Protein 6BMF (pdb70)

GO terms:
  GO:0000727 double-strand break repair via break-induced replication (P, HMP)
  GO:0005524 ATP binding (F, IDA)
  GO:0005768 endosome (C, IDA)
  GO:0016020 membrane (C, IDA)
  GO:0016887 ATP hydrolysis activity (F, IDA)
  GO:0061709 reticulophagy (P, IDA)
  GO:0016125 sterol metabolic process (P, IGI)
  GO:0005524 ATP binding (F, IMP)
  GO:0005737 cytoplasm (C, HDA)
  GO:0005783 endoplasmic reticulum (C, HDA)
  GO:0045053 protein retention in Golgi apparatus (P, IMP)
  GO:0045324 late endosome to vacuole transport (P, IMP)
  GO:0016887 ATP hydrolysis activity (F, IMP)
  GO:0016125 sterol metabolic process (P, IMP)
  GO:0016236 macroautophagy (P, IMP)
  GO:0032511 late endosome to vacuole transport via multivesicular body sorting pathway (P, IMP)
  GO:0070676 intralumenal vesicle formation (P, IMP)
  GO:1990621 ESCRT IV complex (C, IDA)
  GO:0042802 identical protein binding (F, IPI)
  GO:0005515 protein binding (F, IPI)

Structure (mmCIF, N/CA/C/O backbone):
data_6BMF
#
_entry.id   6BMF
#
_cell.length_a   1
_cell.length_b   1
_cell.length_c   1
_cell.angle_alpha   90.00
_cell.angle_beta   90.00
_cell.angle_gamma   90.00
#
_symmetry.space_group_name_H-M   'P 1'
#
loop_
_entity.id
_entity.type
_entity.pdbx_description
1 polymer 'Vacuolar protein sorting-associated protein 4'
2 polymer Vps2p
3 non-polymer "ADENOSINE-5'-DIPHOSPHATE"
4 non-polymer 'BERYLLIUM TRIFLUORIDE ION'
5 non-polymer 'MAGNESIUM ION'
#
loop_
_atom_site.group_PDB
_atom_site.id
_atom_site.type_symbol
_atom_site.label_atom_id
_atom_site.label_alt_id
_atom_site.label_comp_id
_atom_site.label_asym_id
_atom_site.label_entity_id
_atom_site.label_seq_id
_atom_site.pdbx_PDB_ins_code
_atom_site.Cartn_x
_atom_site.Cartn_y
_atom_site.Cartn_z
_atom_site.occupancy
_atom_site.B_iso_or_equiv
_atom_site.auth_seq_id
_atom_site.auth_comp_id
_atom_site.auth_asym_id
_atom_site.auth_atom_id
_atom_site.pdbx_PDB_model_num
ATOM 1 N N . ARG A 1 16 ? 132.109 88.282 146.897 1.00 57.73 116 ARG A N 1
ATOM 2 C CA . ARG A 1 16 ? 130.913 87.776 147.554 1.00 57.73 116 ARG A CA 1
ATOM 3 C C . ARG A 1 16 ? 130.775 88.357 148.928 1.00 57.73 116 ARG A C 1
ATOM 4 O O . ARG A 1 16 ? 130.019 89.317 149.168 1.00 57.73 116 ARG A O 1
ATOM 12 N N . GLY A 1 17 ? 131.573 87.780 149.831 1.00 51.75 117 GLY A N 1
ATOM 13 C CA . GLY A 1 17 ? 131.519 88.034 151.256 1.00 51.75 117 GLY A CA 1
ATOM 14 C C . GLY A 1 17 ? 132.157 89.338 151.681 1.00 51.75 117 GLY A C 1
ATOM 15 O O . GLY A 1 17 ? 132.612 89.480 152.819 1.00 51.75 117 GLY A O 1
ATOM 16 N N . ALA A 1 18 ? 132.202 90.294 150.761 1.00 48.58 118 ALA A N 1
ATOM 17 C CA . ALA A 1 18 ? 132.750 91.608 151.006 1.00 48.58 118 ALA A CA 1
ATOM 18 C C . ALA A 1 18 ? 131.736 92.666 150.585 1.00 48.58 118 ALA A C 1
ATOM 19 O O . ALA A 1 18 ? 131.653 93.732 151.198 1.00 48.58 118 ALA A O 1
ATOM 21 N N . LEU A 1 19 ? 130.954 92.388 149.546 1.00 45.98 119 LEU A N 1
ATOM 22 C CA . LEU A 1 19 ? 129.818 93.240 149.221 1.00 45.98 119 LEU A CA 1
ATOM 23 C C . LEU A 1 19 ? 128.525 92.793 149.855 1.00 45.98 119 LEU A C 1
ATOM 24 O O . LEU A 1 19 ? 127.582 93.583 149.883 1.00 45.98 119 LEU A O 1
ATOM 29 N N . SER A 1 20 ? 128.444 91.561 150.395 1.00 44.24 120 SER A N 1
ATOM 30 C CA . SER A 1 20 ? 127.176 91.275 151.094 1.00 44.24 120 SER A CA 1
ATOM 31 C C . SER A 1 20 ? 127.068 91.929 152.471 1.00 44.24 120 SER A C 1
ATOM 32 O O . SER A 1 20 ? 126.219 91.533 153.257 1.00 44.24 120 SER A O 1
ATOM 35 N N . SER A 1 21 ? 127.925 92.897 152.784 1.00 45.06 121 SER A N 1
ATOM 36 C CA . SER A 1 21 ? 127.652 93.922 153.774 1.00 45.06 121 SER A CA 1
ATOM 37 C C . SER A 1 21 ? 126.995 95.151 153.161 1.00 45.06 121 SER A C 1
ATOM 38 O O . SER A 1 21 ? 127.173 96.263 153.670 1.00 45.06 121 SER A O 1
ATOM 41 N N . ALA A 1 22 ? 126.262 94.995 152.064 1.00 35.63 122 ALA A N 1
ATOM 42 C CA . ALA A 1 22 ? 125.376 96.049 151.602 1.00 35.63 122 ALA A CA 1
ATOM 43 C C . ALA A 1 22 ? 123.923 95.786 151.955 1.00 35.63 122 ALA A C 1
ATOM 44 O O . ALA A 1 22 ? 123.170 96.739 152.176 1.00 35.63 122 ALA A O 1
ATOM 46 N N . ILE A 1 23 ? 123.526 94.515 152.026 1.00 35.83 123 ILE A N 1
ATOM 47 C CA . ILE A 1 23 ? 122.192 94.138 152.478 1.00 35.83 123 ILE A CA 1
ATOM 48 C C . ILE A 1 23 ? 122.023 94.524 153.932 1.00 35.83 123 ILE A C 1
ATOM 49 O O . ILE A 1 23 ? 122.757 94.031 154.795 1.00 35.83 123 ILE A O 1
ATOM 54 N N . LEU A 1 24 ? 121.061 95.397 154.216 1.00 38.55 124 LEU A N 1
ATOM 55 C CA . LEU A 1 24 ? 120.615 95.571 155.592 1.00 38.55 124 LEU A CA 1
ATOM 56 C C . LEU A 1 24 ? 119.501 94.578 155.913 1.00 38.55 124 LEU A C 1
ATOM 57 O O . LEU A 1 24 ? 118.847 94.030 155.025 1.00 38.55 124 LEU A O 1
ATOM 62 N N . SER A 1 25 ? 119.269 94.365 157.199 1.00 46.13 125 SER A N 1
ATOM 63 C CA . SER A 1 25 ? 118.181 93.479 157.578 1.00 46.13 125 SER A CA 1
ATOM 64 C C . SER A 1 25 ? 117.376 93.941 158.782 1.00 46.13 125 SER A C 1
ATOM 65 O O . SER A 1 25 ? 116.433 93.239 159.173 1.00 46.13 125 SER A O 1
ATOM 68 N N . GLU A 1 26 ? 117.672 95.102 159.351 1.00 49.31 126 GLU A N 1
ATOM 69 C CA . GLU A 1 26 ? 116.982 95.513 160.560 1.00 49.31 126 GLU A CA 1
ATOM 70 C C . GLU A 1 26 ? 115.663 96.243 160.341 1.00 49.31 126 GLU A C 1
ATOM 71 O O . GLU A 1 26 ? 114.909 96.367 161.307 1.00 49.31 126 GLU A O 1
ATOM 77 N N . LYS A 1 27 ? 115.337 96.676 159.117 1.00 41.56 127 LYS A N 1
ATOM 78 C CA . LYS A 1 27 ? 114.063 97.291 158.736 1.00 41.56 127 LYS A CA 1
ATOM 79 C C . LYS A 1 27 ? 113.676 98.471 159.609 1.00 41.56 127 LYS A C 1
ATOM 80 O O . LYS A 1 27 ? 112.896 98.296 160.554 1.00 41.56 127 LYS A O 1
ATOM 86 N N . PRO A 1 28 ? 114.263 99.643 159.382 1.00 38.52 128 PRO A N 1
ATOM 87 C CA . PRO A 1 28 ? 113.945 100.821 160.196 1.00 38.52 128 PRO A CA 1
ATOM 88 C C . PRO A 1 28 ? 112.481 101.194 160.072 1.00 38.52 128 PRO A C 1
ATOM 89 O O . PRO A 1 28 ? 112.002 101.524 158.995 1.00 38.52 128 PRO A O 1
ATOM 93 N N . ASN A 1 29 ? 111.768 101.142 161.188 1.00 33.44 129 ASN A N 1
ATOM 94 C CA . ASN A 1 29 ? 110.309 101.181 161.165 1.00 33.44 129 ASN A CA 1
ATOM 95 C C . ASN A 1 29 ? 109.802 102.599 160.959 1.00 33.44 129 ASN A C 1
ATOM 96 O O . ASN A 1 29 ? 109.293 103.253 161.867 1.00 33.44 129 ASN A O 1
ATOM 101 N N . VAL A 1 30 ? 109.918 103.062 159.722 1.00 30.92 130 VAL A N 1
ATOM 102 C CA . VAL A 1 30 ? 109.282 104.283 159.258 1.00 30.92 130 VAL A CA 1
ATOM 103 C C . VAL A 1 30 ? 108.229 103.883 158.247 1.00 30.92 130 VAL A C 1
ATOM 104 O O . VAL A 1 30 ? 108.536 103.173 157.290 1.00 30.92 130 VAL A O 1
ATOM 108 N N . LYS A 1 31 ? 106.998 104.316 158.448 1.00 33.41 131 LYS A N 1
ATOM 109 C CA . LYS A 1 31 ? 105.931 103.950 157.535 1.00 33.41 131 LYS A CA 1
ATOM 110 C C . LYS A 1 31 ? 105.512 105.168 156.739 1.00 33.41 131 LYS A C 1
ATOM 111 O O . LYS A 1 31 ? 105.914 106.284 157.054 1.00 33.41 131 LYS A O 1
ATOM 117 N N . TRP A 1 32 ? 104.701 104.950 155.695 1.00 34.71 132 TRP A N 1
ATOM 118 C CA . TRP A 1 32 ? 104.414 106.020 154.743 1.00 34.71 132 TRP A CA 1
ATOM 119 C C . TRP A 1 32 ? 103.632 107.163 155.363 1.00 34.71 132 TRP A C 1
ATOM 120 O O . TRP A 1 32 ? 103.588 108.249 154.784 1.00 34.71 132 TRP A O 1
ATOM 131 N N . GLU A 1 33 ? 103.057 106.979 156.549 1.00 38.84 133 GLU A N 1
ATOM 132 C CA . GLU A 1 33 ? 102.347 108.039 157.251 1.00 38.84 133 GLU A CA 1
ATOM 133 C C . GLU A 1 33 ? 103.216 108.727 158.295 1.00 38.84 133 GLU A C 1
ATOM 134 O O . GLU A 1 33 ? 102.701 109.200 159.308 1.00 38.84 133 GLU A O 1
ATOM 140 N N . ASP A 1 34 ? 104.526 108.764 158.081 1.00 35.77 134 ASP A N 1
ATOM 141 C CA . ASP A 1 34 ? 105.440 109.536 158.909 1.00 35.77 134 ASP A CA 1
ATOM 142 C C . ASP A 1 34 ? 106.163 110.627 158.154 1.00 35.77 134 ASP A C 1
ATOM 143 O O . ASP A 1 34 ? 106.494 111.648 158.748 1.00 35.77 134 ASP A O 1
ATOM 148 N N . VAL A 1 35 ? 106.429 110.442 156.870 1.00 33.58 135 VAL A N 1
ATOM 149 C CA . VAL A 1 35 ? 106.836 111.568 156.053 1.00 33.58 135 VAL A CA 1
ATOM 150 C C . VAL A 1 35 ? 105.666 112.527 155.905 1.00 33.58 135 VAL A C 1
ATOM 151 O O . VAL A 1 35 ? 104.518 112.116 155.709 1.00 33.58 135 VAL A O 1
ATOM 155 N N . ALA A 1 36 ? 105.942 113.808 156.061 1.00 30.69 136 ALA A N 1
ATOM 156 C CA . ALA A 1 36 ? 104.908 114.820 156.099 1.00 30.69 136 ALA A CA 1
ATOM 157 C C . ALA A 1 36 ? 104.859 115.507 154.754 1.00 30.69 136 ALA A C 1
ATOM 158 O O . ALA A 1 36 ? 105.837 116.129 154.333 1.00 30.69 136 ALA A O 1
ATOM 160 N N . GLY A 1 37 ? 103.725 115.411 154.091 1.00 31.39 137 GLY A N 1
ATOM 161 C CA . GLY A 1 37 ? 103.645 115.974 152.772 1.00 31.39 137 GLY A CA 1
ATOM 162 C C . GLY A 1 37 ? 104.333 115.063 151.794 1.00 31.39 137 GLY A C 1
ATOM 163 O O . GLY A 1 37 ? 104.284 113.843 151.961 1.00 31.39 137 GLY A O 1
ATOM 164 N N . LEU A 1 38 ? 104.970 115.663 150.793 1.00 31.28 138 LEU A N 1
ATOM 165 C CA . LEU A 1 38 ? 105.658 114.979 149.706 1.00 31.28 138 LEU A CA 1
ATOM 166 C C . LEU A 1 38 ? 104.765 113.929 149.052 1.00 31.28 138 LEU A C 1
ATOM 167 O O . LEU A 1 38 ? 105.034 112.735 149.123 1.00 31.28 138 LEU A O 1
ATOM 172 N N . GLU A 1 39 ? 103.674 114.380 148.438 1.00 38.11 139 GLU A N 1
ATOM 173 C CA . GLU A 1 39 ? 102.734 113.394 147.919 1.00 38.11 139 GLU A CA 1
ATOM 174 C C . GLU A 1 39 ? 103.062 112.932 146.510 1.00 38.11 139 GLU A C 1
ATOM 175 O O . GLU A 1 39 ? 102.815 111.768 146.189 1.00 38.11 139 GLU A O 1
ATOM 181 N N . GLY A 1 40 ? 103.560 113.829 145.654 1.00 37.48 140 GLY A N 1
ATOM 182 C CA . GLY A 1 40 ? 104.091 113.427 144.369 1.00 37.48 140 GLY A CA 1
ATOM 183 C C . GLY A 1 40 ? 105.195 112.400 144.487 1.00 37.48 140 GLY A C 1
ATOM 184 O O . GLY A 1 40 ? 105.248 111.445 143.709 1.00 37.48 140 GLY A O 1
ATOM 185 N N . ALA A 1 41 ? 106.067 112.558 145.477 1.00 33.75 141 ALA A N 1
ATOM 186 C CA . ALA A 1 41 ? 107.175 111.629 145.625 1.00 33.75 141 ALA A CA 1
ATOM 187 C C . ALA A 1 41 ? 106.700 110.276 146.114 1.00 33.75 141 ALA A C 1
ATOM 188 O O . ALA A 1 41 ? 107.191 109.243 145.647 1.00 33.75 141 ALA A O 1
ATOM 190 N N . LYS A 1 42 ? 105.742 110.256 147.040 1.00 35.44 142 LYS A N 1
ATOM 191 C CA . LYS A 1 42 ? 105.129 108.993 147.426 1.00 35.44 142 LYS A CA 1
ATOM 192 C C . LYS A 1 42 ? 104.405 108.357 146.263 1.00 35.44 142 LYS A C 1
ATOM 193 O O . LYS A 1 42 ? 104.388 107.133 146.146 1.00 35.44 142 LYS A O 1
ATOM 199 N N . GLU A 1 43 ? 103.801 109.169 145.402 1.00 40.81 143 GLU A N 1
ATOM 200 C CA . GLU A 1 43 ? 103.056 108.637 144.274 1.00 40.81 143 GLU A CA 1
ATOM 201 C C . GLU A 1 43 ? 103.970 107.946 143.276 1.00 40.81 143 GLU A C 1
ATOM 202 O O . GLU A 1 43 ? 103.694 106.818 142.842 1.00 40.81 143 GLU A O 1
ATOM 208 N N . ALA A 1 44 ? 105.079 108.595 142.926 1.00 36.19 144 ALA A N 1
ATOM 209 C CA . ALA A 1 44 ? 106.030 107.991 142.006 1.00 36.19 144 ALA A CA 1
ATOM 210 C C . ALA A 1 44 ? 106.681 106.761 142.609 1.00 36.19 144 ALA A C 1
ATOM 211 O O . ALA A 1 44 ? 106.862 105.747 141.924 1.00 36.19 144 ALA A O 1
ATOM 213 N N . LEU A 1 45 ? 107.011 106.815 143.897 1.00 36.71 145 LEU A N 1
ATOM 214 C CA . LEU A 1 45 ? 107.654 105.670 144.523 1.00 36.71 145 LEU A CA 1
ATOM 215 C C . LEU A 1 45 ? 106.712 104.487 144.659 1.00 36.71 145 LEU A C 1
ATOM 216 O O . LEU A 1 45 ? 107.149 103.341 144.530 1.00 36.71 145 LEU A O 1
ATOM 221 N N . LYS A 1 46 ? 105.426 104.738 144.892 1.00 37.62 146 LYS A N 1
ATOM 222 C CA . LYS A 1 46 ? 104.463 103.648 144.936 1.00 37.62 146 LYS A CA 1
ATOM 223 C C . LYS A 1 46 ? 104.301 103.016 143.571 1.00 37.62 146 LYS A C 1
ATOM 224 O O . LYS A 1 46 ? 104.344 101.789 143.443 1.00 37.62 146 LYS A O 1
ATOM 230 N N . GLU A 1 47 ? 104.162 103.833 142.525 1.00 37.95 147 GLU A N 1
ATOM 231 C CA . GLU A 1 47 ? 103.985 103.224 141.215 1.00 37.95 147 GLU A CA 1
ATOM 232 C C . GLU A 1 47 ? 105.279 102.738 140.595 1.00 37.95 147 GLU A C 1
ATOM 233 O O . GLU A 1 47 ? 105.247 102.255 139.466 1.00 37.95 147 GLU A O 1
ATOM 239 N N . ALA A 1 48 ? 106.409 102.844 141.282 1.00 39.26 148 ALA A N 1
ATOM 240 C CA . ALA A 1 48 ? 107.618 102.189 140.822 1.00 39.26 148 ALA A CA 1
ATOM 241 C C . ALA A 1 48 ? 108.056 101.031 141.693 1.00 39.26 148 ALA A C 1
ATOM 242 O O . ALA A 1 48 ? 108.915 100.265 141.265 1.00 39.26 148 ALA A O 1
ATOM 244 N N . VAL A 1 49 ? 107.510 100.882 142.899 1.00 40.94 149 VAL A N 1
ATOM 245 C CA . VAL A 1 49 ? 107.951 99.870 143.853 1.00 40.94 149 VAL A CA 1
ATOM 246 C C . VAL A 1 49 ? 106.821 98.923 144.231 1.00 40.94 149 VAL A C 1
ATOM 247 O O . VAL A 1 49 ? 106.978 97.701 144.188 1.00 40.94 149 VAL A O 1
ATOM 251 N N . ILE A 1 50 ? 105.679 99.473 144.629 1.00 48.81 150 ILE A N 1
ATOM 252 C CA . ILE A 1 50 ? 104.610 98.655 145.178 1.00 48.81 150 ILE A CA 1
ATOM 253 C C . ILE A 1 50 ? 103.833 97.977 144.069 1.00 48.81 150 ILE A C 1
ATOM 254 O O . ILE A 1 50 ? 103.540 96.779 144.128 1.00 48.81 150 ILE A O 1
ATOM 259 N N . LEU A 1 51 ? 103.479 98.739 143.059 1.00 55.82 151 LEU A N 1
ATOM 260 C CA . LEU A 1 51 ? 102.575 98.327 141.995 1.00 55.82 151 LEU A CA 1
ATOM 261 C C . LEU A 1 51 ? 103.104 97.252 141.039 1.00 55.82 151 LEU A C 1
ATOM 262 O O . LEU A 1 51 ? 102.298 96.423 140.609 1.00 55.82 151 LEU A O 1
ATOM 267 N N . PRO A 1 52 ? 104.393 97.211 140.650 1.00 58.76 152 PRO A N 1
ATOM 268 C CA . PRO A 1 52 ? 104.852 96.052 139.871 1.00 58.76 152 PRO A CA 1
ATOM 269 C C . PRO A 1 52 ? 104.733 94.727 140.580 1.00 58.76 152 PRO A C 1
ATOM 270 O O . PRO A 1 52 ? 104.471 93.715 139.927 1.00 58.76 152 PRO A O 1
ATOM 274 N N . VAL A 1 53 ? 104.906 94.693 141.893 1.00 64.77 153 VAL A N 1
ATOM 275 C CA . VAL A 1 53 ? 104.834 93.417 142.587 1.00 64.77 153 VAL A CA 1
ATOM 276 C C . VAL A 1 53 ? 103.390 92.997 142.783 1.00 64.77 153 VAL A C 1
ATOM 277 O O . VAL A 1 53 ? 103.040 91.830 142.596 1.00 64.77 153 VAL A O 1
ATOM 281 N N . LYS A 1 54 ? 102.527 93.945 143.120 1.00 69.67 154 LYS A N 1
ATOM 282 C CA . LYS A 1 54 ? 101.159 93.618 143.483 1.00 69.67 154 LYS A CA 1
ATOM 283 C C . LYS A 1 54 ? 100.311 93.256 142.272 1.00 69.67 154 LYS A C 1
ATOM 284 O O . LYS A 1 54 ? 99.385 92.451 142.395 1.00 69.67 154 LYS A O 1
ATOM 290 N N . PHE A 1 55 ? 100.607 93.801 141.098 1.00 71.52 155 PHE A N 1
ATOM 291 C CA . PHE A 1 55 ? 99.865 93.476 139.882 1.00 71.52 155 PHE A CA 1
ATOM 292 C C . PHE A 1 55 ? 100.816 93.270 138.715 1.00 71.52 155 PHE A C 1
ATOM 293 O O . PHE A 1 55 ? 100.879 94.090 137.796 1.00 71.52 155 PHE A O 1
ATOM 301 N N . PRO A 1 56 ? 101.536 92.149 138.693 1.00 73.00 156 PRO A N 1
ATOM 302 C CA . PRO A 1 56 ? 102.596 91.973 137.695 1.00 73.00 156 PRO A CA 1
ATOM 303 C C . PRO A 1 56 ? 102.082 91.672 136.312 1.00 73.00 156 PRO A C 1
ATOM 304 O O . PRO A 1 56 ? 102.864 91.726 135.362 1.00 73.00 156 PRO A O 1
ATOM 308 N N . HIS A 1 57 ? 100.800 91.343 136.169 1.00 76.24 157 HIS A N 1
ATOM 309 C CA . HIS A 1 57 ? 100.226 91.092 134.856 1.00 76.24 157 HIS A CA 1
ATOM 310 C C . HIS A 1 57 ? 100.127 92.358 134.020 1.00 76.24 157 HIS A C 1
ATOM 311 O O . HIS A 1 57 ? 100.065 92.265 132.792 1.00 76.24 157 HIS A O 1
ATOM 318 N N . LEU A 1 58 ? 100.076 93.527 134.657 1.00 74.90 158 LEU A N 1
ATOM 319 C CA . LEU A 1 58 ? 99.898 94.768 133.918 1.00 74.90 158 LEU A CA 1
ATOM 320 C C . LEU A 1 58 ? 101.118 95.107 133.092 1.00 74.90 158 LEU A C 1
ATOM 321 O O . LEU A 1 58 ? 100.996 95.645 131.989 1.00 74.90 158 LEU A O 1
ATOM 326 N N . PHE A 1 59 ? 102.312 94.686 133.503 1.00 75.32 159 PHE A N 1
ATOM 327 C CA . PHE A 1 59 ? 103.495 95.218 132.844 1.00 75.32 159 PHE A CA 1
ATOM 328 C C . PHE A 1 59 ? 103.957 94.217 131.798 1.00 75.32 159 PHE A C 1
ATOM 329 O O . PHE A 1 59 ? 104.886 93.434 131.995 1.00 75.32 159 PHE A O 1
ATOM 337 N N . LYS A 1 60 ? 103.288 94.271 130.651 1.00 81.94 160 LYS A N 1
ATOM 338 C CA . LYS A 1 60 ? 103.527 93.380 129.529 1.00 81.94 160 LYS A CA 1
ATOM 339 C C . LYS A 1 60 ? 103.308 94.155 128.240 1.00 81.94 160 LYS A C 1
ATOM 340 O O . LYS A 1 60 ? 102.362 94.940 128.131 1.00 81.94 160 LYS A O 1
ATOM 346 N N . GLY A 1 61 ? 104.181 93.934 127.269 1.00 81.04 161 GLY A N 1
ATOM 347 C CA . GLY A 1 61 ? 104.090 94.655 126.020 1.00 81.04 161 GLY A CA 1
ATOM 348 C C . GLY A 1 61 ? 105.012 95.849 126.008 1.00 81.04 161 GLY A C 1
ATOM 349 O O . GLY A 1 61 ? 106.224 95.712 126.187 1.00 81.04 161 GLY A O 1
ATOM 350 N N . ASN A 1 62 ? 104.447 97.029 125.800 1.00 79.20 162 ASN A N 1
ATOM 351 C CA . ASN A 1 62 ? 105.220 98.257 125.788 1.00 79.20 162 ASN A CA 1
ATOM 352 C C . ASN A 1 62 ? 105.324 98.890 127.161 1.00 79.20 162 ASN A C 1
ATOM 353 O O . ASN A 1 62 ? 106.085 99.847 127.333 1.00 79.20 162 ASN A O 1
ATOM 358 N N . ARG A 1 63 ? 104.589 98.377 128.133 1.00 72.98 163 ARG A N 1
ATOM 359 C CA . ARG A 1 63 ? 104.434 99.035 129.420 1.00 72.98 163 ARG A CA 1
ATOM 360 C C . ARG A 1 63 ? 105.483 98.485 130.365 1.00 72.98 163 ARG A C 1
ATOM 361 O O . ARG A 1 63 ? 105.295 97.429 130.965 1.00 72.98 163 ARG A O 1
ATOM 369 N N . LYS A 1 64 ? 106.582 99.198 130.505 1.00 62.65 164 LYS A N 1
ATOM 370 C CA . LYS A 1 64 ? 107.655 98.725 131.354 1.00 62.65 164 LYS A CA 1
ATOM 371 C C . LYS A 1 64 ? 107.789 99.578 132.606 1.00 62.65 164 LYS A C 1
ATOM 372 O O . LYS A 1 64 ? 107.459 100.764 132.586 1.00 62.65 164 LYS A O 1
ATOM 378 N N . PRO A 1 65 ? 108.261 99.012 133.713 1.00 51.72 165 PRO A N 1
ATOM 379 C CA . PRO A 1 65 ? 108.455 99.813 134.919 1.00 51.72 165 PRO A CA 1
ATOM 380 C C . PRO A 1 65 ? 109.675 100.708 134.810 1.00 51.72 165 PRO A C 1
ATOM 381 O O . PRO A 1 65 ? 110.542 100.538 133.956 1.00 51.72 165 PRO A O 1
ATOM 385 N N . THR A 1 66 ? 109.724 101.672 135.716 1.00 39.72 166 THR A N 1
ATOM 386 C CA . THR A 1 66 ? 110.770 102.680 135.737 1.00 39.72 166 THR A CA 1
ATOM 387 C C . THR A 1 66 ? 112.052 102.079 136.283 1.00 39.72 166 THR A C 1
ATOM 388 O O . THR A 1 66 ? 112.016 101.255 137.193 1.00 39.72 166 THR A O 1
ATOM 392 N N . SER A 1 67 ? 113.190 102.474 135.727 1.00 33.89 167 SER A N 1
ATOM 393 C CA . SER A 1 67 ? 114.462 101.904 136.139 1.00 33.89 167 SER A CA 1
ATOM 394 C C . SER A 1 67 ? 115.466 102.984 136.464 1.00 33.89 167 SER A C 1
ATOM 395 O O . SER A 1 67 ? 116.606 102.954 136.014 1.00 33.89 167 SER A O 1
ATOM 398 N N . GLY A 1 68 ? 115.060 103.962 137.248 1.00 27.52 168 GLY A N 1
ATOM 399 C CA . GLY A 1 68 ? 115.994 104.903 137.814 1.00 27.52 168 GLY A CA 1
ATOM 400 C C . GLY A 1 68 ? 115.234 106.091 138.327 1.00 27.52 168 GLY A C 1
ATOM 401 O O . GLY A 1 68 ? 114.352 106.575 137.632 1.00 27.52 168 GLY A O 1
ATOM 402 N N . ILE A 1 69 ? 115.541 106.567 139.527 1.00 16.62 169 ILE A N 1
ATOM 403 C CA . ILE A 1 69 ? 114.830 107.669 140.161 1.00 16.62 169 ILE A CA 1
ATOM 404 C C . ILE A 1 69 ? 115.841 108.455 140.960 1.00 16.62 169 ILE A C 1
ATOM 405 O O . ILE A 1 69 ? 116.487 107.900 141.836 1.00 16.62 169 ILE A O 1
ATOM 410 N N . LEU A 1 70 ? 115.999 109.730 140.689 1.00 15.15 170 LEU A N 1
ATOM 411 C CA . LEU A 1 70 ? 116.913 110.565 141.444 1.00 15.15 170 LEU A CA 1
ATOM 412 C C . LEU A 1 70 ? 116.107 111.478 142.338 1.00 15.15 170 LEU A C 1
ATOM 413 O O . LEU A 1 70 ? 115.224 112.184 141.859 1.00 15.15 170 LEU A O 1
ATOM 418 N N . LEU A 1 71 ? 116.378 111.553 143.624 1.00 11.22 171 LEU A N 1
ATOM 419 C CA . LEU A 1 71 ? 115.780 112.517 144.528 1.00 11.22 171 LEU A CA 1
ATOM 420 C C . LEU A 1 71 ? 116.813 113.584 144.799 1.00 11.22 171 LEU A C 1
ATOM 421 O O . LEU A 1 71 ? 117.939 113.260 145.137 1.00 11.22 171 LEU A O 1
ATOM 426 N N . TYR A 1 72 ? 116.457 114.841 144.677 1.00 14.12 172 TYR A N 1
ATOM 427 C CA . TYR A 1 72 ? 117.418 115.872 144.999 1.00 14.12 172 TYR A CA 1
ATOM 428 C C . TYR A 1 72 ? 116.720 116.949 145.799 1.00 14.12 172 TYR A C 1
ATOM 429 O O . TYR A 1 72 ? 115.506 116.930 145.967 1.00 14.12 172 TYR A O 1
ATOM 438 N N . GLY A 1 73 ? 117.490 117.879 146.335 1.00 14.34 173 GLY A N 1
ATOM 439 C CA . GLY A 1 73 ? 116.921 118.909 147.166 1.00 14.34 173 GLY A CA 1
ATOM 440 C C . GLY A 1 73 ? 117.963 119.602 147.999 1.00 14.34 173 GLY A C 1
ATOM 441 O O . GLY A 1 73 ? 119.152 119.378 147.821 1.00 14.34 173 GLY A O 1
ATOM 442 N N . PRO A 1 74 ? 117.543 120.474 148.903 1.00 12.31 174 PRO A N 1
ATOM 443 C CA . PRO A 1 74 ? 118.465 121.094 149.828 1.00 12.31 174 PRO A CA 1
ATOM 444 C C . PRO A 1 74 ? 118.791 120.130 150.949 1.00 12.31 174 PRO A C 1
ATOM 445 O O . PRO A 1 74 ? 118.137 119.089 151.056 1.00 12.31 174 PRO A O 1
ATOM 449 N N . PRO A 1 75 ? 119.783 120.409 151.790 1.00 9.55 175 PRO A N 1
ATOM 450 C CA . PRO A 1 75 ? 120.123 119.457 152.850 1.00 9.55 175 PRO A CA 1
ATOM 451 C C . PRO A 1 75 ? 119.076 119.392 153.941 1.00 9.55 175 PRO A C 1
ATOM 452 O O . PRO A 1 75 ? 118.681 120.408 154.495 1.00 9.55 175 PRO A O 1
ATOM 456 N N . GLY A 1 76 ? 118.639 118.189 154.251 1.00 11.20 176 GLY A N 1
ATOM 457 C CA . GLY A 1 76 ? 117.828 117.952 155.414 1.00 11.20 176 GLY A CA 1
ATOM 458 C C . GLY A 1 76 ? 116.347 117.933 155.210 1.00 11.20 176 GLY A C 1
ATOM 459 O O . GLY A 1 76 ? 115.618 118.197 156.157 1.00 11.20 176 GLY A O 1
ATOM 460 N N . THR A 1 77 ? 115.873 117.601 154.024 1.00 10.83 177 THR A N 1
ATOM 461 C CA . THR A 1 77 ? 114.480 117.778 153.693 1.00 10.83 177 THR A CA 1
ATOM 462 C C . THR A 1 77 ? 113.712 116.489 153.524 1.00 10.83 177 THR A C 1
ATOM 463 O O . THR A 1 77 ? 112.501 116.547 153.336 1.00 10.83 177 THR A O 1
ATOM 467 N N . GLY A 1 78 ? 114.359 115.342 153.547 1.00 15.53 178 GLY A N 1
ATOM 468 C CA . GLY A 1 78 ? 113.592 114.120 153.545 1.00 15.53 178 GLY A CA 1
ATOM 469 C C . GLY A 1 78 ? 114.062 112.988 152.667 1.00 15.53 178 GLY A C 1
ATOM 470 O O . GLY A 1 78 ? 113.411 111.954 152.638 1.00 15.53 178 GLY A O 1
ATOM 471 N N . LYS A 1 79 ? 115.199 113.136 151.998 1.00 12.84 179 LYS A N 1
ATOM 472 C CA . LYS A 1 79 ? 115.604 112.201 150.959 1.00 12.84 179 LYS A CA 1
ATOM 473 C C . LYS A 1 79 ? 115.979 110.842 151.523 1.00 12.84 179 LYS A C 1
ATOM 474 O O . LYS A 1 79 ? 115.378 109.826 151.164 1.00 12.84 179 LYS A O 1
ATOM 480 N N . SER A 1 80 ? 116.968 110.801 152.412 1.00 16.13 180 SER A N 1
ATOM 481 C CA . SER A 1 80 ? 117.386 109.546 153.020 1.00 16.13 180 SER A CA 1
ATOM 482 C C . SER A 1 80 ? 116.288 108.952 153.876 1.00 16.13 180 SER A C 1
ATOM 483 O O . SER A 1 80 ? 116.195 107.733 154.008 1.00 16.13 180 SER A O 1
ATOM 486 N N . TYR A 1 81 ? 115.428 109.794 154.432 1.00 22.58 181 TYR A N 1
ATOM 487 C CA . TYR A 1 81 ? 114.354 109.318 155.287 1.00 22.58 181 TYR A CA 1
ATOM 488 C C . TYR A 1 81 ? 113.295 108.604 154.475 1.00 22.58 181 TYR A C 1
ATOM 489 O O . TYR A 1 81 ? 112.805 107.540 154.865 1.00 22.58 181 TYR A O 1
ATOM 498 N N . LEU A 1 82 ? 112.955 109.170 153.328 1.00 21.14 182 LEU A N 1
ATOM 499 C CA . LEU A 1 82 ? 112.027 108.541 152.409 1.00 21.14 182 LEU A CA 1
ATOM 500 C C . LEU A 1 82 ? 112.598 107.248 151.857 1.00 21.14 182 LEU A C 1
ATOM 501 O O . LEU A 1 82 ? 111.851 106.293 151.620 1.00 21.14 182 LEU A O 1
ATOM 506 N N . ALA A 1 83 ? 113.919 107.179 151.705 1.00 20.93 183 ALA A N 1
ATOM 507 C CA . ALA A 1 83 ? 114.555 105.911 151.385 1.00 20.93 183 ALA A CA 1
ATOM 508 C C . ALA A 1 83 ? 114.416 104.895 152.505 1.00 20.93 183 ALA A C 1
ATOM 509 O O . ALA A 1 83 ? 114.328 103.695 152.235 1.00 20.93 183 ALA A O 1
ATOM 511 N N . LYS A 1 84 ? 114.397 105.336 153.761 1.00 25.91 184 LYS A N 1
ATOM 512 C CA . LYS A 1 84 ? 114.126 104.388 154.837 1.00 25.91 184 LYS A CA 1
ATOM 513 C C . LYS A 1 84 ? 112.690 103.910 154.791 1.00 25.91 184 LYS A C 1
ATOM 514 O O . LYS A 1 84 ? 112.417 102.750 155.116 1.00 25.91 184 LYS A O 1
ATOM 520 N N . ALA A 1 85 ? 111.767 104.784 154.382 1.00 28.46 185 ALA A N 1
ATOM 521 C CA . ALA A 1 85 ? 110.370 104.383 154.263 1.00 28.46 185 ALA A CA 1
ATOM 522 C C . ALA A 1 85 ? 110.186 103.324 153.197 1.00 28.46 185 ALA A C 1
ATOM 523 O O . ALA A 1 85 ? 109.426 102.367 153.390 1.00 28.46 185 ALA A O 1
ATOM 525 N N . VAL A 1 86 ? 110.879 103.480 152.065 1.00 28.80 186 VAL A N 1
ATOM 526 C CA . VAL A 1 86 ? 110.898 102.440 151.039 1.00 28.80 186 VAL A CA 1
ATOM 527 C C . VAL A 1 86 ? 111.499 101.162 151.591 1.00 28.80 186 VAL A C 1
ATOM 528 O O . VAL A 1 86 ? 110.960 100.076 151.384 1.00 28.80 186 VAL A O 1
ATOM 532 N N . ALA A 1 87 ? 112.569 101.279 152.372 1.00 30.63 187 ALA A N 1
ATOM 533 C CA . ALA A 1 87 ? 113.217 100.103 152.937 1.00 30.63 187 ALA A CA 1
ATOM 534 C C . ALA A 1 87 ? 112.342 99.347 153.918 1.00 30.63 187 ALA A C 1
ATOM 535 O O . ALA A 1 87 ? 112.550 98.150 154.114 1.00 30.63 187 ALA A O 1
ATOM 537 N N . THR A 1 88 ? 111.376 100.007 154.538 1.00 32.78 188 THR A N 1
ATOM 538 C CA . THR A 1 88 ? 110.446 99.283 155.386 1.00 32.78 188 THR A CA 1
ATOM 539 C C . THR A 1 88 ? 109.298 98.694 154.595 1.00 32.78 188 THR A C 1
ATOM 540 O O . THR A 1 88 ? 108.936 97.532 154.792 1.00 32.78 188 THR A O 1
ATOM 544 N N . GLU A 1 89 ? 108.727 99.469 153.690 1.00 35.63 189 GLU A N 1
ATOM 545 C CA . GLU A 1 89 ? 107.465 99.100 153.081 1.00 35.63 189 GLU A CA 1
ATOM 546 C C . GLU A 1 89 ? 107.596 98.291 151.802 1.00 35.63 189 GLU A C 1
ATOM 547 O O . GLU A 1 89 ? 106.579 97.837 151.280 1.00 35.63 189 GLU A O 1
ATOM 553 N N . ALA A 1 90 ? 108.803 98.086 151.288 1.00 35.19 190 ALA A N 1
ATOM 554 C CA . ALA A 1 90 ? 108.939 97.597 149.924 1.00 35.19 190 ALA A CA 1
ATOM 555 C C . ALA A 1 90 ? 108.662 96.116 149.788 1.00 35.19 190 ALA A C 1
ATOM 556 O O . ALA A 1 90 ? 108.034 95.708 148.806 1.00 35.19 190 ALA A O 1
ATOM 558 N N . ASN A 1 91 ? 109.138 95.312 150.741 1.00 35.49 191 ASN A N 1
ATOM 559 C CA . ASN A 1 91 ? 109.262 93.856 150.615 1.00 35.49 191 ASN A CA 1
ATOM 560 C C . ASN A 1 91 ? 110.082 93.499 149.373 1.00 35.49 191 ASN A C 1
ATOM 561 O O . ASN A 1 91 ? 109.613 92.868 148.430 1.00 35.49 191 ASN A O 1
ATOM 566 N N . SER A 1 92 ? 111.331 93.938 149.422 1.00 32.88 192 SER A N 1
ATOM 567 C CA . SER A 1 92 ? 112.316 93.770 148.376 1.00 32.88 192 SER A CA 1
ATOM 568 C C . SER A 1 92 ? 113.551 93.221 149.049 1.00 32.88 192 SER A C 1
ATOM 569 O O . SER A 1 92 ? 113.485 92.810 150.209 1.00 32.88 192 SER A O 1
ATOM 572 N N . THR A 1 93 ? 114.675 93.216 148.343 1.00 27.73 193 THR A N 1
ATOM 573 C CA . THR A 1 93 ? 115.981 93.066 148.958 1.00 27.73 193 THR A CA 1
ATOM 574 C C . THR A 1 93 ? 116.751 94.337 148.654 1.00 27.73 193 THR A C 1
ATOM 575 O O . THR A 1 93 ? 116.743 94.807 147.519 1.00 27.73 193 THR A O 1
ATOM 579 N N . PHE A 1 94 ? 117.380 94.914 149.666 1.00 26.15 194 PHE A N 1
ATOM 580 C CA . PHE A 1 94 ? 117.696 96.334 149.662 1.00 26.15 194 PHE A CA 1
ATOM 581 C C . PHE A 1 94 ? 119.187 96.521 149.894 1.00 26.15 194 PHE A C 1
ATOM 582 O O . PHE A 1 94 ? 119.690 96.180 150.965 1.00 26.15 194 PHE A O 1
ATOM 590 N N . PHE A 1 95 ? 119.897 97.063 148.906 1.00 26.84 195 PHE A N 1
ATOM 591 C CA . PHE A 1 95 ? 121.349 97.198 148.987 1.00 26.84 195 PHE A CA 1
ATOM 592 C C . PHE A 1 95 ? 121.635 98.667 149.196 1.00 26.84 195 PHE A C 1
ATOM 593 O O . PHE A 1 95 ? 121.362 99.476 148.314 1.00 26.84 195 PHE A O 1
ATOM 601 N N . SER A 1 96 ? 122.181 99.025 150.337 1.00 24.21 196 SER A N 1
ATOM 602 C CA . SER A 1 96 ? 122.440 100.428 150.622 1.00 24.21 196 SER A CA 1
ATOM 603 C C . SER A 1 96 ? 123.902 100.772 150.371 1.00 24.21 196 SER A C 1
ATOM 604 O O . SER A 1 96 ? 124.576 101.301 151.239 1.00 24.21 196 SER A O 1
ATOM 607 N N . VAL A 1 97 ? 124.361 100.517 149.142 1.00 23.80 197 VAL A N 1
ATOM 608 C CA . VAL A 1 97 ? 125.778 100.499 148.866 1.00 23.80 197 VAL A CA 1
ATOM 609 C C . VAL A 1 97 ? 126.296 101.930 148.823 1.00 23.80 197 VAL A C 1
ATOM 610 O O . VAL A 1 97 ? 125.533 102.886 148.756 1.00 23.80 197 VAL A O 1
ATOM 614 N N . SER A 1 98 ? 127.608 102.083 148.915 1.00 32.61 198 SER A N 1
ATOM 615 C CA . SER A 1 98 ? 128.210 103.401 148.896 1.00 32.61 198 SER A CA 1
ATOM 616 C C . SER A 1 98 ? 129.637 103.280 148.402 1.00 32.61 198 SER A C 1
ATOM 617 O O . SER A 1 98 ? 130.155 102.184 148.204 1.00 32.61 198 SER A O 1
ATOM 620 N N . SER A 1 99 ? 130.285 104.432 148.252 1.00 36.62 199 SER A N 1
ATOM 621 C CA . SER A 1 99 ? 131.623 104.505 147.680 1.00 36.62 199 SER A CA 1
ATOM 622 C C . SER A 1 99 ? 132.688 103.856 148.532 1.00 36.62 199 SER A C 1
ATOM 623 O O . SER A 1 99 ? 133.778 103.594 148.038 1.00 36.62 199 SER A O 1
ATOM 626 N N . SER A 1 100 ? 132.418 103.621 149.801 1.00 40.10 200 SER A N 1
ATOM 627 C CA . SER A 1 100 ? 133.366 102.902 150.625 1.00 40.10 200 SER A CA 1
ATOM 628 C C . SER A 1 100 ? 133.439 101.443 150.253 1.00 40.10 200 SER A C 1
ATOM 629 O O . SER A 1 100 ? 134.430 100.783 150.557 1.00 40.10 200 SER A O 1
ATOM 632 N N . ASP A 1 101 ? 132.416 100.921 149.604 1.00 41.68 201 ASP A N 1
ATOM 633 C CA . ASP A 1 101 ? 132.264 99.489 149.461 1.00 41.68 201 ASP A CA 1
ATOM 634 C C . ASP A 1 101 ? 132.513 99.045 148.035 1.00 41.68 201 ASP A C 1
ATOM 635 O O . ASP A 1 101 ? 132.333 97.873 147.714 1.00 41.68 201 ASP A O 1
ATOM 640 N N . LEU A 1 102 ? 132.925 99.954 147.169 1.00 37.98 202 LEU A N 1
ATOM 641 C CA . LEU A 1 102 ? 133.166 99.628 145.777 1.00 37.98 202 LEU A CA 1
ATOM 642 C C . LEU A 1 102 ? 134.588 99.871 145.333 1.00 37.98 202 LEU A C 1
ATOM 643 O O . LEU A 1 102 ? 135.012 99.252 144.364 1.00 37.98 202 LEU A O 1
ATOM 648 N N . VAL A 1 103 ? 135.351 100.766 145.952 1.00 38.13 203 VAL A N 1
ATOM 649 C CA . VAL A 1 103 ? 136.653 101.168 145.405 1.00 38.13 203 VAL A CA 1
ATOM 650 C C . VAL A 1 103 ? 137.732 100.296 146.036 1.00 38.13 203 VAL A C 1
ATOM 651 O O . VAL A 1 103 ? 137.595 99.889 147.187 1.00 38.13 203 VAL A O 1
ATOM 655 N N . SER A 1 104 ? 138.809 99.983 145.301 1.00 39.87 204 SER A N 1
ATOM 656 C CA . SER A 1 104 ? 139.873 99.147 145.859 1.00 39.87 204 SER A CA 1
ATOM 657 C C . SER A 1 104 ? 141.254 99.512 145.323 1.00 39.87 204 SER A C 1
ATOM 658 O O . SER A 1 104 ? 141.393 100.101 144.255 1.00 39.87 204 SER A O 1
ATOM 661 N N . LYS A 1 105 ? 142.282 99.094 146.079 1.00 40.94 205 LYS A N 1
ATOM 662 C CA . LYS A 1 105 ? 143.682 99.304 145.706 1.00 40.94 205 LYS A CA 1
ATOM 663 C C . LYS A 1 105 ? 144.036 98.562 144.434 1.00 40.94 205 LYS A C 1
ATOM 664 O O . LYS A 1 105 ? 144.695 99.108 143.543 1.00 40.94 205 LYS A O 1
ATOM 670 N N . TRP A 1 106 ? 143.688 97.279 144.392 1.00 47.48 206 TRP A N 1
ATOM 671 C CA . TRP A 1 106 ? 144.088 96.381 143.323 1.00 47.48 206 TRP A CA 1
ATOM 672 C C . TRP A 1 106 ? 143.325 96.733 142.060 1.00 47.48 206 TRP A C 1
ATOM 673 O O . TRP A 1 106 ? 142.100 96.871 142.095 1.00 47.48 206 TRP A O 1
ATOM 684 N N . MET A 1 107 ? 144.039 96.896 140.952 1.00 53.34 207 MET A N 1
ATOM 685 C CA . MET A 1 107 ? 143.381 97.301 139.721 1.00 53.34 207 MET A CA 1
ATOM 686 C C . MET A 1 107 ? 142.580 96.139 139.168 1.00 53.34 207 MET A C 1
ATOM 687 O O . MET A 1 107 ? 142.979 94.979 139.287 1.00 53.34 207 MET A O 1
ATOM 692 N N . GLY A 1 108 ? 141.418 96.439 138.618 1.00 47.26 208 GLY A N 1
ATOM 693 C CA . GLY A 1 108 ? 140.535 95.379 138.218 1.00 47.26 208 GLY A CA 1
ATOM 694 C C . GLY A 1 108 ? 139.699 94.792 139.339 1.00 47.26 208 GLY A C 1
ATOM 695 O O . GLY A 1 108 ? 139.110 93.725 139.160 1.00 47.26 208 GLY A O 1
ATOM 696 N N . GLU A 1 109 ? 139.667 95.441 140.492 1.00 48.55 209 GLU A N 1
ATOM 697 C CA . GLU A 1 109 ? 138.674 95.146 141.507 1.00 48.55 209 GLU A CA 1
ATOM 698 C C . GLU A 1 109 ? 137.508 96.108 141.481 1.00 48.55 209 GLU A C 1
ATOM 699 O O . GLU A 1 109 ? 136.394 95.730 141.828 1.00 48.55 209 GLU A O 1
ATOM 705 N N . SER A 1 110 ? 137.694 97.308 140.988 1.00 46.99 210 SER A N 1
ATOM 706 C CA . SER A 1 110 ? 136.550 98.189 140.861 1.00 46.99 210 SER A CA 1
ATOM 707 C C . SER A 1 110 ? 135.854 98.052 139.519 1.00 46.99 210 SER A C 1
ATOM 708 O O . SER A 1 110 ? 135.316 99.026 138.978 1.00 46.99 210 SER A O 1
ATOM 711 N N . GLU A 1 111 ? 135.924 96.845 138.974 1.00 45.61 211 GLU A N 1
ATOM 712 C CA . GLU A 1 111 ? 135.141 96.357 137.861 1.00 45.61 211 GLU A CA 1
ATOM 713 C C . GLU A 1 111 ? 134.287 95.197 138.340 1.00 45.61 211 GLU A C 1
ATOM 714 O O . GLU A 1 111 ? 133.050 95.249 138.253 1.00 45.61 211 GLU A O 1
ATOM 720 N N . LYS A 1 112 ? 134.929 94.192 138.938 1.00 40.18 212 LYS A N 1
ATOM 721 C CA . LYS A 1 112 ? 134.242 93.019 139.447 1.00 40.18 212 LYS A CA 1
ATOM 722 C C . LYS A 1 112 ? 133.350 93.343 140.620 1.00 40.18 212 LYS A C 1
ATOM 723 O O . LYS A 1 112 ? 132.423 92.588 140.884 1.00 40.18 212 LYS A O 1
ATOM 729 N N . LEU A 1 113 ? 133.602 94.436 141.330 1.00 41.12 213 LEU A N 1
ATOM 730 C CA . LEU A 1 113 ? 132.778 94.741 142.489 1.00 41.12 213 LEU A CA 1
ATOM 731 C C . LEU A 1 113 ? 131.406 95.260 142.070 1.00 41.12 213 LEU A C 1
ATOM 732 O O . LEU A 1 113 ? 130.386 94.773 142.564 1.00 41.12 213 LEU A O 1
ATOM 737 N N . VAL A 1 114 ? 131.355 96.194 141.113 1.00 36.56 214 VAL A N 1
ATOM 738 C CA . VAL A 1 114 ? 130.074 96.649 140.561 1.00 36.56 214 VAL A CA 1
ATOM 739 C C . VAL A 1 114 ? 129.354 95.501 139.873 1.00 36.56 214 VAL A C 1
ATOM 740 O O . VAL A 1 114 ? 128.147 95.285 140.070 1.00 36.56 214 VAL A O 1
ATOM 744 N N . LYS A 1 115 ? 130.101 94.732 139.084 1.00 38.39 215 LYS A N 1
ATOM 745 C CA . LYS A 1 115 ? 129.545 93.612 138.337 1.00 38.39 215 LYS A CA 1
ATOM 746 C C . LYS A 1 115 ? 128.933 92.564 139.267 1.00 38.39 215 LYS A C 1
ATOM 747 O O . LYS A 1 115 ? 127.802 92.110 139.047 1.00 38.39 215 LYS A O 1
ATOM 753 N N . GLN A 1 116 ? 129.638 92.228 140.349 1.00 40.21 216 GLN A N 1
ATOM 754 C CA . GLN A 1 116 ? 129.091 91.364 141.395 1.00 40.21 216 GLN A CA 1
ATOM 755 C C . GLN A 1 116 ? 127.838 91.942 142.029 1.00 40.21 216 GLN A C 1
ATOM 756 O O . GLN A 1 116 ? 126.910 91.191 142.351 1.00 40.21 216 GLN A O 1
ATOM 762 N N . LEU A 1 117 ? 127.820 93.264 142.259 1.00 35.32 217 LEU A N 1
ATOM 763 C CA . LEU A 1 117 ? 126.677 93.915 142.906 1.00 35.32 217 LEU A CA 1
ATOM 764 C C . LEU A 1 117 ? 125.405 93.692 142.114 1.00 35.32 217 LEU A C 1
ATOM 765 O O . LEU A 1 117 ? 124.389 93.242 142.661 1.00 35.32 217 LEU A O 1
ATOM 770 N N . PHE A 1 118 ? 125.455 93.958 140.814 1.00 36.55 218 PHE A N 1
ATOM 771 C CA . PHE A 1 118 ? 124.242 93.772 140.032 1.00 36.55 218 PHE A CA 1
ATOM 772 C C . PHE A 1 118 ? 123.919 92.294 139.826 1.00 36.55 218 PHE A C 1
ATOM 773 O O . PHE A 1 118 ? 122.738 91.933 139.727 1.00 36.55 218 PHE A O 1
ATOM 781 N N . ALA A 1 119 ? 124.924 91.419 139.831 1.00 38.59 219 ALA A N 1
ATOM 782 C CA . ALA A 1 119 ? 124.597 90.005 139.680 1.00 38.59 219 ALA A CA 1
ATOM 783 C C . ALA A 1 119 ? 123.916 89.427 140.912 1.00 38.59 219 ALA A C 1
ATOM 784 O O . ALA A 1 119 ? 123.069 88.537 140.782 1.00 38.59 219 ALA A O 1
ATOM 786 N N . MET A 1 120 ? 124.264 89.900 142.111 1.00 42.55 220 MET A N 1
ATOM 787 C CA . MET A 1 120 ? 123.546 89.451 143.300 1.00 42.55 220 MET A CA 1
ATOM 788 C C . ME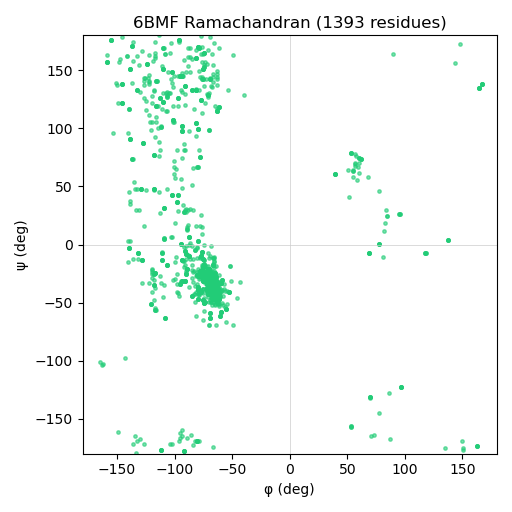T A 1 120 ? 122.217 90.158 143.464 1.00 42.55 220 MET A C 1
ATOM 789 O O . MET A 1 120 ? 121.310 89.612 144.111 1.00 42.55 220 MET A O 1
ATOM 794 N N . ALA A 1 121 ? 122.078 91.348 142.875 1.00 38.74 221 ALA A N 1
ATOM 795 C CA . ALA A 1 121 ? 120.759 91.948 142.757 1.00 38.74 221 ALA A CA 1
ATOM 796 C C . ALA A 1 121 ? 119.851 91.093 141.895 1.00 38.74 221 ALA A C 1
ATOM 797 O O . ALA A 1 121 ? 118.655 90.985 142.170 1.00 38.74 221 ALA A O 1
ATOM 799 N N . ARG A 1 122 ? 120.396 90.452 140.860 1.00 39.07 222 ARG A N 1
ATOM 800 C CA . ARG A 1 122 ? 119.561 89.524 140.107 1.00 39.07 222 ARG A CA 1
ATOM 801 C C . ARG A 1 122 ? 119.495 88.133 140.726 1.00 39.07 222 ARG A C 1
ATOM 802 O O . ARG A 1 122 ? 118.646 87.336 140.328 1.00 39.07 222 ARG A O 1
ATOM 810 N N . GLU A 1 123 ? 120.356 87.817 141.688 1.00 41.28 223 GLU A N 1
ATOM 811 C CA . GLU A 1 123 ? 120.070 86.685 142.560 1.00 41.28 223 GLU A CA 1
ATOM 812 C C . GLU A 1 123 ? 118.839 86.949 143.406 1.00 41.28 223 GLU A C 1
ATOM 813 O O . GLU A 1 123 ? 118.065 86.033 143.694 1.00 41.28 223 GLU A O 1
ATOM 819 N N . ASN A 1 124 ? 118.666 88.193 143.839 1.00 42.55 224 ASN A N 1
ATOM 820 C CA . ASN A 1 124 ? 117.641 88.525 144.817 1.00 42.55 224 ASN A CA 1
ATOM 821 C C . ASN A 1 124 ? 116.539 89.411 144.255 1.00 42.55 224 ASN A C 1
ATOM 822 O O . ASN A 1 124 ? 116.163 90.399 144.886 1.00 42.55 224 ASN A O 1
ATOM 827 N N . LYS A 1 125 ? 116.036 89.093 143.070 1.00 42.28 225 LYS A N 1
ATOM 828 C CA . LYS A 1 125 ? 114.922 89.834 142.511 1.00 42.28 225 LYS A CA 1
ATOM 829 C C . LYS A 1 125 ? 113.658 89.579 143.329 1.00 42.28 225 LYS A C 1
ATOM 830 O O . LYS A 1 125 ? 113.409 88.450 143.751 1.00 42.28 225 LYS A O 1
ATOM 836 N N . PRO A 1 126 ? 112.871 90.625 143.640 1.00 38.76 226 PRO A N 1
ATOM 837 C CA . PRO A 1 126 ? 113.019 92.047 143.305 1.00 38.76 226 PRO A CA 1
ATOM 838 C C . PRO A 1 126 ? 114.078 92.765 144.139 1.00 38.76 226 PRO A C 1
ATOM 839 O O . PRO A 1 126 ? 114.254 92.490 145.322 1.00 38.76 226 PRO A O 1
ATOM 843 N N . SER A 1 127 ? 114.783 93.693 143.521 1.00 32.77 227 SER A N 1
ATOM 844 C CA . SER A 1 127 ? 115.875 94.375 144.179 1.00 32.77 227 SER A CA 1
ATOM 845 C C . SER A 1 127 ? 115.718 95.863 143.999 1.00 32.77 227 SER A C 1
ATOM 846 O O . SER A 1 127 ? 115.543 96.331 142.877 1.00 32.77 227 SER A O 1
ATOM 849 N N . ILE A 1 128 ? 115.829 96.613 145.078 1.00 24.45 228 ILE A N 1
ATOM 850 C CA . ILE A 1 128 ? 116.036 98.043 144.971 1.00 24.45 228 ILE A CA 1
ATOM 851 C C . ILE A 1 128 ? 117.372 98.377 145.616 1.00 24.45 228 ILE A C 1
ATOM 852 O O . ILE A 1 128 ? 117.705 97.855 146.682 1.00 24.45 228 ILE A O 1
ATOM 857 N N . ILE A 1 129 ? 118.168 99.174 144.918 1.00 19.92 229 ILE A N 1
ATOM 858 C CA . ILE A 1 129 ? 119.548 99.468 145.269 1.00 19.92 229 ILE A CA 1
ATOM 859 C C . ILE A 1 129 ? 119.660 100.962 145.484 1.00 19.92 229 ILE A C 1
ATOM 860 O O . ILE A 1 129 ? 119.260 101.746 144.620 1.00 19.92 229 ILE A O 1
ATOM 865 N N . PHE A 1 130 ? 120.201 101.359 146.617 1.00 16.30 230 PHE A N 1
ATOM 866 C CA . PHE A 1 130 ? 120.197 102.751 147.009 1.00 16.30 230 PHE A CA 1
ATOM 867 C C . PHE A 1 130 ? 121.623 103.268 147.022 1.00 16.30 230 PHE A C 1
ATOM 868 O O . PHE A 1 130 ? 122.296 103.246 148.042 1.00 16.30 230 PHE A O 1
ATOM 876 N N . ILE A 1 131 ? 122.082 103.754 145.879 1.00 15.38 231 ILE A N 1
ATOM 877 C CA . ILE A 1 131 ? 123.414 104.326 145.780 1.00 15.38 231 ILE A CA 1
ATOM 878 C C . ILE A 1 131 ? 123.325 105.750 146.307 1.00 15.38 231 ILE A C 1
ATOM 879 O O . ILE A 1 131 ? 122.988 106.677 145.581 1.00 15.38 231 ILE A O 1
ATOM 884 N N . ASP A 1 132 ? 123.612 105.923 147.581 1.00 16.13 232 ASP A N 1
ATOM 885 C CA . ASP A 1 132 ? 123.408 107.197 148.237 1.00 16.13 232 ASP A CA 1
ATOM 886 C C . ASP A 1 132 ? 124.578 108.098 147.927 1.00 16.13 232 ASP A C 1
ATOM 887 O O . ASP A 1 132 ? 125.724 107.662 147.973 1.00 16.13 232 ASP A O 1
ATOM 892 N N . GLU A 1 133 ? 124.268 109.337 147.570 1.00 20.61 233 GLU A N 1
ATOM 893 C CA . GLU A 1 133 ? 125.231 110.385 147.240 1.00 20.61 233 GLU A CA 1
ATOM 894 C C . GLU A 1 133 ? 126.127 110.000 146.064 1.00 20.61 233 GLU A C 1
ATOM 895 O O . GLU A 1 133 ? 127.328 109.802 146.200 1.00 20.61 233 GLU A O 1
ATOM 901 N N . VAL A 1 134 ? 125.497 109.893 144.894 1.00 24.21 234 VAL A N 1
ATOM 902 C CA . VAL A 1 134 ? 126.146 109.449 143.672 1.00 24.21 234 VAL A CA 1
ATOM 903 C C . VAL A 1 134 ? 127.199 110.396 143.149 1.00 24.21 234 VAL A C 1
ATOM 904 O O . VAL A 1 134 ? 127.937 110.024 142.242 1.00 24.21 234 VAL A O 1
ATOM 908 N N . ASP A 1 135 ? 127.292 111.612 143.663 1.00 26.51 235 ASP A N 1
ATOM 909 C CA . ASP A 1 135 ? 128.322 112.503 143.165 1.00 26.51 235 ASP A CA 1
ATOM 910 C C . ASP A 1 135 ? 129.702 112.171 143.692 1.00 26.51 235 ASP A C 1
ATOM 911 O O . ASP A 1 135 ? 130.667 112.801 143.267 1.00 26.51 235 ASP A O 1
ATOM 916 N N . ALA A 1 136 ? 129.817 111.231 144.615 1.00 27.12 236 ALA A N 1
ATOM 917 C CA . ALA A 1 136 ? 131.100 110.810 145.143 1.00 27.12 236 ALA A CA 1
ATOM 918 C C . ALA A 1 136 ? 131.676 109.620 144.410 1.00 27.12 236 ALA A C 1
ATOM 919 O O . ALA A 1 136 ? 132.850 109.305 144.604 1.00 27.12 236 ALA A O 1
ATOM 921 N N . LEU A 1 137 ? 130.882 108.936 143.600 1.00 30.67 237 LEU A N 1
ATOM 922 C CA . LEU A 1 137 ? 131.396 107.923 142.698 1.00 30.67 237 LEU A CA 1
ATOM 923 C C . LEU A 1 137 ? 131.748 108.468 141.335 1.00 30.67 237 LEU A C 1
ATOM 924 O O . LEU A 1 137 ? 132.654 107.947 140.700 1.00 30.67 237 LEU A O 1
ATOM 929 N N . THR A 1 138 ? 131.033 109.492 140.876 1.00 36.69 238 THR A N 1
ATOM 930 C CA . THR A 1 138 ? 130.887 109.864 139.469 1.00 36.69 238 THR A CA 1
ATOM 931 C C . THR A 1 138 ? 131.236 111.335 139.273 1.00 36.69 238 THR A C 1
ATOM 932 O O . THR A 1 138 ? 130.357 112.189 139.267 1.00 36.69 238 THR A O 1
ATOM 936 N N . GLY A 1 139 ? 132.510 111.618 139.054 1.00 51.28 239 GLY A N 1
ATOM 937 C CA . GLY A 1 139 ? 133.042 112.964 139.138 1.00 51.28 239 GLY A CA 1
ATOM 938 C C . GLY A 1 139 ? 133.640 113.574 137.890 1.00 51.28 239 GLY A C 1
ATOM 939 O O . GLY A 1 139 ? 134.803 113.968 137.919 1.00 51.28 239 GLY A O 1
ATOM 940 N N . THR A 1 140 ? 132.935 113.476 136.767 1.00 63.51 240 THR A N 1
ATOM 941 C CA . THR A 1 140 ? 133.114 114.166 135.480 1.00 63.51 240 THR A CA 1
ATOM 942 C C . THR A 1 140 ? 134.362 113.766 134.700 1.00 63.51 240 THR A C 1
ATOM 943 O O . THR A 1 140 ? 134.469 114.111 133.518 1.00 63.51 240 THR A O 1
ATOM 947 N N . ARG A 1 141 ? 135.242 112.960 135.309 1.00 64.13 241 ARG A N 1
ATOM 948 C CA . ARG A 1 141 ? 136.465 112.360 134.754 1.00 64.13 241 ARG A CA 1
ATOM 949 C C . ARG A 1 141 ? 137.285 113.266 133.829 1.00 64.13 241 ARG A C 1
ATOM 950 O O . ARG A 1 141 ? 137.483 112.974 132.648 1.00 64.13 241 ARG A O 1
ATOM 958 N N . GLY A 1 142 ? 137.753 114.386 134.368 1.00 71.57 242 GLY A N 1
ATOM 959 C CA . GLY A 1 142 ? 138.701 115.235 133.676 1.00 71.57 242 GLY A CA 1
ATOM 960 C C . GLY A 1 142 ? 139.900 115.530 134.551 1.00 71.57 242 GLY A C 1
ATOM 961 O O . GLY A 1 142 ? 140.928 116.022 134.079 1.00 71.57 242 GLY A O 1
ATOM 962 N N . GLU A 1 143 ? 139.769 115.223 135.844 1.00 70.36 243 GLU A N 1
ATOM 963 C CA . GLU A 1 143 ? 140.832 115.452 136.813 1.00 70.36 243 GLU A CA 1
ATOM 964 C C . GLU A 1 143 ? 141.095 114.229 137.683 1.00 70.36 243 GLU A C 1
ATOM 965 O O . GLU A 1 143 ? 142.063 114.232 138.454 1.00 70.36 243 GLU A O 1
ATOM 971 N N . GLY A 1 144 ? 140.275 113.190 137.577 1.00 62.16 244 GLY A N 1
ATOM 972 C CA . GLY A 1 144 ? 140.346 112.094 138.509 1.00 62.16 244 GLY A CA 1
ATOM 973 C C . GLY A 1 144 ? 141.456 111.122 138.199 1.00 62.16 244 GLY A C 1
ATOM 974 O O . GLY A 1 144 ? 142.088 111.160 137.152 1.00 62.16 244 GLY A O 1
ATOM 975 N N . GLU A 1 145 ? 141.686 110.226 139.144 1.00 61.37 245 GLU A N 1
ATOM 976 C CA . GLU A 1 145 ? 142.714 109.219 138.996 1.00 61.37 245 GLU A CA 1
ATOM 977 C C . GLU A 1 145 ? 142.227 108.051 138.158 1.00 61.37 245 GLU A C 1
ATOM 978 O O . GLU A 1 145 ? 141.023 107.796 138.034 1.00 61.37 245 GLU A O 1
ATOM 984 N N . SER A 1 146 ? 143.210 107.304 137.647 1.00 61.89 246 SER A N 1
ATOM 985 C CA . SER A 1 146 ? 143.001 106.275 136.635 1.00 61.89 246 SER A CA 1
ATOM 986 C C . SER A 1 146 ? 142.057 105.191 137.108 1.00 61.89 246 SER A C 1
ATOM 987 O O . SER A 1 146 ? 141.002 104.970 136.497 1.00 61.89 246 SER A O 1
ATOM 990 N N . GLU A 1 147 ? 142.401 104.544 138.217 1.00 57.76 247 GLU A N 1
ATOM 991 C CA . GLU A 1 147 ? 141.675 103.355 138.627 1.00 57.76 247 GLU A CA 1
ATOM 992 C C . GLU A 1 147 ? 140.273 103.702 139.078 1.00 57.76 247 GLU A C 1
ATOM 993 O O . GLU A 1 147 ? 139.292 103.263 138.467 1.00 57.76 247 GLU A O 1
ATOM 999 N N . ALA A 1 148 ? 140.175 104.489 140.142 1.00 58.08 248 ALA A N 1
ATOM 1000 C CA . ALA A 1 148 ? 138.895 104.762 140.773 1.00 58.08 248 ALA A CA 1
ATOM 1001 C C . ALA A 1 148 ? 137.962 105.472 139.825 1.00 58.08 248 ALA A C 1
ATOM 1002 O O . ALA A 1 148 ? 136.809 105.051 139.661 1.00 58.08 248 ALA A O 1
ATOM 1004 N N . SER A 1 149 ? 138.390 106.531 139.140 1.00 56.78 249 SER A N 1
ATOM 1005 C CA . SER A 1 149 ? 137.271 107.208 138.490 1.00 56.78 249 SER A CA 1
ATOM 1006 C C . SER A 1 149 ? 136.835 106.516 137.188 1.00 56.78 249 SER A C 1
ATOM 1007 O O . SER A 1 149 ? 135.618 106.299 136.997 1.00 56.78 249 SER A O 1
ATOM 1010 N N . ARG A 1 150 ? 137.782 105.997 136.373 1.00 58.02 250 ARG A N 1
ATOM 1011 C CA . ARG A 1 150 ? 137.288 105.684 135.032 1.00 58.02 250 ARG A CA 1
ATOM 1012 C C . ARG A 1 150 ? 136.611 104.327 134.982 1.00 58.02 250 ARG A C 1
ATOM 1013 O O . ARG A 1 150 ? 135.538 104.208 134.370 1.00 58.02 250 ARG A O 1
ATOM 1021 N N . ARG A 1 151 ? 137.181 103.297 135.627 1.00 53.61 251 ARG A N 1
ATOM 1022 C CA . ARG A 1 151 ? 136.585 102.009 135.284 1.00 53.61 251 ARG A CA 1
ATOM 1023 C C . ARG A 1 151 ? 135.278 101.799 136.029 1.00 53.61 251 ARG A C 1
ATOM 1024 O O . ARG A 1 151 ? 134.357 101.146 135.506 1.00 53.61 251 ARG A O 1
ATOM 1032 N N . ILE A 1 152 ? 135.146 102.444 137.196 1.00 50.71 252 ILE A N 1
ATOM 1033 C CA . ILE A 1 152 ? 133.887 102.440 137.930 1.00 50.71 252 ILE A CA 1
ATOM 1034 C C . ILE A 1 152 ? 132.803 103.117 137.127 1.00 50.71 252 ILE A C 1
ATOM 1035 O O . ILE A 1 152 ? 131.713 102.560 136.956 1.00 50.71 252 ILE A O 1
ATOM 1040 N N . LYS A 1 153 ? 133.074 104.325 136.620 1.00 49.01 253 LYS A N 1
ATOM 1041 C CA . LYS A 1 153 ? 131.942 105.023 136.032 1.00 49.01 253 LYS A CA 1
ATOM 1042 C C . LYS A 1 153 ? 131.537 104.421 134.689 1.00 49.01 253 LYS A C 1
ATOM 1043 O O . LYS A 1 153 ? 130.337 104.369 134.383 1.00 49.01 253 LYS A O 1
ATOM 1049 N N . THR A 1 154 ? 132.495 103.869 133.928 1.00 52.92 254 THR A N 1
ATOM 1050 C CA . THR A 1 154 ? 132.131 103.248 132.650 1.00 52.92 254 THR A CA 1
ATOM 1051 C C . THR A 1 154 ? 131.368 101.939 132.852 1.00 52.92 254 THR A C 1
ATOM 1052 O O . THR A 1 154 ? 130.331 101.712 132.203 1.00 52.92 254 THR A O 1
ATOM 1056 N N . GLU A 1 155 ? 131.847 101.082 133.775 1.00 48.23 255 GLU A N 1
ATOM 1057 C CA . GLU A 1 155 ? 131.139 99.836 134.079 1.00 48.23 255 GLU A CA 1
ATOM 1058 C C . GLU A 1 155 ? 129.746 100.095 134.635 1.00 48.23 255 GLU A C 1
ATOM 1059 O O . GLU A 1 155 ? 128.796 99.360 134.327 1.00 48.23 255 GLU A O 1
ATOM 1065 N N . LEU A 1 156 ? 129.594 101.161 135.416 1.00 47.09 256 LEU A N 1
ATOM 1066 C CA . LEU A 1 156 ? 128.286 101.477 135.968 1.00 47.09 256 LEU A CA 1
ATOM 1067 C C . LEU A 1 156 ? 127.347 101.983 134.888 1.00 47.09 256 LEU A C 1
ATOM 1068 O O . LEU A 1 156 ? 126.153 101.669 134.911 1.00 47.09 256 LEU A O 1
ATOM 1073 N N . LEU A 1 157 ? 127.867 102.767 133.938 1.00 48.35 257 LEU A N 1
ATOM 1074 C CA . LEU A 1 157 ? 127.043 103.210 132.815 1.00 48.35 257 LEU A CA 1
ATOM 1075 C C . LEU A 1 157 ? 126.542 102.037 131.986 1.00 48.35 257 LEU A C 1
ATOM 1076 O O . LEU A 1 157 ? 125.362 102.002 131.597 1.00 48.35 257 LEU A O 1
ATOM 1081 N N . VAL A 1 158 ? 127.427 101.074 131.710 1.00 47.61 258 VAL A N 1
ATOM 1082 C CA . VAL A 1 158 ? 127.028 99.859 131.004 1.00 47.61 258 VAL A CA 1
ATOM 1083 C C . VAL A 1 158 ? 125.924 99.138 131.756 1.00 47.61 258 VAL A C 1
ATOM 1084 O O . VAL A 1 158 ? 124.860 98.861 131.205 1.00 47.61 258 VAL A O 1
ATOM 1088 N N . GLN A 1 159 ? 126.136 98.880 133.034 1.00 45.31 259 GLN A N 1
ATOM 1089 C CA . GLN A 1 159 ? 125.222 98.000 133.736 1.00 45.31 259 GLN A CA 1
ATOM 1090 C C . GLN A 1 159 ? 123.905 98.695 134.077 1.00 45.31 259 GLN A C 1
ATOM 1091 O O . GLN A 1 159 ? 122.892 98.023 134.297 1.00 45.31 259 GLN A O 1
ATOM 1097 N N . MET A 1 160 ? 123.879 100.023 134.042 1.00 51.32 260 MET A N 1
ATOM 1098 C CA . MET A 1 160 ? 122.638 100.783 134.043 1.00 51.32 260 MET A CA 1
ATOM 1099 C C . MET A 1 160 ? 122.073 100.993 132.650 1.00 51.32 260 MET A C 1
ATOM 1100 O O . MET A 1 160 ? 121.049 101.667 132.518 1.00 51.32 260 MET A O 1
ATOM 1105 N N . ASN A 1 161 ? 122.723 100.469 131.605 1.00 49.92 261 ASN A N 1
ATOM 1106 C CA . ASN A 1 161 ? 122.066 100.332 130.307 1.00 49.92 261 ASN A CA 1
ATOM 1107 C C . ASN A 1 161 ? 121.400 98.967 130.122 1.00 49.92 261 ASN A C 1
ATOM 1108 O O . ASN A 1 161 ? 121.428 98.412 129.020 1.00 49.92 261 ASN A O 1
ATOM 1113 N N . GLY A 1 162 ? 120.861 98.382 131.183 1.00 48.08 262 GLY A N 1
ATOM 1114 C CA . GLY A 1 162 ? 120.024 97.206 131.069 1.00 48.08 262 GLY A CA 1
ATOM 1115 C C . GLY A 1 162 ? 118.540 97.514 130.992 1.00 48.08 262 GLY A C 1
ATOM 1116 O O . GLY A 1 162 ? 117.823 97.316 131.971 1.00 48.08 262 GLY A O 1
ATOM 1117 N N . VAL A 1 163 ? 118.060 98.011 129.856 1.00 49.86 263 VAL A N 1
ATOM 1118 C CA . VAL A 1 163 ? 116.701 98.540 129.797 1.00 49.86 263 VAL A CA 1
ATOM 1119 C C . VAL A 1 163 ? 115.675 97.411 129.798 1.00 49.86 263 VAL A C 1
ATOM 1120 O O . VAL A 1 163 ? 114.801 97.348 130.664 1.00 49.86 263 VAL A O 1
ATOM 1124 N N . GLY A 1 164 ? 115.765 96.500 128.841 1.00 48.57 264 GLY A N 1
ATOM 1125 C CA . GLY A 1 164 ? 114.699 95.528 128.666 1.00 48.57 264 GLY A CA 1
ATOM 1126 C C . GLY A 1 164 ? 114.761 94.290 129.528 1.00 48.57 264 GLY A C 1
ATOM 1127 O O . GLY A 1 164 ? 113.758 93.610 129.748 1.00 48.57 264 GLY A O 1
ATOM 1128 N N . ASN A 1 165 ? 115.959 93.987 130.000 1.00 48.87 265 ASN A N 1
ATOM 1129 C CA . ASN A 1 165 ? 116.248 92.803 130.790 1.00 48.87 265 ASN A CA 1
ATOM 1130 C C . ASN A 1 165 ? 115.928 92.998 132.258 1.00 48.87 265 ASN A C 1
ATOM 1131 O O . ASN A 1 165 ? 115.715 92.017 132.977 1.00 48.87 265 ASN A O 1
ATOM 1136 N N . ASP A 1 166 ? 115.903 94.246 132.709 1.00 44.47 266 ASP A N 1
ATOM 1137 C CA . ASP A 1 166 ? 115.715 94.581 134.112 1.00 44.47 266 ASP A CA 1
ATOM 1138 C C . ASP A 1 166 ? 114.263 94.990 134.350 1.00 44.47 266 ASP A C 1
ATOM 1139 O O . ASP A 1 166 ? 113.940 96.139 134.655 1.00 44.47 266 ASP A O 1
ATOM 1144 N N . SER A 1 167 ? 113.382 94.002 134.185 1.00 45.78 267 SER A N 1
ATOM 1145 C CA . SER A 1 167 ? 111.942 94.157 134.359 1.00 45.78 267 SER A CA 1
ATOM 1146 C C . SER A 1 167 ? 111.457 93.655 135.707 1.00 45.78 267 SER A C 1
ATOM 1147 O O . SER A 1 167 ? 110.323 93.945 136.095 1.00 45.78 267 SER A O 1
ATOM 1150 N N . GLN A 1 168 ? 112.281 92.881 136.398 1.00 45.34 268 GLN A N 1
ATOM 1151 C CA . GLN A 1 168 ? 112.188 92.658 137.827 1.00 45.34 268 GLN A CA 1
ATOM 1152 C C . GLN A 1 168 ? 113.536 93.090 138.373 1.00 45.34 268 GLN A C 1
ATOM 1153 O O . GLN A 1 168 ? 114.500 93.243 137.621 1.00 45.34 268 GLN A O 1
ATOM 1159 N N . GLY A 1 169 ? 113.616 93.325 139.667 1.00 39.60 269 GLY A N 1
ATOM 1160 C CA . GLY A 1 169 ? 114.907 93.676 140.184 1.00 39.60 269 GLY A CA 1
ATOM 1161 C C . GLY A 1 169 ? 115.120 95.157 140.044 1.00 39.60 269 GLY A C 1
ATOM 1162 O O . GLY A 1 169 ? 114.212 95.922 140.386 1.00 39.60 269 GLY A O 1
ATOM 1163 N N . VAL A 1 170 ? 116.251 95.552 139.441 1.00 33.89 270 VAL A N 1
ATOM 1164 C CA . VAL A 1 170 ? 116.951 96.773 139.833 1.00 33.89 270 VAL A CA 1
ATOM 1165 C C . VAL A 1 170 ? 116.114 98.013 139.586 1.00 33.89 270 VAL A C 1
ATOM 1166 O O . VAL A 1 170 ? 115.688 98.314 138.470 1.00 33.89 270 VAL A O 1
ATOM 1170 N N . LEU A 1 171 ? 115.792 98.681 140.673 1.00 28.63 271 LEU A N 1
ATOM 1171 C CA . LEU A 1 171 ? 115.360 100.060 140.638 1.00 28.63 271 LEU A CA 1
ATOM 1172 C C . LEU A 1 171 ? 116.419 100.859 141.361 1.00 28.63 271 LEU A C 1
ATOM 1173 O O . LEU A 1 171 ? 116.699 100.611 142.535 1.00 28.63 271 LEU A O 1
ATOM 1178 N N . VAL A 1 172 ? 117.034 101.791 140.670 1.00 22.71 272 VAL A N 1
ATOM 1179 C CA . VAL A 1 172 ? 118.212 102.426 141.212 1.00 22.71 272 VAL A CA 1
ATOM 1180 C C . VAL A 1 172 ? 117.768 103.761 141.772 1.00 22.71 272 VAL A C 1
ATOM 1181 O O . VAL A 1 172 ? 117.512 104.690 141.011 1.00 22.71 272 VAL A O 1
ATOM 1185 N N . LEU A 1 173 ? 117.677 103.885 143.087 1.00 16.23 273 LEU A N 1
ATOM 1186 C CA . LEU A 1 173 ? 117.400 105.186 143.669 1.00 16.23 273 LEU A CA 1
ATOM 1187 C C . LEU A 1 173 ? 118.662 106.022 143.733 1.00 16.23 273 LEU A C 1
ATOM 1188 O O . LEU A 1 173 ? 119.689 105.691 143.158 1.00 16.23 273 LEU A O 1
ATOM 1193 N N . GLY A 1 174 ? 118.601 107.122 144.438 1.00 12.63 274 GLY A N 1
ATOM 1194 C CA . GLY A 1 174 ? 119.795 107.897 144.615 1.00 12.63 274 GLY A CA 1
ATOM 1195 C C . GLY A 1 174 ? 119.417 109.238 145.160 1.00 12.63 274 GLY A C 1
ATOM 1196 O O . GLY A 1 174 ? 118.426 109.800 144.722 1.00 12.63 274 GLY A O 1
ATOM 1197 N N . ALA A 1 175 ? 120.158 109.761 146.112 1.00 11.96 275 ALA A N 1
ATOM 1198 C CA . ALA A 1 175 ? 119.876 111.071 146.651 1.00 11.96 275 ALA A CA 1
ATOM 1199 C C . ALA A 1 175 ? 121.111 111.926 146.501 1.00 11.96 275 ALA A C 1
ATOM 1200 O O . ALA A 1 175 ? 122.204 111.403 146.408 1.00 11.96 275 ALA A O 1
ATOM 1202 N N . THR A 1 176 ? 120.942 113.239 146.463 1.00 12.12 276 THR A N 1
ATOM 1203 C CA . THR A 1 176 ? 122.094 114.123 146.397 1.00 12.12 276 THR A CA 1
ATOM 1204 C C . THR A 1 176 ? 121.716 115.510 146.876 1.00 12.12 276 THR A C 1
ATOM 1205 O O . THR A 1 176 ? 120.554 115.896 146.856 1.00 12.12 276 THR A O 1
ATOM 1209 N N . ASN A 1 177 ? 122.721 116.259 147.316 1.00 13.23 277 ASN A N 1
ATOM 1210 C CA . ASN A 1 177 ? 122.530 117.654 147.657 1.00 13.23 277 ASN A CA 1
ATOM 1211 C C . ASN A 1 177 ? 123.115 118.599 146.641 1.00 13.23 277 ASN A C 1
ATOM 1212 O O . ASN A 1 177 ? 122.791 119.784 146.671 1.00 13.23 277 ASN A O 1
ATOM 1217 N N . ILE A 1 178 ? 124.003 118.122 145.786 1.00 16.56 278 ILE A N 1
ATOM 1218 C CA . ILE A 1 178 ? 124.626 118.965 144.785 1.00 16.56 278 ILE A CA 1
ATOM 1219 C C . ILE A 1 178 ? 124.214 118.399 143.442 1.00 16.56 278 ILE A C 1
ATOM 1220 O O . ILE A 1 178 ? 125.022 117.718 142.810 1.00 16.56 278 ILE A O 1
ATOM 1225 N N . PRO A 1 179 ? 122.996 118.625 142.961 1.00 18.29 279 PRO A N 1
ATOM 1226 C CA . PRO A 1 179 ? 122.588 117.959 141.735 1.00 18.29 279 PRO A CA 1
ATOM 1227 C C . PRO A 1 179 ? 123.168 118.575 140.484 1.00 18.29 279 PRO A C 1
ATOM 1228 O O . PRO A 1 179 ? 123.050 117.973 139.418 1.00 18.29 279 PRO A O 1
ATOM 1232 N N . TRP A 1 180 ? 123.805 119.728 140.563 1.00 20.66 280 TRP A N 1
ATOM 1233 C CA . TRP A 1 180 ? 124.412 120.326 139.389 1.00 20.66 280 TRP A CA 1
ATOM 1234 C C . TRP A 1 180 ? 125.821 119.846 139.138 1.00 20.66 280 TRP A C 1
ATOM 1235 O O . TRP A 1 180 ? 126.373 120.144 138.084 1.00 20.66 280 TRP A O 1
ATOM 1246 N N . GLN A 1 181 ? 126.418 119.118 140.070 1.00 21.93 281 GLN A N 1
ATOM 1247 C CA . GLN A 1 181 ? 127.748 118.552 139.888 1.00 21.93 281 GLN A CA 1
ATOM 1248 C C . GLN A 1 181 ? 127.682 117.113 139.469 1.00 21.93 281 GLN A C 1
ATOM 1249 O O . GLN A 1 181 ? 128.495 116.305 139.888 1.00 21.93 281 GLN A O 1
ATOM 1255 N N . LEU A 1 182 ? 126.717 116.764 138.655 1.00 29.88 282 LEU A N 1
ATOM 1256 C CA . LEU A 1 182 ? 126.468 115.389 138.298 1.00 29.88 282 LEU A CA 1
ATOM 1257 C C . LEU A 1 182 ? 126.726 115.265 136.809 1.00 29.88 282 LEU A C 1
ATOM 1258 O O . LEU A 1 182 ? 126.421 116.184 136.052 1.00 29.88 282 LEU A O 1
ATOM 1263 N N . ASP A 1 183 ? 127.325 114.159 136.395 1.00 42.65 283 ASP A N 1
ATOM 1264 C CA . ASP A 1 183 ? 127.679 113.975 134.995 1.00 42.65 283 ASP A CA 1
ATOM 1265 C C . ASP A 1 183 ? 126.436 113.806 134.140 1.00 42.65 283 ASP A C 1
ATOM 1266 O O . ASP A 1 183 ? 125.473 113.162 134.554 1.00 42.65 283 ASP A O 1
ATOM 1271 N N . SER A 1 184 ? 126.466 114.365 132.930 1.00 44.74 284 SER A N 1
ATOM 1272 C CA . SER A 1 184 ? 125.272 114.414 132.097 1.00 44.74 284 SER A CA 1
ATOM 1273 C C . SER A 1 184 ? 124.829 113.054 131.581 1.00 44.74 284 SER A C 1
ATOM 1274 O O . SER A 1 184 ? 123.644 112.882 131.278 1.00 44.74 284 SER A O 1
ATOM 1277 N N . ALA A 1 185 ? 125.730 112.080 131.494 1.00 45.64 285 ALA A N 1
ATOM 1278 C CA . ALA A 1 185 ? 125.298 110.731 131.162 1.00 45.64 285 ALA A CA 1
ATOM 1279 C C . ALA A 1 185 ? 124.546 110.093 132.314 1.00 45.64 285 ALA A C 1
ATOM 1280 O O . ALA A 1 185 ? 123.643 109.275 132.102 1.00 45.64 285 ALA A O 1
ATOM 1282 N N . ILE A 1 186 ? 124.863 110.494 133.532 1.00 43.53 286 ILE A N 1
ATOM 1283 C CA . ILE A 1 186 ? 124.204 109.926 134.687 1.00 43.53 286 ILE A CA 1
ATOM 1284 C C . ILE A 1 186 ? 122.975 110.729 135.042 1.00 43.53 286 ILE A C 1
ATOM 1285 O O . ILE A 1 186 ? 122.029 110.198 135.614 1.00 43.53 286 ILE A O 1
ATOM 1290 N N . ARG A 1 187 ? 122.944 111.994 134.672 1.00 39.52 287 ARG A N 1
ATOM 1291 C CA . ARG A 1 187 ? 121.689 112.716 134.647 1.00 39.52 287 ARG A CA 1
ATOM 1292 C C . ARG A 1 187 ? 120.732 112.107 133.644 1.00 39.52 287 ARG A C 1
ATOM 1293 O O . ARG A 1 187 ? 119.519 112.134 133.841 1.00 39.52 287 ARG A O 1
ATOM 1301 N N . ARG A 1 188 ? 121.256 111.549 132.566 1.00 47.10 288 ARG A N 1
ATOM 1302 C CA . ARG A 1 188 ? 120.399 110.869 131.615 1.00 47.10 288 ARG A CA 1
ATOM 1303 C C . ARG A 1 188 ? 119.859 109.559 132.173 1.00 47.10 288 ARG A C 1
ATOM 1304 O O . ARG A 1 188 ? 118.704 109.219 131.924 1.00 47.10 288 ARG A O 1
ATOM 1312 N N . ARG A 1 189 ? 120.678 108.794 132.908 1.00 44.98 289 ARG A N 1
ATOM 1313 C CA . ARG A 1 189 ? 120.233 107.468 133.355 1.00 44.98 289 ARG A CA 1
ATOM 1314 C C . ARG A 1 189 ? 119.124 107.530 134.384 1.00 44.98 289 ARG A C 1
ATOM 1315 O O . ARG A 1 189 ? 118.296 106.624 134.444 1.00 44.98 289 ARG A O 1
ATOM 1323 N N . PHE A 1 190 ? 119.139 108.537 135.240 1.00 34.99 290 PHE A N 1
ATOM 1324 C CA . PHE A 1 190 ? 118.106 108.765 136.244 1.00 34.99 290 PHE A CA 1
ATOM 1325 C C . PHE A 1 190 ? 116.948 109.452 135.565 1.00 34.99 290 PHE A C 1
ATOM 1326 O O . PHE A 1 190 ? 117.007 110.641 135.273 1.00 34.99 290 PHE A O 1
ATOM 1334 N N . GLU A 1 191 ? 115.884 108.729 135.310 1.00 32.45 291 GLU A N 1
ATOM 1335 C CA . GLU A 1 191 ? 114.936 109.255 134.363 1.00 32.45 291 GLU A CA 1
ATOM 1336 C C . GLU A 1 191 ? 113.796 110.018 134.998 1.00 32.45 291 GLU A C 1
ATOM 1337 O O . GLU A 1 191 ? 112.947 110.514 134.267 1.00 32.45 291 GLU A O 1
ATOM 1343 N N . ARG A 1 192 ? 113.743 110.151 136.322 1.00 25.99 292 ARG A N 1
ATOM 1344 C CA . ARG A 1 192 ? 112.765 111.033 136.960 1.00 25.99 292 ARG A CA 1
ATOM 1345 C C . ARG A 1 192 ? 113.457 111.773 138.091 1.00 25.99 292 ARG A C 1
ATOM 1346 O O . ARG A 1 192 ? 113.430 111.323 139.225 1.00 25.99 292 ARG A O 1
ATOM 1354 N N . ARG A 1 193 ? 114.014 112.928 137.801 1.00 23.70 293 ARG A N 1
ATOM 1355 C CA . ARG A 1 193 ? 114.662 113.739 138.824 1.00 23.70 293 ARG A CA 1
ATOM 1356 C C . ARG A 1 193 ? 113.610 114.496 139.618 1.00 23.70 293 ARG A C 1
ATOM 1357 O O . ARG A 1 193 ? 113.173 115.558 139.199 1.00 23.70 293 ARG A O 1
ATOM 1365 N N . ILE A 1 194 ? 113.236 114.008 140.792 1.00 15.51 294 ILE A N 1
ATOM 1366 C CA . ILE A 1 194 ? 112.221 114.648 141.626 1.00 15.51 294 ILE A CA 1
ATOM 1367 C C . ILE A 1 194 ? 112.907 115.545 142.643 1.00 15.51 294 ILE A C 1
ATOM 1368 O O . ILE A 1 194 ? 113.975 115.199 143.136 1.00 15.51 294 ILE A O 1
ATOM 1373 N N . TYR A 1 195 ? 112.296 116.678 142.978 1.00 15.28 295 TYR A N 1
ATOM 1374 C CA . TYR A 1 195 ? 112.872 117.685 143.863 1.00 15.28 295 TYR A CA 1
ATOM 1375 C C . TYR A 1 195 ? 112.138 117.720 145.187 1.00 15.28 295 TYR A C 1
ATOM 1376 O O . TYR A 1 195 ? 110.939 117.972 145.212 1.00 15.28 295 TYR A O 1
ATOM 1385 N N . ILE A 1 196 ? 112.858 117.522 146.285 1.00 14.91 296 ILE A N 1
ATOM 1386 C CA . ILE A 1 196 ? 112.268 117.462 147.618 1.00 14.91 296 ILE A CA 1
ATOM 1387 C C . ILE A 1 196 ? 112.513 118.808 148.297 1.00 14.91 296 ILE A C 1
ATOM 1388 O O . ILE A 1 196 ? 113.652 119.079 148.688 1.00 14.91 296 ILE A O 1
ATOM 1393 N N . PRO A 1 197 ? 111.502 119.655 148.468 1.00 14.66 297 PRO A N 1
ATOM 1394 C CA . PRO A 1 197 ? 111.758 121.016 148.942 1.00 14.66 297 PRO A CA 1
ATOM 1395 C C . PRO A 1 197 ? 111.595 121.203 150.435 1.00 14.66 297 PRO A C 1
ATOM 1396 O O . PRO A 1 197 ? 111.194 120.278 151.137 1.00 14.66 297 PRO A O 1
ATOM 1400 N N . LEU A 1 198 ? 111.896 122.404 150.923 1.00 16.17 298 LEU A N 1
ATOM 1401 C CA . LEU A 1 198 ? 111.610 122.768 152.302 1.00 16.17 298 LEU A CA 1
ATOM 1402 C C . LEU A 1 198 ? 110.107 122.747 152.540 1.00 16.17 298 LEU A C 1
ATOM 1403 O O . LEU A 1 198 ? 109.341 123.105 151.650 1.00 16.17 298 LEU A O 1
ATOM 1408 N N . PRO A 1 199 ? 109.645 122.345 153.714 1.00 16.35 299 PRO A N 1
ATOM 1409 C CA . PRO A 1 199 ? 108.210 122.115 153.881 1.00 16.35 299 PRO A CA 1
ATOM 1410 C C . PRO A 1 199 ? 107.380 123.336 154.270 1.00 16.35 299 PRO A C 1
ATOM 1411 O O . PRO A 1 199 ? 107.828 124.253 154.956 1.00 16.35 299 PRO A O 1
ATOM 1415 N N . ASP A 1 200 ? 106.129 123.319 153.793 1.00 21.97 300 ASP A N 1
ATOM 1416 C CA . ASP A 1 200 ? 105.110 124.339 153.996 1.00 21.97 300 ASP A CA 1
ATOM 1417 C C . ASP A 1 200 ? 104.213 123.974 155.174 1.00 21.97 300 ASP A C 1
ATOM 1418 O O . ASP A 1 200 ? 104.502 123.024 155.904 1.00 21.97 300 ASP A O 1
ATOM 1423 N N . LEU A 1 201 ? 103.065 124.661 155.302 1.00 23.79 301 LEU A N 1
ATOM 1424 C CA . LEU A 1 201 ? 102.436 124.864 156.604 1.00 23.79 301 LEU A CA 1
ATOM 1425 C C . LEU A 1 201 ? 101.842 123.584 157.176 1.00 23.79 301 LEU A C 1
ATOM 1426 O O . LEU A 1 201 ? 102.079 123.245 158.347 1.00 23.79 301 LEU A O 1
ATOM 1431 N N . ALA A 1 202 ? 101.060 122.869 156.369 1.00 22.60 302 ALA A N 1
ATOM 1432 C CA . ALA A 1 202 ? 100.410 121.655 156.840 1.00 22.60 302 ALA A CA 1
ATOM 1433 C C . ALA A 1 202 ? 101.414 120.570 157.175 1.00 22.60 302 ALA A C 1
ATOM 1434 O O . ALA A 1 202 ? 101.205 119.797 158.119 1.00 22.60 302 ALA A O 1
ATOM 1436 N N . ALA A 1 203 ? 102.518 120.523 156.436 1.00 23.04 303 ALA A N 1
ATOM 1437 C CA . ALA A 1 203 ? 103.552 119.540 156.705 1.00 23.04 303 ALA A CA 1
ATOM 1438 C C . ALA A 1 203 ? 104.256 119.820 158.019 1.00 23.04 303 ALA A C 1
ATOM 1439 O O . ALA A 1 203 ? 104.522 118.893 158.788 1.00 23.04 303 ALA A O 1
ATOM 1441 N N . ARG A 1 204 ? 104.571 121.089 158.286 1.00 23.92 304 ARG A N 1
ATOM 1442 C CA . ARG A 1 204 ? 105.214 121.449 159.541 1.00 23.92 304 ARG A CA 1
ATOM 1443 C C . ARG A 1 204 ? 104.327 121.152 160.731 1.00 23.92 304 ARG A C 1
ATOM 1444 O O . ARG A 1 204 ? 104.800 120.615 161.742 1.00 23.92 304 ARG A O 1
ATOM 1452 N N . THR A 1 205 ? 103.033 121.455 160.613 1.00 24.32 305 THR A N 1
ATOM 1453 C CA . THR A 1 205 ? 102.104 121.130 161.688 1.00 24.32 305 THR A CA 1
ATOM 1454 C C . THR A 1 205 ? 102.027 119.629 161.909 1.00 24.32 305 THR A C 1
ATOM 1455 O O . THR A 1 205 ? 102.011 119.155 163.058 1.00 24.32 305 THR A O 1
ATOM 1459 N N . THR A 1 206 ? 102.066 118.865 160.818 1.00 24.29 306 THR A N 1
ATOM 1460 C CA . THR A 1 206 ? 102.076 117.414 160.925 1.00 24.29 306 THR A CA 1
ATOM 1461 C C . THR A 1 206 ? 103.342 116.918 161.601 1.00 24.29 306 THR A C 1
ATOM 1462 O O . THR A 1 206 ? 103.291 115.984 162.408 1.00 24.29 306 THR A O 1
ATOM 1466 N N . MET A 1 207 ? 104.482 117.558 161.332 1.00 22.78 307 MET A N 1
ATOM 1467 C CA . MET A 1 207 ? 105.728 117.079 161.919 1.00 22.78 307 MET A CA 1
ATOM 1468 C C . MET A 1 207 ? 105.806 117.367 163.402 1.00 22.78 307 MET A C 1
ATOM 1469 O O . MET A 1 207 ? 106.373 116.560 164.142 1.00 22.78 307 MET A O 1
ATOM 1474 N N . PHE A 1 208 ? 105.244 118.487 163.860 1.00 21.41 308 PHE A N 1
ATOM 1475 C CA . PHE A 1 208 ? 105.179 118.690 165.302 1.00 21.41 308 PHE A CA 1
ATOM 1476 C C . PHE A 1 208 ? 104.284 117.663 165.968 1.00 21.41 308 PHE A C 1
ATOM 1477 O O . PHE A 1 208 ? 104.657 117.091 167.003 1.00 21.41 308 PHE A O 1
ATOM 1485 N N . GLU A 1 209 ? 103.118 117.397 165.368 1.00 29.20 309 GLU A N 1
ATOM 1486 C CA . GLU A 1 209 ? 102.207 116.408 165.935 1.00 29.20 309 GLU A CA 1
ATOM 1487 C C . GLU A 1 209 ? 102.810 115.013 165.963 1.00 29.20 309 GLU A C 1
ATOM 1488 O O . GLU A 1 209 ? 102.508 114.232 166.868 1.00 29.20 309 GLU A O 1
ATOM 1494 N N . ILE A 1 210 ? 103.652 114.677 164.987 1.00 27.65 310 ILE A N 1
ATOM 1495 C CA . ILE A 1 210 ? 104.304 113.371 164.996 1.00 27.65 310 ILE A CA 1
ATOM 1496 C C . ILE A 1 210 ? 105.407 113.328 166.042 1.00 27.65 310 ILE A C 1
ATOM 1497 O O . ILE A 1 210 ? 105.468 112.407 166.864 1.00 27.65 310 ILE A O 1
ATOM 1502 N N . ASN A 1 211 ? 106.296 114.323 166.024 1.00 28.82 311 ASN A N 1
ATOM 1503 C CA . ASN A 1 211 ? 107.486 114.268 166.856 1.00 28.82 311 ASN A CA 1
ATOM 1504 C C . ASN A 1 211 ? 107.200 114.432 168.335 1.00 28.82 311 ASN A C 1
ATOM 1505 O O . ASN A 1 211 ? 108.033 114.015 169.141 1.00 28.82 311 ASN A O 1
ATOM 1510 N N . VAL A 1 212 ? 106.063 115.008 168.736 1.00 36.17 312 VAL A N 1
ATOM 1511 C CA . VAL A 1 212 ? 105.797 114.954 170.171 1.00 36.17 312 VAL A CA 1
ATOM 1512 C C . VAL A 1 212 ? 105.351 113.570 170.602 1.00 36.17 312 VAL A C 1
ATOM 1513 O O . VAL A 1 212 ? 105.449 113.253 171.788 1.00 36.17 312 VAL A O 1
ATOM 1517 N N . GLY A 1 213 ? 104.888 112.737 169.677 1.00 45.60 313 GLY A N 1
ATOM 1518 C CA . GLY A 1 213 ? 104.626 111.342 169.994 1.00 45.60 313 GLY A CA 1
ATOM 1519 C C . GLY A 1 213 ? 103.441 111.177 170.918 1.00 45.60 313 GLY A C 1
ATOM 1520 O O . GLY A 1 213 ? 102.375 111.761 170.711 1.00 45.60 313 GLY A O 1
ATOM 1521 N N . ASP A 1 214 ? 103.633 110.386 171.966 1.00 55.32 314 ASP A N 1
ATOM 1522 C CA . ASP A 1 214 ? 102.622 110.186 172.991 1.00 55.32 314 ASP A CA 1
ATOM 1523 C C . ASP A 1 214 ? 103.016 110.849 174.303 1.00 55.32 314 ASP A C 1
ATOM 1524 O O . ASP A 1 214 ? 102.671 110.365 175.383 1.00 55.32 314 ASP A O 1
ATOM 1529 N N . THR A 1 215 ? 103.742 111.940 174.222 1.00 54.86 315 THR A N 1
ATOM 1530 C CA . THR A 1 215 ? 104.187 112.638 175.415 1.00 54.86 315 THR A CA 1
ATOM 1531 C C . THR A 1 215 ? 103.062 113.520 175.940 1.00 54.86 315 THR A C 1
ATOM 1532 O O . THR A 1 215 ? 102.412 114.211 175.151 1.00 54.86 315 THR A O 1
ATOM 1536 N N . PRO A 1 216 ? 102.775 113.487 177.257 1.00 54.55 316 PRO A N 1
ATOM 1537 C CA . PRO A 1 216 ? 101.694 114.306 177.818 1.00 54.55 316 PRO A CA 1
ATOM 1538 C C . PRO A 1 216 ? 101.919 115.797 177.681 1.00 54.55 316 PRO A C 1
ATOM 1539 O O . PRO A 1 216 ? 102.845 116.352 178.273 1.00 54.55 316 PRO A O 1
ATOM 1543 N N . CYS A 1 217 ? 101.064 116.449 176.901 1.00 54.66 317 CYS A N 1
ATOM 1544 C CA . CYS A 1 217 ? 101.177 117.874 176.654 1.00 54.66 317 CYS A CA 1
ATOM 1545 C C . CYS A 1 217 ? 99.798 118.511 176.690 1.00 54.66 317 CYS A C 1
ATOM 1546 O O . CYS A 1 217 ? 98.791 117.882 176.361 1.00 54.66 317 CYS A O 1
ATOM 1549 N N . VAL A 1 218 ? 99.774 119.785 177.083 1.00 50.11 318 VAL A N 1
ATOM 1550 C CA . VAL A 1 218 ? 98.538 120.544 177.198 1.00 50.11 318 VAL A CA 1
ATOM 1551 C C . VAL A 1 218 ? 98.171 121.211 175.874 1.00 50.11 318 VAL A C 1
ATOM 1552 O O . VAL A 1 218 ? 97.194 121.969 175.804 1.00 50.11 318 VAL A O 1
ATOM 1556 N N . LEU A 1 219 ? 98.904 120.916 174.807 1.00 46.02 319 LEU A N 1
ATOM 1557 C CA . LEU A 1 219 ? 98.741 121.638 173.558 1.00 46.02 319 LEU A CA 1
ATOM 1558 C C . LEU A 1 219 ? 97.480 121.213 172.825 1.00 46.02 319 LEU A C 1
ATOM 1559 O O . LEU A 1 219 ? 97.023 120.074 172.931 1.00 46.02 319 LEU A O 1
ATOM 1564 N N . THR A 1 220 ? 96.933 122.143 172.059 1.00 44.80 320 THR A N 1
ATOM 1565 C CA . THR A 1 220 ? 95.764 121.914 171.232 1.00 44.80 320 THR A CA 1
ATOM 1566 C C . THR A 1 220 ? 96.153 121.959 169.763 1.00 44.80 320 THR A C 1
ATOM 1567 O O . THR A 1 220 ? 97.322 122.119 169.409 1.00 44.80 320 THR A O 1
ATOM 1571 N N . LYS A 1 221 ? 95.146 121.823 168.905 1.00 43.13 321 LYS A N 1
ATOM 1572 C CA . LYS A 1 221 ? 95.382 121.910 167.474 1.00 43.13 321 LYS A CA 1
ATOM 1573 C C . LYS A 1 221 ? 95.802 123.312 167.065 1.00 43.13 321 LYS A C 1
ATOM 1574 O O . LYS A 1 221 ? 96.638 123.476 166.169 1.00 43.13 321 LYS A O 1
ATOM 1580 N N . GLU A 1 222 ? 95.264 124.330 167.724 1.00 47.51 322 GLU A N 1
ATOM 1581 C CA . GLU A 1 222 ? 95.663 125.689 167.405 1.00 47.51 322 GLU A CA 1
ATOM 1582 C C . GLU A 1 222 ? 97.041 126.022 167.940 1.00 47.51 322 GLU A C 1
ATOM 1583 O O . GLU A 1 222 ? 97.655 126.992 167.483 1.00 47.51 322 GLU A O 1
ATOM 1589 N N . ASP A 1 223 ? 97.543 125.238 168.888 1.00 45.07 323 ASP A N 1
ATOM 1590 C CA . ASP A 1 223 ? 98.905 125.431 169.350 1.00 45.07 323 ASP A CA 1
ATOM 1591 C C . ASP A 1 223 ? 99.902 124.905 168.334 1.00 45.07 323 ASP A C 1
ATOM 1592 O O . ASP A 1 223 ? 100.870 125.595 167.997 1.00 45.07 323 ASP A O 1
ATOM 1597 N N . TYR A 1 224 ? 99.680 123.684 167.837 1.00 36.87 324 TYR A N 1
ATOM 1598 C CA . TYR A 1 224 ? 100.540 123.156 166.787 1.00 36.87 324 TYR A CA 1
ATOM 1599 C C . TYR A 1 224 ? 100.420 123.996 165.538 1.00 36.87 324 TYR A C 1
ATOM 1600 O O . TYR A 1 224 ? 101.405 124.217 164.828 1.00 36.87 324 TYR A O 1
ATOM 1609 N N . ARG A 1 225 ? 99.217 124.490 165.277 1.00 41.65 325 ARG A N 1
ATOM 1610 C CA . ARG A 1 225 ? 98.976 125.387 164.162 1.00 41.65 325 ARG A CA 1
ATOM 1611 C C . ARG A 1 225 ? 99.751 126.683 164.329 1.00 41.65 325 ARG A C 1
ATOM 1612 O O . ARG A 1 225 ? 100.283 127.232 163.356 1.00 41.65 325 ARG A O 1
ATOM 1620 N N . THR A 1 226 ? 99.855 127.156 165.570 1.00 38.02 326 THR A N 1
ATOM 1621 C CA . THR A 1 226 ? 100.614 128.362 165.870 1.00 38.02 326 THR A CA 1
ATOM 1622 C C . THR A 1 226 ? 102.094 128.159 165.600 1.00 38.02 326 THR A C 1
ATOM 1623 O O . THR A 1 226 ? 102.740 128.997 164.956 1.00 38.02 326 THR A O 1
ATOM 1627 N N . LEU A 1 227 ? 102.642 127.036 166.072 1.00 33.29 327 LEU A N 1
ATOM 1628 C CA . LEU A 1 227 ? 104.065 126.766 165.894 1.00 33.29 327 LEU A CA 1
ATOM 1629 C C . LEU A 1 227 ? 104.407 126.558 164.430 1.00 33.29 327 LEU A C 1
ATOM 1630 O O . LEU A 1 227 ? 105.409 127.091 163.938 1.00 33.29 327 LEU A O 1
ATOM 1635 N N . GLY A 1 228 ? 103.568 125.804 163.720 1.00 32.13 328 GLY A N 1
ATOM 1636 C CA . GLY A 1 228 ? 103.742 125.646 162.292 1.00 32.13 328 GLY A CA 1
ATOM 1637 C C . GLY A 1 228 ? 103.676 126.957 161.541 1.00 32.13 328 GLY A C 1
ATOM 1638 O O . GLY A 1 228 ? 104.367 127.137 160.544 1.00 32.13 328 GLY A O 1
ATOM 1639 N N . ALA A 1 229 ? 102.868 127.898 162.014 1.00 29.99 329 ALA A N 1
ATOM 1640 C CA . ALA A 1 229 ? 102.905 129.232 161.430 1.00 29.99 329 ALA A CA 1
ATOM 1641 C C . ALA A 1 229 ? 104.184 129.965 161.797 1.00 29.99 329 ALA A C 1
ATOM 1642 O O . ALA A 1 229 ? 104.628 130.843 161.055 1.00 29.99 329 ALA A O 1
ATOM 1644 N N . MET A 1 230 ? 104.798 129.602 162.919 1.00 28.52 330 MET A N 1
ATOM 1645 C CA . MET A 1 230 ? 105.943 130.346 163.419 1.00 28.52 330 MET A CA 1
ATOM 1646 C C . MET A 1 230 ? 107.235 129.969 162.709 1.00 28.52 330 MET A C 1
ATOM 1647 O O . MET A 1 230 ? 108.144 130.791 162.621 1.00 28.52 330 MET A O 1
ATOM 1652 N N . THR A 1 231 ? 107.337 128.755 162.180 1.00 23.60 331 THR A N 1
ATOM 1653 C CA . THR A 1 231 ? 108.618 128.183 161.765 1.00 23.60 331 THR A CA 1
ATOM 1654 C C . THR A 1 231 ? 108.863 128.210 160.270 1.00 23.60 331 THR A C 1
ATOM 1655 O O . THR A 1 231 ? 109.315 127.203 159.736 1.00 23.60 331 THR A O 1
ATOM 1659 N N . GLU A 1 232 ? 108.572 129.272 159.535 1.00 23.06 332 GLU A N 1
ATOM 1660 C CA . GLU A 1 232 ? 108.769 129.197 158.093 1.00 23.06 332 GLU A CA 1
ATOM 1661 C C . GLU A 1 232 ? 110.235 129.335 157.731 1.00 23.06 332 GLU A C 1
ATOM 1662 O O . GLU A 1 232 ? 110.883 130.318 158.091 1.00 23.06 332 GLU A O 1
ATOM 1668 N N . GLY A 1 233 ? 110.739 128.348 157.001 1.00 18.43 333 GLY A N 1
ATOM 1669 C CA . GLY A 1 233 ? 112.133 128.261 156.631 1.00 18.43 333 GLY A CA 1
ATOM 1670 C C . GLY A 1 233 ? 112.824 127.041 157.177 1.00 18.43 333 GLY A C 1
ATOM 1671 O O . GLY A 1 233 ? 113.974 126.782 156.810 1.00 18.43 333 GLY A O 1
ATOM 1672 N N . TYR A 1 234 ? 112.173 126.269 158.029 1.00 17.17 334 TYR A N 1
ATOM 1673 C CA . TYR A 1 234 ? 112.833 125.158 158.681 1.00 17.17 334 TYR A CA 1
ATOM 1674 C C . TYR A 1 234 ? 112.606 123.901 157.872 1.00 17.17 334 TYR A C 1
ATOM 1675 O O . TYR A 1 234 ? 111.547 123.707 157.286 1.00 17.17 334 TYR A O 1
ATOM 1684 N N . SER A 1 235 ? 113.606 123.042 157.853 1.00 14.03 335 SER A N 1
ATOM 1685 C CA . SER A 1 235 ? 113.466 121.730 157.265 1.00 14.03 335 SER A CA 1
ATOM 1686 C C . SER A 1 235 ? 113.030 120.755 158.343 1.00 14.03 335 SER A C 1
ATOM 1687 O O . SER A 1 235 ? 112.803 121.136 159.485 1.00 14.03 335 SER A O 1
ATOM 1690 N N . GLY A 1 236 ? 112.901 119.480 157.993 1.00 15.28 336 GLY A N 1
ATOM 1691 C CA . GLY A 1 236 ? 112.378 118.520 158.947 1.00 15.28 336 GLY A CA 1
ATOM 1692 C C . GLY A 1 236 ? 113.357 118.134 160.025 1.00 15.28 336 GLY A C 1
ATOM 1693 O O . GLY A 1 236 ? 112.940 117.697 161.106 1.00 15.28 336 GLY A O 1
ATOM 1694 N N . SER A 1 237 ? 114.650 118.291 159.753 1.00 15.78 337 SER A N 1
ATOM 1695 C CA . SER A 1 237 ? 115.665 118.098 160.776 1.00 15.78 337 SER A CA 1
ATOM 1696 C C . SER A 1 237 ? 115.505 119.103 161.889 1.00 15.78 337 SER A C 1
ATOM 1697 O O . SER A 1 237 ? 115.545 118.747 163.071 1.00 15.78 337 SER A O 1
ATOM 1700 N N . ASP A 1 238 ? 115.322 120.366 161.518 1.00 17.78 338 ASP A N 1
ATOM 1701 C CA . ASP A 1 238 ? 115.259 121.435 162.495 1.00 17.78 338 ASP A CA 1
ATOM 1702 C C . ASP A 1 238 ? 114.055 121.284 163.389 1.00 17.78 338 ASP A C 1
ATOM 1703 O O . ASP A 1 238 ? 114.130 121.542 164.586 1.00 17.78 338 ASP A O 1
ATOM 1708 N N . ILE A 1 239 ? 112.951 120.825 162.839 1.00 17.21 339 ILE A N 1
ATOM 1709 C CA . ILE A 1 239 ? 111.791 120.643 163.678 1.00 17.21 339 ILE A CA 1
ATOM 1710 C C . ILE A 1 239 ? 111.948 119.404 164.535 1.00 17.21 339 ILE A C 1
ATOM 1711 O O . ILE A 1 239 ? 111.472 119.374 165.677 1.00 17.21 339 ILE A O 1
ATOM 1716 N N . ALA A 1 240 ? 112.699 118.411 164.062 1.00 17.64 340 ALA A N 1
ATOM 1717 C CA . ALA A 1 240 ? 113.010 117.289 164.940 1.00 17.64 340 ALA A CA 1
ATOM 1718 C C . ALA A 1 240 ? 113.905 117.698 166.106 1.00 17.64 340 ALA A C 1
ATOM 1719 O O . ALA A 1 240 ? 113.780 117.141 167.205 1.00 17.64 340 ALA A O 1
ATOM 1721 N N . VAL A 1 241 ? 114.766 118.701 165.925 1.00 18.62 341 VAL A N 1
ATOM 1722 C CA . VAL A 1 241 ? 115.588 119.108 167.056 1.00 18.62 341 VAL A CA 1
ATOM 1723 C C . VAL A 1 241 ? 114.936 120.180 167.923 1.00 18.62 341 VAL A C 1
ATOM 1724 O O . VAL A 1 241 ? 115.293 120.291 169.103 1.00 18.62 341 VAL A O 1
ATOM 1728 N N . VAL A 1 242 ? 113.967 120.943 167.412 1.00 19.61 342 VAL A N 1
ATOM 1729 C CA . VAL A 1 242 ? 113.265 121.790 168.364 1.00 19.61 342 VAL A CA 1
ATOM 1730 C C . VAL A 1 242 ? 112.314 120.952 169.191 1.00 19.61 342 VAL A C 1
ATOM 1731 O O . VAL A 1 242 ? 112.036 121.292 170.342 1.00 19.61 342 VAL A O 1
ATOM 1735 N N . VAL A 1 243 ? 111.842 119.825 168.666 1.00 23.25 343 VAL A N 1
ATOM 1736 C CA . VAL A 1 243 ? 111.052 118.963 169.525 1.00 23.25 343 VAL A CA 1
ATOM 1737 C C . VAL A 1 243 ? 111.953 118.218 170.492 1.00 23.25 343 VAL A C 1
ATOM 1738 O O . VAL A 1 243 ? 111.567 117.979 171.638 1.00 23.25 343 VAL A O 1
ATOM 1742 N N . LYS A 1 244 ? 113.185 117.914 170.089 1.00 27.05 344 LYS A N 1
ATOM 1743 C CA . LYS A 1 244 ? 114.133 117.293 171.010 1.00 27.05 344 LYS A CA 1
ATOM 1744 C C . LYS A 1 244 ? 114.458 118.210 172.188 1.00 27.05 344 LYS A C 1
ATOM 1745 O O . LYS A 1 244 ? 114.377 117.802 173.357 1.00 27.05 344 LYS A O 1
ATOM 1751 N N . ASP A 1 245 ? 114.761 119.472 171.896 1.00 29.16 345 ASP A N 1
ATOM 1752 C CA . ASP A 1 245 ? 115.119 120.426 172.940 1.00 29.16 345 ASP A CA 1
ATOM 1753 C C . ASP A 1 245 ? 113.923 120.756 173.829 1.00 29.16 345 ASP A C 1
ATOM 1754 O O . ASP A 1 245 ? 114.048 120.803 175.066 1.00 29.16 345 ASP A O 1
ATOM 1759 N N . ALA A 1 246 ? 112.751 120.948 173.224 1.00 29.89 346 ALA A N 1
ATOM 1760 C CA . ALA A 1 246 ? 111.562 121.229 174.012 1.00 29.89 346 ALA A CA 1
ATOM 1761 C C . ALA A 1 246 ? 111.154 120.050 174.870 1.00 29.89 346 ALA A C 1
ATOM 1762 O O . ALA A 1 246 ? 110.584 120.243 175.940 1.00 29.89 346 ALA A O 1
ATOM 1764 N N . LEU A 1 247 ? 111.447 118.832 174.443 1.00 30.39 347 LEU A N 1
ATOM 1765 C CA . LEU A 1 247 ? 111.242 117.715 175.348 1.00 30.39 347 LEU A CA 1
ATOM 1766 C C . LEU A 1 247 ? 112.299 117.638 176.430 1.00 30.39 347 LEU A C 1
ATOM 1767 O O . LEU A 1 247 ? 112.090 116.928 177.415 1.00 30.39 347 LEU A O 1
ATOM 1772 N N . MET A 1 248 ? 113.449 118.294 176.254 1.00 38.86 348 MET A N 1
ATOM 1773 C CA . MET A 1 248 ? 114.377 118.357 177.378 1.00 38.86 348 MET A CA 1
ATOM 1774 C C . MET A 1 248 ? 113.899 119.303 178.461 1.00 38.86 348 MET A C 1
ATOM 1775 O O . MET A 1 248 ? 114.162 119.044 179.641 1.00 38.86 348 MET A O 1
ATOM 1780 N N . GLN A 1 249 ? 113.195 120.395 178.088 1.00 40.25 349 GLN A N 1
ATOM 1781 C CA . GLN A 1 249 ? 112.725 121.429 179.037 1.00 40.25 349 GLN A CA 1
ATOM 1782 C C . GLN A 1 249 ? 112.113 121.028 180.386 1.00 40.25 349 GLN A C 1
ATOM 1783 O O . GLN A 1 249 ? 112.278 121.783 181.362 1.00 40.25 349 GLN A O 1
ATOM 1789 N N . PRO A 1 250 ? 111.410 119.890 180.518 1.00 44.57 350 PRO A N 1
ATOM 1790 C CA . PRO A 1 250 ? 111.069 119.434 181.870 1.00 44.57 350 PRO A CA 1
ATOM 1791 C C . PRO A 1 250 ? 112.253 119.097 182.757 1.00 44.57 350 PRO A C 1
ATOM 1792 O O . PRO A 1 250 ? 112.234 119.452 183.941 1.00 44.57 350 PRO A O 1
ATOM 1796 N N . ILE A 1 251 ? 113.290 118.441 182.233 1.00 48.20 351 ILE A N 1
ATOM 1797 C CA . ILE A 1 251 ? 114.408 118.057 183.086 1.00 48.20 351 ILE A CA 1
ATOM 1798 C C . ILE A 1 251 ? 115.218 119.287 183.491 1.00 48.20 351 ILE A C 1
ATOM 1799 O O . ILE A 1 251 ? 115.826 119.301 184.560 1.00 48.20 351 ILE A O 1
ATOM 1804 N N . ARG A 1 252 ? 115.181 120.359 182.704 1.00 48.27 352 ARG A N 1
ATOM 1805 C CA . ARG A 1 252 ? 115.629 121.648 183.217 1.00 48.27 352 ARG A CA 1
ATOM 1806 C C . ARG A 1 252 ? 114.739 122.134 184.344 1.00 48.27 352 ARG A C 1
ATOM 1807 O O . ARG A 1 252 ? 115.234 122.628 185.361 1.00 48.27 352 ARG A O 1
ATOM 1815 N N . LYS A 1 253 ? 113.429 121.969 184.212 1.00 52.62 353 LYS A N 1
ATOM 1816 C CA . LYS A 1 253 ? 112.553 122.286 185.337 1.00 52.62 353 LYS A CA 1
ATOM 1817 C C . LYS A 1 253 ? 112.520 121.209 186.431 1.00 52.62 353 LYS A C 1
ATOM 1818 O O . LYS A 1 253 ? 111.583 121.208 187.229 1.00 52.62 353 LYS A O 1
ATOM 1824 N N . ILE A 1 254 ? 113.458 120.268 186.477 1.00 61.89 354 ILE A N 1
ATOM 1825 C CA . ILE A 1 254 ? 113.633 119.386 187.620 1.00 61.89 354 ILE A CA 1
ATOM 1826 C C . ILE A 1 254 ? 115.014 119.545 188.238 1.00 61.89 354 ILE A C 1
ATOM 1827 O O . ILE A 1 254 ? 115.158 119.556 189.464 1.00 61.89 354 ILE A O 1
ATOM 1832 N N . GLN A 1 255 ? 116.040 119.676 187.402 1.00 67.14 355 GLN A N 1
ATOM 1833 C CA . GLN A 1 255 ? 117.368 120.018 187.883 1.00 67.14 355 GLN A CA 1
ATOM 1834 C C . GLN A 1 255 ? 117.383 121.379 188.546 1.00 67.14 355 GLN A C 1
ATOM 1835 O O . GLN A 1 255 ? 117.998 121.558 189.600 1.00 67.14 355 GLN A O 1
ATOM 1841 N N . SER A 1 256 ? 116.710 122.356 187.953 1.00 69.04 356 SER A N 1
ATOM 1842 C CA . SER A 1 256 ? 116.795 123.703 188.505 1.00 69.04 356 SER A CA 1
ATOM 1843 C C . SER A 1 256 ? 115.752 123.949 189.583 1.00 69.04 356 SER A C 1
ATOM 1844 O O . SER A 1 256 ? 115.056 124.956 189.559 1.00 69.04 356 SER A O 1
ATOM 1847 C CA . ALA A 1 257 ? 114.696 123.183 191.629 1.00 78.93 357 ALA A CA 1
ATOM 1848 C C . ALA A 1 257 ? 115.180 122.379 192.814 1.00 78.93 357 ALA A C 1
ATOM 1849 O O . ALA A 1 257 ? 115.985 121.459 192.672 1.00 78.93 357 ALA A O 1
ATOM 1851 N N . PRO A 1 299 ? 107.094 117.461 184.953 1.00 75.22 399 PRO A N 1
ATOM 1852 C CA . PRO A 1 299 ? 106.107 118.495 184.616 1.00 75.22 399 PRO A CA 1
ATOM 1853 C C . PRO A 1 299 ? 105.536 118.421 183.213 1.00 75.22 399 PRO A C 1
ATOM 1854 O O . PRO A 1 299 ? 105.968 117.617 182.385 1.00 75.22 399 PRO A O 1
ATOM 1858 N N . ASP A 1 300 ? 104.536 119.247 182.947 1.00 65.61 400 ASP A N 1
ATOM 1859 C CA . ASP A 1 300 ? 103.859 119.160 181.672 1.00 65.61 400 ASP A CA 1
ATOM 1860 C C . ASP A 1 300 ? 104.709 119.786 180.577 1.00 65.61 400 ASP A C 1
ATOM 1861 O O . ASP A 1 300 ? 105.742 120.401 180.828 1.00 65.61 400 ASP A O 1
ATOM 1866 N N . LEU A 1 301 ? 104.289 119.579 179.343 1.00 49.81 401 LEU A N 1
ATOM 1867 C CA . LEU A 1 301 ? 104.778 120.363 178.232 1.00 49.81 401 LEU A CA 1
ATOM 1868 C C . LEU A 1 301 ? 103.865 121.556 178.055 1.00 49.81 401 LEU A C 1
ATOM 1869 O O . LEU A 1 301 ? 102.645 121.406 178.007 1.00 49.81 401 LEU A O 1
ATOM 1874 N N . THR A 1 302 ? 104.452 122.725 177.976 1.00 44.10 402 THR A N 1
ATOM 1875 C CA . THR A 1 302 ? 103.716 123.941 177.738 1.00 44.10 402 THR A CA 1
ATOM 1876 C C . THR A 1 302 ? 103.928 124.371 176.298 1.00 44.10 402 THR A C 1
ATOM 1877 O O . THR A 1 302 ? 104.509 123.652 175.483 1.00 44.10 402 THR A O 1
ATOM 1881 N N . ILE A 1 303 ? 103.452 125.566 175.978 1.00 39.88 403 ILE A N 1
ATOM 1882 C CA . ILE A 1 303 ? 103.865 126.227 174.744 1.00 39.88 403 ILE A CA 1
ATOM 1883 C C . ILE A 1 303 ? 105.074 127.150 174.933 1.00 39.88 403 ILE A C 1
ATOM 1884 O O . ILE A 1 303 ? 105.774 127.470 173.963 1.00 39.88 403 ILE A O 1
ATOM 1889 N N . LYS A 1 304 ? 105.369 127.558 176.165 1.00 39.43 404 LYS A N 1
ATOM 1890 C CA . LYS A 1 304 ? 106.575 128.332 176.401 1.00 39.43 404 LYS A CA 1
ATOM 1891 C C . LYS A 1 304 ? 107.824 127.478 176.221 1.00 39.43 404 LYS A C 1
ATOM 1892 O O . LYS A 1 304 ? 108.897 128.018 175.938 1.00 39.43 404 LYS A O 1
ATOM 1898 N N . ASP A 1 305 ? 107.699 126.156 176.338 1.00 38.69 405 ASP A N 1
ATOM 1899 C CA . ASP A 1 305 ? 108.825 125.281 176.045 1.00 38.69 405 ASP A CA 1
ATOM 1900 C C . ASP A 1 305 ? 109.180 125.332 174.569 1.00 38.69 405 ASP A C 1
ATOM 1901 O O . ASP A 1 305 ? 110.357 125.439 174.203 1.00 38.69 405 ASP A O 1
ATOM 1906 N N . PHE A 1 306 ? 108.169 125.297 173.711 1.00 34.21 406 PHE A N 1
ATOM 1907 C CA . PHE A 1 306 ? 108.420 125.357 172.284 1.00 34.21 406 PHE A CA 1
ATOM 1908 C C . PHE A 1 306 ? 108.859 126.741 171.857 1.00 34.21 406 PHE A C 1
ATOM 1909 O O . PHE A 1 306 ? 109.718 126.870 170.986 1.00 34.21 406 PHE A O 1
ATOM 1917 N N . LEU A 1 307 ? 108.291 127.788 172.452 1.00 37.32 407 LEU A N 1
ATOM 1918 C CA . LEU A 1 307 ? 108.745 129.134 172.118 1.00 37.32 407 LEU A CA 1
ATOM 1919 C C . LEU A 1 307 ? 110.174 129.365 172.576 1.00 37.32 407 LEU A C 1
ATOM 1920 O O . LEU A 1 307 ? 110.944 130.053 171.895 1.00 37.32 407 LEU A O 1
ATOM 1925 N N . LYS A 1 308 ? 110.534 128.758 173.704 1.00 36.69 408 LYS A N 1
ATOM 1926 C CA . LYS A 1 308 ? 111.901 128.773 174.202 1.00 36.69 408 LYS A CA 1
ATOM 1927 C C . LYS A 1 308 ? 112.848 128.114 173.214 1.00 36.69 408 LYS A C 1
ATOM 1928 O O . LYS A 1 308 ? 113.903 128.670 172.876 1.00 36.69 408 LYS A O 1
ATOM 1934 N N . ALA A 1 309 ? 112.464 126.937 172.714 1.00 33.38 409 ALA A N 1
ATOM 1935 C CA . ALA A 1 309 ? 113.311 126.209 171.779 1.00 33.38 409 ALA A CA 1
ATOM 1936 C C . ALA A 1 309 ? 113.438 126.936 170.451 1.00 33.38 409 ALA A C 1
ATOM 1937 O O . ALA A 1 309 ? 114.527 126.990 169.873 1.00 33.38 409 ALA A O 1
ATOM 1939 N N . ILE A 1 310 ? 112.348 127.526 169.968 1.00 31.41 410 ILE A N 1
ATOM 1940 C CA . ILE A 1 310 ? 112.369 128.199 168.677 1.00 31.41 410 ILE A CA 1
ATOM 1941 C C . ILE A 1 310 ? 113.161 129.490 168.750 1.00 31.41 410 ILE A C 1
ATOM 1942 O O . ILE A 1 310 ? 113.811 129.882 167.774 1.00 31.41 410 ILE A O 1
ATOM 1947 N N . LYS A 1 311 ? 113.169 130.150 169.907 1.00 34.78 411 LYS A N 1
ATOM 1948 C CA . LYS A 1 311 ? 114.072 131.282 170.080 1.00 34.78 411 LYS A CA 1
ATOM 1949 C C . LYS A 1 311 ? 115.527 130.845 170.036 1.00 34.78 411 LYS A C 1
ATOM 1950 O O . LYS A 1 311 ? 116.363 131.525 169.432 1.00 34.78 411 LYS A O 1
ATOM 1956 N N . SER A 1 312 ? 115.845 129.692 170.629 1.00 29.36 412 SER A N 1
ATOM 1957 C CA . SER A 1 312 ? 117.249 129.295 170.706 1.00 29.36 412 SER A CA 1
ATOM 1958 C C . SER A 1 312 ? 117.759 128.689 169.405 1.00 29.36 412 SER A C 1
ATOM 1959 O O . SER A 1 312 ? 118.911 128.919 169.029 1.00 29.36 412 SER A O 1
ATOM 1962 N N . THR A 1 313 ? 116.935 127.922 168.704 1.00 26.61 413 THR A N 1
ATOM 1963 C CA . THR A 1 313 ? 117.382 127.208 167.518 1.00 26.61 413 THR A CA 1
ATOM 1964 C C . THR A 1 313 ? 117.163 128.047 166.272 1.00 26.61 413 THR A C 1
ATOM 1965 O O . THR A 1 313 ? 116.111 128.658 166.097 1.00 26.61 413 THR A O 1
ATOM 1969 N N . ARG A 1 314 ? 118.163 128.063 165.407 1.00 25.06 414 ARG A N 1
ATOM 1970 C CA . ARG A 1 314 ? 118.294 128.942 164.280 1.00 25.06 414 ARG A CA 1
ATOM 1971 C C . ARG A 1 314 ? 118.429 128.118 162.999 1.00 25.06 414 ARG A C 1
ATOM 1972 O O . ARG A 1 314 ? 119.030 127.043 163.044 1.00 25.06 414 ARG A O 1
ATOM 1980 N N . PRO A 1 315 ? 117.802 128.524 161.877 1.00 22.16 415 PRO A N 1
ATOM 1981 C CA . PRO A 1 315 ? 117.695 127.659 160.681 1.00 22.16 415 PRO A CA 1
ATOM 1982 C C . PRO A 1 315 ? 119.018 127.266 160.061 1.00 22.16 415 PRO A C 1
ATOM 1983 O O . PRO A 1 315 ? 120.060 127.850 160.319 1.00 22.16 415 PRO A O 1
ATOM 1987 N N . THR A 1 316 ? 118.943 126.316 159.141 1.00 24.09 416 THR A N 1
ATOM 1988 C CA . THR A 1 316 ? 120.109 125.649 158.573 1.00 24.09 416 THR A CA 1
ATOM 1989 C C . THR A 1 316 ? 120.404 125.995 157.119 1.00 24.09 416 THR A C 1
ATOM 1990 O O . THR A 1 316 ? 121.557 126.263 156.783 1.00 24.09 416 THR A O 1
ATOM 1994 N N . VAL A 1 317 ? 119.416 126.019 156.235 1.00 26.20 417 VAL A N 1
ATOM 1995 C CA . VAL A 1 317 ? 119.672 126.309 154.828 1.00 26.20 417 VAL A CA 1
ATOM 1996 C C . VAL A 1 317 ? 119.860 127.802 154.612 1.00 26.20 417 VAL A C 1
ATOM 1997 O O . VAL A 1 317 ? 119.201 128.640 155.239 1.00 26.20 417 VAL A O 1
ATOM 2001 N N . ASN A 1 318 ? 120.754 128.134 153.692 1.00 36.49 418 ASN A N 1
ATOM 2002 C CA . ASN A 1 318 ? 121.035 129.507 153.303 1.00 36.49 418 ASN A CA 1
ATOM 2003 C C . ASN A 1 318 ? 120.367 129.817 151.974 1.00 36.49 418 ASN A C 1
ATOM 2004 O O . ASN A 1 318 ? 120.427 129.019 151.040 1.00 36.49 418 ASN A O 1
ATOM 2009 N N . GLU A 1 319 ? 119.852 131.030 151.843 1.00 40.55 419 GLU A N 1
ATOM 2010 C CA . GLU A 1 319 ? 118.952 131.331 150.736 1.00 40.55 419 GLU A CA 1
ATOM 2011 C C . GLU A 1 319 ? 119.661 131.701 149.440 1.00 40.55 419 GLU A C 1
ATOM 2012 O O . GLU A 1 319 ? 119.120 132.478 148.650 1.00 40.55 419 GLU A O 1
ATOM 2018 N N . ASP A 1 320 ? 120.857 131.177 149.195 1.00 39.24 420 ASP A N 1
ATOM 2019 C CA . ASP A 1 320 ? 121.397 131.140 147.842 1.00 39.24 420 ASP A CA 1
ATOM 2020 C C . ASP A 1 320 ? 121.619 129.727 147.336 1.00 39.24 420 ASP A C 1
ATOM 2021 O O . ASP A 1 320 ? 121.631 129.503 146.109 1.00 39.24 420 ASP A O 1
ATOM 2026 N N . ASP A 1 321 ? 121.790 128.778 148.258 1.00 35.57 421 ASP A N 1
ATOM 2027 C CA . ASP A 1 321 ? 121.699 127.361 147.950 1.00 35.57 421 ASP A CA 1
ATOM 2028 C C . ASP A 1 321 ? 120.396 127.054 147.238 1.00 35.57 421 ASP A C 1
ATOM 2029 O O . ASP A 1 321 ? 120.383 126.328 146.238 1.00 35.57 421 ASP A O 1
ATOM 2034 N N . LEU A 1 322 ? 119.307 127.675 147.687 1.00 32.25 422 LEU A N 1
ATOM 2035 C CA . LEU A 1 322 ? 118.031 127.523 147.018 1.00 32.25 422 LEU A CA 1
ATOM 2036 C C . LEU A 1 322 ? 118.038 128.085 145.610 1.00 32.25 422 LEU A C 1
ATOM 2037 O O . LEU A 1 322 ? 117.289 127.600 144.761 1.00 32.25 422 LEU A O 1
ATOM 2042 N N . LEU A 1 323 ? 118.873 129.080 145.325 1.00 31.66 423 LEU A N 1
ATOM 2043 C CA . LEU A 1 323 ? 118.898 129.598 143.964 1.00 31.66 423 LEU A CA 1
ATOM 2044 C C . LEU A 1 323 ? 119.531 128.607 143.014 1.00 31.66 423 LEU A C 1
ATOM 2045 O O . LEU A 1 323 ? 119.067 128.447 141.882 1.00 31.66 423 LEU A O 1
ATOM 2050 N N . LYS A 1 324 ? 120.565 127.908 143.456 1.00 28.19 424 LYS A N 1
ATOM 2051 C CA . LYS A 1 324 ? 121.130 126.932 142.535 1.00 28.19 424 LYS A CA 1
ATOM 2052 C C . LYS A 1 324 ? 120.289 125.663 142.437 1.00 28.19 424 LYS A C 1
ATOM 2053 O O . LYS A 1 324 ? 120.304 124.997 141.393 1.00 28.19 424 LYS A O 1
ATOM 2059 N N . GLN A 1 325 ? 119.547 125.321 143.491 1.00 24.04 425 GLN A N 1
ATOM 2060 C CA . GLN A 1 325 ? 118.594 124.220 143.387 1.00 24.04 425 GLN A CA 1
ATOM 2061 C C . GLN A 1 325 ? 117.495 124.541 142.395 1.00 24.04 425 GLN A C 1
ATOM 2062 O O . GLN A 1 325 ? 117.129 123.702 141.566 1.00 24.04 425 GLN A O 1
ATOM 2068 N N . GLU A 1 326 ? 116.952 125.751 142.467 1.00 29.93 426 GLU A N 1
ATOM 2069 C CA . GLU A 1 326 ? 115.895 126.144 141.547 1.00 29.93 426 GLU A CA 1
ATOM 2070 C C . GLU A 1 326 ? 116.410 126.279 140.133 1.00 29.93 426 GLU A C 1
ATOM 2071 O O . GLU A 1 326 ? 115.665 126.026 139.182 1.00 29.93 426 GLU A O 1
ATOM 2077 N N . GLN A 1 327 ? 117.675 126.666 139.988 1.00 26.60 427 GLN A N 1
ATOM 2078 C CA . GLN A 1 327 ? 118.355 126.646 138.703 1.00 26.60 427 GLN A CA 1
ATOM 2079 C C . GLN A 1 327 ? 118.305 125.271 138.065 1.00 26.60 427 GLN A C 1
ATOM 2080 O O . GLN A 1 327 ? 117.832 125.115 136.937 1.00 26.60 427 GLN A O 1
ATOM 2086 N N . PHE A 1 328 ? 118.777 124.259 138.789 1.00 21.93 428 PHE A N 1
ATOM 2087 C CA . PHE A 1 328 ? 118.798 122.909 138.239 1.00 21.93 428 PHE A CA 1
ATOM 2088 C C . PHE A 1 328 ? 117.401 122.383 137.979 1.00 21.93 428 PHE A C 1
ATOM 2089 O O . PHE A 1 328 ? 117.205 121.600 137.051 1.00 21.93 428 PHE A O 1
ATOM 2097 N N . THR A 1 329 ? 116.426 122.775 138.790 1.00 20.66 429 THR A N 1
ATOM 2098 C CA . THR A 1 329 ? 115.074 122.287 138.567 1.00 20.66 429 THR A CA 1
ATOM 2099 C C . THR A 1 329 ? 114.477 122.900 137.320 1.00 20.66 429 THR A C 1
ATOM 2100 O O . THR A 1 329 ? 113.767 122.232 136.564 1.00 20.66 429 THR A O 1
ATOM 2104 N N . ARG A 1 330 ? 114.824 124.138 137.049 1.00 27.18 430 ARG A N 1
ATOM 2105 C CA . ARG A 1 330 ? 114.320 124.820 135.878 1.00 27.18 430 ARG A CA 1
ATOM 2106 C C . ARG A 1 330 ? 115.037 124.399 134.607 1.00 27.18 430 ARG A C 1
ATOM 2107 O O . ARG A 1 330 ? 114.466 124.516 133.524 1.00 27.18 430 ARG A O 1
ATOM 2115 N N . ASP A 1 331 ? 116.257 123.884 134.714 1.00 28.63 431 ASP A N 1
ATOM 2116 C CA . ASP A 1 331 ? 116.980 123.424 133.538 1.00 28.63 431 ASP A CA 1
ATOM 2117 C C . ASP A 1 331 ? 116.827 121.943 133.238 1.00 28.63 431 ASP A C 1
ATOM 2118 O O . ASP A 1 331 ? 116.940 121.567 132.074 1.00 28.63 431 ASP A O 1
ATOM 2123 N N . PHE A 1 332 ? 116.655 121.071 134.241 1.00 25.62 432 PHE A N 1
ATOM 2124 C CA . PHE A 1 332 ? 116.633 119.637 133.982 1.00 25.62 432 PHE A CA 1
ATOM 2125 C C . PHE A 1 332 ? 115.606 118.838 134.761 1.00 25.62 432 PHE A C 1
ATOM 2126 O O . PHE A 1 332 ? 115.529 117.631 134.546 1.00 25.62 432 PHE A O 1
ATOM 2134 N N . GLY A 1 333 ? 114.837 119.437 135.662 1.00 22.72 433 GLY A N 1
ATOM 2135 C CA . GLY A 1 333 ? 114.160 118.675 136.687 1.00 22.72 433 GLY A CA 1
ATOM 2136 C C . GLY A 1 333 ? 112.643 118.675 136.718 1.00 22.72 433 GLY A C 1
ATOM 2137 O O . GLY A 1 333 ? 111.969 119.499 136.107 1.00 22.72 433 GLY A O 1
ATOM 2138 N N . ASN B 1 12 ? 142.015 94.066 158.565 1.00 123.74 112 ASN B N 1
ATOM 2139 C CA . ASN B 1 12 ? 141.350 93.941 159.847 1.00 123.74 112 ASN B CA 1
ATOM 2140 C C . ASN B 1 12 ? 142.272 94.367 160.987 1.00 123.74 112 ASN B C 1
ATOM 2141 O O . ASN B 1 12 ? 142.223 95.498 161.490 1.00 123.74 112 ASN B O 1
ATOM 2146 N N . LYS B 1 13 ? 143.127 93.436 161.381 1.00 123.13 113 LYS B N 1
ATOM 2147 C CA . LYS B 1 13 ? 143.985 93.627 162.536 1.00 123.13 113 LYS B CA 1
ATOM 2148 C C . LYS B 1 13 ? 145.154 94.550 162.249 1.00 123.13 113 LYS B C 1
ATOM 2149 O O . LYS B 1 13 ? 145.736 95.095 163.188 1.00 123.13 113 LYS B O 1
ATOM 2155 N N . LYS B 1 14 ? 145.531 94.706 160.983 1.00 112.35 114 LYS B N 1
ATOM 2156 C CA . LYS B 1 14 ? 146.477 95.751 160.624 1.00 112.35 114 LYS B CA 1
ATOM 2157 C C . LYS B 1 14 ? 145.887 97.115 160.927 1.00 112.35 114 LYS B C 1
ATOM 2158 O O . LYS B 1 14 ? 146.563 98.004 161.469 1.00 112.35 114 LYS B O 1
ATOM 2164 N N . LEU B 1 15 ? 144.602 97.276 160.634 1.00 99.98 115 LEU B N 1
ATOM 2165 C CA . LEU B 1 15 ? 143.965 98.560 160.818 1.00 99.98 115 LEU B CA 1
ATOM 2166 C C . LEU B 1 15 ? 143.706 98.833 162.289 1.00 99.98 115 LEU B C 1
ATOM 2167 O O . LEU B 1 15 ? 143.899 99.961 162.750 1.00 99.98 115 LEU B O 1
ATOM 2172 N N . ARG B 1 16 ? 143.313 97.812 163.054 1.00 101.54 116 ARG B N 1
ATOM 2173 C CA . ARG B 1 16 ? 143.193 98.002 164.499 1.00 101.54 116 ARG B CA 1
ATOM 2174 C C . ARG B 1 16 ? 144.547 98.195 165.160 1.00 101.54 116 ARG B C 1
ATOM 2175 O O . ARG B 1 16 ? 144.638 98.844 166.208 1.00 101.54 116 ARG B O 1
ATOM 2183 N N . GLY B 1 17 ? 145.606 97.651 164.562 1.00 99.43 117 GLY B N 1
ATOM 2184 C CA . GLY B 1 17 ? 146.941 97.982 165.009 1.00 99.43 117 GLY B CA 1
ATOM 2185 C C . GLY B 1 17 ? 147.295 99.427 164.746 1.00 99.43 117 GLY B C 1
ATOM 2186 O O . GLY B 1 17 ? 148.077 100.022 165.491 1.00 99.43 117 GLY B O 1
ATOM 2187 N N . ALA B 1 18 ? 146.725 100.019 163.696 1.00 91.31 118 ALA B N 1
ATOM 2188 C CA . ALA B 1 18 ? 146.927 101.449 163.498 1.00 91.31 118 ALA B CA 1
ATOM 2189 C C . ALA B 1 18 ? 146.130 102.263 164.506 1.00 91.31 118 ALA B C 1
ATOM 2190 O O . ALA B 1 18 ? 146.674 103.154 165.158 1.00 91.31 118 ALA B O 1
ATOM 2192 N N . LEU B 1 19 ? 144.847 101.968 164.667 1.00 83.46 119 LEU B N 1
ATOM 2193 C CA . LEU B 1 19 ? 144.003 102.807 165.504 1.00 83.46 119 LEU B CA 1
ATOM 2194 C C . LEU B 1 19 ? 143.989 102.392 166.959 1.00 83.46 119 LEU B C 1
ATOM 2195 O O . LEU B 1 19 ? 143.132 102.860 167.705 1.00 83.46 119 LEU B O 1
ATOM 2200 N N . SER B 1 20 ? 144.896 101.525 167.389 1.00 88.16 120 SER B N 1
ATOM 2201 C CA . SER B 1 20 ? 145.015 101.288 168.821 1.00 88.16 120 SER B CA 1
ATOM 2202 C C . SER B 1 20 ? 145.610 102.485 169.547 1.00 88.16 120 SER B C 1
ATOM 2203 O O . SER B 1 20 ? 145.421 102.619 170.755 1.00 88.16 120 SER B O 1
ATOM 2206 N N . SER B 1 21 ? 146.315 103.358 168.845 1.00 80.72 121 SER B N 1
ATOM 2207 C CA . SER B 1 21 ? 146.955 104.503 169.459 1.00 80.72 121 SER B CA 1
ATOM 2208 C C . SER B 1 21 ? 146.078 105.728 169.457 1.00 80.72 121 SER B C 1
ATOM 2209 O O . SER B 1 21 ? 146.600 106.844 169.408 1.00 80.72 121 SER B O 1
ATOM 2212 N N . ALA B 1 22 ? 144.762 105.554 169.464 1.00 69.27 122 ALA B N 1
ATOM 2213 C CA . ALA B 1 22 ? 143.842 106.672 169.543 1.00 69.27 122 ALA B CA 1
ATOM 2214 C C . ALA B 1 22 ? 142.980 106.630 170.779 1.00 69.27 122 ALA B C 1
ATOM 2215 O O . ALA B 1 22 ? 142.533 107.679 171.228 1.00 69.27 122 ALA B O 1
ATOM 2217 N N . ILE B 1 23 ? 142.758 105.448 171.345 1.00 66.67 123 ILE B N 1
ATOM 2218 C CA . ILE B 1 23 ? 142.018 105.305 172.585 1.00 66.67 123 ILE B CA 1
ATOM 2219 C C . ILE B 1 23 ? 142.902 105.870 173.667 1.00 66.67 123 ILE B C 1
ATOM 2220 O O . ILE B 1 23 ? 143.799 105.169 174.136 1.00 66.67 123 ILE B O 1
ATOM 2225 N N . LEU B 1 24 ? 142.675 107.116 174.069 1.00 64.24 124 LEU B N 1
ATOM 2226 C CA . LEU B 1 24 ? 143.600 107.698 175.022 1.00 64.24 124 LEU B CA 1
ATOM 2227 C C . LEU B 1 24 ? 143.368 107.117 176.407 1.00 64.24 124 LEU B C 1
ATOM 2228 O O . LEU B 1 24 ? 142.269 106.690 176.746 1.00 64.24 124 LEU B O 1
ATOM 2233 N N . SER B 1 25 ? 144.427 107.099 177.207 1.00 75.60 125 SER B N 1
ATOM 2234 C CA . SER B 1 25 ? 144.406 106.336 178.442 1.00 75.60 125 SER B CA 1
ATOM 2235 C C . SER B 1 25 ? 145.051 107.089 179.592 1.00 75.60 125 SER B C 1
ATOM 2236 O O . SER B 1 25 ? 145.517 106.469 180.548 1.00 75.60 125 SER B O 1
ATOM 2239 N N . GLU B 1 26 ? 144.913 108.414 179.652 1.00 73.38 126 GLU B N 1
ATOM 2240 C CA . GLU B 1 26 ? 145.622 109.113 180.709 1.00 73.38 126 GLU B CA 1
ATOM 2241 C C . GLU B 1 26 ? 144.790 110.117 181.497 1.00 73.38 126 GLU B C 1
ATOM 2242 O O . GLU B 1 26 ? 145.248 110.528 182.564 1.00 73.38 126 GLU B O 1
ATOM 2248 N N . LYS B 1 27 ? 143.583 110.480 181.047 1.00 63.40 127 LYS B N 1
ATOM 2249 C CA . LYS B 1 27 ? 142.630 111.344 181.749 1.00 63.40 127 LYS B CA 1
ATOM 2250 C C . LYS B 1 27 ? 143.225 112.672 182.183 1.00 63.40 127 LYS B C 1
ATOM 2251 O O . LYS B 1 27 ? 143.642 112.800 183.341 1.00 63.40 127 LYS B O 1
ATOM 2257 N N . PRO B 1 28 ? 143.361 113.631 181.271 1.00 53.45 128 PRO B N 1
ATOM 2258 C CA . PRO B 1 28 ? 143.939 114.933 181.619 1.00 53.45 128 PRO B CA 1
ATOM 2259 C C . PRO B 1 28 ? 143.106 115.639 182.669 1.00 53.45 128 PRO B C 1
ATOM 2260 O O . PRO B 1 28 ? 141.945 115.957 182.447 1.00 53.45 128 PRO B O 1
ATOM 2264 N N . ASN B 1 29 ? 143.708 115.887 183.824 1.00 49.84 129 ASN B N 1
ATOM 2265 C CA . ASN B 1 29 ? 142.954 116.282 185.009 1.00 49.84 129 ASN B CA 1
ATOM 2266 C C . ASN B 1 29 ? 142.564 117.750 184.947 1.00 49.84 129 ASN B C 1
ATOM 2267 O O . ASN B 1 29 ? 143.111 118.606 185.640 1.00 49.84 129 ASN B O 1
ATOM 2272 N N . VAL B 1 30 ? 141.569 118.032 184.118 1.00 42.51 130 VAL B N 1
ATOM 2273 C CA . VAL B 1 30 ? 140.885 119.313 184.088 1.00 42.51 130 VAL B CA 1
ATOM 2274 C C . VAL B 1 30 ? 139.470 119.076 184.568 1.00 42.51 130 VAL B C 1
ATOM 2275 O O . VAL B 1 30 ? 138.777 118.212 184.033 1.00 42.51 130 VAL B O 1
ATOM 2279 N N . LYS B 1 31 ? 139.036 119.819 185.569 1.00 47.70 131 LYS B N 1
ATOM 2280 C CA . LYS B 1 31 ? 137.699 119.630 186.101 1.00 47.70 131 LYS B CA 1
ATOM 2281 C C . LYS B 1 31 ? 136.838 120.819 185.729 1.00 47.70 131 LYS B C 1
ATOM 2282 O O . LYS B 1 31 ? 137.346 121.828 185.252 1.00 47.70 131 LYS B O 1
ATOM 2288 N N . TRP B 1 32 ? 135.521 120.694 185.945 1.00 44.32 132 TRP B N 1
ATOM 2289 C CA . TRP B 1 32 ? 134.587 121.691 185.425 1.00 44.32 132 TRP B CA 1
ATOM 2290 C C . TRP B 1 32 ? 134.763 123.052 186.071 1.00 44.32 132 TRP B C 1
ATOM 2291 O O . TRP B 1 32 ? 134.275 124.045 185.531 1.00 44.32 132 TRP B O 1
ATOM 2302 N N . GLU B 1 33 ? 135.477 123.122 187.192 1.00 52.15 133 GLU B N 1
ATOM 2303 C CA . GLU B 1 33 ? 135.832 124.383 187.822 1.00 52.15 133 GLU B CA 1
ATOM 2304 C C . GLU B 1 33 ? 137.159 124.936 187.345 1.00 52.15 133 GLU B C 1
ATOM 2305 O O . GLU B 1 33 ? 137.409 126.130 187.521 1.00 52.15 133 GLU B O 1
ATOM 2311 N N . ASP B 1 34 ? 138.006 124.112 186.729 1.00 47.48 134 ASP B N 1
ATOM 2312 C CA . ASP B 1 34 ? 139.176 124.650 186.059 1.00 47.48 134 ASP B CA 1
ATOM 2313 C C . ASP B 1 34 ? 138.801 125.391 184.796 1.00 47.48 134 ASP B C 1
ATOM 2314 O O . ASP B 1 34 ? 139.607 126.155 184.270 1.00 47.48 134 ASP B O 1
ATOM 2319 N N . VAL B 1 35 ? 137.620 125.158 184.275 1.00 45.76 135 VAL B N 1
ATOM 2320 C CA . VAL B 1 35 ? 137.084 126.024 183.248 1.00 45.76 135 VAL B CA 1
ATOM 2321 C C . VAL B 1 35 ? 136.494 127.233 183.946 1.00 45.76 135 VAL B C 1
ATOM 2322 O O . VAL B 1 35 ? 135.790 127.101 184.949 1.00 45.76 135 VAL B O 1
ATOM 2326 N N . ALA B 1 36 ? 136.814 128.408 183.454 1.00 46.35 136 ALA B N 1
ATOM 2327 C CA . ALA B 1 36 ? 136.208 129.619 183.952 1.00 46.35 136 ALA B CA 1
ATOM 2328 C C . ALA B 1 36 ? 135.206 130.114 182.934 1.00 46.35 136 ALA B C 1
ATOM 2329 O O . ALA B 1 36 ? 135.383 129.920 181.736 1.00 46.35 136 ALA B O 1
ATOM 2331 N N . GLY B 1 37 ? 134.151 130.754 183.417 1.00 43.53 137 GLY B N 1
ATOM 2332 C CA . GLY B 1 37 ? 133.114 131.224 182.524 1.00 43.53 137 GLY B CA 1
ATOM 2333 C C . GLY B 1 37 ? 132.323 130.063 181.954 1.00 43.53 137 GLY B C 1
ATOM 2334 O O . GLY B 1 37 ? 132.383 128.936 182.446 1.00 43.53 137 GLY B O 1
ATOM 2335 N N . LEU B 1 38 ? 131.574 130.372 180.893 1.00 41.67 138 LEU B N 1
ATOM 2336 C CA . LEU B 1 38 ? 130.890 129.400 180.044 1.00 41.67 138 LEU B CA 1
ATOM 2337 C C . LEU B 1 38 ? 129.887 128.568 180.843 1.00 41.67 138 LEU B C 1
ATOM 2338 O O . LEU B 1 38 ? 130.119 127.414 181.142 1.00 41.67 138 LEU B O 1
ATOM 2343 N N . GLU B 1 39 ? 128.809 129.214 181.267 1.00 46.88 139 GLU B N 1
ATOM 2344 C CA . GLU B 1 39 ? 127.727 128.449 181.875 1.00 46.88 139 GLU B CA 1
ATOM 2345 C C . GLU B 1 39 ? 127.030 127.577 180.845 1.00 46.88 139 GLU B C 1
ATOM 2346 O O . GLU B 1 39 ? 126.761 126.400 181.091 1.00 46.88 139 GLU B O 1
ATOM 2352 N N . GLY B 1 40 ? 126.718 128.159 179.689 1.00 43.65 140 GLY B N 1
ATOM 2353 C CA . GLY B 1 40 ? 125.852 127.513 178.724 1.00 43.65 140 GLY B CA 1
ATOM 2354 C C . GLY B 1 40 ? 126.503 126.320 178.060 1.00 43.65 140 GLY B C 1
ATOM 2355 O O . GLY B 1 40 ? 125.862 125.286 177.864 1.00 43.65 140 GLY B O 1
ATOM 2356 N N . ALA B 1 41 ? 127.787 126.431 177.737 1.00 38.22 141 ALA B N 1
ATOM 2357 C CA . ALA B 1 41 ? 128.465 125.337 177.062 1.00 38.22 141 ALA B CA 1
ATOM 2358 C C . ALA B 1 41 ? 128.688 124.166 177.996 1.00 38.22 141 ALA B C 1
ATOM 2359 O O . ALA B 1 41 ? 128.531 123.011 177.586 1.00 38.22 141 ALA B O 1
ATOM 2361 N N . LYS B 1 42 ? 129.041 124.436 179.252 1.00 42.04 142 LYS B N 1
ATOM 2362 C CA . LYS B 1 42 ? 129.106 123.365 180.236 1.00 42.04 142 LYS B CA 1
ATOM 2363 C C . LYS B 1 42 ? 127.750 122.739 180.458 1.00 42.04 142 LYS B C 1
ATOM 2364 O O . LYS B 1 42 ? 127.660 121.535 180.688 1.00 42.04 142 LYS B O 1
ATOM 2370 N N . GLU B 1 43 ? 126.691 123.540 180.395 1.00 48.41 143 GLU B N 1
ATOM 2371 C CA . GLU B 1 43 ? 125.353 123.024 180.627 1.00 48.41 143 GLU B CA 1
ATOM 2372 C C . GLU B 1 43 ? 124.928 122.059 179.532 1.00 48.41 143 GLU B C 1
ATOM 2373 O O . GLU B 1 43 ? 124.434 120.959 179.817 1.00 48.41 143 GLU B O 1
ATOM 2379 N N . ALA B 1 44 ? 125.142 122.443 178.275 1.00 45.19 144 ALA B N 1
ATOM 2380 C CA . ALA B 1 44 ? 124.802 121.567 177.166 1.00 45.19 144 ALA B CA 1
ATOM 2381 C C . ALA B 1 44 ? 125.664 120.318 177.160 1.00 45.19 144 ALA B C 1
ATOM 2382 O O . ALA B 1 44 ? 125.167 119.214 176.910 1.00 45.19 144 ALA B O 1
ATOM 2384 N N . LEU B 1 45 ? 126.951 120.465 177.464 1.00 44.42 145 LEU B N 1
ATOM 2385 C CA . LEU B 1 45 ? 127.828 119.304 177.457 1.00 44.42 145 LEU B CA 1
ATOM 2386 C C . LEU B 1 45 ? 127.516 118.342 178.590 1.00 44.42 145 LEU B C 1
ATOM 2387 O O . LEU B 1 45 ? 127.631 117.128 178.408 1.00 44.42 145 LEU B O 1
ATOM 2392 N N . LYS B 1 46 ? 127.098 118.855 179.744 1.00 51.69 146 LYS B N 1
ATOM 2393 C CA . LYS B 1 46 ? 126.692 117.977 180.832 1.00 51.69 146 LYS B CA 1
ATOM 2394 C C . LYS B 1 46 ? 125.429 117.226 180.475 1.00 51.69 146 LYS B C 1
ATOM 2395 O O . LYS B 1 46 ? 125.358 116.006 180.650 1.00 51.69 146 LYS B O 1
ATOM 2401 N N . GLU B 1 47 ? 124.431 117.923 179.928 1.00 57.20 147 GLU B N 1
ATOM 2402 C CA . GLU B 1 47 ? 123.207 117.204 179.605 1.00 57.20 147 GLU B CA 1
ATOM 2403 C C . GLU B 1 47 ? 123.293 116.414 178.316 1.00 57.20 147 GLU B C 1
ATOM 2404 O O . GLU B 1 47 ? 122.295 115.812 177.924 1.00 57.20 147 GLU B O 1
ATOM 2410 N N . ALA B 1 48 ? 124.435 116.390 177.642 1.00 59.01 148 ALA B N 1
ATOM 2411 C CA . ALA B 1 48 ? 124.623 115.471 176.537 1.00 59.01 148 ALA B CA 1
ATOM 2412 C C . ALA B 1 48 ? 125.617 114.365 176.822 1.00 59.01 148 ALA B C 1
ATOM 2413 O O . ALA B 1 48 ? 125.667 113.407 176.057 1.00 59.01 148 ALA B O 1
ATOM 2415 N N . VAL B 1 49 ? 126.416 114.467 177.884 1.00 61.35 149 VAL B N 1
ATOM 2416 C CA . VAL B 1 49 ? 127.481 113.513 178.173 1.00 61.35 149 VAL B CA 1
ATOM 2417 C C . VAL B 1 49 ? 127.286 112.845 179.527 1.00 61.35 149 VAL B C 1
ATOM 2418 O O . VAL B 1 49 ? 127.344 111.619 179.643 1.00 61.35 149 VAL B O 1
ATOM 2422 N N . ILE B 1 50 ? 127.078 113.642 180.569 1.00 66.06 150 ILE B N 1
ATOM 2423 C CA . ILE B 1 50 ? 127.060 113.110 181.922 1.00 66.06 150 ILE B CA 1
ATOM 2424 C C . ILE B 1 50 ? 125.726 112.460 182.222 1.00 66.06 150 ILE B C 1
ATOM 2425 O O . ILE B 1 50 ? 125.657 111.353 182.767 1.00 66.06 150 ILE B O 1
ATOM 2430 N N . LEU B 1 51 ? 124.657 113.147 181.889 1.00 71.95 151 LEU B N 1
ATOM 2431 C CA . LEU B 1 51 ? 123.297 112.785 182.259 1.00 71.95 151 LEU B CA 1
ATOM 2432 C C . LEU B 1 51 ? 122.730 111.523 181.600 1.00 71.95 151 LEU B C 1
ATOM 2433 O O . LEU B 1 51 ? 121.980 110.813 182.274 1.00 71.95 151 LEU B O 1
ATOM 2438 N N . PRO B 1 52 ? 123.009 111.197 180.322 1.00 76.92 152 PRO B N 1
ATOM 2439 C CA . PRO B 1 52 ? 122.565 109.887 179.823 1.00 76.92 152 PRO B CA 1
ATOM 2440 C C . PRO B 1 52 ? 123.152 108.702 180.548 1.00 76.92 152 PRO B C 1
ATOM 2441 O O . PRO B 1 52 ? 122.470 107.686 180.692 1.00 76.92 152 PRO B O 1
ATOM 2445 N N . VAL B 1 53 ? 124.387 108.795 181.017 1.00 78.42 153 VAL B N 1
ATOM 2446 C CA . VAL B 1 53 ? 124.984 107.648 181.684 1.00 78.42 153 VAL B CA 1
ATOM 2447 C C . VAL B 1 53 ? 124.470 107.531 183.106 1.00 78.42 153 VAL B C 1
ATOM 2448 O O . VAL B 1 53 ? 124.157 106.435 183.578 1.00 78.42 153 VAL B O 1
ATOM 2452 N N . LYS B 1 54 ? 124.334 108.657 183.793 1.00 80.13 154 LYS B N 1
ATOM 2453 C CA . LYS B 1 54 ? 124.002 108.637 185.207 1.00 80.13 154 LYS B CA 1
ATOM 2454 C C . LYS B 1 54 ? 122.538 108.295 185.451 1.00 80.13 154 LYS B C 1
ATOM 2455 O O . LYS B 1 54 ? 122.215 107.697 186.479 1.00 80.13 154 LYS B O 1
ATOM 2461 N N . PHE B 1 55 ? 121.642 108.630 184.530 1.00 85.00 155 PHE B N 1
ATOM 2462 C CA . PHE B 1 55 ? 120.224 108.304 184.673 1.00 85.00 155 PHE B CA 1
ATOM 2463 C C . PHE B 1 55 ? 119.661 107.786 183.361 1.00 85.00 155 PHE B C 1
ATOM 2464 O O . PHE B 1 55 ? 118.871 108.463 182.698 1.00 85.00 155 PHE B O 1
ATOM 2472 N N . PRO B 1 56 ? 120.006 106.556 182.981 1.00 88.60 156 PRO B N 1
ATOM 2473 C CA . PRO B 1 56 ? 119.642 106.067 181.648 1.00 88.60 156 PRO B CA 1
ATOM 2474 C C . PRO B 1 56 ? 118.188 105.702 181.512 1.00 88.60 156 PRO B C 1
ATOM 2475 O O . PRO B 1 56 ? 117.729 105.495 180.388 1.00 88.60 156 PRO B O 1
ATOM 2479 N N . HIS B 1 57 ? 117.452 105.603 182.618 1.00 92.22 157 HIS B N 1
ATOM 2480 C CA . HIS B 1 57 ? 116.030 105.307 182.555 1.00 92.22 157 HIS B CA 1
ATOM 2481 C C . HIS B 1 57 ? 115.227 106.458 181.970 1.00 92.22 157 HIS B C 1
ATOM 2482 O O . HIS B 1 57 ? 114.122 106.231 181.474 1.00 92.22 157 HIS B O 1
ATOM 2489 N N . LEU B 1 58 ? 115.742 107.685 182.052 1.00 89.11 158 LEU B N 1
ATOM 2490 C CA . LEU B 1 58 ? 114.987 108.839 181.587 1.00 89.11 158 LEU B CA 1
ATOM 2491 C C . LEU B 1 58 ? 114.843 108.843 180.081 1.00 89.11 158 LEU B C 1
ATOM 2492 O O . LEU B 1 58 ? 113.808 109.257 179.555 1.00 89.11 158 LEU B O 1
ATOM 2497 N N . PHE B 1 59 ? 115.872 108.386 179.366 1.00 87.19 159 PHE B N 1
ATOM 2498 C CA . PHE B 1 59 ? 115.920 108.579 177.926 1.00 87.19 159 PHE B CA 1
ATOM 2499 C C . PHE B 1 59 ? 115.278 107.375 177.255 1.00 87.19 159 PHE B C 1
ATOM 2500 O O . PHE B 1 59 ? 115.938 106.456 176.771 1.00 87.19 159 PHE B O 1
ATOM 2508 N N . LYS B 1 60 ? 113.949 107.408 177.220 1.00 96.12 160 LYS B N 1
ATOM 2509 C CA . LYS B 1 60 ? 113.125 106.347 176.670 1.00 96.12 160 LYS B CA 1
ATOM 2510 C C . LYS B 1 60 ? 111.903 106.971 176.018 1.00 96.12 160 LYS B C 1
ATOM 2511 O O . LYS B 1 60 ? 111.310 107.907 176.560 1.00 96.12 160 LYS B O 1
ATOM 2517 N N . GLY B 1 61 ? 111.530 106.453 174.857 1.00 95.62 161 GLY B N 1
ATOM 2518 C CA . GLY B 1 61 ? 110.410 107.004 174.131 1.00 95.62 161 GLY B CA 1
ATOM 2519 C C . GLY B 1 61 ? 110.867 107.978 173.073 1.00 95.62 161 GLY B C 1
ATOM 2520 O O . GLY B 1 61 ? 111.653 107.627 172.191 1.00 95.62 161 GLY B O 1
ATOM 2521 N N . ASN B 1 62 ? 110.384 109.208 173.155 1.00 90.85 162 ASN B N 1
ATOM 2522 C CA . ASN B 1 62 ? 110.764 110.244 172.213 1.00 90.85 162 ASN B CA 1
ATOM 2523 C C . ASN B 1 62 ? 111.984 111.021 172.665 1.00 90.85 162 ASN B C 1
ATOM 2524 O O . ASN B 1 62 ? 112.517 111.821 171.891 1.00 90.85 162 ASN B O 1
ATOM 2529 N N . ARG B 1 63 ? 112.436 110.799 173.888 1.00 81.46 163 ARG B N 1
ATOM 2530 C CA . ARG B 1 63 ? 113.448 111.641 174.507 1.00 81.46 163 ARG B CA 1
ATOM 2531 C C . ARG B 1 63 ? 114.806 111.023 174.243 1.00 81.46 163 ARG B C 1
ATOM 2532 O O . ARG B 1 63 ? 115.231 110.115 174.954 1.00 81.46 163 ARG B O 1
ATOM 2540 N N . LYS B 1 64 ? 115.490 111.514 173.231 1.00 74.09 164 LYS B N 1
ATOM 2541 C CA . LYS B 1 64 ? 116.779 110.953 172.880 1.00 74.09 164 LYS B CA 1
ATOM 2542 C C . LYS B 1 64 ? 117.909 111.922 173.195 1.00 74.09 164 LYS B C 1
ATOM 2543 O O . LYS B 1 64 ? 117.708 113.137 173.174 1.00 74.09 164 LYS B O 1
ATOM 2549 N N . PRO B 1 65 ? 119.105 111.426 173.496 1.00 67.50 165 PRO B N 1
ATOM 2550 C CA . PRO B 1 65 ? 120.228 112.326 173.750 1.00 67.50 165 PRO B CA 1
ATOM 2551 C C . PRO B 1 65 ? 120.760 112.935 172.468 1.00 67.50 165 PRO B C 1
ATOM 2552 O O . PRO B 1 65 ? 120.484 112.484 171.359 1.00 67.50 165 PRO B O 1
ATOM 2556 N N . THR B 1 66 ? 121.550 113.983 172.651 1.00 51.70 166 THR B N 1
ATOM 2557 C CA . THR B 1 66 ? 122.103 114.755 171.553 1.00 51.70 166 THR B CA 1
ATOM 2558 C C . THR B 1 66 ? 123.242 113.988 170.907 1.00 51.70 166 THR B C 1
ATOM 2559 O O . THR B 1 66 ? 124.009 113.317 171.593 1.00 51.70 166 THR B O 1
ATOM 2563 N N . SER B 1 67 ? 123.355 114.070 169.588 1.00 41.92 167 SER B N 1
ATOM 2564 C CA . SER B 1 67 ? 124.375 113.317 168.876 1.00 41.92 167 SER B CA 1
ATOM 2565 C C . SER B 1 67 ? 125.164 114.209 167.947 1.00 41.92 167 SER B C 1
ATOM 2566 O O . SER B 1 67 ? 125.374 113.892 166.782 1.00 41.92 167 SER B O 1
ATOM 2569 N N . GLY B 1 68 ? 125.613 115.344 168.444 1.00 35.23 168 GLY B N 1
ATOM 2570 C CA . GLY B 1 68 ? 126.573 116.146 167.728 1.00 35.23 168 GLY B CA 1
ATOM 2571 C C . GLY B 1 68 ? 126.603 117.519 168.332 1.00 35.23 168 GLY B C 1
ATOM 2572 O O . GLY B 1 68 ? 125.546 118.073 168.599 1.00 35.23 168 GLY B O 1
ATOM 2573 N N . ILE B 1 69 ? 127.782 118.080 168.567 1.00 21.54 169 ILE B N 1
ATOM 2574 C CA . ILE B 1 69 ? 127.943 119.376 169.212 1.00 21.54 169 ILE B CA 1
ATOM 2575 C C . ILE B 1 69 ? 129.143 120.044 168.587 1.00 21.54 169 ILE B C 1
ATOM 2576 O O . ILE B 1 69 ? 130.233 119.492 168.624 1.00 21.54 169 ILE B O 1
ATOM 2581 N N . LEU B 1 70 ? 128.981 121.213 168.013 1.00 19.07 170 LEU B N 1
ATOM 2582 C CA . LEU B 1 70 ? 130.093 121.942 167.434 1.00 19.07 170 LEU B CA 1
ATOM 2583 C C . LEU B 1 70 ? 130.428 123.109 168.335 1.00 19.07 170 LEU B C 1
ATOM 2584 O O . LEU B 1 70 ? 129.552 123.907 168.656 1.00 19.07 170 LEU B O 1
ATOM 2589 N N . LEU B 1 71 ? 131.683 123.344 168.708 1.00 19.95 171 LEU B N 1
ATOM 2590 C CA . LEU B 1 71 ? 132.110 124.496 169.480 1.00 19.95 171 LEU B CA 1
ATOM 2591 C C . LEU B 1 71 ? 132.922 125.379 168.564 1.00 19.95 171 LEU B C 1
ATOM 2592 O O . LEU B 1 71 ? 133.827 124.894 167.906 1.00 19.95 171 LEU B O 1
ATOM 2597 N N . TYR B 1 72 ? 132.635 126.658 168.517 1.00 18.88 172 TYR B N 1
ATOM 2598 C CA . TYR B 1 72 ? 133.449 127.525 167.694 1.00 18.88 172 TYR B CA 1
ATOM 2599 C C . TYR B 1 72 ? 133.735 128.794 168.466 1.00 18.88 172 TYR B C 1
ATOM 2600 O O . TYR B 1 72 ? 133.197 129.016 169.545 1.00 18.88 172 TYR B O 1
ATOM 2609 N N . GLY B 1 73 ? 134.619 129.621 167.937 1.00 20.95 173 GLY B N 1
ATOM 2610 C CA . GLY B 1 73 ? 135.001 130.823 168.632 1.00 20.95 173 GLY B CA 1
ATOM 2611 C C . GLY B 1 73 ? 136.280 131.401 168.095 1.00 20.95 173 GLY B C 1
ATOM 2612 O O . GLY B 1 73 ? 136.794 130.946 167.083 1.00 20.95 173 GLY B O 1
ATOM 2613 N N . PRO B 1 74 ? 136.806 132.431 168.743 1.00 21.51 174 PRO B N 1
ATOM 2614 C CA . PRO B 1 74 ? 138.094 132.970 168.369 1.00 21.51 174 PRO B CA 1
ATOM 2615 C C . PRO B 1 74 ? 139.196 132.093 168.924 1.00 21.51 174 PRO B C 1
ATOM 2616 O O . PRO B 1 74 ? 138.911 131.207 169.734 1.00 21.51 174 PRO B O 1
ATOM 2620 N N . PRO B 1 75 ? 140.451 132.278 168.520 1.00 18.34 175 PRO B N 1
ATOM 2621 C CA . PRO B 1 75 ? 141.510 131.403 169.028 1.00 18.34 175 PRO B CA 1
ATOM 2622 C C . PRO B 1 75 ? 141.832 131.652 170.485 1.00 18.34 175 PRO B C 1
ATOM 2623 O O . PRO B 1 75 ? 142.082 132.778 170.891 1.00 18.34 175 PRO B O 1
ATOM 2627 N N . GLY B 1 76 ? 141.833 130.590 171.266 1.00 23.15 176 GLY B N 1
ATOM 2628 C CA . GLY B 1 76 ? 142.344 130.637 172.608 1.00 23.15 176 GLY B CA 1
ATOM 2629 C C . GLY B 1 76 ? 141.350 130.866 173.700 1.00 23.15 176 GLY B C 1
ATOM 2630 O O . GLY B 1 76 ? 141.732 131.362 174.752 1.00 23.15 176 GLY B O 1
ATOM 2631 N N . THR B 1 77 ? 140.097 130.497 173.507 1.00 23.84 177 THR B N 1
ATOM 2632 C CA . THR B 1 77 ? 139.048 130.888 174.417 1.00 23.84 177 THR B CA 1
ATOM 2633 C C . THR B 1 77 ? 138.466 129.751 175.222 1.00 23.84 177 THR B C 1
ATOM 2634 O O . THR B 1 77 ? 137.636 130.008 176.087 1.00 23.84 177 THR B O 1
ATOM 2638 N N . GLY B 1 78 ? 138.834 128.515 174.955 1.00 23.65 178 GLY B N 1
ATOM 2639 C CA . GLY B 1 78 ? 138.392 127.461 175.836 1.00 23.65 178 GLY B CA 1
ATOM 2640 C C . GLY B 1 78 ? 137.915 126.171 175.218 1.00 23.65 178 GLY B C 1
ATOM 2641 O O . GLY B 1 78 ? 137.517 125.278 175.950 1.00 23.65 178 GLY B O 1
ATOM 2642 N N . LYS B 1 79 ? 137.994 126.034 173.900 1.00 19.69 179 LYS B N 1
ATOM 2643 C CA . LYS B 1 79 ? 137.348 124.932 173.204 1.00 19.69 179 LYS B CA 1
ATOM 2644 C C . LYS B 1 79 ? 138.011 123.598 173.498 1.00 19.69 179 LYS B C 1
ATOM 2645 O O . LYS B 1 79 ? 137.368 122.676 174.006 1.00 19.69 179 LYS B O 1
ATOM 2651 N N . SER B 1 80 ? 139.300 123.475 173.192 1.00 20.80 180 SER B N 1
ATOM 2652 C CA . SER B 1 80 ? 140.026 122.240 173.454 1.00 20.80 180 SER B CA 1
ATOM 2653 C C . SER B 1 80 ? 140.118 121.956 174.938 1.00 20.80 180 SER B C 1
ATOM 2654 O O . SER B 1 80 ? 140.163 120.796 175.346 1.00 20.80 180 SER B O 1
ATOM 2657 N N . TYR B 1 81 ? 140.108 122.998 175.758 1.00 28.00 181 TYR B N 1
ATOM 2658 C CA . TYR B 1 81 ? 140.214 122.823 177.196 1.00 28.00 181 TYR B CA 1
ATOM 2659 C C . TYR B 1 81 ? 138.943 122.230 177.763 1.00 28.00 181 TYR B C 1
ATOM 2660 O O . TYR B 1 81 ? 138.983 121.323 178.601 1.00 28.00 181 TYR B O 1
ATOM 2669 N N . LEU B 1 82 ? 137.807 122.718 177.290 1.00 26.28 182 LEU B N 1
ATOM 2670 C CA . LEU B 1 82 ? 136.521 122.171 177.674 1.00 26.28 182 LEU B CA 1
ATOM 2671 C C . LEU B 1 82 ? 136.367 120.742 177.187 1.00 26.28 182 LEU B C 1
ATOM 2672 O O . LEU B 1 82 ? 135.744 119.919 177.866 1.00 26.28 182 LEU B O 1
ATOM 2677 N N . ALA B 1 83 ? 136.976 120.417 176.049 1.00 27.51 183 ALA B N 1
ATOM 2678 C CA . ALA B 1 83 ? 137.053 119.026 175.630 1.00 27.51 183 ALA B CA 1
ATOM 2679 C C . ALA B 1 83 ? 137.895 118.183 176.571 1.00 27.51 183 ALA B C 1
ATOM 2680 O O . ALA B 1 83 ? 137.609 116.997 176.751 1.00 27.51 183 ALA B O 1
ATOM 2682 N N . LYS B 1 84 ? 138.932 118.756 177.179 1.00 30.89 184 LYS B N 1
ATOM 2683 C CA . LYS B 1 84 ? 139.663 117.999 178.189 1.00 30.89 184 LYS B CA 1
ATOM 2684 C C . LYS B 1 84 ? 138.821 117.791 179.429 1.00 30.89 184 LYS B C 1
ATOM 2685 O O . LYS B 1 84 ? 138.926 116.743 180.075 1.00 30.89 184 LYS B O 1
ATOM 2691 N N . ALA B 1 85 ? 137.976 118.767 179.766 1.00 33.84 185 ALA B N 1
ATOM 2692 C CA . ALA B 1 85 ? 137.094 118.618 180.918 1.00 33.84 185 ALA B CA 1
ATOM 2693 C C . ALA B 1 85 ? 136.095 117.499 180.710 1.00 33.84 185 ALA B C 1
ATOM 2694 O O . ALA B 1 85 ? 135.822 116.724 181.635 1.00 33.84 185 ALA B O 1
ATOM 2696 N N . VAL B 1 86 ? 135.543 117.399 179.498 1.00 36.09 186 VAL B N 1
ATOM 2697 C CA . VAL B 1 86 ? 134.692 116.266 179.144 1.00 36.09 186 VAL B CA 1
ATOM 2698 C C . VAL B 1 86 ? 135.472 114.969 179.232 1.00 36.09 186 VAL B C 1
ATOM 2699 O O . VAL B 1 86 ? 134.989 113.984 179.787 1.00 36.09 186 VAL B O 1
ATOM 2703 N N . ALA B 1 87 ? 136.718 114.974 178.766 1.00 39.97 187 ALA B N 1
ATOM 2704 C CA . ALA B 1 87 ? 137.537 113.769 178.802 1.00 39.97 187 ALA B CA 1
ATOM 2705 C C . ALA B 1 87 ? 137.856 113.300 180.208 1.00 39.97 187 ALA B C 1
ATOM 2706 O O . ALA B 1 87 ? 138.122 112.114 180.402 1.00 39.97 187 ALA B O 1
ATOM 2708 N N . THR B 1 88 ? 137.838 114.190 181.188 1.00 42.39 188 THR B N 1
ATOM 2709 C CA . THR B 1 88 ? 138.016 113.746 182.559 1.00 42.39 188 THR B CA 1
ATOM 2710 C C . THR B 1 88 ? 136.714 113.293 183.183 1.00 42.39 188 THR B C 1
ATOM 2711 O O . THR B 1 88 ? 136.664 112.247 183.831 1.00 42.39 188 THR B O 1
ATOM 2715 N N . GLU B 1 89 ? 135.652 114.055 182.985 1.00 47.21 189 GLU B N 1
ATOM 2716 C CA . GLU B 1 89 ? 134.439 113.858 183.753 1.00 47.21 189 GLU B CA 1
ATOM 2717 C C . GLU B 1 89 ? 133.442 112.902 183.120 1.00 47.21 189 GLU B C 1
ATOM 2718 O O . GLU B 1 89 ? 132.437 112.586 183.756 1.00 47.21 189 GLU B O 1
ATOM 2724 N N . ALA B 1 90 ? 133.686 112.423 181.906 1.00 48.53 190 ALA B N 1
ATOM 2725 C CA . ALA B 1 90 ? 132.624 111.769 181.155 1.00 48.53 190 ALA B CA 1
ATOM 2726 C C . ALA B 1 90 ? 132.342 110.358 181.622 1.00 48.53 190 ALA B C 1
ATOM 2727 O O . ALA B 1 90 ? 131.173 109.967 181.681 1.00 48.53 190 ALA B O 1
ATOM 2729 N N . ASN B 1 91 ? 133.391 109.592 181.928 1.00 49.57 191 ASN B N 1
ATOM 2730 C CA . ASN B 1 91 ? 133.340 108.133 182.071 1.00 49.57 191 ASN B CA 1
ATOM 2731 C C . ASN B 1 91 ? 132.763 107.496 180.804 1.00 49.57 191 ASN B C 1
ATOM 2732 O O . ASN B 1 91 ? 131.712 106.862 180.803 1.00 49.57 191 ASN B O 1
ATOM 2737 N N . SER B 1 92 ? 133.431 107.771 179.701 1.00 46.06 192 SER B N 1
ATOM 2738 C CA . SER B 1 92 ? 133.116 107.177 178.420 1.00 46.06 192 SER B CA 1
ATOM 2739 C C . SER B 1 92 ? 134.428 107.075 177.673 1.00 46.06 192 SER B C 1
ATOM 2740 O O . SER B 1 92 ? 135.385 107.786 177.984 1.00 46.06 192 SER B O 1
ATOM 2743 N N . THR B 1 93 ? 134.489 106.167 176.715 1.00 47.22 193 THR B N 1
ATOM 2744 C CA . THR B 1 93 ? 135.699 106.057 175.928 1.00 47.22 193 THR B CA 1
ATOM 2745 C C . THR B 1 93 ? 135.820 107.276 175.035 1.00 47.22 193 THR B C 1
ATOM 2746 O O . THR B 1 93 ? 134.853 107.671 174.389 1.00 47.22 193 THR B O 1
ATOM 2750 N N . PHE B 1 94 ? 136.986 107.913 175.052 1.00 36.98 194 PHE B N 1
ATOM 2751 C CA . PHE B 1 94 ? 137.180 109.220 174.456 1.00 36.98 194 PHE B CA 1
ATOM 2752 C C . PHE B 1 94 ? 138.184 109.086 173.329 1.00 36.98 194 PHE B C 1
ATOM 2753 O O . PHE B 1 94 ? 139.382 109.177 173.554 1.00 36.98 194 PHE B O 1
ATOM 2761 N N . PHE B 1 95 ? 137.705 108.876 172.116 1.00 41.99 195 PHE B N 1
ATOM 2762 C CA . PHE B 1 95 ? 138.577 108.849 170.956 1.00 41.99 195 PHE B CA 1
ATOM 2763 C C . PHE B 1 95 ? 138.910 110.263 170.561 1.00 41.99 195 PHE B C 1
ATOM 2764 O O . PHE B 1 95 ? 138.016 111.094 170.432 1.00 41.99 195 PHE B O 1
ATOM 2772 N N . SER B 1 96 ? 140.178 110.533 170.318 1.00 41.63 196 SER B N 1
ATOM 2773 C CA . SER B 1 96 ? 140.621 111.832 169.828 1.00 41.63 196 SER B CA 1
ATOM 2774 C C . SER B 1 96 ? 141.317 111.596 168.509 1.00 41.63 196 SER B C 1
ATOM 2775 O O . SER B 1 96 ? 142.485 111.218 168.486 1.00 41.63 196 SER B O 1
ATOM 2778 N N . VAL B 1 97 ? 140.613 111.817 167.420 1.00 35.18 197 VAL B N 1
ATOM 2779 C CA . VAL B 1 97 ? 141.142 111.531 166.107 1.00 35.18 197 VAL B CA 1
ATOM 2780 C C . VAL B 1 97 ? 141.446 112.842 165.396 1.00 35.18 197 VAL B C 1
ATOM 2781 O O . VAL B 1 97 ? 141.020 113.912 165.813 1.00 35.18 197 VAL B O 1
ATOM 2785 N N . SER B 1 98 ? 142.236 112.765 164.336 1.00 44.39 198 SER B N 1
ATOM 2786 C CA . SER B 1 98 ? 142.600 113.952 163.587 1.00 44.39 198 SER B CA 1
ATOM 2787 C C . SER B 1 98 ? 142.948 113.549 162.169 1.00 44.39 198 SER B C 1
ATOM 2788 O O . SER B 1 98 ? 143.013 112.368 161.837 1.00 44.39 198 SER B O 1
ATOM 2791 N N . SER B 1 99 ? 143.219 114.556 161.344 1.00 49.17 199 SER B N 1
ATOM 2792 C CA . SER B 1 99 ? 143.461 114.354 159.921 1.00 49.17 199 SER B CA 1
ATOM 2793 C C . SER B 1 99 ? 144.724 113.582 159.620 1.00 49.17 199 SER B C 1
ATOM 2794 O O . SER B 1 99 ? 144.883 113.100 158.504 1.00 49.17 199 SER B O 1
ATOM 2797 N N . SER B 1 100 ? 145.637 113.480 160.566 1.00 51.12 200 SER B N 1
ATOM 2798 C CA . SER B 1 100 ? 146.809 112.658 160.357 1.00 51.12 200 SER B CA 1
ATOM 2799 C C . SER B 1 100 ? 146.474 111.189 160.365 1.00 51.12 200 SER B C 1
ATOM 2800 O O . SER B 1 100 ? 147.234 110.385 159.834 1.00 51.12 200 SER B O 1
ATOM 2803 N N . ASP B 1 101 ? 145.354 110.816 160.957 1.00 52.53 201 ASP B N 1
ATOM 2804 C CA . ASP B 1 101 ? 145.091 109.428 161.267 1.00 52.53 201 ASP B CA 1
ATOM 2805 C C . ASP B 1 101 ? 144.006 108.856 160.379 1.00 52.53 201 ASP B C 1
ATOM 2806 O O . ASP B 1 101 ? 143.589 107.718 160.571 1.00 52.53 201 ASP B O 1
ATOM 2811 N N . LEU B 1 102 ? 143.537 109.622 159.409 1.00 40.41 202 LEU B N 1
ATOM 2812 C CA . LEU B 1 102 ? 142.482 109.171 158.523 1.00 40.41 202 LEU B CA 1
ATOM 2813 C C . LEU B 1 102 ? 142.884 109.128 157.069 1.00 40.41 202 LEU B C 1
ATOM 2814 O O . LEU B 1 102 ? 142.270 108.384 156.314 1.00 40.41 202 LEU B O 1
ATOM 2819 N N . VAL B 1 103 ? 143.820 109.984 156.672 1.00 35.78 203 VAL B N 1
ATOM 2820 C CA . VAL B 1 103 ? 144.282 110.073 155.305 1.00 35.78 203 VAL B CA 1
ATOM 2821 C C . VAL B 1 103 ? 145.411 109.064 155.186 1.00 35.78 203 VAL B C 1
ATOM 2822 O O . VAL B 1 103 ? 146.532 109.299 155.592 1.00 35.78 203 VAL B O 1
ATOM 2826 N N . SER B 1 104 ? 145.083 107.912 154.682 1.00 41.99 204 SER B N 1
ATOM 2827 C CA . SER B 1 104 ? 146.067 106.927 154.293 1.00 41.99 204 SER B CA 1
ATOM 2828 C C . SER B 1 104 ? 146.355 107.015 152.809 1.00 41.99 204 SER B C 1
ATOM 2829 O O . SER B 1 104 ? 145.699 107.737 152.067 1.00 41.99 204 SER B O 1
ATOM 2832 N N . LYS B 1 105 ? 147.330 106.224 152.385 1.00 42.26 205 LYS B N 1
ATOM 2833 C CA . LYS B 1 105 ? 148.052 106.389 151.132 1.00 42.26 205 LYS B CA 1
ATOM 2834 C C . LYS B 1 105 ? 147.446 105.608 149.969 1.00 42.26 205 LYS B C 1
ATOM 2835 O O . LYS B 1 105 ? 147.795 105.864 148.821 1.00 42.26 205 LYS B O 1
ATOM 2841 N N . TRP B 1 106 ? 146.395 104.866 150.215 1.00 46.77 206 TRP B N 1
ATOM 2842 C CA . TRP B 1 106 ? 146.170 103.573 149.599 1.00 46.77 206 TRP B CA 1
ATOM 2843 C C . TRP B 1 106 ? 144.763 103.358 149.073 1.00 46.77 206 TRP B C 1
ATOM 2844 O O . TRP B 1 106 ? 144.194 102.306 149.356 1.00 46.77 206 TRP B O 1
ATOM 2855 N N . MET B 1 107 ? 144.183 104.300 148.326 1.00 54.21 207 MET B N 1
ATOM 2856 C CA . MET B 1 107 ? 142.955 104.082 147.537 1.00 54.21 207 MET B CA 1
ATOM 2857 C C . MET B 1 107 ? 141.765 103.670 148.408 1.00 54.21 207 MET B C 1
ATOM 2858 O O . MET B 1 107 ? 141.407 102.504 148.532 1.00 54.21 207 MET B O 1
ATOM 2863 N N . GLY B 1 108 ? 141.238 104.646 149.118 1.00 55.09 208 GLY B N 1
ATOM 2864 C CA . GLY B 1 108 ? 140.046 104.357 149.864 1.00 55.09 208 GLY B CA 1
ATOM 2865 C C . GLY B 1 108 ? 140.345 103.735 151.192 1.00 55.09 208 GLY B C 1
ATOM 2866 O O . GLY B 1 108 ? 139.528 102.980 151.714 1.00 55.09 208 GLY B O 1
ATOM 2867 N N . GLU B 1 109 ? 141.511 103.975 151.724 1.00 50.06 209 GLU B N 1
ATOM 2868 C CA . GLU B 1 109 ? 141.591 103.705 153.127 1.00 50.06 209 GLU B CA 1
ATOM 2869 C C . GLU B 1 109 ? 141.031 104.863 153.904 1.00 50.06 209 GLU B C 1
ATOM 2870 O O . GLU B 1 109 ? 140.428 104.656 154.953 1.00 50.06 209 GLU B O 1
ATOM 2876 N N . SER B 1 110 ? 141.076 106.059 153.340 1.00 47.76 210 SER B N 1
ATOM 2877 C CA . SER B 1 110 ? 140.510 107.214 154.015 1.00 47.76 210 SER B CA 1
ATOM 2878 C C . SER B 1 110 ? 138.998 107.193 154.125 1.00 47.76 210 SER B C 1
ATOM 2879 O O . SER B 1 110 ? 138.449 108.139 154.682 1.00 47.76 210 SER B O 1
ATOM 2882 N N . GLU B 1 111 ? 138.327 106.169 153.599 1.00 53.67 211 GLU B N 1
ATOM 2883 C CA . GLU B 1 111 ? 136.952 105.795 153.853 1.00 53.67 211 GLU B CA 1
ATOM 2884 C C . GLU B 1 111 ? 136.837 104.523 154.657 1.00 53.67 211 GLU B C 1
ATOM 2885 O O . GLU B 1 111 ? 135.942 104.382 155.493 1.00 53.67 211 GLU B O 1
ATOM 2891 N N . LYS B 1 112 ? 137.747 103.605 154.437 1.00 50.03 212 LYS B N 1
ATOM 2892 C CA . LYS B 1 112 ? 137.741 102.379 155.200 1.00 50.03 212 LYS B CA 1
ATOM 2893 C C . LYS B 1 112 ? 138.196 102.620 156.626 1.00 50.03 212 LYS B C 1
ATOM 2894 O O . LYS B 1 112 ? 137.736 101.942 157.556 1.00 50.03 212 LYS B O 1
ATOM 2900 N N . LEU B 1 113 ? 139.052 103.619 156.820 1.00 49.00 213 LEU B N 1
ATOM 2901 C CA . LEU B 1 113 ? 139.460 103.989 158.165 1.00 49.00 213 LEU B CA 1
ATOM 2902 C C . LEU B 1 113 ? 138.330 104.663 158.926 1.00 49.00 213 LEU B C 1
ATOM 2903 O O . LEU B 1 113 ? 138.147 104.390 160.116 1.00 49.00 213 LEU B O 1
ATOM 2908 N N . VAL B 1 114 ? 137.587 105.558 158.272 1.00 39.14 214 VAL B N 1
ATOM 2909 C CA . VAL B 1 114 ? 136.491 106.257 158.932 1.00 39.14 214 VAL B CA 1
ATOM 2910 C C . VAL B 1 114 ? 135.425 105.275 159.355 1.00 39.14 214 VAL B C 1
ATOM 2911 O O . VAL B 1 114 ? 134.981 105.270 160.510 1.00 39.14 214 VAL B O 1
ATOM 2915 N N . LYS B 1 115 ? 135.025 104.407 158.430 1.00 47.99 215 LYS B N 1
ATOM 2916 C CA . LYS B 1 115 ? 134.036 103.385 158.738 1.00 47.99 215 LYS B CA 1
ATOM 2917 C C . LYS B 1 115 ? 134.485 102.481 159.872 1.00 47.99 215 LYS B C 1
ATOM 2918 O O . LYS B 1 115 ? 133.692 102.161 160.766 1.00 47.99 215 LYS B O 1
ATOM 2924 N N . GLN B 1 116 ? 135.768 102.129 159.902 1.00 58.17 216 GLN B N 1
ATOM 2925 C CA . GLN B 1 116 ? 136.267 101.351 161.028 1.00 58.17 216 GLN B CA 1
ATOM 2926 C C . GLN B 1 116 ? 136.258 102.142 162.333 1.00 58.17 216 GLN B C 1
ATOM 2927 O O . GLN B 1 116 ? 136.027 101.561 163.399 1.00 58.17 216 GLN B O 1
ATOM 2933 N N . LEU B 1 117 ? 136.468 103.458 162.268 1.00 43.96 217 LEU B N 1
ATOM 2934 C CA . LEU B 1 117 ? 136.449 104.295 163.469 1.00 43.96 217 LEU B CA 1
ATOM 2935 C C . LEU B 1 117 ? 135.092 104.246 164.137 1.00 43.96 217 LEU B C 1
ATOM 2936 O O . LEU B 1 117 ? 134.992 103.976 165.340 1.00 43.96 217 LEU B O 1
ATOM 2941 N N . PHE B 1 118 ? 134.028 104.477 163.367 1.00 42.36 218 PHE B N 1
ATOM 2942 C CA . PHE B 1 118 ? 132.737 104.458 164.035 1.00 42.36 218 PHE B CA 1
ATOM 2943 C C . PHE B 1 118 ? 132.295 103.052 164.358 1.00 42.36 218 PHE B C 1
ATOM 2944 O O . PHE B 1 118 ? 131.468 102.885 165.249 1.00 42.36 218 PHE B O 1
ATOM 2952 N N . ALA B 1 119 ? 132.829 102.036 163.675 1.00 50.88 219 ALA B N 1
ATOM 2953 C CA . ALA B 1 119 ? 132.521 100.668 164.084 1.00 50.88 219 ALA B CA 1
ATOM 2954 C C . ALA B 1 119 ? 133.145 100.336 165.435 1.00 50.88 219 ALA B C 1
ATOM 2955 O O . ALA B 1 119 ? 132.538 99.632 166.250 1.00 50.88 219 ALA B O 1
ATOM 2957 N N . MET B 1 120 ? 134.348 100.846 165.695 1.00 57.23 220 MET B N 1
ATOM 2958 C CA . MET B 1 120 ? 134.933 100.716 167.022 1.00 57.23 220 MET B CA 1
ATOM 2959 C C . MET B 1 120 ? 134.147 101.509 168.041 1.00 57.23 220 MET B C 1
ATOM 2960 O O . MET B 1 120 ? 133.975 101.064 169.176 1.00 57.23 220 MET B O 1
ATOM 2965 N N . ALA B 1 121 ? 133.666 102.687 167.668 1.00 52.37 221 ALA B N 1
ATOM 2966 C CA . ALA B 1 121 ? 132.939 103.468 168.656 1.00 52.37 221 ALA B CA 1
ATOM 2967 C C . ALA B 1 121 ? 131.505 103.023 168.817 1.00 52.37 221 ALA B C 1
ATOM 2968 O O . ALA B 1 121 ? 130.801 103.576 169.652 1.00 52.37 221 ALA B O 1
ATOM 2970 N N . ARG B 1 122 ? 131.050 102.056 168.044 1.00 53.32 222 ARG B N 1
ATOM 2971 C CA . ARG B 1 122 ? 129.806 101.397 168.381 1.00 53.32 222 ARG B CA 1
ATOM 2972 C C . ARG B 1 122 ? 130.030 100.139 169.183 1.00 53.32 222 ARG B C 1
ATOM 2973 O O . ARG B 1 122 ? 129.202 99.810 170.027 1.00 53.32 222 ARG B O 1
ATOM 2981 N N . GLU B 1 123 ? 131.125 99.423 168.960 1.00 61.40 223 GLU B N 1
ATOM 2982 C CA . GLU B 1 123 ? 131.356 98.283 169.833 1.00 61.40 223 GLU B CA 1
ATOM 2983 C C . GLU B 1 123 ? 131.832 98.680 171.217 1.00 61.40 223 GLU B C 1
ATOM 2984 O O . GLU B 1 123 ? 131.808 97.846 172.119 1.00 61.40 223 GLU B O 1
ATOM 2990 N N . ASN B 1 124 ? 132.250 99.919 171.418 1.00 59.37 224 ASN B N 1
ATOM 2991 C CA . ASN B 1 124 ? 132.625 100.374 172.749 1.00 59.37 224 ASN B CA 1
ATOM 2992 C C . ASN B 1 124 ? 131.726 101.511 173.201 1.00 59.37 224 ASN B C 1
ATOM 2993 O O . ASN B 1 124 ? 132.226 102.534 173.667 1.00 59.37 224 ASN B O 1
ATOM 2998 N N . LYS B 1 125 ? 130.416 101.369 173.037 1.00 60.88 225 LYS B N 1
ATOM 2999 C CA . LYS B 1 125 ? 129.529 102.429 173.471 1.00 60.88 225 LYS B CA 1
ATOM 3000 C C . LYS B 1 125 ? 129.334 102.358 174.981 1.00 60.88 225 LYS B C 1
ATOM 3001 O O . LYS B 1 125 ? 129.441 101.290 175.577 1.00 60.88 225 LYS B O 1
ATOM 3007 N N . PRO B 1 126 ? 129.114 103.489 175.644 1.00 55.04 226 PRO B N 1
ATOM 3008 C CA . PRO B 1 126 ? 129.051 104.885 175.212 1.00 55.04 226 PRO B CA 1
ATOM 3009 C C . PRO B 1 126 ? 130.410 105.468 174.897 1.00 55.04 226 PRO B C 1
ATOM 3010 O O . PRO B 1 126 ? 131.342 105.236 175.642 1.00 55.04 226 PRO B O 1
ATOM 3014 N N . SER B 1 127 ? 130.515 106.204 173.803 1.00 49.11 227 SER B N 1
ATOM 3015 C CA . SER B 1 127 ? 131.793 106.672 173.314 1.00 49.11 227 SER B CA 1
ATOM 3016 C C . SER B 1 127 ? 131.695 108.138 172.973 1.00 49.11 227 SER B C 1
ATOM 3017 O O . SER B 1 127 ? 130.606 108.676 172.833 1.00 49.11 227 SER B O 1
ATOM 3020 N N . ILE B 1 128 ? 132.842 108.792 172.862 1.00 39.38 228 ILE B N 1
ATOM 3021 C CA . ILE B 1 128 ? 132.925 110.178 172.426 1.00 39.38 228 ILE B CA 1
ATOM 3022 C C . ILE B 1 128 ? 134.017 110.253 171.384 1.00 39.38 228 ILE B C 1
ATOM 3023 O O . ILE B 1 128 ? 135.097 109.704 171.583 1.00 39.38 228 ILE B O 1
ATOM 3028 N N . ILE B 1 129 ? 133.747 110.914 170.278 1.00 32.64 229 ILE B N 1
ATOM 3029 C CA . ILE B 1 129 ? 134.725 111.100 169.227 1.00 32.64 229 ILE B CA 1
ATOM 3030 C C . ILE B 1 129 ? 134.991 112.581 169.119 1.00 32.64 229 ILE B C 1
ATOM 3031 O O . ILE B 1 129 ? 134.071 113.352 168.854 1.00 32.64 229 ILE B O 1
ATOM 3036 N N . PHE B 1 130 ? 136.219 112.993 169.344 1.00 26.41 230 PHE B N 1
ATOM 3037 C CA . PHE B 1 130 ? 136.548 114.408 169.352 1.00 26.41 230 PHE B CA 1
ATOM 3038 C C . PHE B 1 130 ? 137.412 114.710 168.158 1.00 26.41 230 PHE B C 1
ATOM 3039 O O . PHE B 1 130 ? 138.605 114.452 168.182 1.00 26.41 230 PHE B O 1
ATOM 3047 N N . ILE B 1 131 ? 136.823 115.281 167.119 1.00 24.52 231 ILE B N 1
ATOM 3048 C CA . ILE B 1 131 ? 137.549 115.583 165.901 1.00 24.52 231 ILE B CA 1
ATOM 3049 C C . ILE B 1 131 ? 138.027 117.014 166.028 1.00 24.52 231 ILE B C 1
ATOM 3050 O O . ILE B 1 131 ? 137.270 117.938 165.819 1.00 24.52 231 ILE B O 1
ATOM 3055 N N . ASP B 1 132 ? 139.286 117.208 166.352 1.00 30.68 232 ASP B N 1
ATOM 3056 C CA . ASP B 1 132 ? 139.755 118.557 166.592 1.00 30.68 232 ASP B CA 1
ATOM 3057 C C . ASP B 1 132 ? 140.143 119.206 165.280 1.00 30.68 232 ASP B C 1
ATOM 3058 O O . ASP B 1 132 ? 140.842 118.607 164.467 1.00 30.68 232 ASP B O 1
ATOM 3063 N N . GLU B 1 133 ? 139.678 120.434 165.088 1.00 31.89 233 GLU B N 1
ATOM 3064 C CA . GLU B 1 133 ? 139.798 121.202 163.853 1.00 31.89 233 GLU B CA 1
ATOM 3065 C C . GLU B 1 133 ? 139.198 120.440 162.672 1.00 31.89 233 GLU B C 1
ATOM 3066 O O . GLU B 1 133 ? 139.882 119.887 161.823 1.00 31.89 233 GLU B O 1
ATOM 3072 N N . VAL B 1 134 ? 137.870 120.370 162.754 1.00 30.95 234 VAL B N 1
ATOM 3073 C CA . VAL B 1 134 ? 137.057 119.772 161.709 1.00 30.95 234 VAL B CA 1
ATOM 3074 C C . VAL B 1 134 ? 137.007 120.570 160.429 1.00 30.95 234 VAL B C 1
ATOM 3075 O O . VAL B 1 134 ? 136.515 120.060 159.428 1.00 30.95 234 VAL B O 1
ATOM 3079 N N . ASP B 1 135 ? 137.477 121.807 160.416 1.00 37.12 235 ASP B N 1
ATOM 3080 C CA . ASP B 1 135 ? 137.442 122.554 159.173 1.00 37.12 235 ASP B CA 1
ATOM 3081 C C . ASP B 1 135 ? 138.519 122.133 158.196 1.00 37.12 235 ASP B C 1
ATOM 3082 O O . ASP B 1 135 ? 138.529 122.632 157.074 1.00 37.12 235 ASP B O 1
ATOM 3087 N N . ALA B 1 136 ? 139.428 121.259 158.594 1.00 35.37 236 ALA B N 1
ATOM 3088 C CA . ALA B 1 136 ? 140.466 120.760 157.715 1.00 35.37 236 ALA B CA 1
ATOM 3089 C C . ALA B 1 136 ? 140.085 119.466 157.031 1.00 35.37 236 ALA B C 1
ATOM 3090 O O . ALA B 1 136 ? 140.772 119.055 156.096 1.00 35.37 236 ALA B O 1
ATOM 3092 N N . LEU B 1 137 ? 139.034 118.801 157.484 1.00 39.32 237 LEU B N 1
ATOM 3093 C CA . LEU B 1 137 ? 138.467 117.677 156.763 1.00 39.32 237 LEU B CA 1
ATOM 3094 C C . LEU B 1 137 ? 137.372 118.078 155.806 1.00 39.32 237 LEU B C 1
ATOM 3095 O O . LEU B 1 137 ? 137.200 117.425 154.787 1.00 39.32 237 LEU B O 1
ATOM 3100 N N . THR B 1 138 ? 136.621 119.129 156.132 1.00 39.18 238 THR B N 1
ATOM 3101 C CA . THR B 1 138 ? 135.277 119.403 155.625 1.00 39.18 238 THR B CA 1
ATOM 3102 C C . THR B 1 138 ? 135.207 120.814 155.052 1.00 39.18 238 THR B C 1
ATOM 3103 O O . THR B 1 138 ? 134.801 121.746 155.737 1.00 39.18 238 THR B O 1
ATOM 3107 N N . GLY B 1 139 ? 135.547 120.956 153.781 1.00 51.19 239 GLY B N 1
ATOM 3108 C CA . GLY B 1 139 ? 135.812 122.246 153.177 1.00 51.19 239 GLY B CA 1
ATOM 3109 C C . GLY B 1 139 ? 134.922 122.698 152.040 1.00 51.19 239 GLY B C 1
ATOM 3110 O O . GLY B 1 139 ? 135.436 122.979 150.960 1.00 51.19 239 GLY B O 1
ATOM 3111 N N . THR B 1 140 ? 133.609 122.581 152.211 1.00 52.93 240 THR B N 1
ATOM 3112 C CA . THR B 1 140 ? 132.504 123.150 151.425 1.00 52.93 240 THR B CA 1
ATOM 3113 C C . THR B 1 140 ? 132.345 122.572 150.022 1.00 52.93 240 THR B C 1
ATOM 3114 O O . THR B 1 140 ? 131.312 122.814 149.386 1.00 52.93 240 THR B O 1
ATOM 3118 N N . ARG B 1 141 ? 133.295 121.735 149.585 1.00 56.14 241 ARG B N 1
ATOM 3119 C CA . ARG B 1 141 ? 133.334 120.979 148.324 1.00 56.14 241 ARG B CA 1
ATOM 3120 C C . ARG B 1 141 ? 132.823 121.728 147.088 1.00 56.14 241 ARG B C 1
ATOM 3121 O O . ARG B 1 141 ? 131.850 121.327 146.447 1.00 56.14 241 ARG B O 1
ATOM 3129 N N . GLY B 1 142 ? 133.478 122.835 146.760 1.00 83.61 242 GLY B N 1
ATOM 3130 C CA . GLY B 1 142 ? 133.234 123.534 145.515 1.00 83.61 242 GLY B CA 1
ATOM 3131 C C . GLY B 1 142 ? 134.530 123.779 144.771 1.00 83.61 242 GLY B C 1
ATOM 3132 O O . GLY B 1 142 ? 134.529 124.131 143.589 1.00 83.61 242 GLY B O 1
ATOM 3133 N N . GLU B 1 143 ? 135.650 123.586 145.471 1.00 107.66 243 GLU B N 1
ATOM 3134 C CA . GLU B 1 143 ? 136.975 123.786 144.897 1.00 107.66 243 GLU B CA 1
ATOM 3135 C C . GLU B 1 143 ? 137.907 122.614 145.174 1.00 107.66 243 GLU B C 1
ATOM 3136 O O . GLU B 1 143 ? 139.018 122.584 144.630 1.00 107.66 243 GLU B O 1
ATOM 3142 N N . GLY B 1 144 ? 137.491 121.654 145.991 1.00 108.83 244 GLY B N 1
ATOM 3143 C CA . GLY B 1 144 ? 138.394 120.631 146.452 1.00 108.83 244 GLY B CA 1
ATOM 3144 C C . GLY B 1 144 ? 138.617 119.536 145.440 1.00 108.83 244 GLY B C 1
ATOM 3145 O O . GLY B 1 144 ? 137.941 119.432 144.426 1.00 108.83 244 GLY B O 1
ATOM 3146 N N . GLU B 1 145 ? 139.595 118.698 145.740 1.00 97.19 245 GLU B N 1
ATOM 3147 C CA . GLU B 1 145 ? 139.930 117.588 144.875 1.00 97.19 245 GLU B CA 1
ATOM 3148 C C . GLU B 1 145 ? 138.999 116.411 145.099 1.00 97.19 245 GLU B C 1
ATOM 3149 O O . GLU B 1 145 ? 138.379 116.264 146.159 1.00 97.19 245 GLU B O 1
ATOM 3155 N N . SER B 1 146 ? 138.979 115.536 144.089 1.00 88.77 246 SER B N 1
ATOM 3156 C CA . SER B 1 146 ? 138.005 114.457 143.974 1.00 88.77 246 SER B CA 1
ATOM 3157 C C . SER B 1 146 ? 138.060 113.509 145.152 1.00 88.77 246 SER B C 1
ATOM 3158 O O . SER B 1 146 ? 137.063 113.343 145.869 1.00 88.77 246 SER B O 1
ATOM 3161 N N . GLU B 1 147 ? 139.227 112.918 145.389 1.00 76.73 247 GLU B N 1
ATOM 3162 C CA . GLU B 1 147 ? 139.321 111.841 146.357 1.00 76.73 247 GLU B CA 1
ATOM 3163 C C . GLU B 1 147 ? 139.118 112.354 147.765 1.00 76.73 247 GLU B C 1
ATOM 3164 O O . GLU B 1 147 ? 138.159 111.966 148.442 1.00 76.73 247 GLU B O 1
ATOM 3170 N N . ALA B 1 148 ? 140.015 113.227 148.208 1.00 73.32 248 ALA B N 1
ATOM 3171 C CA . ALA B 1 148 ? 140.029 113.670 149.591 1.00 73.32 248 ALA B CA 1
ATOM 3172 C C . ALA B 1 148 ? 138.753 114.391 149.945 1.00 73.32 248 ALA B C 1
ATOM 3173 O O . ALA B 1 148 ? 138.124 114.072 150.962 1.00 73.32 248 ALA B O 1
ATOM 3175 N N . SER B 1 149 ? 138.323 115.204 148.942 1.00 72.99 249 SER B N 1
ATOM 3176 C CA . SER B 1 149 ? 137.118 115.977 149.120 1.00 72.99 249 SER B CA 1
ATOM 3177 C C . SER B 1 149 ? 135.910 115.071 149.130 1.00 72.99 249 SER B C 1
ATOM 3178 O O . SER B 1 149 ? 135.379 114.802 150.209 1.00 72.99 249 SER B O 1
ATOM 3181 N N . ARG B 1 150 ? 135.568 114.478 147.994 1.00 64.88 250 ARG B N 1
ATOM 3182 C CA . ARG B 1 150 ? 134.262 113.854 147.926 1.00 64.88 250 ARG B CA 1
ATOM 3183 C C . ARG B 1 150 ? 134.204 112.581 148.745 1.00 64.88 250 ARG B C 1
ATOM 3184 O O . ARG B 1 150 ? 133.152 112.234 149.287 1.00 64.88 250 ARG B O 1
ATOM 3192 N N . ARG B 1 151 ? 135.329 111.946 148.946 1.00 59.20 251 ARG B N 1
ATOM 3193 C CA . ARG B 1 151 ? 135.247 110.635 149.533 1.00 59.20 251 ARG B CA 1
ATOM 3194 C C . ARG B 1 151 ? 135.435 110.678 151.033 1.00 59.20 251 ARG B C 1
ATOM 3195 O O . ARG B 1 151 ? 134.776 109.918 151.755 1.00 59.20 251 ARG B O 1
ATOM 3203 N N . ILE B 1 152 ? 136.259 111.587 151.545 1.00 54.07 252 ILE B N 1
ATOM 3204 C CA . ILE B 1 152 ? 136.315 111.644 152.994 1.00 54.07 252 ILE B CA 1
ATOM 3205 C C . ILE B 1 152 ? 135.124 112.410 153.542 1.00 54.07 252 ILE B C 1
ATOM 3206 O O . ILE B 1 152 ? 134.538 112.006 154.553 1.00 54.07 252 ILE B O 1
ATOM 3211 N N . LYS B 1 153 ? 134.717 113.493 152.871 1.00 44.01 253 LYS B N 1
ATOM 3212 C CA . LYS B 1 153 ? 133.540 114.216 153.325 1.00 44.01 253 LYS B CA 1
ATOM 3213 C C . LYS B 1 153 ? 132.303 113.357 153.205 1.00 44.01 253 LYS B C 1
ATOM 3214 O O . LYS B 1 153 ? 131.513 113.275 154.146 1.00 44.01 253 LYS B O 1
ATOM 3220 N N . THR B 1 154 ? 132.175 112.635 152.097 1.00 46.29 254 THR B N 1
ATOM 3221 C CA . THR B 1 154 ? 130.999 111.808 151.873 1.00 46.29 254 THR B CA 1
ATOM 3222 C C . THR B 1 154 ? 130.926 110.640 152.841 1.00 46.29 254 THR B C 1
ATOM 3223 O O . THR B 1 154 ? 129.845 110.331 153.356 1.00 46.29 254 THR B O 1
ATOM 3227 N N . GLU B 1 155 ? 132.055 110.020 153.167 1.00 46.41 255 GLU B N 1
ATOM 3228 C CA . GLU B 1 155 ? 131.960 108.929 154.126 1.00 46.41 255 GLU B CA 1
ATOM 3229 C C . GLU B 1 155 ? 131.709 109.435 155.534 1.00 46.41 255 GLU B C 1
ATOM 3230 O O . GLU B 1 155 ? 131.067 108.750 156.340 1.00 46.41 255 GLU B O 1
ATOM 3236 N N . LEU B 1 156 ? 132.102 110.664 155.820 1.00 43.07 256 LEU B N 1
ATOM 3237 C CA . LEU B 1 156 ? 131.770 111.216 157.121 1.00 43.07 256 LEU B CA 1
ATOM 3238 C C . LEU B 1 156 ? 130.279 111.522 157.228 1.00 43.07 256 LEU B C 1
ATOM 3239 O O . LEU B 1 156 ? 129.667 111.250 158.261 1.00 43.07 256 LEU B O 1
ATOM 3244 N N . LEU B 1 157 ? 129.675 112.038 156.153 1.00 35.61 257 LEU B N 1
ATOM 3245 C CA . LEU B 1 157 ? 128.240 112.314 156.109 1.00 35.61 257 LEU B CA 1
ATOM 3246 C C . LEU B 1 157 ? 127.413 111.061 156.308 1.00 35.61 257 LEU B C 1
ATOM 3247 O O . LEU B 1 157 ? 126.623 110.952 157.262 1.00 35.61 257 LEU B O 1
ATOM 3252 N N . VAL B 1 158 ? 127.576 110.110 155.389 1.00 40.35 258 VAL B N 1
ATOM 3253 C CA . VAL B 1 158 ? 126.841 108.851 155.412 1.00 40.35 258 VAL B CA 1
ATOM 3254 C C . VAL B 1 158 ? 127.095 108.093 156.692 1.00 40.35 258 VAL B C 1
ATOM 3255 O O . VAL B 1 158 ? 126.207 107.431 157.228 1.00 40.35 258 VAL B O 1
ATOM 3259 N N . GLN B 1 159 ? 128.270 108.249 157.257 1.00 41.87 259 GLN B N 1
ATOM 3260 C CA . GLN B 1 159 ? 128.551 107.492 158.451 1.00 41.87 259 GLN B CA 1
ATOM 3261 C C . GLN B 1 159 ? 127.921 108.141 159.675 1.00 41.87 259 GLN B C 1
ATOM 3262 O O . GLN B 1 159 ? 127.567 107.439 160.620 1.00 41.87 259 GLN B O 1
ATOM 3268 N N . MET B 1 160 ? 127.715 109.460 159.662 1.00 44.07 260 MET B N 1
ATOM 3269 C CA . MET B 1 160 ? 127.120 110.101 160.833 1.00 44.07 260 MET B CA 1
ATOM 3270 C C . MET B 1 160 ? 125.634 109.820 160.940 1.00 44.07 260 MET B C 1
ATOM 3271 O O . MET B 1 160 ? 125.174 109.409 162.006 1.00 44.07 260 MET B O 1
ATOM 3276 N N . ASN B 1 161 ? 124.842 110.006 159.878 1.00 50.41 261 ASN B N 1
ATOM 3277 C CA . ASN B 1 161 ? 123.472 109.512 160.062 1.00 50.41 261 ASN B CA 1
ATOM 3278 C C . ASN B 1 161 ? 123.082 108.379 159.115 1.00 50.41 261 ASN B C 1
ATOM 3279 O O . ASN B 1 161 ? 122.697 107.317 159.609 1.00 50.41 261 ASN B O 1
ATOM 3284 N N . GLY B 1 162 ? 123.173 108.553 157.789 1.00 55.70 262 GLY B N 1
ATOM 3285 C CA . GLY B 1 162 ? 122.993 107.493 156.809 1.00 55.70 262 GLY B CA 1
ATOM 3286 C C . GLY B 1 162 ? 121.736 106.657 156.867 1.00 55.70 262 GLY B C 1
ATOM 3287 O O . GLY B 1 162 ? 120.737 107.097 157.427 1.00 55.70 262 GLY B O 1
ATOM 3288 N N . VAL B 1 163 ? 121.781 105.443 156.322 1.00 61.72 263 VAL B N 1
ATOM 3289 C CA . VAL B 1 163 ? 120.643 104.529 156.327 1.00 61.72 263 VAL B CA 1
ATOM 3290 C C . VAL B 1 163 ? 120.867 103.362 157.280 1.00 61.72 263 VAL B C 1
ATOM 3291 O O . VAL B 1 163 ? 120.135 103.198 158.255 1.00 61.72 263 VAL B O 1
ATOM 3295 N N . GLY B 1 164 ? 121.869 102.539 157.017 1.00 61.79 264 GLY B N 1
ATOM 3296 C CA . GLY B 1 164 ? 122.049 101.365 157.840 1.00 61.79 264 GLY B CA 1
ATOM 3297 C C . GLY B 1 164 ? 123.070 101.542 158.939 1.00 61.79 264 GLY B C 1
ATOM 3298 O O . GLY B 1 164 ? 123.864 100.633 159.194 1.00 61.79 264 GLY B O 1
ATOM 3299 N N . ASN B 1 165 ? 123.068 102.681 159.617 1.00 58.35 265 ASN B N 1
ATOM 3300 C CA . ASN B 1 165 ? 124.252 103.040 160.372 1.00 58.35 265 ASN B CA 1
ATOM 3301 C C . ASN B 1 165 ? 124.078 103.172 161.874 1.00 58.35 265 ASN B C 1
ATOM 3302 O O . ASN B 1 165 ? 125.018 102.816 162.572 1.00 58.35 265 ASN B O 1
ATOM 3307 N N . ASP B 1 166 ? 122.939 103.644 162.394 1.00 66.77 266 ASP B N 1
ATOM 3308 C CA . ASP B 1 166 ? 122.607 103.571 163.830 1.00 66.77 266 ASP B CA 1
ATOM 3309 C C . ASP B 1 166 ? 123.607 104.342 164.702 1.00 66.77 266 ASP B C 1
ATOM 3310 O O . ASP B 1 166 ? 124.455 103.768 165.374 1.00 66.77 266 ASP B O 1
ATOM 3315 N N . SER B 1 167 ? 123.515 105.666 164.645 1.00 72.49 267 SER B N 1
ATOM 3316 C CA . SER B 1 167 ? 124.261 106.518 165.574 1.00 72.49 267 SER B CA 1
ATOM 3317 C C . SER B 1 167 ? 123.548 106.596 166.925 1.00 72.49 267 SER B C 1
ATOM 3318 O O . SER B 1 167 ? 123.040 107.636 167.344 1.00 72.49 267 SER B O 1
ATOM 3321 N N . GLN B 1 168 ? 123.516 105.462 167.613 1.00 73.49 268 GLN B N 1
ATOM 3322 C CA . GLN B 1 168 ? 123.038 105.371 168.986 1.00 73.49 268 GLN B CA 1
ATOM 3323 C C . GLN B 1 168 ? 124.214 105.422 169.936 1.00 73.49 268 GLN B C 1
ATOM 3324 O O . GLN B 1 168 ? 125.145 104.623 169.816 1.00 73.49 268 GLN B O 1
ATOM 3330 N N . GLY B 1 169 ? 124.170 106.346 170.885 1.00 65.23 269 GLY B N 1
ATOM 3331 C CA . GLY B 1 169 ? 125.140 106.296 171.948 1.00 65.23 269 GLY B CA 1
ATOM 3332 C C . GLY B 1 169 ? 126.513 106.796 171.601 1.00 65.23 269 GLY B C 1
ATOM 3333 O O . GLY B 1 169 ? 127.389 106.760 172.460 1.00 65.23 269 GLY B O 1
ATOM 3334 N N . VAL B 1 170 ? 126.743 107.248 170.379 1.00 51.82 270 VAL B N 1
ATOM 3335 C CA . VAL B 1 170 ? 127.978 107.937 170.054 1.00 51.82 270 VAL B CA 1
ATOM 3336 C C . VAL B 1 170 ? 127.664 109.415 170.010 1.00 51.82 270 VAL B C 1
ATOM 3337 O O . VAL B 1 170 ? 126.539 109.823 169.727 1.00 51.82 270 VAL B O 1
ATOM 3341 N N . LEU B 1 171 ? 128.646 110.212 170.370 1.00 42.57 271 LEU B N 1
ATOM 3342 C CA . LEU B 1 171 ? 128.576 111.653 170.292 1.00 42.57 271 LEU B CA 1
ATOM 3343 C C . LEU B 1 171 ? 129.775 112.110 169.503 1.00 42.57 271 LEU B C 1
ATOM 3344 O O . LEU B 1 171 ? 130.867 111.598 169.704 1.00 42.57 271 LEU B O 1
ATOM 3349 N N . VAL B 1 172 ? 129.609 113.112 168.711 1.00 34.00 272 VAL B N 1
ATOM 3350 C CA . VAL B 1 172 ? 130.672 113.603 167.866 1.00 34.00 272 VAL B CA 1
ATOM 3351 C C . VAL B 1 172 ? 130.887 115.055 168.237 1.00 34.00 272 VAL B C 1
ATOM 3352 O O . VAL B 1 172 ? 130.083 115.908 167.868 1.00 34.00 272 VAL B O 1
ATOM 3356 N N . LEU B 1 173 ? 131.957 115.364 168.953 1.00 24.11 273 LEU B N 1
ATOM 3357 C CA . LEU B 1 173 ? 132.279 116.758 169.203 1.00 24.11 273 LEU B CA 1
ATOM 3358 C C . LEU B 1 173 ? 132.974 117.368 168.003 1.00 24.11 273 LEU B C 1
ATOM 3359 O O . LEU B 1 173 ? 133.028 116.796 166.924 1.00 24.11 273 LEU B O 1
ATOM 3364 N N . GLY B 1 174 ? 133.517 118.544 168.177 1.00 44.23 274 GLY B N 1
ATOM 3365 C CA . GLY B 1 174 ? 134.275 119.122 167.104 1.00 44.23 274 GLY B CA 1
ATOM 3366 C C . GLY B 1 174 ? 134.511 120.567 167.411 1.00 44.23 274 GLY B C 1
ATOM 3367 O O . GLY B 1 174 ? 133.607 121.228 167.899 1.00 44.23 274 GLY B O 1
ATOM 3368 N N . ALA B 1 175 ? 135.698 121.077 167.163 1.00 29.09 275 ALA B N 1
ATOM 3369 C CA . ALA B 1 175 ? 135.980 122.474 167.393 1.00 29.09 275 ALA B CA 1
ATOM 3370 C C . ALA B 1 175 ? 136.478 123.081 166.104 1.00 29.09 275 ALA B C 1
ATOM 3371 O O . ALA B 1 175 ? 136.981 122.373 165.254 1.00 29.09 275 ALA B O 1
ATOM 3373 N N . THR B 1 176 ? 136.327 124.387 165.946 1.00 24.03 276 THR B N 1
ATOM 3374 C CA . THR B 1 176 ? 136.852 125.047 164.763 1.00 24.03 276 THR B CA 1
ATOM 3375 C C . THR B 1 176 ? 137.032 126.528 165.026 1.00 24.03 276 THR B C 1
ATOM 3376 O O . THR B 1 176 ? 136.398 127.100 165.906 1.00 24.03 276 THR B O 1
ATOM 3380 N N . ASN B 1 177 ? 137.914 127.146 164.250 1.00 24.46 277 ASN B N 1
ATOM 3381 C CA . ASN B 1 177 ? 138.073 128.587 164.287 1.00 24.46 277 ASN B CA 1
ATOM 3382 C C . ASN B 1 177 ? 137.491 129.279 163.082 1.00 24.46 277 ASN B C 1
ATOM 3383 O O . ASN B 1 177 ? 137.320 130.495 163.116 1.00 24.46 277 ASN B O 1
ATOM 3388 N N . ILE B 1 178 ? 137.238 128.550 162.008 1.00 25.20 278 ILE B N 1
ATOM 3389 C CA . ILE B 1 178 ? 136.690 129.138 160.802 1.00 25.20 278 ILE B CA 1
ATOM 3390 C C . ILE B 1 178 ? 135.343 128.481 160.586 1.00 25.20 278 ILE B C 1
ATOM 3391 O O . ILE B 1 178 ? 135.242 127.596 159.736 1.00 25.20 278 ILE B O 1
ATOM 3396 N N . PRO B 1 179 ? 134.291 128.844 161.312 1.00 24.22 279 PRO B N 1
ATOM 3397 C CA . PRO B 1 179 ? 133.049 128.104 161.174 1.00 24.22 279 PRO B CA 1
ATOM 3398 C C . PRO B 1 179 ? 132.271 128.444 159.924 1.00 24.22 279 PRO B C 1
ATOM 3399 O O . PRO B 1 179 ? 131.315 127.737 159.610 1.00 24.22 279 PRO B O 1
ATOM 3403 N N . TRP B 1 180 ? 132.646 129.473 159.187 1.00 27.08 280 TRP B N 1
ATOM 3404 C CA . TRP B 1 180 ? 131.948 129.801 157.958 1.00 27.08 280 TRP B CA 1
ATOM 3405 C C . TRP B 1 180 ? 132.481 129.061 156.756 1.00 27.08 280 TRP B C 1
ATOM 3406 O O . TRP B 1 180 ? 131.864 129.122 155.697 1.00 27.08 280 TRP B O 1
ATOM 3417 N N . GLN B 1 181 ? 133.604 128.370 156.884 1.00 28.95 281 GLN B N 1
ATOM 3418 C CA . GLN B 1 181 ? 134.157 127.568 155.800 1.00 28.95 281 GLN B CA 1
ATOM 3419 C C . GLN B 1 181 ? 133.798 126.119 155.949 1.00 28.95 281 GLN B C 1
ATOM 3420 O O . GLN B 1 181 ? 134.598 125.246 155.653 1.00 28.95 281 GLN B O 1
ATOM 3426 N N . LEU B 1 182 ? 132.608 125.836 156.417 1.00 31.07 282 LEU B N 1
ATOM 3427 C CA . LEU B 1 182 ? 132.206 124.488 156.737 1.00 31.07 282 LEU B CA 1
ATOM 3428 C C . LEU B 1 182 ? 131.074 124.130 155.793 1.00 31.07 282 LEU B C 1
ATOM 3429 O O . LEU B 1 182 ? 130.248 124.981 155.469 1.00 31.07 282 LEU B O 1
ATOM 3434 N N . ASP B 1 183 ? 131.059 122.893 155.318 1.00 39.83 283 ASP B N 1
ATOM 3435 C CA . ASP B 1 183 ? 130.055 122.472 154.352 1.00 39.83 283 ASP B CA 1
ATOM 3436 C C . ASP B 1 183 ? 128.681 122.406 154.994 1.00 39.83 283 ASP B C 1
ATOM 3437 O O . ASP B 1 183 ? 128.545 121.994 156.144 1.00 39.83 283 ASP B O 1
ATOM 3442 N N . SER B 1 184 ? 127.652 122.790 154.237 1.00 34.28 284 SER B N 1
ATOM 3443 C CA . SER B 1 184 ? 126.317 122.931 154.803 1.00 34.28 284 SER B CA 1
ATOM 3444 C C . SER B 1 184 ? 125.677 121.611 155.200 1.00 34.28 284 SER B C 1
ATOM 3445 O O . SER B 1 184 ? 124.804 121.604 156.073 1.00 34.28 284 SER B O 1
ATOM 3448 N N . ALA B 1 185 ? 126.096 120.495 154.610 1.00 33.22 285 ALA B N 1
ATOM 3449 C CA . ALA B 1 185 ? 125.618 119.207 155.090 1.00 33.22 285 ALA B CA 1
ATOM 3450 C C . ALA B 1 185 ? 126.222 118.862 156.436 1.00 33.22 285 ALA B C 1
ATOM 3451 O O . ALA B 1 185 ? 125.588 118.188 157.258 1.00 33.22 285 ALA B O 1
ATOM 3453 N N . ILE B 1 186 ? 127.416 119.358 156.704 1.00 34.38 286 ILE B N 1
ATOM 3454 C CA . ILE B 1 186 ? 128.069 119.065 157.960 1.00 34.38 286 ILE B CA 1
ATOM 3455 C C . ILE B 1 186 ? 127.712 120.105 158.996 1.00 34.38 286 ILE B C 1
ATOM 3456 O O . ILE B 1 186 ? 127.717 119.821 160.189 1.00 34.38 286 ILE B O 1
ATOM 3461 N N . ARG B 1 187 ? 127.351 121.297 158.566 1.00 31.42 287 ARG B N 1
ATOM 3462 C CA . ARG B 1 187 ? 126.658 122.212 159.449 1.00 31.42 287 ARG B CA 1
ATOM 3463 C C . ARG B 1 187 ? 125.317 121.649 159.870 1.00 31.42 287 ARG B C 1
ATOM 3464 O O . ARG B 1 187 ? 124.850 121.906 160.977 1.00 31.42 287 ARG B O 1
ATOM 3472 N N . ARG B 1 188 ? 124.685 120.875 159.005 1.00 27.41 288 ARG B N 1
ATOM 3473 C CA . ARG B 1 188 ? 123.442 120.231 159.384 1.00 27.41 288 ARG B CA 1
ATOM 3474 C C . ARG B 1 188 ? 123.665 119.117 160.396 1.00 27.41 288 ARG B C 1
ATOM 3475 O O . ARG B 1 188 ? 122.857 118.947 161.308 1.00 27.41 288 ARG B O 1
ATOM 3483 N N . ARG B 1 189 ? 124.737 118.325 160.246 1.00 27.43 289 ARG B N 1
ATOM 3484 C CA . ARG B 1 189 ? 124.916 117.164 161.127 1.00 27.43 289 ARG B CA 1
ATOM 3485 C C . ARG B 1 189 ? 125.212 117.547 162.561 1.00 27.43 289 ARG B C 1
ATOM 3486 O O . ARG B 1 189 ? 124.851 116.809 163.476 1.00 27.43 289 ARG B O 1
ATOM 3494 N N . PHE B 1 190 ? 125.927 118.639 162.768 1.00 25.99 290 PHE B N 1
ATOM 3495 C CA . PHE B 1 190 ? 126.238 119.167 164.091 1.00 25.99 290 PHE B CA 1
ATOM 3496 C C . PHE B 1 190 ? 125.038 119.947 164.569 1.00 25.99 290 PHE B C 1
ATOM 3497 O O . PHE B 1 190 ? 124.793 121.060 164.119 1.00 25.99 290 PHE B O 1
ATOM 3505 N N . GLU B 1 191 ? 124.281 119.387 165.483 1.00 37.19 291 GLU B N 1
ATOM 3506 C CA . GLU B 1 191 ? 122.966 119.939 165.683 1.00 37.19 291 GLU B CA 1
ATOM 3507 C C . GLU B 1 191 ? 122.895 120.960 166.795 1.00 37.19 291 GLU B C 1
ATOM 3508 O O . GLU B 1 191 ? 121.817 121.494 167.030 1.00 37.19 291 GLU B O 1
ATOM 3514 N N . ARG B 1 192 ? 123.993 121.271 167.483 1.00 32.47 292 ARG B N 1
ATOM 3515 C CA . ARG B 1 192 ? 124.006 122.382 168.435 1.00 32.47 292 ARG B CA 1
ATOM 3516 C C . ARG B 1 192 ? 125.314 123.135 168.273 1.00 32.47 292 ARG B C 1
ATOM 3517 O O . ARG B 1 192 ? 126.277 122.848 168.965 1.00 32.47 292 ARG B O 1
ATOM 3525 N N . ARG B 1 193 ? 125.331 124.131 167.415 1.00 23.97 293 ARG B N 1
ATOM 3526 C CA . ARG B 1 193 ? 126.523 124.946 167.219 1.00 23.97 293 ARG B CA 1
ATOM 3527 C C . ARG B 1 193 ? 126.633 125.967 168.340 1.00 23.97 293 ARG B C 1
ATOM 3528 O O . ARG B 1 193 ? 126.023 127.024 168.266 1.00 23.97 293 ARG B O 1
ATOM 3536 N N . ILE B 1 194 ? 127.449 125.707 169.350 1.00 20.40 294 ILE B N 1
ATOM 3537 C CA . ILE B 1 194 ? 127.616 126.613 170.485 1.00 20.40 294 ILE B CA 1
ATOM 3538 C C . ILE B 1 194 ? 128.820 127.505 170.237 1.00 20.40 294 ILE B C 1
ATOM 3539 O O . ILE B 1 194 ? 129.806 127.050 169.667 1.00 20.40 294 ILE B O 1
ATOM 3544 N N . TYR B 1 195 ? 128.761 128.759 170.676 1.00 23.07 295 TYR B N 1
ATOM 3545 C CA . TYR B 1 195 ? 129.793 129.760 170.429 1.00 23.07 295 TYR B CA 1
ATOM 3546 C C . TYR B 1 195 ? 130.537 130.091 171.705 1.00 23.07 295 TYR B C 1
ATOM 3547 O O . TYR B 1 195 ? 129.926 130.543 172.666 1.00 23.07 295 TYR B O 1
ATOM 3556 N N . ILE B 1 196 ? 131.854 129.918 171.701 1.00 24.54 296 ILE B N 1
ATOM 3557 C CA . ILE B 1 196 ? 132.683 130.133 172.883 1.00 24.54 296 ILE B CA 1
ATOM 3558 C C . ILE B 1 196 ? 133.359 131.495 172.736 1.00 24.54 296 ILE B C 1
ATOM 3559 O O . ILE B 1 196 ? 134.281 131.618 171.924 1.00 24.54 296 ILE B O 1
ATOM 3564 N N . PRO B 1 197 ? 132.957 132.516 173.487 1.00 29.79 297 PRO B N 1
ATOM 3565 C CA . PRO B 1 197 ? 133.464 133.864 173.224 1.00 29.79 297 PRO B CA 1
ATOM 3566 C C . PRO B 1 197 ? 134.647 134.269 174.077 1.00 29.79 297 PRO B C 1
ATOM 3567 O O . PRO B 1 197 ? 135.057 133.524 174.965 1.00 29.79 297 PRO B O 1
ATOM 3571 N N . LEU B 1 198 ? 135.192 135.454 173.817 1.00 32.46 298 LEU B N 1
ATOM 3572 C CA . LEU B 1 198 ? 136.210 136.037 174.677 1.00 32.46 298 LEU B CA 1
ATOM 3573 C C . LEU B 1 198 ? 135.629 136.303 176.059 1.00 32.46 298 LEU B C 1
ATOM 3574 O O . LEU B 1 198 ? 134.461 136.668 176.172 1.00 32.46 298 LEU B O 1
ATOM 3579 N N . PRO B 1 199 ? 136.400 136.185 177.116 1.00 35.60 299 PRO B N 1
ATOM 3580 C CA . PRO B 1 199 ? 135.806 136.246 178.444 1.00 35.60 299 PRO B CA 1
ATOM 3581 C C . PRO B 1 199 ? 135.405 137.655 178.833 1.00 35.60 299 PRO B C 1
ATOM 3582 O O . PRO B 1 199 ? 135.913 138.646 178.313 1.00 35.60 299 PRO B O 1
ATOM 3586 N N . ASP B 1 200 ? 134.429 137.729 179.728 1.00 44.94 300 ASP B N 1
ATOM 3587 C CA . ASP B 1 200 ? 133.964 138.996 180.261 1.00 44.94 300 ASP B CA 1
ATOM 3588 C C . ASP B 1 200 ? 134.714 139.289 181.545 1.00 44.94 300 ASP B C 1
ATOM 3589 O O . ASP B 1 200 ? 135.739 138.675 181.821 1.00 44.94 300 ASP B O 1
ATOM 3594 N N . LEU B 1 201 ? 134.218 140.231 182.335 1.00 45.26 301 LEU B N 1
ATOM 3595 C CA . LEU B 1 201 ? 134.978 140.711 183.485 1.00 45.26 301 LEU B CA 1
ATOM 3596 C C . LEU B 1 201 ? 135.123 139.658 184.575 1.00 45.26 301 LEU B C 1
ATOM 3597 O O . LEU B 1 201 ? 136.233 139.419 185.078 1.00 45.26 301 LEU B O 1
ATOM 3602 N N . ALA B 1 202 ? 134.013 139.030 184.959 1.00 45.81 302 ALA B N 1
ATOM 3603 C CA . ALA B 1 202 ? 134.044 138.041 186.026 1.00 45.81 302 ALA B CA 1
ATOM 3604 C C . ALA B 1 202 ? 134.853 136.819 185.640 1.00 45.81 302 ALA B C 1
ATOM 3605 O O . ALA B 1 202 ? 135.526 136.223 186.491 1.00 45.81 302 ALA B O 1
ATOM 3607 N N . ALA B 1 203 ? 134.826 136.459 184.361 1.00 45.43 303 ALA B N 1
ATOM 3608 C CA . ALA B 1 203 ? 135.597 135.322 183.892 1.00 45.43 303 ALA B CA 1
ATOM 3609 C C . ALA B 1 203 ? 137.087 135.603 183.941 1.00 45.43 303 ALA B C 1
ATOM 3610 O O . ALA B 1 203 ? 137.866 134.738 184.350 1.00 45.43 303 ALA B O 1
ATOM 3612 N N . ARG B 1 204 ? 137.498 136.801 183.524 1.00 41.63 304 ARG B N 1
ATOM 3613 C CA . ARG B 1 204 ? 138.905 137.166 183.573 1.00 41.63 304 ARG B CA 1
ATOM 3614 C C . ARG B 1 204 ? 139.426 137.201 184.994 1.00 41.63 304 ARG B C 1
ATOM 3615 O O . ARG B 1 204 ? 140.526 136.701 185.267 1.00 41.63 304 ARG B O 1
ATOM 3623 N N . THR B 1 205 ? 138.633 137.749 185.917 1.00 46.69 305 THR B N 1
ATOM 3624 C CA . THR B 1 205 ? 139.033 137.752 187.318 1.00 46.69 305 THR B CA 1
ATOM 3625 C C . THR B 1 205 ? 139.159 136.336 187.854 1.00 46.69 305 THR B C 1
ATOM 3626 O O . THR B 1 205 ? 140.112 136.015 188.584 1.00 46.69 305 THR B O 1
ATOM 3630 N N . THR B 1 206 ? 138.251 135.457 187.429 1.00 47.55 306 THR B N 1
ATOM 3631 C CA . THR B 1 206 ? 138.329 134.059 187.822 1.00 47.55 306 THR B CA 1
ATOM 3632 C C . THR B 1 206 ? 139.575 133.395 187.262 1.00 47.55 306 THR B C 1
ATOM 3633 O O . THR B 1 206 ? 140.215 132.594 187.950 1.00 47.55 306 THR B O 1
ATOM 3637 N N . MET B 1 207 ? 139.970 133.749 186.037 1.00 48.38 307 MET B N 1
ATOM 3638 C CA . MET B 1 207 ? 141.131 133.096 185.443 1.00 48.38 307 MET B CA 1
ATOM 3639 C C . MET B 1 207 ? 142.424 133.534 186.091 1.00 48.38 307 MET B C 1
ATOM 3640 O O . MET B 1 207 ? 143.344 132.720 186.209 1.00 48.38 307 MET B O 1
ATOM 3645 N N . PHE B 1 208 ? 142.522 134.792 186.525 1.00 44.37 308 PHE B N 1
ATOM 3646 C CA . PHE B 1 208 ? 143.704 135.173 187.288 1.00 44.37 308 PHE B CA 1
ATOM 3647 C C . PHE B 1 208 ? 143.769 134.439 188.613 1.00 44.37 308 PHE B C 1
ATOM 3648 O O . PHE B 1 208 ? 144.836 133.927 188.989 1.00 44.37 308 PHE B O 1
ATOM 3656 N N . GLU B 1 209 ? 142.632 134.351 189.313 1.00 56.34 309 GLU B N 1
ATOM 3657 C CA . GLU B 1 209 ? 142.607 133.645 190.590 1.00 56.34 309 GLU B CA 1
ATOM 3658 C C . GLU B 1 209 ? 142.938 132.169 190.444 1.00 56.34 309 GLU B C 1
ATOM 3659 O O . GLU B 1 209 ? 143.527 131.579 191.352 1.00 56.34 309 GLU B O 1
ATOM 3665 N N . ILE B 1 210 ? 142.565 131.553 189.323 1.00 52.02 310 ILE B N 1
ATOM 3666 C CA . ILE B 1 210 ? 142.908 130.151 189.105 1.00 52.02 310 ILE B CA 1
ATOM 3667 C C . ILE B 1 210 ? 144.383 130.004 188.765 1.00 52.02 310 ILE B C 1
ATOM 3668 O O . ILE B 1 210 ? 145.096 129.194 189.367 1.00 52.02 310 ILE B O 1
ATOM 3673 N N . ASN B 1 211 ? 144.859 130.785 187.793 1.00 51.20 311 ASN B N 1
ATOM 3674 C CA . ASN B 1 211 ? 146.201 130.583 187.273 1.00 51.20 311 ASN B CA 1
ATOM 3675 C C . ASN B 1 211 ? 147.295 130.976 188.245 1.00 51.20 311 ASN B C 1
ATOM 3676 O O . ASN B 1 211 ? 148.416 130.494 188.088 1.00 51.20 311 ASN B O 1
ATOM 3681 N N . VAL B 1 212 ? 147.026 131.818 189.247 1.00 61.11 312 VAL B N 1
ATOM 3682 C CA . VAL B 1 212 ? 148.091 131.989 190.233 1.00 61.11 312 VAL B CA 1
ATOM 3683 C C . VAL B 1 212 ? 148.196 130.788 191.153 1.00 61.11 312 VAL B C 1
ATOM 3684 O O . VAL B 1 212 ? 149.244 130.600 191.771 1.00 61.11 312 VAL B O 1
ATOM 3688 N N . GLY B 1 213 ? 147.157 129.966 191.242 1.00 70.01 313 GLY B N 1
ATOM 3689 C CA . GLY B 1 213 ? 147.266 128.702 191.954 1.00 70.01 313 GLY B CA 1
ATOM 3690 C C . GLY B 1 213 ? 147.402 128.896 193.447 1.00 70.01 313 GLY B C 1
ATOM 3691 O O . GLY B 1 213 ? 146.661 129.660 194.070 1.00 70.01 313 GLY B O 1
ATOM 3692 N N . ASP B 1 214 ? 148.379 128.212 194.029 1.00 85.49 314 ASP B N 1
ATOM 3693 C CA . ASP B 1 214 ? 148.694 128.347 195.442 1.00 85.49 314 ASP B CA 1
ATOM 3694 C C . ASP B 1 214 ? 150.021 129.064 195.653 1.00 85.49 314 ASP B C 1
ATOM 3695 O O . ASP B 1 214 ? 150.738 128.792 196.618 1.00 85.49 314 ASP B O 1
ATOM 3700 N N . THR B 1 215 ? 150.357 129.964 194.758 1.00 87.54 315 THR B N 1
ATOM 3701 C CA . THR B 1 215 ? 151.610 130.690 194.856 1.00 87.54 315 THR B CA 1
ATOM 3702 C C . THR B 1 215 ? 151.458 131.842 195.842 1.00 87.54 315 THR B C 1
ATOM 3703 O O . THR B 1 215 ? 150.451 132.554 195.793 1.00 87.54 315 THR B O 1
ATOM 3707 N N . PRO B 1 216 ? 152.412 132.024 196.777 1.00 89.92 316 PRO B N 1
ATOM 3708 C CA . PRO B 1 216 ? 152.312 133.109 197.760 1.00 89.92 316 PRO B CA 1
ATOM 3709 C C . PRO B 1 216 ? 152.336 134.494 197.150 1.00 89.92 316 PRO B C 1
ATOM 3710 O O . PRO B 1 216 ? 153.341 134.912 196.574 1.00 89.92 316 PRO B O 1
ATOM 3714 N N . CYS B 1 217 ? 151.227 135.213 197.283 1.00 93.45 317 CYS B N 1
ATOM 3715 C CA . CYS B 1 217 ? 151.098 136.544 196.722 1.00 93.45 317 CYS B CA 1
ATOM 3716 C C . CYS B 1 217 ? 150.393 137.452 197.716 1.00 93.45 317 CYS B C 1
ATOM 3717 O O . CYS B 1 217 ? 149.565 137.010 198.515 1.00 93.45 317 CYS B O 1
ATOM 3720 N N . VAL B 1 218 ? 150.727 138.741 197.639 1.00 94.43 318 VAL B N 1
ATOM 3721 C CA . VAL B 1 218 ? 150.167 139.747 198.529 1.00 94.43 318 VAL B CA 1
ATOM 3722 C C . VAL B 1 218 ? 148.863 140.315 197.973 1.00 94.43 318 VAL B C 1
ATOM 3723 O O . VAL B 1 218 ? 148.286 141.245 198.554 1.00 94.43 318 VAL B O 1
ATOM 3727 N N . LEU B 1 219 ? 148.356 139.751 196.883 1.00 92.97 319 LEU B N 1
ATOM 3728 C CA . LEU B 1 219 ? 147.225 140.339 196.188 1.00 92.97 319 LEU B CA 1
ATOM 3729 C C . LEU B 1 219 ? 145.922 140.101 196.933 1.00 92.97 319 LEU B C 1
ATOM 3730 O O . LEU B 1 219 ? 145.751 139.102 197.632 1.00 92.97 319 LEU B O 1
ATOM 3735 N N . THR B 1 220 ? 144.994 141.027 196.756 1.00 93.42 320 THR B N 1
ATOM 3736 C CA . THR B 1 220 ? 143.665 140.948 197.330 1.00 93.42 320 THR B CA 1
ATOM 3737 C C . THR B 1 220 ? 142.638 140.739 196.229 1.00 93.42 320 THR B C 1
ATOM 3738 O O . THR B 1 220 ? 142.972 140.611 195.050 1.00 93.42 320 THR B O 1
ATOM 3742 N N . LYS B 1 221 ? 141.370 140.714 196.632 1.00 98.19 321 LYS B N 1
ATOM 3743 C CA . LYS B 1 221 ? 140.293 140.581 195.665 1.00 98.19 321 LYS B CA 1
ATOM 3744 C C . LYS B 1 221 ? 140.193 141.807 194.775 1.00 98.19 321 LYS B C 1
ATOM 3745 O O . LYS B 1 221 ? 139.891 141.689 193.581 1.00 98.19 321 LYS B O 1
ATOM 3751 N N . GLU B 1 222 ? 140.471 142.985 195.318 1.00 95.39 322 GLU B N 1
ATOM 3752 C CA . GLU B 1 222 ? 140.434 144.185 194.502 1.00 95.39 322 GLU B CA 1
ATOM 3753 C C . GLU B 1 222 ? 141.632 144.287 193.579 1.00 95.39 322 GLU B C 1
ATOM 3754 O O . GLU B 1 222 ? 141.590 145.048 192.607 1.00 95.39 322 GLU B O 1
ATOM 3760 N N . ASP B 1 223 ? 142.691 143.533 193.854 1.00 90.85 323 ASP B N 1
ATOM 3761 C CA . ASP B 1 223 ? 143.816 143.493 192.939 1.00 90.85 323 ASP B CA 1
ATOM 3762 C C . ASP B 1 223 ? 143.491 142.657 191.716 1.00 90.85 323 ASP B C 1
ATOM 3763 O O . ASP B 1 223 ? 143.738 143.087 190.584 1.00 90.85 323 ASP B O 1
ATOM 3768 N N . TYR B 1 224 ? 142.938 141.458 191.925 1.00 76.96 324 TYR B N 1
ATOM 3769 C CA . TYR B 1 224 ? 142.510 140.645 190.796 1.00 76.96 324 TYR B CA 1
ATOM 3770 C C . TYR B 1 224 ? 141.404 141.338 190.037 1.00 76.96 324 TYR B C 1
ATOM 3771 O O . TYR B 1 224 ? 141.340 141.265 188.807 1.00 76.96 324 TYR B O 1
ATOM 3780 N N . ARG B 1 225 ? 140.542 142.035 190.766 1.00 77.49 325 ARG B N 1
ATOM 3781 C CA . ARG B 1 225 ? 139.485 142.825 190.162 1.00 77.49 325 ARG B CA 1
ATOM 3782 C C . ARG B 1 225 ? 140.059 143.943 189.310 1.00 77.49 325 ARG B C 1
ATOM 3783 O O . ARG B 1 225 ? 139.534 144.252 188.233 1.00 77.49 325 ARG B O 1
ATOM 3791 N N . THR B 1 226 ? 141.166 144.527 189.765 1.00 75.41 326 THR B N 1
ATOM 3792 C CA . THR B 1 226 ? 141.844 145.577 189.017 1.00 75.41 326 THR B CA 1
ATOM 3793 C C . THR B 1 226 ? 142.412 145.042 187.714 1.00 75.41 326 THR B C 1
ATOM 3794 O O . THR B 1 226 ? 142.228 145.647 186.649 1.00 75.41 326 THR B O 1
ATOM 3798 N N . LEU B 1 227 ? 143.090 143.894 187.782 1.00 68.11 327 LEU B N 1
ATOM 3799 C CA . LEU B 1 227 ? 143.703 143.316 186.591 1.00 68.11 327 LEU B CA 1
ATOM 3800 C C . LEU B 1 227 ? 142.652 142.871 185.590 1.00 68.11 327 LEU B C 1
ATOM 3801 O O . LEU B 1 227 ? 142.785 143.124 184.387 1.00 68.11 327 LEU B O 1
ATOM 3806 N N . GLY B 1 228 ? 141.593 142.229 186.081 1.00 60.76 328 GLY B N 1
ATOM 3807 C CA . GLY B 1 228 ? 140.481 141.872 185.225 1.00 60.76 328 GLY B CA 1
ATOM 3808 C C . GLY B 1 228 ? 139.830 143.069 184.572 1.00 60.76 328 GLY B C 1
ATOM 3809 O O . GLY B 1 228 ? 139.365 142.984 183.441 1.00 60.76 328 GLY B O 1
ATOM 3810 N N . ALA B 1 229 ? 139.805 144.206 185.258 1.00 60.79 329 ALA B N 1
ATOM 3811 C CA . ALA B 1 229 ? 139.350 145.426 184.603 1.00 60.79 329 ALA B CA 1
ATOM 3812 C C . ALA B 1 229 ? 140.357 145.916 183.577 1.00 60.79 329 ALA B C 1
ATOM 3813 O O . ALA B 1 229 ? 139.983 146.590 182.616 1.00 60.79 329 ALA B O 1
ATOM 3815 N N . MET B 1 230 ? 141.629 145.569 183.753 1.00 59.64 330 MET B N 1
ATOM 3816 C CA . MET B 1 230 ? 142.677 146.114 182.904 1.00 59.64 330 MET B CA 1
ATOM 3817 C C . MET B 1 230 ? 142.770 145.397 181.565 1.00 59.64 330 MET B C 1
ATOM 3818 O O . MET B 1 230 ? 143.197 145.997 180.581 1.00 59.64 330 MET B O 1
ATOM 3823 N N . THR B 1 231 ? 142.364 144.134 181.492 1.00 48.88 331 THR B N 1
ATOM 3824 C CA . THR B 1 231 ? 142.698 143.265 180.364 1.00 48.88 331 THR B CA 1
ATOM 3825 C C . THR B 1 231 ? 141.571 143.064 179.371 1.00 48.88 331 THR B C 1
ATOM 3826 O O . THR B 1 231 ? 141.353 141.930 178.960 1.00 48.88 331 THR B O 1
ATOM 3830 N N . GLU B 1 232 ? 140.808 144.070 178.970 1.00 45.97 332 GLU B N 1
ATOM 3831 C CA . GLU B 1 232 ? 139.700 143.786 178.067 1.00 45.97 332 GLU B CA 1
ATOM 3832 C C . GLU B 1 232 ? 140.186 143.574 176.647 1.00 45.97 332 GLU B C 1
ATOM 3833 O O . GLU B 1 232 ? 140.851 144.438 176.074 1.00 45.97 332 GLU B O 1
ATOM 3839 N N . GLY B 1 233 ? 139.831 142.426 176.086 1.00 42.97 333 GLY B N 1
ATOM 3840 C CA . GLY B 1 233 ? 140.269 142.010 174.774 1.00 42.97 333 GLY B CA 1
ATOM 3841 C C . GLY B 1 233 ? 141.087 140.746 174.787 1.00 42.97 333 GLY B C 1
ATOM 3842 O O . GLY B 1 233 ? 141.394 140.214 173.716 1.00 42.97 333 GLY B O 1
ATOM 3843 N N . TYR B 1 234 ? 141.444 140.231 175.950 1.00 38.32 334 TYR B N 1
ATOM 3844 C CA . TYR B 1 234 ? 142.334 139.093 176.018 1.00 38.32 334 TYR B CA 1
ATOM 3845 C C . TYR B 1 234 ? 141.515 137.823 176.076 1.00 38.32 334 TYR B C 1
ATOM 3846 O O . TYR B 1 234 ? 140.448 137.785 176.680 1.00 38.32 334 TYR B O 1
ATOM 3855 N N . SER B 1 235 ? 142.027 136.780 175.454 1.00 34.06 335 SER B N 1
ATOM 3856 C CA . SER B 1 235 ? 141.440 135.465 175.571 1.00 34.06 335 SER B CA 1
ATOM 3857 C C . SER B 1 235 ? 142.100 134.735 176.726 1.00 34.06 335 SER B C 1
ATOM 3858 O O . SER B 1 235 ? 142.945 135.287 177.422 1.00 34.06 335 SER B O 1
ATOM 3861 N N . GLY B 1 236 ? 141.720 133.482 176.950 1.00 32.51 336 GLY B N 1
ATOM 3862 C CA . GLY B 1 236 ? 142.229 132.770 178.107 1.00 32.51 336 GLY B CA 1
ATOM 3863 C C . GLY B 1 236 ? 143.660 132.320 177.966 1.00 32.51 336 GLY B C 1
ATOM 3864 O O . GLY B 1 236 ? 144.340 132.109 178.979 1.00 32.51 336 GLY B O 1
ATOM 3865 N N . SER B 1 237 ? 144.131 132.173 176.730 1.00 38.33 337 SER B N 1
ATOM 3866 C CA . SER B 1 237 ? 145.537 131.896 176.485 1.00 38.33 337 SER B CA 1
ATOM 3867 C C . SER B 1 237 ? 146.399 133.036 176.963 1.00 38.33 337 SER B C 1
ATOM 3868 O O . SER B 1 237 ? 147.413 132.822 177.637 1.00 38.33 337 SER B O 1
ATOM 3871 N N . ASP B 1 238 ? 146.005 134.258 176.617 1.00 39.26 338 ASP B N 1
ATOM 3872 C CA . ASP B 1 238 ? 146.808 135.424 176.928 1.00 39.26 338 ASP B CA 1
ATOM 3873 C C . ASP B 1 238 ? 146.909 135.631 178.417 1.00 39.26 338 ASP B C 1
ATOM 3874 O O . ASP B 1 238 ? 147.961 136.008 178.925 1.00 39.26 338 ASP B O 1
ATOM 3879 N N . ILE B 1 239 ? 145.845 135.349 179.139 1.00 33.71 339 ILE B N 1
ATOM 3880 C CA . ILE B 1 239 ? 145.924 135.511 180.570 1.00 33.71 339 ILE B CA 1
ATOM 3881 C C . ILE B 1 239 ? 146.715 134.376 181.187 1.00 33.71 339 ILE B C 1
ATOM 3882 O O . ILE B 1 239 ? 147.420 134.580 182.184 1.00 33.71 339 ILE B O 1
ATOM 3887 N N . ALA B 1 240 ? 146.709 133.201 180.562 1.00 36.41 340 ALA B N 1
ATOM 3888 C CA . ALA B 1 240 ? 147.602 132.150 181.036 1.00 36.41 340 ALA B CA 1
ATOM 3889 C C . ALA B 1 240 ? 149.072 132.500 180.822 1.00 36.41 340 ALA B C 1
ATOM 3890 O O . ALA B 1 240 ? 149.923 132.114 181.634 1.00 36.41 340 ALA B O 1
ATOM 3892 N N . VAL B 1 241 ? 149.396 133.274 179.785 1.00 37.29 341 VAL B N 1
ATOM 3893 C CA . VAL B 1 241 ? 150.797 133.633 179.612 1.00 37.29 341 VAL B CA 1
ATOM 3894 C C . VAL B 1 241 ? 151.189 134.911 180.346 1.00 37.29 341 VAL B C 1
ATOM 3895 O O . VAL B 1 241 ? 152.377 135.084 180.649 1.00 37.29 341 VAL B O 1
ATOM 3899 N N . VAL B 1 242 ? 150.245 135.792 180.687 1.00 37.80 342 VAL B N 1
ATOM 3900 C CA . VAL B 1 242 ? 150.680 136.873 181.560 1.00 37.80 342 VAL B CA 1
ATOM 3901 C C . VAL B 1 242 ? 150.853 136.353 182.971 1.00 37.80 342 VAL B C 1
ATOM 3902 O O . VAL B 1 242 ? 151.677 136.876 183.723 1.00 37.80 342 VAL B O 1
ATOM 3906 N N . VAL B 1 243 ? 150.143 135.293 183.347 1.00 40.75 343 VAL B N 1
ATOM 3907 C CA . VAL B 1 243 ? 150.430 134.721 184.650 1.00 40.75 343 VAL B CA 1
ATOM 3908 C C . VAL B 1 243 ? 151.721 133.925 184.599 1.00 40.75 343 VAL B C 1
ATOM 3909 O O . VAL B 1 243 ? 152.474 133.907 185.574 1.00 40.75 343 VAL B O 1
ATOM 3913 N N . LYS B 1 244 ? 152.041 133.327 183.454 1.00 39.48 344 LYS B N 1
ATOM 3914 C CA . LYS B 1 244 ? 153.320 132.637 183.311 1.00 39.48 344 LYS B CA 1
ATOM 3915 C C . LYS B 1 244 ? 154.498 133.599 183.448 1.00 39.48 344 LYS B C 1
ATOM 3916 O O . LYS B 1 244 ? 155.435 133.357 184.226 1.00 39.48 344 LYS B O 1
ATOM 3922 N N . ASP B 1 245 ? 154.432 134.728 182.747 1.00 49.13 345 ASP B N 1
ATOM 3923 C CA . ASP B 1 245 ? 155.516 135.704 182.777 1.00 49.13 345 ASP B CA 1
ATOM 3924 C C . ASP B 1 245 ? 155.625 136.376 184.143 1.00 49.13 345 ASP B C 1
ATOM 3925 O O . ASP B 1 245 ? 156.734 136.541 184.681 1.00 49.13 345 ASP B O 1
ATOM 3930 N N . ALA B 1 246 ? 154.486 136.733 184.736 1.00 48.00 346 ALA B N 1
ATOM 3931 C CA . ALA B 1 246 ? 154.512 137.345 186.055 1.00 48.00 346 ALA B CA 1
ATOM 3932 C C . ALA B 1 246 ? 155.000 136.385 187.119 1.00 48.00 346 ALA B C 1
ATOM 3933 O O . ALA B 1 246 ? 155.597 136.817 188.102 1.00 48.00 346 ALA B O 1
ATOM 3935 N N . LEU B 1 247 ? 154.783 135.091 186.946 1.00 52.23 347 LEU B N 1
ATOM 3936 C CA . LEU B 1 247 ? 155.420 134.155 187.854 1.00 52.23 347 LEU B CA 1
ATOM 3937 C C . LEU B 1 247 ? 156.901 133.989 187.579 1.00 52.23 347 LEU B C 1
ATOM 3938 O O . LEU B 1 247 ? 157.608 133.459 188.436 1.00 52.23 347 LEU B O 1
ATOM 3943 N N . MET B 1 248 ? 157.422 134.451 186.447 1.00 59.22 348 MET B N 1
ATOM 3944 C CA . MET B 1 248 ? 158.880 134.476 186.387 1.00 59.22 348 MET B CA 1
ATOM 3945 C C . MET B 1 248 ? 159.508 135.659 187.103 1.00 59.22 348 MET B C 1
ATOM 3946 O O . MET B 1 248 ? 160.686 135.566 187.443 1.00 59.22 348 MET B O 1
ATOM 3951 N N . GLN B 1 249 ? 158.770 136.767 187.349 1.00 63.72 349 GLN B N 1
ATOM 3952 C CA . GLN B 1 249 ? 159.380 137.959 188.008 1.00 63.72 349 GLN B CA 1
ATOM 3953 C C . GLN B 1 249 ? 160.182 137.859 189.329 1.00 63.72 349 GLN B C 1
ATOM 3954 O O . GLN B 1 249 ? 161.115 138.666 189.529 1.00 63.72 349 GLN B O 1
ATOM 3960 N N . PRO B 1 250 ? 159.895 136.934 190.259 1.00 69.33 350 PRO B N 1
ATOM 3961 C CA . PRO B 1 250 ? 160.820 136.754 191.389 1.00 69.33 350 PRO B CA 1
ATOM 3962 C C . PRO B 1 250 ? 162.192 136.210 191.033 1.00 69.33 350 PRO B C 1
ATOM 3963 O O . PRO B 1 250 ? 163.146 136.465 191.775 1.00 69.33 350 PRO B O 1
ATOM 3967 N N . ILE B 1 251 ? 162.332 135.466 189.943 1.00 71.28 351 ILE B N 1
ATOM 3968 C CA . ILE B 1 251 ? 163.651 134.979 189.564 1.00 71.28 351 ILE B CA 1
ATOM 3969 C C . ILE B 1 251 ? 164.507 136.124 189.052 1.00 71.28 351 ILE B C 1
ATOM 3970 O O . ILE B 1 251 ? 165.697 136.210 189.361 1.00 71.28 351 ILE B O 1
ATOM 3975 N N . ARG B 1 252 ? 163.902 137.041 188.303 1.00 69.97 352 ARG B N 1
ATOM 3976 C CA . ARG B 1 252 ? 164.621 138.211 187.815 1.00 69.97 352 ARG B CA 1
ATOM 3977 C C . ARG B 1 252 ? 165.102 139.084 188.946 1.00 69.97 352 ARG B C 1
ATOM 3978 O O . ARG B 1 252 ? 166.228 139.600 188.895 1.00 69.97 352 ARG B O 1
ATOM 3986 N N . LYS B 1 253 ? 164.252 139.275 189.962 1.00 79.11 353 LYS B N 1
ATOM 3987 C CA . LYS B 1 253 ? 164.732 139.873 191.206 1.00 79.11 353 LYS B CA 1
ATOM 3988 C C . LYS B 1 253 ? 165.923 139.097 191.765 1.00 79.11 353 LYS B C 1
ATOM 3989 O O . LYS B 1 253 ? 166.991 139.666 192.003 1.00 79.11 353 LYS B O 1
ATOM 3995 N N . ILE B 1 254 ? 165.792 137.777 191.903 1.00 86.60 354 ILE B N 1
ATOM 3996 C CA . ILE B 1 254 ? 166.749 137.038 192.708 1.00 86.60 354 ILE B CA 1
ATOM 3997 C C . ILE B 1 254 ? 168.030 136.752 191.948 1.00 86.60 354 ILE B C 1
ATOM 3998 O O . ILE B 1 254 ? 168.977 136.206 192.521 1.00 86.60 354 ILE B O 1
ATOM 4003 N N . GLN B 1 255 ? 168.111 137.139 190.684 1.00 91.59 355 GLN B N 1
ATOM 4004 C CA . GLN B 1 255 ? 169.377 137.186 189.970 1.00 91.59 355 GLN B CA 1
ATOM 4005 C C . GLN B 1 255 ? 169.978 138.576 189.964 1.00 91.59 355 GLN B C 1
ATOM 4006 O O . GLN B 1 255 ? 171.184 138.727 190.161 1.00 91.59 355 GLN B O 1
ATOM 4012 N N . SER B 1 256 ? 169.167 139.606 189.758 1.00 94.19 356 SER B N 1
ATOM 4013 C CA . SER B 1 256 ? 169.680 140.965 189.859 1.00 94.19 356 SER B CA 1
ATOM 4014 C C . SER B 1 256 ? 169.688 141.433 191.317 1.00 94.19 356 SER B C 1
ATOM 4015 O O . SER B 1 256 ? 168.974 142.363 191.694 1.00 94.19 356 SER B O 1
ATOM 4018 N N . ALA B 1 257 ? 170.528 140.786 192.136 1.00 106.46 357 ALA B N 1
ATOM 4019 C CA . ALA B 1 257 ? 170.715 141.150 193.539 1.00 106.46 357 ALA B CA 1
ATOM 4020 C C . ALA B 1 257 ? 171.978 140.486 194.066 1.00 106.46 357 ALA B C 1
ATOM 4021 O O . ALA B 1 257 ? 172.211 139.305 193.786 1.00 106.46 357 ALA B O 1
ATOM 4023 N N . PRO B 1 299 ? 161.301 135.385 196.832 1.00 105.49 399 PRO B N 1
ATOM 4024 C CA . PRO B 1 299 ? 160.446 136.478 197.334 1.00 105.49 399 PRO B CA 1
ATOM 4025 C C . PRO B 1 299 ? 158.948 136.348 197.095 1.00 105.49 399 PRO B C 1
ATOM 4026 O O . PRO B 1 299 ? 158.453 135.280 196.729 1.00 105.49 399 PRO B O 1
ATOM 4030 N N . ASP B 1 300 ? 158.215 137.437 197.352 1.00 94.91 400 ASP B N 1
ATOM 4031 C CA . ASP B 1 300 ? 156.769 137.526 197.186 1.00 94.91 400 ASP B CA 1
ATOM 4032 C C . ASP B 1 300 ? 156.374 137.880 195.760 1.00 94.91 400 ASP B C 1
ATOM 4033 O O . ASP B 1 300 ? 157.153 138.445 194.993 1.00 94.91 400 ASP B O 1
ATOM 4038 N N . LEU B 1 301 ? 155.125 137.574 195.424 1.00 85.15 401 LEU B N 1
ATOM 4039 C CA . LEU B 1 301 ? 154.486 138.168 194.262 1.00 85.15 401 LEU B CA 1
ATOM 4040 C C . LEU B 1 301 ? 153.771 139.430 194.699 1.00 85.15 401 LEU B C 1
ATOM 4041 O O . LEU B 1 301 ? 152.875 139.376 195.541 1.00 85.15 401 LEU B O 1
ATOM 4046 N N . THR B 1 302 ? 154.151 140.556 194.120 1.00 85.75 402 THR B N 1
ATOM 4047 C CA . THR B 1 302 ? 153.613 141.843 194.519 1.00 85.75 402 THR B CA 1
ATOM 4048 C C . THR B 1 302 ? 153.323 142.643 193.262 1.00 85.75 402 THR B C 1
ATOM 4049 O O . THR B 1 302 ? 154.164 142.718 192.368 1.00 85.75 402 THR B O 1
ATOM 4053 N N . ILE B 1 303 ? 152.194 143.342 193.267 1.00 78.85 403 ILE B N 1
ATOM 4054 C CA . ILE B 1 303 ? 151.342 143.741 192.151 1.00 78.85 403 ILE B CA 1
ATOM 4055 C C . ILE B 1 303 ? 152.111 144.449 191.031 1.00 78.85 403 ILE B C 1
ATOM 4056 O O . ILE B 1 303 ? 151.643 144.501 189.886 1.00 78.85 403 ILE B O 1
ATOM 4061 N N . LYS B 1 304 ? 153.307 144.962 191.314 1.00 79.29 404 LYS B N 1
ATOM 4062 C CA . LYS B 1 304 ? 154.119 145.532 190.253 1.00 79.29 404 LYS B CA 1
ATOM 4063 C C . LYS B 1 304 ? 154.638 144.451 189.314 1.00 79.29 404 LYS B C 1
ATOM 4064 O O . LYS B 1 304 ? 154.943 144.744 188.154 1.00 79.29 404 LYS B O 1
ATOM 4070 N N . ASP B 1 305 ? 154.704 143.202 189.775 1.00 74.52 405 ASP B N 1
ATOM 4071 C CA . ASP B 1 305 ? 155.063 142.106 188.885 1.00 74.52 405 ASP B CA 1
ATOM 4072 C C . ASP B 1 305 ? 153.988 141.889 187.834 1.00 74.52 405 ASP B C 1
ATOM 4073 O O . ASP B 1 305 ? 154.288 141.730 186.644 1.00 74.52 405 ASP B O 1
ATOM 4078 N N . PHE B 1 306 ? 152.730 141.919 188.252 1.00 63.07 406 PHE B N 1
ATOM 4079 C CA . PHE B 1 306 ? 151.643 141.735 187.310 1.00 63.07 406 PHE B CA 1
ATOM 4080 C C . PHE B 1 306 ? 151.475 142.946 186.417 1.00 63.07 406 PHE B C 1
ATOM 4081 O O . PHE B 1 306 ? 151.178 142.797 185.232 1.00 63.07 406 PHE B O 1
ATOM 4089 N N . LEU B 1 307 ? 151.660 144.150 186.955 1.00 63.69 407 LEU B N 1
ATOM 4090 C CA . LEU B 1 307 ? 151.581 145.333 186.104 1.00 63.69 407 LEU B CA 1
ATOM 4091 C C . LEU B 1 307 ? 152.712 145.364 185.092 1.00 63.69 407 LEU B C 1
ATOM 4092 O O . LEU B 1 307 ? 152.516 145.802 183.951 1.00 63.69 407 LEU B O 1
ATOM 4097 N N . LYS B 1 308 ? 153.876 144.863 185.497 1.00 60.24 408 LYS B N 1
ATOM 4098 C CA . LYS B 1 308 ? 155.014 144.700 184.605 1.00 60.24 408 LYS B CA 1
ATOM 4099 C C . LYS B 1 308 ? 154.681 143.752 183.466 1.00 60.24 408 LYS B C 1
ATOM 4100 O O . LYS B 1 308 ? 154.930 144.057 182.291 1.00 60.24 408 LYS B O 1
ATOM 4106 N N . ALA B 1 309 ? 154.083 142.606 183.799 1.00 53.96 409 ALA B N 1
ATOM 4107 C CA . ALA B 1 309 ? 153.745 141.615 182.785 1.00 53.96 409 ALA B CA 1
ATOM 4108 C C . ALA B 1 309 ? 152.661 142.118 181.846 1.00 53.96 409 ALA B C 1
ATOM 4109 O O . ALA B 1 309 ? 152.735 141.895 180.635 1.00 53.96 409 ALA B O 1
ATOM 4111 N N . ILE B 1 310 ? 151.667 142.823 182.379 1.00 51.99 410 ILE B N 1
ATOM 4112 C CA . ILE B 1 310 ? 150.561 143.296 181.559 1.00 51.99 410 ILE B CA 1
ATOM 4113 C C . ILE B 1 310 ? 151.005 144.422 180.645 1.00 51.99 410 ILE B C 1
ATOM 4114 O O . ILE B 1 310 ? 150.503 144.552 179.523 1.00 51.99 410 ILE B O 1
ATOM 4119 N N . LYS B 1 311 ? 151.980 145.222 181.073 1.00 53.22 411 LYS B N 1
ATOM 4120 C CA . LYS B 1 311 ? 152.572 146.186 180.151 1.00 53.22 411 LYS B CA 1
ATOM 4121 C C . LYS B 1 311 ? 153.305 145.493 179.015 1.00 53.22 411 LYS B C 1
ATOM 4122 O O . LYS B 1 311 ? 153.210 145.921 177.860 1.00 53.22 411 LYS B O 1
ATOM 4128 N N . SER B 1 312 ? 154.004 144.393 179.309 1.00 49.40 412 SER B N 1
ATOM 4129 C CA . SER B 1 312 ? 154.811 143.764 178.266 1.00 49.40 412 SER B CA 1
ATOM 4130 C C . SER B 1 312 ? 153.983 142.904 177.321 1.00 49.40 412 SER B C 1
ATOM 4131 O O . SER B 1 312 ? 154.259 142.868 176.120 1.00 49.40 412 SER B O 1
ATOM 4134 N N . THR B 1 313 ? 152.974 142.209 177.828 1.00 45.22 413 THR B N 1
ATOM 4135 C CA . THR B 1 313 ? 152.213 141.270 177.018 1.00 45.22 413 THR B CA 1
ATOM 4136 C C . THR B 1 313 ? 151.017 141.955 176.384 1.00 45.22 413 THR B C 1
ATOM 4137 O O . THR B 1 313 ? 150.303 142.715 177.035 1.00 45.22 413 THR B O 1
ATOM 4141 N N . ARG B 1 314 ? 150.801 141.671 175.110 1.00 41.57 414 ARG B N 1
ATOM 4142 C CA . ARG B 1 314 ? 149.887 142.349 174.235 1.00 41.57 414 ARG B CA 1
ATOM 4143 C C . ARG B 1 314 ? 148.885 141.346 173.662 1.00 41.57 414 ARG B C 1
ATOM 4144 O O . ARG B 1 314 ? 149.263 140.197 173.426 1.00 41.57 414 ARG B O 1
ATOM 4152 N N . PRO B 1 315 ? 147.553 141.746 173.416 1.00 34.85 415 PRO B N 1
ATOM 4153 C CA . PRO B 1 315 ? 146.536 140.800 172.919 1.00 34.85 415 PRO B CA 1
ATOM 4154 C C . PRO B 1 315 ? 146.889 139.939 171.721 1.00 34.85 415 PRO B C 1
ATOM 4155 O O . PRO B 1 315 ? 147.818 140.229 170.980 1.00 34.85 415 PRO B O 1
ATOM 4159 N N . THR B 1 316 ? 146.138 138.893 171.498 1.00 35.08 416 THR B N 1
ATOM 4160 C CA . THR B 1 316 ? 146.426 138.037 170.380 1.00 35.08 416 THR B CA 1
ATOM 4161 C C . THR B 1 316 ? 145.366 138.078 169.305 1.00 35.08 416 THR B C 1
ATOM 4162 O O . THR B 1 316 ? 145.701 137.898 168.134 1.00 35.08 416 THR B O 1
ATOM 4166 N N . VAL B 1 317 ? 144.119 138.387 169.636 1.00 38.26 417 VAL B N 1
ATOM 4167 C CA . VAL B 1 317 ? 143.058 138.421 168.643 1.00 38.26 417 VAL B CA 1
ATOM 4168 C C . VAL B 1 317 ? 142.756 139.863 168.274 1.00 38.26 417 VAL B C 1
ATOM 4169 O O . VAL B 1 317 ? 142.760 140.755 169.120 1.00 38.26 417 VAL B O 1
ATOM 4173 N N . ASN B 1 318 ? 142.543 140.083 166.995 1.00 52.56 418 ASN B N 1
ATOM 4174 C CA . ASN B 1 318 ? 142.265 141.378 166.396 1.00 52.56 418 ASN B CA 1
ATOM 4175 C C . ASN B 1 318 ? 140.767 141.651 166.489 1.00 52.56 418 ASN B C 1
ATOM 4176 O O . ASN B 1 318 ? 140.087 141.046 167.315 1.00 52.56 418 ASN B O 1
ATOM 4181 N N . GLU B 1 319 ? 140.231 142.606 165.728 1.00 58.33 419 GLU B N 1
ATOM 4182 C CA . GLU B 1 319 ? 138.820 142.931 165.899 1.00 58.33 419 GLU B CA 1
ATOM 4183 C C . GLU B 1 319 ? 138.033 142.992 164.597 1.00 58.33 419 GLU B C 1
ATOM 4184 O O . GLU B 1 319 ? 137.066 143.752 164.504 1.00 58.33 419 GLU B O 1
ATOM 4190 N N . ASP B 1 320 ? 138.415 142.222 163.583 1.00 56.66 420 ASP B N 1
ATOM 4191 C CA . ASP B 1 320 ? 137.502 141.912 162.491 1.00 56.66 420 ASP B CA 1
ATOM 4192 C C . ASP B 1 320 ? 137.194 140.430 162.385 1.00 56.66 420 ASP B C 1
ATOM 4193 O O . ASP B 1 320 ? 136.135 140.054 161.843 1.00 56.66 420 ASP B O 1
ATOM 4198 N N . ASP B 1 321 ? 138.097 139.590 162.894 1.00 51.35 421 ASP B N 1
ATOM 4199 C CA . ASP B 1 321 ? 137.809 138.190 163.149 1.00 51.35 421 ASP B CA 1
ATOM 4200 C C . ASP B 1 321 ? 136.554 138.049 163.989 1.00 51.35 421 ASP B C 1
ATOM 4201 O O . ASP B 1 321 ? 135.689 137.218 163.691 1.00 51.35 421 ASP B O 1
ATOM 4206 N N . LEU B 1 322 ? 136.401 138.919 164.986 1.00 41.71 422 LEU B N 1
ATOM 4207 C CA . LEU B 1 322 ? 135.194 138.930 165.788 1.00 41.71 422 LEU B CA 1
ATOM 4208 C C . LEU B 1 322 ? 133.962 139.297 164.985 1.00 41.71 422 LEU B C 1
ATOM 4209 O O . LEU B 1 322 ? 132.862 138.861 165.330 1.00 41.71 422 LEU B O 1
ATOM 4214 N N . LEU B 1 323 ? 134.105 140.071 163.913 1.00 42.57 423 LEU B N 1
ATOM 4215 C CA . LEU B 1 323 ? 132.923 140.397 163.128 1.00 42.57 423 LEU B CA 1
ATOM 4216 C C . LEU B 1 323 ? 132.424 139.192 162.365 1.00 42.57 423 LEU B C 1
ATOM 4217 O O . LEU B 1 323 ? 131.212 138.981 162.259 1.00 42.57 423 LEU B O 1
ATOM 4222 N N . LYS B 1 324 ? 133.328 138.369 161.856 1.00 33.31 424 LYS B N 1
ATOM 4223 C CA . LYS B 1 324 ? 132.820 137.196 161.161 1.00 33.31 424 LYS B CA 1
ATOM 4224 C C . LYS B 1 324 ? 132.343 136.108 162.119 1.00 33.31 424 LYS B C 1
ATOM 4225 O O . LYS B 1 324 ? 131.452 135.325 161.764 1.00 33.31 424 LYS B O 1
ATOM 4231 N N . GLN B 1 325 ? 132.903 136.050 163.329 1.00 27.70 425 GLN B N 1
ATOM 4232 C CA . GLN B 1 325 ? 132.364 135.148 164.341 1.00 27.70 425 GLN B CA 1
ATOM 4233 C C . GLN B 1 325 ? 130.954 135.544 164.731 1.00 27.70 425 GLN B C 1
ATOM 4234 O O . GLN B 1 325 ? 130.067 134.693 164.841 1.00 27.70 425 GLN B O 1
ATOM 4240 N N . GLU B 1 326 ? 130.730 136.835 164.951 1.00 36.38 426 GLU B N 1
ATOM 4241 C CA . GLU B 1 326 ? 129.403 137.303 165.323 1.00 36.38 426 GLU B CA 1
ATOM 4242 C C . GLU B 1 326 ? 128.422 137.157 164.183 1.00 36.38 426 GLU B C 1
ATOM 4243 O O . GLU B 1 326 ? 127.232 136.933 164.423 1.00 36.38 426 GLU B O 1
ATOM 4249 N N . GLN B 1 327 ? 128.910 137.274 162.951 1.00 32.28 427 GLN B N 1
ATOM 4250 C CA . GLN B 1 327 ? 128.124 136.962 161.767 1.00 32.28 427 GLN B CA 1
ATOM 4251 C C . GLN B 1 327 ? 127.567 135.552 161.821 1.00 32.28 427 GLN B C 1
ATOM 4252 O O . GLN B 1 327 ? 126.355 135.348 161.724 1.00 32.28 427 GLN B O 1
ATOM 4258 N N . PHE B 1 328 ? 128.447 134.568 161.995 1.00 23.41 428 PHE B N 1
ATOM 4259 C CA . PHE B 1 328 ? 128.001 133.181 162.024 1.00 23.41 428 PHE B CA 1
ATOM 4260 C C . PHE B 1 328 ? 127.097 132.903 163.209 1.00 23.41 428 PHE B C 1
ATOM 4261 O O . PHE B 1 328 ? 126.206 132.061 163.114 1.00 23.41 428 PHE B O 1
ATOM 4269 N N . THR B 1 329 ? 127.319 133.573 164.333 1.00 24.83 429 THR B N 1
ATOM 4270 C CA . THR B 1 329 ? 126.470 133.328 165.488 1.00 24.83 429 THR B CA 1
ATOM 4271 C C . THR B 1 329 ? 125.080 133.881 165.264 1.00 24.83 429 THR B C 1
ATOM 4272 O O . THR B 1 329 ? 124.084 133.271 165.661 1.00 24.83 429 THR B O 1
ATOM 4276 N N . ARG B 1 330 ? 124.993 134.986 164.557 1.00 34.97 430 ARG B N 1
ATOM 4277 C CA . ARG B 1 330 ? 123.714 135.597 164.274 1.00 34.97 430 ARG B CA 1
ATOM 4278 C C . ARG B 1 330 ? 122.966 134.890 163.158 1.00 34.97 430 ARG B C 1
ATOM 4279 O O . ARG B 1 330 ? 121.741 134.976 163.102 1.00 34.97 430 ARG B O 1
ATOM 4287 N N . ASP B 1 331 ? 123.667 134.169 162.289 1.00 33.46 431 ASP B N 1
ATOM 4288 C CA . ASP B 1 331 ? 123.005 133.434 161.222 1.00 33.46 431 ASP B CA 1
ATOM 4289 C C . ASP B 1 331 ? 122.693 131.984 161.548 1.00 33.46 431 ASP B C 1
ATOM 4290 O O . ASP B 1 331 ? 121.742 131.449 160.985 1.00 33.46 431 ASP B O 1
ATOM 4295 N N . PHE B 1 332 ? 123.498 131.295 162.369 1.00 28.11 432 PHE B N 1
ATOM 4296 C CA . PHE B 1 332 ? 123.286 129.870 162.593 1.00 28.11 432 PHE B CA 1
ATOM 4297 C C . PHE B 1 332 ? 123.474 129.388 164.017 1.00 28.11 432 PHE B C 1
ATOM 4298 O O . PHE B 1 332 ? 123.269 128.200 164.258 1.00 28.11 432 PHE B O 1
ATOM 4306 N N . GLY B 1 333 ? 123.871 130.232 164.963 1.00 28.35 433 GLY B N 1
ATOM 4307 C CA . GLY B 1 333 ? 124.444 129.749 166.198 1.00 28.35 433 GLY B CA 1
ATOM 4308 C C . GLY B 1 333 ? 123.727 130.043 167.503 1.00 28.35 433 GLY B C 1
ATOM 4309 O O . GLY B 1 333 ? 122.850 130.896 167.597 1.00 28.35 433 GLY B O 1
ATOM 4310 N N . GLN B 1 334 ? 124.141 129.289 168.543 1.00 31.74 434 GLN B N 1
ATOM 4311 C CA . GLN B 1 334 ? 123.710 129.425 169.923 1.00 31.74 434 GLN B CA 1
ATOM 4312 C C . GLN B 1 334 ? 124.543 130.542 170.547 1.00 31.74 434 GLN B C 1
ATOM 4313 O O . GLN B 1 334 ? 125.246 131.270 169.855 1.00 31.74 434 GLN B O 1
ATOM 4319 N N . GLU B 1 335 ? 124.488 130.705 171.859 1.00 35.71 435 GLU B N 1
ATOM 4320 C CA . GLU B 1 335 ? 125.254 131.729 172.545 1.00 35.71 435 GLU B CA 1
ATOM 4321 C C . GLU B 1 335 ? 125.782 131.127 173.831 1.00 35.71 435 GLU B C 1
ATOM 4322 O O . GLU B 1 335 ? 125.000 130.759 174.707 1.00 35.71 435 GLU B O 1
ATOM 4328 N N . GLY B 1 336 ? 127.094 131.039 173.948 1.00 38.03 436 GLY B N 1
ATOM 4329 C CA . GLY B 1 336 ? 127.682 130.239 174.995 1.00 38.03 436 GLY B CA 1
ATOM 4330 C C . GLY B 1 336 ? 127.787 130.885 176.338 1.00 38.03 436 GLY B C 1
ATOM 4331 O O . GLY B 1 336 ? 128.228 130.219 177.275 1.00 38.03 436 GLY B O 1
ATOM 4332 N N . ASN B 1 337 ? 127.431 132.162 176.433 1.00 47.33 437 ASN B N 1
ATOM 4333 C CA . ASN B 1 337 ? 127.267 132.910 177.676 1.00 47.33 437 ASN B CA 1
ATOM 4334 C C . ASN B 1 337 ? 128.575 132.996 178.451 1.00 47.33 437 ASN B C 1
ATOM 4335 O O . ASN B 1 337 ? 129.522 133.639 178.005 1.00 47.33 437 ASN B O 1
ATOM 4340 N N . ASN C 1 12 ? 156.184 104.631 159.913 1.00 48.97 112 ASN C N 1
ATOM 4341 C CA . ASN C 1 12 ? 156.848 104.854 161.182 1.00 48.97 112 ASN C CA 1
ATOM 4342 C C . ASN C 1 12 ? 158.345 105.075 160.987 1.00 48.97 112 ASN C C 1
ATOM 4343 O O . ASN C 1 12 ? 158.847 106.207 160.948 1.00 48.97 112 ASN C O 1
ATOM 4348 N N . LYS C 1 13 ? 159.054 103.964 160.854 1.00 50.25 113 LYS C N 1
ATOM 4349 C CA . LYS C 1 13 ? 160.503 103.986 160.790 1.00 50.25 113 LYS C CA 1
ATOM 4350 C C . LYS C 1 13 ? 161.022 104.454 159.444 1.00 50.25 113 LYS C C 1
ATOM 4351 O O . LYS C 1 13 ? 162.177 104.876 159.356 1.00 50.25 113 LYS C O 1
ATOM 4357 N N . LYS C 1 14 ? 160.212 104.354 158.393 1.00 48.10 114 LYS C N 1
ATOM 4358 C CA . LYS C 1 14 ? 160.560 105.001 157.137 1.00 48.10 114 LYS C CA 1
ATOM 4359 C C . LYS C 1 14 ? 160.617 106.505 157.325 1.00 48.10 114 LYS C C 1
ATOM 4360 O O . LYS C 1 14 ? 161.535 107.181 156.832 1.00 48.10 114 LYS C O 1
ATOM 4366 N N . LEU C 1 15 ? 159.670 107.037 158.087 1.00 46.02 115 LEU C N 1
ATOM 4367 C CA . LEU C 1 15 ? 159.594 108.469 158.268 1.00 46.02 115 LEU C CA 1
ATOM 4368 C C . LEU C 1 15 ? 160.683 108.957 159.209 1.00 46.02 115 LEU C C 1
ATOM 4369 O O . LEU C 1 15 ? 161.287 110.004 158.963 1.00 46.02 115 LEU C O 1
ATOM 4374 N N . ARG C 1 16 ? 160.983 108.196 160.263 1.00 44.71 116 ARG C N 1
ATOM 4375 C CA . ARG C 1 16 ? 162.120 108.558 161.110 1.00 44.71 116 ARG C CA 1
ATOM 4376 C C . ARG C 1 16 ? 163.445 108.374 160.389 1.00 44.71 116 ARG C C 1
ATOM 4377 O O . ARG C 1 16 ? 164.422 109.062 160.704 1.00 44.71 116 ARG C O 1
ATOM 4385 N N . GLY C 1 17 ? 163.494 107.464 159.418 1.00 46.25 117 GLY C N 1
ATOM 4386 C CA . GLY C 1 17 ? 164.647 107.394 158.547 1.00 46.25 117 GLY C CA 1
ATOM 4387 C C . GLY C 1 17 ? 164.781 108.617 157.670 1.00 46.25 117 GLY C C 1
ATOM 4388 O O . GLY C 1 17 ? 165.893 109.003 157.305 1.00 46.25 117 GLY C O 1
ATOM 4389 N N . ALA C 1 18 ? 163.660 109.252 157.324 1.00 43.21 118 ALA C N 1
ATOM 4390 C CA . ALA C 1 18 ? 163.760 110.515 156.603 1.00 43.21 118 ALA C CA 1
ATOM 4391 C C . ALA C 1 18 ? 164.221 111.637 157.521 1.00 43.21 118 ALA C C 1
ATOM 4392 O O . ALA C 1 18 ? 165.155 112.369 157.189 1.00 43.21 118 ALA C O 1
ATOM 4394 N N . LEU C 1 19 ? 163.600 111.785 158.683 1.00 39.95 119 LEU C N 1
ATOM 4395 C CA . LEU C 1 19 ? 163.898 112.929 159.531 1.00 39.95 119 LEU C CA 1
ATOM 4396 C C . LEU C 1 19 ? 165.040 112.688 160.494 1.00 39.95 119 LEU C C 1
ATOM 4397 O O . LEU C 1 19 ? 165.217 113.477 161.420 1.00 39.95 119 LEU C O 1
ATOM 4402 N N . SER C 1 20 ? 165.813 111.625 160.321 1.00 44.55 120 SER C N 1
ATOM 4403 C CA . SER C 1 20 ? 167.030 111.506 161.113 1.00 44.55 120 SER C CA 1
ATOM 4404 C C . SER C 1 20 ? 168.084 112.517 160.689 1.00 44.55 120 SER C C 1
ATOM 4405 O O . SER C 1 20 ? 168.982 112.824 161.471 1.00 44.55 120 SER C O 1
ATOM 4408 N N . SER C 1 21 ? 167.996 113.045 159.477 1.00 43.56 121 SER C N 1
ATOM 4409 C CA . SER C 1 21 ? 168.979 113.980 158.972 1.00 43.56 121 SER C CA 1
ATOM 4410 C C . SER C 1 21 ? 168.610 115.415 159.249 1.00 43.56 121 SER C C 1
ATOM 4411 O O . SER C 1 21 ? 168.979 116.295 158.469 1.00 43.56 121 SER C O 1
ATOM 4414 N N . ALA C 1 22 ? 167.857 115.672 160.312 1.00 37.26 122 ALA C N 1
ATOM 4415 C CA . ALA C 1 22 ? 167.519 117.027 160.702 1.00 37.26 122 ALA C CA 1
ATOM 4416 C C . ALA C 1 22 ? 168.042 117.386 162.070 1.00 37.26 122 ALA C C 1
ATOM 4417 O O . ALA C 1 22 ? 168.267 118.562 162.330 1.00 37.26 122 ALA C O 1
ATOM 4419 N N . ILE C 1 23 ? 168.259 116.400 162.934 1.00 37.98 123 ILE C N 1
ATOM 4420 C CA . ILE C 1 23 ? 168.843 116.625 164.243 1.00 37.98 123 ILE C CA 1
ATOM 4421 C C . ILE C 1 23 ? 170.287 116.983 164.000 1.00 37.98 123 ILE C C 1
ATOM 4422 O O . ILE C 1 23 ? 171.104 116.084 163.803 1.00 37.98 123 ILE C O 1
ATOM 4427 N N . LEU C 1 24 ? 170.618 118.271 164.002 1.00 38.29 124 LEU C N 1
ATOM 4428 C CA . LEU C 1 24 ? 171.981 118.619 163.650 1.00 38.29 124 LEU C CA 1
ATOM 4429 C C . LEU C 1 24 ? 172.925 118.284 164.792 1.00 38.29 124 LEU C C 1
ATOM 4430 O O . LEU C 1 24 ? 172.540 118.266 165.958 1.00 38.29 124 LEU C O 1
ATOM 4435 N N . SER C 1 25 ? 174.176 118.009 164.442 1.00 51.93 125 SER C N 1
ATOM 4436 C CA . SER C 1 25 ? 175.097 117.421 165.398 1.00 51.93 125 SER C CA 1
ATOM 4437 C C . SER C 1 25 ? 176.480 118.039 165.315 1.00 51.93 125 SER C C 1
ATOM 4438 O O . SER C 1 25 ? 177.463 117.402 165.697 1.00 51.93 125 SER C O 1
ATOM 4441 N N . GLU C 1 26 ? 176.672 119.025 164.471 1.00 58.49 126 GLU C N 1
ATOM 4442 C CA . GLU C 1 26 ? 177.988 119.621 164.335 1.00 58.49 126 GLU C CA 1
ATOM 4443 C C . GLU C 1 26 ? 178.271 120.795 165.262 1.00 58.49 126 GLU C C 1
ATOM 4444 O O . GLU C 1 26 ? 179.441 121.157 165.389 1.00 58.49 126 GLU C O 1
ATOM 4450 N N . LYS C 1 27 ? 177.268 121.361 165.944 1.00 49.93 127 LYS C N 1
ATOM 4451 C CA . LYS C 1 27 ? 177.403 122.418 166.950 1.00 49.93 127 LYS C CA 1
ATOM 4452 C C . LYS C 1 27 ? 178.178 123.627 166.456 1.00 49.93 127 LYS C C 1
ATOM 4453 O O . LYS C 1 27 ? 179.384 123.722 166.717 1.00 49.93 127 LYS C O 1
ATOM 4459 N N . PRO C 1 28 ? 177.550 124.504 165.678 1.00 44.86 128 PRO C N 1
ATOM 4460 C CA . PRO C 1 28 ? 178.242 125.686 165.156 1.00 44.86 128 PRO C CA 1
ATOM 4461 C C . PRO C 1 28 ? 178.724 126.581 166.280 1.00 44.86 128 PRO C C 1
ATOM 4462 O O . PRO C 1 28 ? 177.934 127.103 167.055 1.00 44.86 128 PRO C O 1
ATOM 4466 N N . ASN C 1 29 ? 180.035 126.759 166.365 1.00 41.50 129 ASN C N 1
ATOM 4467 C CA . ASN C 1 29 ? 180.652 127.338 167.554 1.00 41.50 129 ASN C CA 1
ATOM 4468 C C . ASN C 1 29 ? 180.489 128.849 167.575 1.00 41.50 129 ASN C C 1
ATOM 4469 O O . ASN C 1 29 ? 181.424 129.614 167.346 1.00 41.50 129 ASN C O 1
ATOM 4474 N N . VAL C 1 30 ? 179.276 129.279 167.892 1.00 35.71 130 VAL C N 1
ATOM 4475 C CA . VAL C 1 30 ? 178.970 130.664 168.206 1.00 35.71 130 VAL C CA 1
ATOM 4476 C C . VAL C 1 30 ? 178.595 130.719 169.671 1.00 35.71 130 VAL C C 1
ATOM 4477 O O . VAL C 1 30 ? 177.713 129.980 170.107 1.00 35.71 130 VAL C O 1
ATOM 4481 N N . LYS C 1 31 ? 179.253 131.571 170.435 1.00 38.08 131 LYS C N 1
ATOM 4482 C CA . LYS C 1 31 ? 178.967 131.660 171.854 1.00 38.08 131 LYS C CA 1
ATOM 4483 C C . LYS C 1 31 ? 178.272 132.974 172.145 1.00 38.08 131 LYS C C 1
ATOM 4484 O O . LYS C 1 31 ? 178.213 133.848 171.286 1.00 38.08 131 LYS C O 1
ATOM 4490 N N . TRP C 1 32 ? 177.736 133.109 173.366 1.00 37.97 132 TRP C N 1
ATOM 4491 C CA . TRP C 1 32 ? 176.864 134.241 173.671 1.00 37.97 132 TRP C CA 1
ATOM 4492 C C . TRP C 1 32 ? 177.594 135.571 173.629 1.00 37.97 132 TRP C C 1
ATOM 4493 O O . TRP C 1 32 ? 176.945 136.615 173.559 1.00 37.97 132 TRP C O 1
ATOM 4504 N N . GLU C 1 33 ? 178.915 135.547 173.720 1.00 44.32 133 GLU C N 1
ATOM 4505 C CA . GLU C 1 33 ? 179.719 136.736 173.509 1.00 44.32 133 GLU C CA 1
ATOM 4506 C C . GLU C 1 33 ? 179.567 137.266 172.096 1.00 44.32 133 GLU C C 1
ATOM 4507 O O . GLU C 1 33 ? 179.444 138.475 171.883 1.00 44.32 133 GLU C O 1
ATOM 4513 N N . ASP C 1 34 ? 179.544 136.367 171.121 1.00 42.21 134 ASP C N 1
ATOM 4514 C CA . ASP C 1 34 ? 179.745 136.722 169.731 1.00 42.21 134 ASP C CA 1
ATOM 4515 C C . ASP C 1 34 ? 178.570 137.405 169.107 1.00 42.21 134 ASP C C 1
ATOM 4516 O O . ASP C 1 34 ? 178.662 137.735 167.932 1.00 42.21 134 ASP C O 1
ATOM 4521 N N . VAL C 1 35 ? 177.492 137.611 169.816 1.00 41.25 135 VAL C N 1
ATOM 4522 C CA . VAL C 1 35 ? 176.361 138.373 169.312 1.00 41.25 135 VAL C CA 1
ATOM 4523 C C . VAL C 1 35 ? 176.456 139.766 169.910 1.00 41.25 135 VAL C C 1
ATOM 4524 O O . VAL C 1 35 ? 176.921 139.942 171.036 1.00 41.25 135 VAL C O 1
ATOM 4528 N N . ALA C 1 36 ? 176.062 140.773 169.147 1.00 43.89 136 ALA C N 1
ATOM 4529 C CA . ALA C 1 36 ? 176.277 142.152 169.544 1.00 43.89 136 ALA C CA 1
ATOM 4530 C C . ALA C 1 36 ? 174.970 142.919 169.548 1.00 43.89 136 ALA C C 1
ATOM 4531 O O . ALA C 1 36 ? 174.305 143.024 168.518 1.00 43.89 136 ALA C O 1
ATOM 4533 N N . GLY C 1 37 ? 174.641 143.502 170.672 1.00 36.70 137 GLY C N 1
ATOM 4534 C CA . GLY C 1 37 ? 173.324 144.035 170.852 1.00 36.70 137 GLY C CA 1
ATOM 4535 C C . GLY C 1 37 ? 172.457 142.928 171.371 1.00 36.70 137 GLY C C 1
ATOM 4536 O O . GLY C 1 37 ? 172.955 141.879 171.780 1.00 36.70 137 GLY C O 1
ATOM 4537 N N . LEU C 1 38 ? 171.146 143.171 171.354 1.00 34.10 138 LEU C N 1
ATOM 4538 C CA . LEU C 1 38 ? 170.114 142.163 171.611 1.00 34.10 138 LEU C CA 1
ATOM 4539 C C . LEU C 1 38 ? 170.270 141.522 172.979 1.00 34.10 138 LEU C C 1
ATOM 4540 O O . LEU C 1 38 ? 170.405 140.315 173.103 1.00 34.10 138 LEU C O 1
ATOM 4545 N N . GLU C 1 39 ? 170.293 142.365 174.006 1.00 38.68 139 GLU C N 1
ATOM 4546 C CA . GLU C 1 39 ? 170.331 141.852 175.363 1.00 38.68 139 GLU C CA 1
ATOM 4547 C C . GLU C 1 39 ? 169.023 141.207 175.736 1.00 38.68 139 GLU C C 1
ATOM 4548 O O . GLU C 1 39 ? 169.007 140.219 176.479 1.00 38.68 139 GLU C O 1
ATOM 4554 N N . GLY C 1 40 ? 167.920 141.739 175.220 1.00 38.72 140 GLY C N 1
ATOM 4555 C CA . GLY C 1 40 ? 166.630 141.199 175.595 1.00 38.72 140 GLY C CA 1
ATOM 4556 C C . GLY C 1 40 ? 166.378 139.826 175.013 1.00 38.72 140 GLY C C 1
ATOM 4557 O O . GLY C 1 40 ? 165.852 138.944 175.694 1.00 38.72 140 GLY C O 1
ATOM 4558 N N . ALA C 1 41 ? 166.781 139.613 173.764 1.00 34.79 141 ALA C N 1
ATOM 4559 C CA . ALA C 1 41 ? 166.537 138.329 173.130 1.00 34.79 141 ALA C CA 1
ATOM 4560 C C . ALA C 1 41 ? 167.420 137.247 173.716 1.00 34.79 141 ALA C C 1
ATOM 4561 O O . ALA C 1 41 ? 166.962 136.117 173.918 1.00 34.79 141 ALA C O 1
ATOM 4563 N N . LYS C 1 42 ? 168.681 137.568 174.004 1.00 36.12 142 LYS C N 1
ATOM 4564 C CA . LYS C 1 42 ? 169.527 136.624 174.720 1.00 36.12 142 LYS C CA 1
ATOM 4565 C C . LYS C 1 42 ? 168.988 136.343 176.103 1.00 36.12 142 LYS C C 1
ATOM 4566 O O . LYS C 1 42 ? 169.109 135.222 176.592 1.00 36.12 142 LYS C O 1
ATOM 4572 N N . GLU C 1 43 ? 168.399 137.347 176.743 1.00 39.80 143 GLU C N 1
ATOM 4573 C CA . GLU C 1 43 ? 167.881 137.169 178.089 1.00 39.80 143 GLU C CA 1
ATOM 4574 C C . GLU C 1 43 ? 166.703 136.209 178.114 1.00 39.80 143 GLU C C 1
ATOM 4575 O O . GLU C 1 43 ? 166.661 135.283 178.937 1.00 39.80 143 GLU C O 1
ATOM 4581 N N . ALA C 1 44 ? 165.756 136.395 177.197 1.00 35.46 144 ALA C N 1
ATOM 4582 C CA . ALA C 1 44 ? 164.613 135.499 177.122 1.00 35.46 144 ALA C CA 1
ATOM 4583 C C . ALA C 1 44 ? 165.031 134.098 176.719 1.00 35.46 144 ALA C C 1
ATOM 4584 O O . ALA C 1 44 ? 164.531 133.110 177.270 1.00 35.46 144 ALA C O 1
ATOM 4586 N N . LEU C 1 45 ? 165.969 133.988 175.780 1.00 35.73 145 LEU C N 1
ATOM 4587 C CA . LEU C 1 45 ? 166.396 132.668 175.343 1.00 35.73 145 LEU C CA 1
ATOM 4588 C C . LEU C 1 45 ? 167.173 131.930 176.418 1.00 35.73 145 LEU C C 1
ATOM 4589 O O . LEU C 1 45 ? 167.050 130.708 176.530 1.00 35.73 145 LEU C O 1
ATOM 4594 N N . LYS C 1 46 ? 167.948 132.646 177.228 1.00 36.26 146 LYS C N 1
ATOM 4595 C CA . LYS C 1 46 ? 168.639 132.005 178.337 1.00 36.26 146 LYS C CA 1
ATOM 4596 C C . LYS C 1 46 ? 167.655 131.519 179.377 1.00 36.26 146 LYS C C 1
ATOM 4597 O O . LYS C 1 46 ? 167.738 130.371 179.826 1.00 36.26 146 LYS C O 1
ATOM 4603 N N . GLU C 1 47 ? 166.682 132.354 179.744 1.00 40.59 147 GLU C N 1
ATOM 4604 C CA . GLU C 1 47 ? 165.748 131.894 180.761 1.00 40.59 147 GLU C CA 1
ATOM 4605 C C . GLU C 1 47 ? 164.677 130.967 180.223 1.00 40.59 147 GLU C C 1
ATOM 4606 O O . GLU C 1 47 ? 163.806 130.563 180.990 1.00 40.59 147 GLU C O 1
ATOM 4612 N N . ALA C 1 48 ? 164.703 130.617 178.944 1.00 38.87 148 ALA C N 1
ATOM 4613 C CA . ALA C 1 48 ? 163.840 129.563 178.448 1.00 38.87 148 ALA C CA 1
ATOM 4614 C C . ALA C 1 48 ? 164.578 128.303 178.050 1.00 38.87 148 ALA C C 1
ATOM 4615 O O . ALA C 1 48 ? 163.931 127.279 177.852 1.00 38.87 148 ALA C O 1
ATOM 4617 N N . VAL C 1 49 ? 165.903 128.341 177.914 1.00 41.15 149 VAL C N 1
ATOM 4618 C CA . VAL C 1 49 ? 166.686 127.212 177.422 1.00 41.15 149 VAL C CA 1
ATOM 4619 C C . VAL C 1 49 ? 167.720 126.758 178.443 1.00 41.15 149 VAL C C 1
ATOM 4620 O O . VAL C 1 49 ? 167.820 125.570 178.757 1.00 41.15 149 VAL C O 1
ATOM 4624 N N . ILE C 1 50 ? 168.516 127.691 178.953 1.00 46.44 150 ILE C N 1
ATOM 4625 C CA . ILE C 1 50 ? 169.645 127.328 179.794 1.00 46.44 150 ILE C CA 1
ATOM 4626 C C . ILE C 1 50 ? 169.185 127.026 181.205 1.00 46.44 150 ILE C C 1
ATOM 4627 O O . ILE C 1 50 ? 169.586 126.030 181.814 1.00 46.44 150 ILE C O 1
ATOM 4632 N N . LEU C 1 51 ? 168.356 127.892 181.743 1.00 49.75 151 LEU C N 1
ATOM 4633 C CA . LEU C 1 51 ? 167.949 127.884 183.139 1.00 49.75 151 LEU C CA 1
ATOM 4634 C C . LEU C 1 51 ? 167.060 126.714 183.578 1.00 49.75 151 LEU C C 1
ATOM 4635 O O . LEU C 1 51 ? 167.223 126.267 184.715 1.00 49.75 151 LEU C O 1
ATOM 4640 N N . PRO C 1 52 ? 166.112 126.196 182.772 1.00 50.64 152 PRO C N 1
ATOM 4641 C CA . PRO C 1 52 ? 165.423 124.971 183.204 1.00 50.64 152 PRO C CA 1
ATOM 4642 C C . PRO C 1 52 ? 166.320 123.772 183.385 1.00 50.64 152 PRO C C 1
ATOM 4643 O O . PRO C 1 52 ? 166.061 122.955 184.270 1.00 50.64 152 PRO C O 1
ATOM 4647 N N . VAL C 1 53 ? 167.370 123.641 182.589 1.00 52.95 153 VAL C N 1
ATOM 4648 C CA . VAL C 1 53 ? 168.224 122.470 182.723 1.00 52.95 153 VAL C CA 1
ATOM 4649 C C . VAL C 1 53 ? 169.161 122.626 183.905 1.00 52.95 153 VAL C C 1
ATOM 4650 O O . VAL C 1 53 ? 169.372 121.686 184.675 1.00 52.95 153 VAL C O 1
ATOM 4654 N N . LYS C 1 54 ? 169.701 123.823 184.092 1.00 59.87 154 LYS C N 1
ATOM 4655 C CA . LYS C 1 54 ? 170.729 124.032 185.097 1.00 59.87 154 LYS C CA 1
ATOM 4656 C C . LYS C 1 54 ? 170.160 124.053 186.509 1.00 59.87 154 LYS C C 1
ATOM 4657 O O . LYS C 1 54 ? 170.851 123.659 187.450 1.00 59.87 154 LYS C O 1
ATOM 4663 N N . PHE C 1 55 ? 168.914 124.475 186.690 1.00 62.45 155 PHE C N 1
ATOM 4664 C CA . PHE C 1 55 ? 168.284 124.490 188.009 1.00 62.45 155 PHE C CA 1
ATOM 4665 C C . PHE C 1 55 ? 166.860 123.968 187.925 1.00 62.45 155 PHE C C 1
ATOM 4666 O O . PHE C 1 55 ? 165.897 124.726 188.067 1.00 62.45 155 PHE C O 1
ATOM 4674 N N . PRO C 1 56 ? 166.689 122.657 187.749 1.00 61.32 156 PRO C N 1
ATOM 4675 C CA . PRO C 1 56 ? 165.352 122.118 187.484 1.00 61.32 156 PRO C CA 1
ATOM 4676 C C . PRO C 1 56 ? 164.464 122.072 188.699 1.00 61.32 156 PRO C C 1
ATOM 4677 O O . PRO C 1 56 ? 163.261 121.849 188.549 1.00 61.32 156 PRO C O 1
ATOM 4681 N N . HIS C 1 57 ? 165.016 122.260 189.896 1.00 65.78 157 HIS C N 1
ATOM 4682 C CA . HIS C 1 57 ? 164.209 122.282 191.105 1.00 65.78 157 HIS C CA 1
ATOM 4683 C C . HIS C 1 57 ? 163.318 123.511 191.181 1.00 65.78 157 HIS C C 1
ATOM 4684 O O . HIS C 1 57 ? 162.310 123.482 191.890 1.00 65.78 157 HIS C O 1
ATOM 4691 N N . LEU C 1 58 ? 163.686 124.595 190.498 1.00 64.31 158 LEU C N 1
ATOM 4692 C CA . LEU C 1 58 ? 162.921 125.829 190.595 1.00 64.31 158 LEU C CA 1
ATOM 4693 C C . LEU C 1 58 ? 161.565 125.700 189.939 1.00 64.31 158 LEU C C 1
ATOM 4694 O O . LEU C 1 58 ? 160.583 126.273 190.417 1.00 64.31 158 LEU C O 1
ATOM 4699 N N . PHE C 1 59 ? 161.608 125.171 188.747 1.00 63.71 159 PHE C N 1
ATOM 4700 C CA . PHE C 1 59 ? 160.424 125.141 187.903 1.00 63.71 159 PHE C CA 1
ATOM 4701 C C . PHE C 1 59 ? 159.524 124.008 188.370 1.00 63.71 159 PHE C C 1
ATOM 4702 O O . PHE C 1 59 ? 159.489 122.916 187.805 1.00 63.71 159 PHE C O 1
ATOM 4710 N N . LYS C 1 60 ? 158.770 124.303 189.424 1.00 71.69 160 LYS C N 1
ATOM 4711 C CA . LYS C 1 60 ? 157.872 123.362 190.068 1.00 71.69 160 LYS C CA 1
ATOM 4712 C C . LYS C 1 60 ? 156.652 124.120 190.564 1.00 71.69 160 LYS C C 1
ATOM 4713 O O . LYS C 1 60 ? 156.773 125.224 191.101 1.00 71.69 160 LYS C O 1
ATOM 4719 N N . GLY C 1 61 ? 155.481 123.526 190.385 1.00 67.61 161 GLY C N 1
ATOM 4720 C CA . GLY C 1 61 ? 154.256 124.182 190.778 1.00 67.61 161 GLY C CA 1
ATOM 4721 C C . GLY C 1 61 ? 153.608 124.882 189.609 1.00 67.61 161 GLY C C 1
ATOM 4722 O O . GLY C 1 61 ? 153.300 124.257 188.592 1.00 67.61 161 GLY C O 1
ATOM 4723 N N . ASN C 1 62 ? 153.400 126.183 189.741 1.00 64.94 162 ASN C N 1
ATOM 4724 C CA . ASN C 1 62 ? 152.807 126.975 188.680 1.00 64.94 162 ASN C CA 1
ATOM 4725 C C . ASN C 1 62 ? 153.843 127.547 187.734 1.00 64.94 162 ASN C C 1
ATOM 4726 O O . ASN C 1 62 ? 153.476 128.103 186.695 1.00 64.94 162 ASN C O 1
ATOM 4731 N N . ARG C 1 63 ? 155.117 127.416 188.064 1.00 60.60 163 ARG C N 1
ATOM 4732 C CA . ARG C 1 63 ? 156.178 128.117 187.359 1.00 60.60 163 ARG C CA 1
ATOM 4733 C C . ARG C 1 63 ? 156.704 127.206 186.267 1.00 60.60 163 ARG C C 1
ATOM 4734 O O . ARG C 1 63 ? 157.542 126.343 186.520 1.00 60.60 163 ARG C O 1
ATOM 4742 N N . LYS C 1 64 ? 156.224 127.399 185.057 1.00 56.37 164 LYS C N 1
ATOM 4743 C CA . LYS C 1 64 ? 156.639 126.546 183.962 1.00 56.37 164 LYS C CA 1
ATOM 4744 C C . LYS C 1 64 ? 157.509 127.302 182.969 1.00 56.37 164 LYS C C 1
ATOM 4745 O O . LYS C 1 64 ? 157.369 128.517 182.821 1.00 56.37 164 LYS C O 1
ATOM 4751 N N . PRO C 1 65 ? 158.419 126.623 182.277 1.00 46.88 165 PRO C N 1
ATOM 4752 C CA . PRO C 1 65 ? 159.234 127.306 181.275 1.00 46.88 165 PRO C CA 1
ATOM 4753 C C . PRO C 1 65 ? 158.443 127.605 180.016 1.00 46.88 165 PRO C C 1
ATOM 4754 O O . PRO C 1 65 ? 157.368 127.065 179.768 1.00 46.88 165 PRO C O 1
ATOM 4758 N N . THR C 1 66 ? 159.017 128.487 179.211 1.00 35.91 166 THR C N 1
ATOM 4759 C CA . THR C 1 66 ? 158.389 128.967 177.993 1.00 35.91 166 THR C CA 1
ATOM 4760 C C . THR C 1 66 ? 158.478 127.902 176.916 1.00 35.91 166 THR C C 1
ATOM 4761 O O . THR C 1 66 ? 159.478 127.196 176.818 1.00 35.91 166 THR C O 1
ATOM 4765 N N . SER C 1 67 ? 157.433 127.770 176.109 1.00 27.99 167 SER C N 1
ATOM 4766 C CA . SER C 1 67 ? 157.400 126.733 175.090 1.00 27.99 167 SER C CA 1
ATOM 4767 C C . SER C 1 67 ? 157.043 127.304 173.739 1.00 27.99 167 SER C C 1
ATOM 4768 O O . SER C 1 67 ? 156.184 126.788 173.033 1.00 27.99 167 SER C O 1
ATOM 4771 N N . GLY C 1 68 ? 157.692 128.385 173.356 1.00 22.17 168 GLY C N 1
ATOM 4772 C CA . GLY C 1 68 ? 157.607 128.866 171.999 1.00 22.17 168 GLY C CA 1
ATOM 4773 C C . GLY C 1 68 ? 158.115 130.277 171.954 1.00 22.17 168 GLY C C 1
ATOM 4774 O O . GLY C 1 68 ? 157.757 131.065 172.817 1.00 22.17 168 GLY C O 1
ATOM 4775 N N . ILE C 1 69 ? 158.949 130.617 170.979 1.00 18.09 169 ILE C N 1
ATOM 4776 C CA . ILE C 1 69 ? 159.563 131.933 170.868 1.00 18.09 169 ILE C CA 1
ATOM 4777 C C . ILE C 1 69 ? 159.687 132.248 169.397 1.00 18.09 169 ILE C C 1
ATOM 4778 O O . ILE C 1 69 ? 160.319 131.500 168.666 1.00 18.09 169 ILE C O 1
ATOM 4783 N N . LEU C 1 70 ? 159.106 133.332 168.938 1.00 14.39 170 LEU C N 1
ATOM 4784 C CA . LEU C 1 70 ? 159.219 133.731 167.548 1.00 14.39 170 LEU C CA 1
ATOM 4785 C C . LEU C 1 70 ? 160.144 134.924 167.462 1.00 14.39 170 LEU C C 1
ATOM 4786 O O . LEU C 1 70 ? 159.928 135.919 168.147 1.00 14.39 170 LEU C O 1
ATOM 4791 N N . LEU C 1 71 ? 161.085 134.735 166.593 1.00 14.78 171 LEU C N 1
ATOM 4792 C CA . LEU C 1 71 ? 161.974 135.861 166.380 1.00 14.78 171 LEU C CA 1
ATOM 4793 C C . LEU C 1 71 ? 161.642 136.450 165.030 1.00 14.78 171 LEU C C 1
ATOM 4794 O O . LEU C 1 71 ? 161.568 135.721 164.056 1.00 14.78 171 LEU C O 1
ATOM 4799 N N . TYR C 1 72 ? 161.458 137.746 164.945 1.00 16.90 172 TYR C N 1
ATOM 4800 C CA . TYR C 1 72 ? 161.206 138.331 163.647 1.00 16.90 172 TYR C CA 1
ATOM 4801 C C . TYR C 1 72 ? 162.020 139.600 163.523 1.00 16.90 172 TYR C C 1
ATOM 4802 O O . TYR C 1 72 ? 162.645 140.050 164.477 1.00 16.90 172 TYR C O 1
ATOM 4811 N N . GLY C 1 73 ? 162.053 140.165 162.330 1.00 19.45 173 GLY C N 1
ATOM 4812 C CA . GLY C 1 73 ? 162.854 141.341 162.101 1.00 19.45 173 GLY C CA 1
ATOM 4813 C C . GLY C 1 73 ? 163.090 141.586 160.637 1.00 19.45 173 GLY C C 1
ATOM 4814 O O . GLY C 1 73 ? 162.507 140.922 159.792 1.00 19.45 173 GLY C O 1
ATOM 4815 N N . PRO C 1 74 ? 163.926 142.559 160.306 1.00 20.64 174 PRO C N 1
ATOM 4816 C CA . PRO C 1 74 ? 164.305 142.783 158.930 1.00 20.64 174 PRO C CA 1
ATOM 4817 C C . PRO C 1 74 ? 165.357 141.776 158.518 1.00 20.64 174 PRO C C 1
ATOM 4818 O O . PRO C 1 74 ? 165.882 141.066 159.380 1.00 20.64 174 PRO C O 1
ATOM 4822 N N . PRO C 1 75 ? 165.690 141.658 157.235 1.00 20.23 175 PRO C N 1
ATOM 4823 C CA . PRO C 1 75 ? 166.680 140.656 156.833 1.00 20.23 175 PRO C CA 1
ATOM 4824 C C . PRO C 1 75 ? 168.084 141.006 157.273 1.00 20.23 175 PRO C C 1
ATOM 4825 O O . PRO C 1 75 ? 168.569 142.099 157.020 1.00 20.23 175 PRO C O 1
ATOM 4829 N N . GLY C 1 76 ? 168.736 140.065 157.925 1.00 21.29 176 GLY C N 1
ATOM 4830 C CA . GLY C 1 76 ? 170.144 140.166 158.197 1.00 21.29 176 GLY C CA 1
ATOM 4831 C C . GLY C 1 76 ? 170.535 140.716 159.531 1.00 21.29 176 GLY C C 1
ATOM 4832 O O . GLY C 1 76 ? 171.631 141.246 159.652 1.00 21.29 176 GLY C O 1
ATOM 4833 N N . THR C 1 77 ? 169.698 140.583 160.543 1.00 18.79 177 THR C N 1
ATOM 4834 C CA . THR C 1 77 ? 169.906 141.280 161.789 1.00 18.79 177 THR C CA 1
ATOM 4835 C C . THR C 1 77 ? 170.266 140.384 162.951 1.00 18.79 177 THR C C 1
ATOM 4836 O O . THR C 1 77 ? 170.554 140.901 164.024 1.00 18.79 177 THR C O 1
ATOM 4840 N N . GLY C 1 78 ? 170.229 139.077 162.795 1.00 20.62 178 GLY C N 1
ATOM 4841 C CA . GLY C 1 78 ? 170.728 138.244 163.862 1.00 20.62 178 GLY C CA 1
ATOM 4842 C C . GLY C 1 78 ? 169.941 137.011 164.229 1.00 20.62 178 GLY C C 1
ATOM 4843 O O . GLY C 1 78 ? 170.340 136.307 165.144 1.00 20.62 178 GLY C O 1
ATOM 4844 N N . LYS C 1 79 ? 168.870 136.707 163.506 1.00 17.99 179 LYS C N 1
ATOM 4845 C CA . LYS C 1 79 ? 167.927 135.681 163.927 1.00 17.99 179 LYS C CA 1
ATOM 4846 C C . LYS C 1 79 ? 168.522 134.286 163.845 1.00 17.99 179 LYS C C 1
ATOM 4847 O O . LYS C 1 79 ? 168.599 133.577 164.852 1.00 17.99 179 LYS C O 1
ATOM 4853 N N . SER C 1 80 ? 168.953 133.874 162.656 1.00 20.10 180 SER C N 1
ATOM 4854 C CA . SER C 1 80 ? 169.554 132.559 162.484 1.00 20.10 180 SER C CA 1
ATOM 4855 C C . SER C 1 80 ? 170.853 132.439 163.249 1.00 20.10 180 SER C C 1
ATOM 4856 O O . SER C 1 80 ? 171.214 131.350 163.693 1.00 20.10 180 SER C O 1
ATOM 4859 N N . TYR C 1 81 ? 171.549 133.551 163.445 1.00 25.47 181 TYR C N 1
ATOM 4860 C CA . TYR C 1 81 ? 172.819 133.529 164.150 1.00 25.47 181 TYR C CA 1
ATOM 4861 C C . TYR C 1 81 ? 172.611 133.272 165.626 1.00 25.47 181 TYR C C 1
ATOM 4862 O O . TYR C 1 81 ? 173.333 132.480 166.241 1.00 25.47 181 TYR C O 1
ATOM 4871 N N . LEU C 1 82 ? 171.608 133.917 166.199 1.00 24.51 182 LEU C N 1
ATOM 4872 C CA . LEU C 1 82 ? 171.238 133.686 167.582 1.00 24.51 182 LEU C CA 1
ATOM 4873 C C . LEU C 1 82 ? 170.734 132.269 167.783 1.00 24.51 182 LEU C C 1
ATOM 4874 O O . LEU C 1 82 ? 170.968 131.673 168.839 1.00 24.51 182 LEU C O 1
ATOM 4879 N N . ALA C 1 83 ? 170.097 131.697 166.764 1.00 25.19 183 ALA C N 1
ATOM 4880 C CA . ALA C 1 83 ? 169.774 130.280 166.803 1.00 25.19 183 ALA C CA 1
ATOM 4881 C C . ALA C 1 83 ? 171.014 129.403 166.800 1.00 25.19 183 ALA C C 1
ATOM 4882 O O . ALA C 1 83 ? 171.004 128.327 167.402 1.00 25.19 183 ALA C O 1
ATOM 4884 N N . LYS C 1 84 ? 172.086 129.826 166.134 1.00 29.79 184 LYS C N 1
ATOM 4885 C CA . LYS C 1 84 ? 173.326 129.063 166.236 1.00 29.79 184 LYS C CA 1
ATOM 4886 C C . LYS C 1 84 ? 173.920 129.174 167.624 1.00 29.79 184 LYS C C 1
ATOM 4887 O O . LYS C 1 84 ? 174.514 128.209 168.117 1.00 29.79 184 LYS C O 1
ATOM 4893 N N . ALA C 1 85 ? 173.759 130.332 168.268 1.00 30.35 185 ALA C N 1
ATOM 4894 C CA . ALA C 1 85 ? 174.258 130.498 169.628 1.00 30.35 185 ALA C CA 1
ATOM 4895 C C . ALA C 1 85 ? 173.539 129.583 170.598 1.00 30.35 185 ALA C C 1
ATOM 4896 O O . ALA C 1 85 ? 174.168 128.993 171.485 1.00 30.35 185 ALA C O 1
ATOM 4898 N N . VAL C 1 86 ? 172.219 129.453 170.440 1.00 29.64 186 VAL C N 1
ATOM 4899 C CA . VAL C 1 86 ? 171.456 128.478 171.215 1.00 29.64 186 VAL C CA 1
ATOM 4900 C C . VAL C 1 86 ? 171.938 127.072 170.922 1.00 29.64 186 VAL C C 1
ATOM 4901 O O . VAL C 1 86 ? 172.141 126.275 171.836 1.00 29.64 186 VAL C O 1
ATOM 4905 N N . ALA C 1 87 ? 172.213 126.774 169.654 1.00 32.10 187 ALA C N 1
ATOM 4906 C CA . ALA C 1 87 ? 172.673 125.443 169.280 1.00 32.10 187 ALA C CA 1
ATOM 4907 C C . ALA C 1 87 ? 174.027 125.088 169.861 1.00 32.10 187 ALA C C 1
ATOM 4908 O O . ALA C 1 87 ? 174.325 123.904 170.019 1.00 32.10 187 ALA C O 1
ATOM 4910 N N . THR C 1 88 ? 174.852 126.073 170.182 1.00 36.46 188 THR C N 1
ATOM 4911 C CA . THR C 1 88 ? 176.101 125.768 170.855 1.00 36.46 188 THR C CA 1
ATOM 4912 C C . THR C 1 88 ? 175.927 125.660 172.355 1.00 36.46 188 THR C C 1
ATOM 4913 O O . THR C 1 88 ? 176.440 124.728 172.977 1.00 36.46 188 THR C O 1
ATOM 4917 N N . GLU C 1 89 ? 175.197 126.589 172.947 1.00 37.02 189 GLU C N 1
ATOM 4918 C CA . GLU C 1 89 ? 175.194 126.729 174.389 1.00 37.02 189 GLU C CA 1
ATOM 4919 C C . GLU C 1 89 ? 174.119 125.923 175.098 1.00 37.02 189 GLU C C 1
ATOM 4920 O O . GLU C 1 89 ? 174.115 125.891 176.327 1.00 37.02 189 GLU C O 1
ATOM 4926 N N . ALA C 1 90 ? 173.221 125.266 174.373 1.00 38.63 190 ALA C N 1
ATOM 4927 C CA . ALA C 1 90 ? 172.013 124.753 175.003 1.00 38.63 190 ALA C CA 1
ATOM 4928 C C . ALA C 1 90 ? 172.246 123.491 175.805 1.00 38.63 190 ALA C C 1
ATOM 4929 O O . ALA C 1 90 ? 171.666 123.350 176.886 1.00 38.63 190 ALA C O 1
ATOM 4931 N N . ASN C 1 91 ? 173.060 122.573 175.282 1.00 43.08 191 ASN C N 1
ATOM 4932 C CA . ASN C 1 91 ? 173.143 121.180 175.735 1.00 43.08 191 ASN C CA 1
ATOM 4933 C C . ASN C 1 91 ? 171.759 120.527 175.694 1.00 43.08 191 ASN C C 1
ATOM 4934 O O . ASN C 1 91 ? 171.190 120.118 176.702 1.00 43.08 191 ASN C O 1
ATOM 4939 N N . SER C 1 92 ? 171.246 120.417 174.476 1.00 38.69 192 SER C N 1
ATOM 4940 C CA . SER C 1 92 ? 169.984 119.763 174.206 1.00 38.69 192 SER C CA 1
ATOM 4941 C C . SER C 1 92 ? 170.100 119.087 172.863 1.00 38.69 192 SER C C 1
ATOM 4942 O O . SER C 1 92 ? 171.112 119.203 172.176 1.00 38.69 192 SER C O 1
ATOM 4945 N N . THR C 1 93 ? 169.042 118.412 172.474 1.00 34.44 193 THR C N 1
ATOM 4946 C CA . THR C 1 93 ? 169.005 117.735 171.191 1.00 34.44 193 THR C CA 1
ATOM 4947 C C . THR C 1 93 ? 168.409 118.710 170.195 1.00 34.44 193 THR C C 1
ATOM 4948 O O . THR C 1 93 ? 167.212 118.735 169.975 1.00 34.44 193 THR C O 1
ATOM 4952 N N . PHE C 1 94 ? 169.246 119.549 169.610 1.00 27.63 194 PHE C N 1
ATOM 4953 C CA . PHE C 1 94 ? 168.779 120.630 168.754 1.00 27.63 194 PHE C CA 1
ATOM 4954 C C . PHE C 1 94 ? 168.382 120.046 167.416 1.00 27.63 194 PHE C C 1
ATOM 4955 O O . PHE C 1 94 ? 169.235 119.564 166.682 1.00 27.63 194 PHE C O 1
ATOM 4963 N N . PHE C 1 95 ? 167.106 120.079 167.083 1.00 28.72 195 PHE C N 1
ATOM 4964 C CA . PHE C 1 95 ? 166.755 119.721 165.725 1.00 28.72 195 PHE C CA 1
ATOM 4965 C C . PHE C 1 95 ? 166.823 120.989 164.910 1.00 28.72 195 PHE C C 1
ATOM 4966 O O . PHE C 1 95 ? 166.901 122.075 165.456 1.00 28.72 195 PHE C O 1
ATOM 4974 N N . SER C 1 96 ? 166.749 120.873 163.601 1.00 27.61 196 SER C N 1
ATOM 4975 C CA . SER C 1 96 ? 166.641 122.081 162.795 1.00 27.61 196 SER C CA 1
ATOM 4976 C C . SER C 1 96 ? 165.944 121.675 161.517 1.00 27.61 196 SER C C 1
ATOM 4977 O O . SER C 1 96 ? 166.578 121.253 160.560 1.00 27.61 196 SER C O 1
ATOM 4980 N N . VAL C 1 97 ? 164.674 121.881 161.499 1.00 28.25 197 VAL C N 1
ATOM 4981 C CA . VAL C 1 97 ? 163.830 121.377 160.441 1.00 28.25 197 VAL C CA 1
ATOM 4982 C C . VAL C 1 97 ? 163.377 122.539 159.569 1.00 28.25 197 VAL C C 1
ATOM 4983 O O . VAL C 1 97 ? 163.508 123.702 159.931 1.00 28.25 197 VAL C O 1
ATOM 4987 N N . SER C 1 98 ? 162.884 122.225 158.381 1.00 34.07 198 SER C N 1
ATOM 4988 C CA . SER C 1 98 ? 162.431 123.251 157.463 1.00 34.07 198 SER C CA 1
ATOM 4989 C C . SER C 1 98 ? 161.403 122.651 156.526 1.00 34.07 198 SER C C 1
ATOM 4990 O O . SER C 1 98 ? 161.157 121.448 156.532 1.00 34.07 198 SER C O 1
ATOM 4993 N N . SER C 1 99 ? 160.836 123.509 155.682 1.00 33.93 199 SER C N 1
ATOM 4994 C CA . SER C 1 99 ? 159.749 123.123 154.793 1.00 33.93 199 SER C CA 1
ATOM 4995 C C . SER C 1 99 ? 160.152 122.127 153.731 1.00 33.93 199 SER C C 1
ATOM 4996 O O . SER C 1 99 ? 159.284 121.513 153.122 1.00 33.93 199 SER C O 1
ATOM 4999 N N . SER C 1 100 ? 161.435 121.975 153.469 1.00 32.34 200 SER C N 1
ATOM 5000 C CA . SER C 1 100 ? 161.871 120.955 152.540 1.00 32.34 200 SER C CA 1
ATOM 5001 C C . SER C 1 100 ? 161.707 119.570 153.111 1.00 32.34 200 SER C C 1
ATOM 5002 O O . SER C 1 100 ? 161.652 118.601 152.358 1.00 32.34 200 SER C O 1
ATOM 5005 N N . ASP C 1 101 ? 161.630 119.449 154.422 1.00 36.25 201 ASP C N 1
ATOM 5006 C CA . ASP C 1 101 ? 161.762 118.163 155.072 1.00 36.25 201 ASP C CA 1
ATOM 5007 C C . ASP C 1 101 ? 160.441 117.689 155.638 1.00 36.25 201 ASP C C 1
ATOM 5008 O O . ASP C 1 101 ? 160.391 116.660 156.306 1.00 36.25 201 ASP C O 1
ATOM 5013 N N . LEU C 1 102 ? 159.366 118.416 155.387 1.00 30.72 202 LEU C N 1
ATOM 5014 C CA . LEU C 1 102 ? 158.062 118.054 155.906 1.00 30.72 202 LEU C CA 1
ATOM 5015 C C . LEU C 1 102 ? 157.030 117.796 154.836 1.00 30.72 202 LEU C C 1
ATOM 5016 O O . LEU C 1 102 ? 156.068 117.088 155.109 1.00 30.72 202 LEU C O 1
ATOM 5021 N N . VAL C 1 103 ? 157.228 118.329 153.653 1.00 27.58 203 VAL C N 1
ATOM 5022 C CA . VAL C 1 103 ? 156.309 118.196 152.554 1.00 27.58 203 VAL C CA 1
ATOM 5023 C C . VAL C 1 103 ? 156.779 117.022 151.732 1.00 27.58 203 VAL C C 1
ATOM 5024 O O . VAL C 1 103 ? 157.977 116.900 151.471 1.00 27.58 203 VAL C O 1
ATOM 5028 N N . SER C 1 104 ? 155.858 116.130 151.374 1.00 31.61 204 SER C N 1
ATOM 5029 C CA . SER C 1 104 ? 156.162 114.926 150.618 1.00 31.61 204 SER C CA 1
ATOM 5030 C C . SER C 1 104 ? 155.164 114.769 149.496 1.00 31.61 204 SER C C 1
ATOM 5031 O O . SER C 1 104 ? 154.254 115.572 149.339 1.00 31.61 204 SER C O 1
ATOM 5034 N N . LYS C 1 105 ? 155.328 113.698 148.736 1.00 33.56 205 LYS C N 1
ATOM 5035 C CA . LYS C 1 105 ? 154.656 113.484 147.462 1.00 33.56 205 LYS C CA 1
ATOM 5036 C C . LYS C 1 105 ? 153.419 112.601 147.572 1.00 33.56 205 LYS C C 1
ATOM 5037 O O . LYS C 1 105 ? 152.437 112.853 146.878 1.00 33.56 205 LYS C O 1
ATOM 5043 N N . TRP C 1 106 ? 153.426 111.614 148.465 1.00 37.79 206 TRP C N 1
ATOM 5044 C CA . TRP C 1 106 ? 152.419 110.556 148.500 1.00 37.79 206 TRP C CA 1
ATOM 5045 C C . TRP C 1 106 ? 151.333 110.804 149.549 1.00 37.79 206 TRP C C 1
ATOM 5046 O O . TRP C 1 106 ? 151.219 110.024 150.481 1.00 37.79 206 TRP C O 1
ATOM 5057 N N . MET C 1 107 ? 150.523 111.855 149.400 1.00 40.96 207 MET C N 1
ATOM 5058 C CA . MET C 1 107 ? 149.169 111.886 149.986 1.00 40.96 207 MET C CA 1
ATOM 5059 C C . MET C 1 107 ? 149.066 111.693 151.499 1.00 40.96 207 MET C C 1
ATOM 5060 O O . MET C 1 107 ? 148.844 110.576 151.975 1.00 40.96 207 MET C O 1
ATOM 5065 N N . GLY C 1 108 ? 149.390 112.714 152.270 1.00 39.31 208 GLY C N 1
ATOM 5066 C CA . GLY C 1 108 ? 149.282 112.553 153.697 1.00 39.31 208 GLY C CA 1
ATOM 5067 C C . GLY C 1 108 ? 150.478 111.878 154.287 1.00 39.31 208 GLY C C 1
ATOM 5068 O O . GLY C 1 108 ? 150.377 111.287 155.359 1.00 39.31 208 GLY C O 1
ATOM 5069 N N . GLU C 1 109 ? 151.586 111.869 153.568 1.00 37.91 209 GLU C N 1
ATOM 5070 C CA . GLU C 1 109 ? 152.873 111.657 154.181 1.00 37.91 209 GLU C CA 1
ATOM 5071 C C . GLU C 1 109 ? 153.421 112.939 154.709 1.00 37.91 209 GLU C C 1
ATOM 5072 O O . GLU C 1 109 ? 154.279 112.920 155.582 1.00 37.91 209 GLU C O 1
ATOM 5078 N N . SER C 1 110 ? 152.904 114.046 154.255 1.00 33.71 210 SER C N 1
ATOM 5079 C CA . SER C 1 110 ? 153.427 115.309 154.696 1.00 33.71 210 SER C CA 1
ATOM 5080 C C . SER C 1 110 ? 152.899 115.733 156.012 1.00 33.71 210 SER C C 1
ATOM 5081 O O . SER C 1 110 ? 152.996 116.907 156.323 1.00 33.71 210 SER C O 1
ATOM 5084 N N . GLU C 1 111 ? 152.305 114.842 156.786 1.00 34.64 211 GLU C N 1
ATOM 5085 C CA . GLU C 1 111 ? 151.896 115.145 158.137 1.00 34.64 211 GLU C CA 1
ATOM 5086 C C . GLU C 1 111 ? 152.132 114.023 159.112 1.00 34.64 211 GLU C C 1
ATOM 5087 O O . GLU C 1 111 ? 152.128 114.276 160.318 1.00 34.64 211 GLU C O 1
ATOM 5093 N N . LYS C 1 112 ? 152.390 112.812 158.662 1.00 32.36 212 LYS C N 1
ATOM 5094 C CA . LYS C 1 112 ? 152.993 111.881 159.576 1.00 32.36 212 LYS C CA 1
ATOM 5095 C C . LYS C 1 112 ? 154.457 112.217 159.768 1.00 32.36 212 LYS C C 1
ATOM 5096 O O . LYS C 1 112 ? 155.072 111.776 160.741 1.00 32.36 212 LYS C O 1
ATOM 5102 N N . LEU C 1 113 ? 155.024 113.003 158.861 1.00 31.78 213 LEU C N 1
ATOM 5103 C CA . LEU C 1 113 ? 156.316 113.612 159.120 1.00 31.78 213 LEU C CA 1
ATOM 5104 C C . LEU C 1 113 ? 156.243 114.615 160.254 1.00 31.78 213 LEU C C 1
ATOM 5105 O O . LEU C 1 113 ? 157.121 114.632 161.112 1.00 31.78 213 LEU C O 1
ATOM 5110 N N . VAL C 1 114 ? 155.234 115.482 160.252 1.00 27.71 214 VAL C N 1
ATOM 5111 C CA . VAL C 1 114 ? 155.089 116.463 161.319 1.00 27.71 214 VAL C CA 1
ATOM 5112 C C . VAL C 1 114 ? 154.899 115.762 162.648 1.00 27.71 214 VAL C C 1
ATOM 5113 O O . VAL C 1 114 ? 155.585 116.064 163.639 1.00 27.71 214 VAL C O 1
ATOM 5117 N N . LYS C 1 115 ? 154.032 114.746 162.655 1.00 30.25 215 LYS C N 1
ATOM 5118 C CA . LYS C 1 115 ? 153.747 114.011 163.877 1.00 30.25 215 LYS C CA 1
ATOM 5119 C C . LYS C 1 115 ? 154.953 113.258 164.388 1.00 30.25 215 LYS C C 1
ATOM 5120 O O . LYS C 1 115 ? 155.227 113.273 165.590 1.00 30.25 215 LYS C O 1
ATOM 5126 N N . GLN C 1 116 ? 155.718 112.637 163.515 1.00 33.71 216 GLN C N 1
ATOM 5127 C CA . GLN C 1 116 ? 156.822 111.888 164.078 1.00 33.71 216 GLN C CA 1
ATOM 5128 C C . GLN C 1 116 ? 158.070 112.708 164.259 1.00 33.71 216 GLN C C 1
ATOM 5129 O O . GLN C 1 116 ? 158.990 112.252 164.945 1.00 33.71 216 GLN C O 1
ATOM 5135 N N . LEU C 1 117 ? 158.094 113.926 163.731 1.00 27.97 217 LEU C N 1
ATOM 5136 C CA . LEU C 1 117 ? 159.059 114.910 164.200 1.00 27.97 217 LEU C CA 1
ATOM 5137 C C . LEU C 1 117 ? 158.846 115.202 165.662 1.00 27.97 217 LEU C C 1
ATOM 5138 O O . LEU C 1 117 ? 159.783 115.107 166.469 1.00 27.97 217 LEU C O 1
ATOM 5143 N N . PHE C 1 118 ? 157.604 115.547 166.032 1.00 28.32 218 PHE C N 1
ATOM 5144 C CA . PHE C 1 118 ? 157.420 115.959 167.417 1.00 28.32 218 PHE C CA 1
ATOM 5145 C C . PHE C 1 118 ? 157.488 114.770 168.339 1.00 28.32 218 PHE C C 1
ATOM 5146 O O . PHE C 1 118 ? 157.866 114.930 169.501 1.00 28.32 218 PHE C O 1
ATOM 5154 N N . ALA C 1 119 ? 157.214 113.568 167.835 1.00 33.97 219 ALA C N 1
ATOM 5155 C CA . ALA C 1 119 ? 157.405 112.388 168.664 1.00 33.97 219 ALA C CA 1
ATOM 5156 C C . ALA C 1 119 ? 158.879 112.052 168.847 1.00 33.97 219 ALA C C 1
ATOM 5157 O O . ALA C 1 119 ? 159.262 111.497 169.890 1.00 33.97 219 ALA C O 1
ATOM 5159 N N . MET C 1 120 ? 159.728 112.388 167.869 1.00 36.22 220 MET C N 1
ATOM 5160 C CA . MET C 1 120 ? 161.163 112.287 168.116 1.00 36.22 220 MET C CA 1
ATOM 5161 C C . MET C 1 120 ? 161.607 113.236 169.198 1.00 36.22 220 MET C C 1
ATOM 5162 O O . MET C 1 120 ? 162.443 112.882 170.024 1.00 36.22 220 MET C O 1
ATOM 5167 N N . ALA C 1 121 ? 161.120 114.470 169.169 1.00 35.15 221 ALA C N 1
ATOM 5168 C CA . ALA C 1 121 ? 161.545 115.398 170.208 1.00 35.15 221 ALA C CA 1
ATOM 5169 C C . ALA C 1 121 ? 161.001 115.018 171.569 1.00 35.15 221 ALA C C 1
ATOM 5170 O O . ALA C 1 121 ? 161.600 115.387 172.577 1.00 35.15 221 ALA C O 1
ATOM 5172 N N . ARG C 1 122 ? 159.903 114.269 171.636 1.00 35.03 222 ARG C N 1
ATOM 5173 C CA . ARG C 1 122 ? 159.464 113.808 172.946 1.00 35.03 222 ARG C CA 1
ATOM 5174 C C . ARG C 1 122 ? 160.256 112.620 173.440 1.00 35.03 222 ARG C C 1
ATOM 5175 O O . ARG C 1 122 ? 160.396 112.450 174.647 1.00 35.03 222 ARG C O 1
ATOM 5183 N N . GLU C 1 123 ? 160.765 111.773 172.553 1.00 41.02 223 GLU C N 1
ATOM 5184 C CA . GLU C 1 123 ? 161.577 110.669 173.057 1.00 41.02 223 GLU C CA 1
ATOM 5185 C C . GLU C 1 123 ? 162.941 111.117 173.540 1.00 41.02 223 GLU C C 1
ATOM 5186 O O . GLU C 1 123 ? 163.591 110.380 174.279 1.00 41.02 223 GLU C O 1
ATOM 5192 N N . ASN C 1 124 ? 163.395 112.291 173.138 1.00 42.01 224 ASN C N 1
ATOM 5193 C CA . ASN C 1 124 ? 164.729 112.740 173.492 1.00 42.01 224 ASN C CA 1
ATOM 5194 C C . ASN C 1 124 ? 164.680 114.087 174.176 1.00 42.01 224 ASN C C 1
ATOM 5195 O O . ASN C 1 124 ? 165.430 114.991 173.812 1.00 42.01 224 ASN C O 1
ATOM 5200 N N . LYS C 1 125 ? 163.798 114.241 175.134 1.00 40.54 225 LYS C N 1
ATOM 5201 C CA . LYS C 1 125 ? 163.681 115.521 175.786 1.00 40.54 225 LYS C CA 1
ATOM 5202 C C . LYS C 1 125 ? 164.835 115.696 176.756 1.00 40.54 225 LYS C C 1
ATOM 5203 O O . LYS C 1 125 ? 165.454 114.717 177.168 1.00 40.54 225 LYS C O 1
ATOM 5209 N N . PRO C 1 126 ? 165.193 116.936 177.102 1.00 37.78 226 PRO C N 1
ATOM 5210 C CA . PRO C 1 126 ? 164.781 118.262 176.660 1.00 37.78 226 PRO C CA 1
ATOM 5211 C C . PRO C 1 126 ? 165.300 118.651 175.297 1.00 37.78 226 PRO C C 1
ATOM 5212 O O . PRO C 1 126 ? 166.495 118.700 175.110 1.00 37.78 226 PRO C O 1
ATOM 5216 N N . SER C 1 127 ? 164.385 118.951 174.379 1.00 31.41 227 SER C N 1
ATOM 5217 C CA . SER C 1 127 ? 164.648 119.089 172.964 1.00 31.41 227 SER C CA 1
ATOM 5218 C C . SER C 1 127 ? 164.357 120.506 172.535 1.00 31.41 227 SER C C 1
ATOM 5219 O O . SER C 1 127 ? 163.691 121.249 173.241 1.00 31.41 227 SER C O 1
ATOM 5222 N N . ILE C 1 128 ? 164.881 120.888 171.379 1.00 26.95 228 ILE C N 1
ATOM 5223 C CA . ILE C 1 128 ? 164.600 122.179 170.770 1.00 26.95 228 ILE C CA 1
ATOM 5224 C C . ILE C 1 128 ? 164.280 121.926 169.315 1.00 26.95 228 ILE C C 1
ATOM 5225 O O . ILE C 1 128 ? 164.992 121.180 168.649 1.00 26.95 228 ILE C O 1
ATOM 5230 N N . ILE C 1 129 ? 163.219 122.527 168.820 1.00 23.32 229 ILE C N 1
ATOM 5231 C CA . ILE C 1 129 ? 162.836 122.406 167.430 1.00 23.32 229 ILE C CA 1
ATOM 5232 C C . ILE C 1 129 ? 162.934 123.781 166.815 1.00 23.32 229 ILE C C 1
ATOM 5233 O O . ILE C 1 129 ? 162.257 124.703 167.265 1.00 23.32 229 ILE C O 1
ATOM 5238 N N . PHE C 1 130 ? 163.778 123.940 165.821 1.00 19.89 230 PHE C N 1
ATOM 5239 C CA . PHE C 1 130 ? 164.005 125.247 165.229 1.00 19.89 230 PHE C CA 1
ATOM 5240 C C . PHE C 1 130 ? 163.445 125.250 163.832 1.00 19.89 230 PHE C C 1
ATOM 5241 O O . PHE C 1 130 ? 164.076 124.746 162.916 1.00 19.89 230 PHE C O 1
ATOM 5249 N N . ILE C 1 131 ? 162.272 125.837 163.657 1.00 21.73 231 ILE C N 1
ATOM 5250 C CA . ILE C 1 131 ? 161.620 125.866 162.363 1.00 21.73 231 ILE C CA 1
ATOM 5251 C C . ILE C 1 131 ? 162.027 127.169 161.704 1.00 21.73 231 ILE C C 1
ATOM 5252 O O . ILE C 1 131 ? 161.487 128.210 162.012 1.00 21.73 231 ILE C O 1
ATOM 5257 N N . ASP C 1 132 ? 162.964 127.118 160.785 1.00 24.34 232 ASP C N 1
ATOM 5258 C CA . ASP C 1 132 ? 163.460 128.352 160.211 1.00 24.34 232 ASP C CA 1
ATOM 5259 C C . ASP C 1 132 ? 162.563 128.783 159.070 1.00 24.34 232 ASP C C 1
ATOM 5260 O O . ASP C 1 132 ? 162.212 127.978 158.211 1.00 24.34 232 ASP C O 1
ATOM 5265 N N . GLU C 1 133 ? 162.201 130.059 159.075 1.00 25.47 233 GLU C N 1
ATOM 5266 C CA . GLU C 1 133 ? 161.235 130.670 158.167 1.00 25.47 233 GLU C CA 1
ATOM 5267 C C . GLU C 1 133 ? 159.889 129.951 158.232 1.00 25.47 233 GLU C C 1
ATOM 5268 O O . GLU C 1 133 ? 159.500 129.191 157.357 1.00 25.47 233 GLU C O 1
ATOM 5274 N N . VAL C 1 134 ? 159.043 130.178 159.271 1.00 26.88 234 VAL C N 1
ATOM 5275 C CA . VAL C 1 134 ? 157.760 129.549 159.531 1.00 26.88 234 VAL C CA 1
ATOM 5276 C C . VAL C 1 134 ? 156.614 130.123 158.734 1.00 26.88 234 VAL C C 1
ATOM 5277 O O . VAL C 1 134 ? 155.536 129.537 158.732 1.00 26.88 234 VAL C O 1
ATOM 5281 N N . ASP C 1 135 ? 156.789 131.254 158.069 1.00 29.97 235 ASP C N 1
ATOM 5282 C CA . ASP C 1 135 ? 155.685 131.782 157.289 1.00 29.97 235 ASP C CA 1
ATOM 5283 C C . ASP C 1 135 ? 155.471 131.045 155.984 1.00 29.97 235 ASP C C 1
ATOM 5284 O O . ASP C 1 135 ? 154.508 131.346 155.284 1.00 29.97 235 ASP C O 1
ATOM 5289 N N . ALA C 1 136 ? 156.347 130.120 155.630 1.00 29.92 236 ALA C N 1
ATOM 5290 C CA . ALA C 1 136 ? 156.200 129.329 154.425 1.00 29.92 236 ALA C CA 1
ATOM 5291 C C . ALA C 1 136 ? 155.493 128.014 154.667 1.00 29.92 236 ALA C C 1
ATOM 5292 O O . ALA C 1 136 ? 155.103 127.354 153.705 1.00 29.92 236 ALA C O 1
ATOM 5294 N N . LEU C 1 137 ? 155.341 127.603 155.917 1.00 31.18 237 LEU C N 1
ATOM 5295 C CA . LEU C 1 137 ? 154.492 126.476 156.257 1.00 31.18 237 LEU C CA 1
ATOM 5296 C C . LEU C 1 137 ? 153.074 126.879 156.578 1.00 31.18 237 LEU C C 1
ATOM 5297 O O . LEU C 1 137 ? 152.162 126.101 156.333 1.00 31.18 237 LEU C O 1
ATOM 5302 N N . THR C 1 138 ? 152.882 128.071 157.138 1.00 30.83 238 THR C N 1
ATOM 5303 C CA . THR C 1 138 ? 151.713 128.462 157.926 1.00 30.83 238 THR C CA 1
ATOM 5304 C C . THR C 1 138 ? 151.115 129.753 157.378 1.00 30.83 238 THR C C 1
ATOM 5305 O O . THR C 1 138 ? 151.418 130.837 157.866 1.00 30.83 238 THR C O 1
ATOM 5309 N N . GLY C 1 139 ? 150.226 129.630 156.407 1.00 39.33 239 GLY C N 1
ATOM 5310 C CA . GLY C 1 139 ? 149.790 130.747 155.593 1.00 39.33 239 GLY C CA 1
ATOM 5311 C C . GLY C 1 139 ? 148.329 131.137 155.639 1.00 39.33 239 GLY C C 1
ATOM 5312 O O . GLY C 1 139 ? 147.685 131.153 154.593 1.00 39.33 239 GLY C O 1
ATOM 5313 N N . THR C 1 140 ? 147.768 131.254 156.839 1.00 39.24 240 THR C N 1
ATOM 5314 C CA . THR C 1 140 ? 146.478 131.848 157.221 1.00 39.24 240 THR C CA 1
ATOM 5315 C C . THR C 1 140 ? 145.247 131.079 156.750 1.00 39.24 240 THR C C 1
ATOM 5316 O O . THR C 1 140 ? 144.141 131.369 157.221 1.00 39.24 240 THR C O 1
ATOM 5320 N N . ARG C 1 141 ? 145.442 130.045 155.921 1.00 42.49 241 ARG C N 1
ATOM 5321 C CA . ARG C 1 141 ? 144.448 129.095 155.399 1.00 42.49 241 ARG C CA 1
ATOM 5322 C C . ARG C 1 141 ? 143.093 129.700 155.017 1.00 42.49 241 ARG C C 1
ATOM 5323 O O . ARG C 1 141 ? 142.050 129.354 155.576 1.00 42.49 241 ARG C O 1
ATOM 5331 N N . GLY C 1 142 ? 143.110 130.624 154.064 1.00 57.45 242 GLY C N 1
ATOM 5332 C CA . GLY C 1 142 ? 141.894 131.137 153.466 1.00 57.45 242 GLY C CA 1
ATOM 5333 C C . GLY C 1 142 ? 141.958 131.053 151.956 1.00 57.45 242 GLY C C 1
ATOM 5334 O O . GLY C 1 142 ? 140.946 131.202 151.266 1.00 57.45 242 GLY C O 1
ATOM 5335 N N . GLU C 1 143 ? 143.163 130.808 151.435 1.00 66.17 243 GLU C N 1
ATOM 5336 C CA . GLU C 1 143 ? 143.387 130.705 149.999 1.00 66.17 243 GLU C CA 1
ATOM 5337 C C . GLU C 1 143 ? 144.191 129.465 149.628 1.00 66.17 243 GLU C C 1
ATOM 5338 O O . GLU C 1 143 ? 144.337 129.175 148.434 1.00 66.17 243 GLU C O 1
ATOM 5344 N N . GLY C 1 144 ? 144.705 128.728 150.606 1.00 60.98 244 GLY C N 1
ATOM 5345 C CA . GLY C 1 144 ? 145.638 127.669 150.322 1.00 60.98 244 GLY C CA 1
ATOM 5346 C C . GLY C 1 144 ? 144.971 126.401 149.851 1.00 60.98 244 GLY C C 1
ATOM 5347 O O . GLY C 1 144 ? 143.760 126.237 149.907 1.00 60.98 244 GLY C O 1
ATOM 5348 N N . GLU C 1 145 ? 145.799 125.483 149.381 1.00 56.27 245 GLU C N 1
ATOM 5349 C CA . GLU C 1 145 ? 145.317 124.208 148.898 1.00 56.27 245 GLU C CA 1
ATOM 5350 C C . GLU C 1 145 ? 145.066 123.241 150.041 1.00 56.27 245 GLU C C 1
ATOM 5351 O O . GLU C 1 145 ? 145.629 123.368 151.136 1.00 56.27 245 GLU C O 1
ATOM 5357 N N . SER C 1 146 ? 144.258 122.225 149.725 1.00 54.38 246 SER C N 1
ATOM 5358 C CA . SER C 1 146 ? 143.694 121.305 150.705 1.00 54.38 246 SER C CA 1
ATOM 5359 C C . SER C 1 146 ? 144.765 120.567 151.478 1.00 54.38 246 SER C C 1
ATOM 5360 O O . SER C 1 146 ? 144.837 120.677 152.711 1.00 54.38 246 SER C O 1
ATOM 5363 N N . GLU C 1 147 ? 145.629 119.851 150.766 1.00 51.95 247 GLU C N 1
ATOM 5364 C CA . GLU C 1 147 ? 146.553 118.946 151.425 1.00 51.95 247 GLU C CA 1
ATOM 5365 C C . GLU C 1 147 ? 147.595 119.709 152.211 1.00 51.95 247 GLU C C 1
ATOM 5366 O O . GLU C 1 147 ? 147.665 119.590 153.440 1.00 51.95 247 GLU C O 1
ATOM 5372 N N . ALA C 1 148 ? 148.404 120.494 151.509 1.00 48.32 248 ALA C N 1
ATOM 5373 C CA . ALA C 1 148 ? 149.547 121.151 152.119 1.00 48.32 248 ALA C CA 1
ATOM 5374 C C . ALA C 1 148 ? 149.112 122.108 153.200 1.00 48.32 248 ALA C C 1
ATOM 5375 O O . ALA C 1 148 ? 149.642 122.062 154.318 1.00 48.32 248 ALA C O 1
ATOM 5377 N N . SER C 1 149 ? 148.140 122.945 152.792 1.00 47.09 249 SER C N 1
ATOM 5378 C CA . SER C 1 149 ? 147.653 123.980 153.670 1.00 47.09 249 SER C CA 1
ATOM 5379 C C . SER C 1 149 ? 146.991 123.371 154.884 1.00 47.09 249 SER C C 1
ATOM 5380 O O . SER C 1 149 ? 147.608 123.358 155.951 1.00 47.09 249 SER C O 1
ATOM 5383 N N . ARG C 1 150 ? 145.841 122.736 154.712 1.00 43.81 250 ARG C N 1
ATOM 5384 C CA . ARG C 1 150 ? 145.067 122.412 155.893 1.00 43.81 250 ARG C CA 1
ATOM 5385 C C . ARG C 1 150 ? 145.700 121.292 156.691 1.00 43.81 250 ARG C C 1
ATOM 5386 O O . ARG C 1 150 ? 145.582 121.253 157.918 1.00 43.81 250 ARG C O 1
ATOM 5394 N N . ARG C 1 151 ? 146.466 120.452 156.042 1.00 41.70 251 ARG C N 1
ATOM 5395 C CA . ARG C 1 151 ? 146.891 119.273 156.746 1.00 41.70 251 ARG C CA 1
ATOM 5396 C C . ARG C 1 151 ? 148.256 119.453 157.374 1.00 41.70 251 ARG C C 1
ATOM 5397 O O . ARG C 1 151 ? 148.493 118.951 158.479 1.00 41.70 251 ARG C O 1
ATOM 5405 N N . ILE C 1 152 ? 149.148 120.214 156.746 1.00 35.29 252 ILE C N 1
ATOM 5406 C CA . ILE C 1 152 ? 150.399 120.430 157.450 1.00 35.29 252 ILE C CA 1
ATOM 5407 C C . ILE C 1 152 ? 150.231 121.501 158.513 1.00 35.29 252 ILE C C 1
ATOM 5408 O O . ILE C 1 152 ? 150.757 121.361 159.623 1.00 35.29 252 ILE C O 1
ATOM 5413 N N . LYS C 1 153 ? 149.466 122.558 158.219 1.00 32.72 253 LYS C N 1
ATOM 5414 C CA . LYS C 1 153 ? 149.226 123.573 159.233 1.00 32.72 253 LYS C CA 1
ATOM 5415 C C . LYS C 1 153 ? 148.441 123.000 160.389 1.00 32.72 253 LYS C C 1
ATOM 5416 O O . LYS C 1 153 ? 148.805 123.208 161.548 1.00 32.72 253 LYS C O 1
ATOM 5422 N N . THR C 1 154 ? 147.427 122.195 160.091 1.00 32.34 254 THR C N 1
ATOM 5423 C CA . THR C 1 154 ? 146.588 121.628 161.135 1.00 32.34 254 THR C CA 1
ATOM 5424 C C . THR C 1 154 ? 147.342 120.630 161.998 1.00 32.34 254 THR C C 1
ATOM 5425 O O . THR C 1 154 ? 147.185 120.632 163.224 1.00 32.34 254 THR C O 1
ATOM 5429 N N . GLU C 1 155 ? 148.214 119.820 161.408 1.00 30.96 255 GLU C N 1
ATOM 5430 C CA . GLU C 1 155 ? 148.949 118.900 162.263 1.00 30.96 255 GLU C CA 1
ATOM 5431 C C . GLU C 1 155 ? 150.008 119.615 163.083 1.00 30.96 255 GLU C C 1
ATOM 5432 O O . GLU C 1 155 ? 150.327 119.191 164.200 1.00 30.96 255 GLU C O 1
ATOM 5438 N N . LEU C 1 156 ? 150.483 120.753 162.606 1.00 26.53 256 LEU C N 1
ATOM 5439 C CA . LEU C 1 156 ? 151.409 121.517 163.422 1.00 26.53 256 LEU C CA 1
ATOM 5440 C C . LEU C 1 156 ? 150.700 122.155 164.613 1.00 26.53 256 LEU C C 1
ATOM 5441 O O . LEU C 1 156 ? 151.233 122.151 165.723 1.00 26.53 256 LEU C O 1
ATOM 5446 N N . LEU C 1 157 ? 149.478 122.658 164.407 1.00 24.07 257 LEU C N 1
ATOM 5447 C CA . LEU C 1 157 ? 148.672 123.237 165.481 1.00 24.07 257 LEU C CA 1
ATOM 5448 C C . LEU C 1 157 ? 148.369 122.231 166.571 1.00 24.07 257 LEU C C 1
ATOM 5449 O O . LEU C 1 157 ? 148.743 122.415 167.742 1.00 24.07 257 LEU C O 1
ATOM 5454 N N . VAL C 1 158 ? 147.666 121.163 166.194 1.00 25.62 258 VAL C N 1
ATOM 5455 C CA . VAL C 1 158 ? 147.265 120.110 167.118 1.00 25.62 258 VAL C CA 1
ATOM 5456 C C . VAL C 1 158 ? 148.466 119.475 167.776 1.00 25.62 258 VAL C C 1
ATOM 5457 O O . VAL C 1 158 ? 148.425 119.095 168.946 1.00 25.62 258 VAL C O 1
ATOM 5461 N N . GLN C 1 159 ? 149.578 119.435 167.080 1.00 26.23 259 GLN C N 1
ATOM 5462 C CA . GLN C 1 159 ? 150.722 118.783 167.671 1.00 26.23 259 GLN C CA 1
ATOM 5463 C C . GLN C 1 159 ? 151.423 119.699 168.665 1.00 26.23 259 GLN C C 1
ATOM 5464 O O . GLN C 1 159 ? 152.013 119.211 169.626 1.00 26.23 259 GLN C O 1
ATOM 5470 N N . MET C 1 160 ? 151.325 121.019 168.495 1.00 26.25 260 MET C N 1
ATOM 5471 C CA . MET C 1 160 ? 152.000 121.912 169.434 1.00 26.25 260 MET C CA 1
ATOM 5472 C C . MET C 1 160 ? 151.283 121.980 170.768 1.00 26.25 260 MET C C 1
ATOM 5473 O O . MET C 1 160 ? 151.924 121.813 171.806 1.00 26.25 260 MET C O 1
ATOM 5478 N N . ASN C 1 161 ? 149.965 122.208 170.804 1.00 28.18 261 ASN C N 1
ATOM 5479 C CA . ASN C 1 161 ? 149.371 122.054 172.138 1.00 28.18 261 ASN C CA 1
ATOM 5480 C C . ASN C 1 161 ? 148.342 120.929 172.240 1.00 28.18 261 ASN C C 1
ATOM 5481 O O . ASN C 1 161 ? 148.531 120.046 173.080 1.00 28.18 261 ASN C O 1
ATOM 5486 N N . GLY C 1 162 ? 147.280 120.917 171.424 1.00 31.43 262 GLY C N 1
ATOM 5487 C CA . GLY C 1 162 ? 146.338 119.814 171.320 1.00 31.43 262 GLY C CA 1
ATOM 5488 C C . GLY C 1 162 ? 145.692 119.288 172.581 1.00 31.43 262 GLY C C 1
ATOM 5489 O O . GLY C 1 162 ? 145.632 120.002 173.577 1.00 31.43 262 GLY C O 1
ATOM 5490 N N . VAL C 1 163 ? 145.236 118.038 172.562 1.00 36.66 263 VAL C N 1
ATOM 5491 C CA . VAL C 1 163 ? 144.609 117.405 173.718 1.00 36.66 263 VAL C CA 1
ATOM 5492 C C . VAL C 1 163 ? 145.510 116.341 174.331 1.00 36.66 263 VAL C C 1
ATOM 5493 O O . VAL C 1 163 ? 145.933 116.462 175.480 1.00 36.66 263 VAL C O 1
ATOM 5497 N N . GLY C 1 164 ? 145.815 115.292 173.585 1.00 37.37 264 GLY C N 1
ATOM 5498 C CA . GLY C 1 164 ? 146.583 114.215 174.167 1.00 37.37 264 GLY C CA 1
ATOM 5499 C C . GLY C 1 164 ? 148.063 114.293 173.872 1.00 37.37 264 GLY C C 1
ATOM 5500 O O . GLY C 1 164 ? 148.689 113.269 173.590 1.00 37.37 264 GLY C O 1
ATOM 5501 N N . ASN C 1 165 ? 148.652 115.478 173.945 1.00 36.69 265 ASN C N 1
ATOM 5502 C CA . ASN C 1 165 ? 149.934 115.655 173.291 1.00 36.69 265 ASN C CA 1
ATOM 5503 C C . ASN C 1 165 ? 151.107 116.002 174.191 1.00 36.69 265 ASN C C 1
ATOM 5504 O O . ASN C 1 165 ? 152.195 115.534 173.884 1.00 36.69 265 ASN C O 1
ATOM 5509 N N . ASP C 1 166 ? 150.937 116.773 175.271 1.00 40.81 266 ASP C N 1
ATOM 5510 C CA . ASP C 1 166 ? 151.965 116.949 176.316 1.00 40.81 266 ASP C CA 1
ATOM 5511 C C . ASP C 1 166 ? 153.253 117.579 175.770 1.00 40.81 266 ASP C C 1
ATOM 5512 O O . ASP C 1 166 ? 154.266 116.918 175.579 1.00 40.81 266 ASP C O 1
ATOM 5517 N N . SER C 1 167 ? 153.180 118.874 175.482 1.00 39.37 267 SER C N 1
ATOM 5518 C CA . SER C 1 167 ? 154.380 119.647 175.152 1.00 39.37 267 SER C CA 1
ATOM 5519 C C . SER C 1 167 ? 155.133 120.042 176.423 1.00 39.37 267 SER C C 1
ATOM 5520 O O . SER C 1 167 ? 155.230 121.211 176.795 1.00 39.37 267 SER C O 1
ATOM 5523 N N . GLN C 1 168 ? 155.674 119.034 177.096 1.00 42.11 268 GLN C N 1
ATOM 5524 C CA . GLN C 1 168 ? 156.569 119.217 178.230 1.00 42.11 268 GLN C CA 1
ATOM 5525 C C . GLN C 1 168 ? 158.005 119.122 177.763 1.00 42.11 268 GLN C C 1
ATOM 5526 O O . GLN C 1 168 ? 158.391 118.129 177.144 1.00 42.11 268 GLN C O 1
ATOM 5532 N N . GLY C 1 169 ? 158.796 120.140 178.067 1.00 36.11 269 GLY C N 1
ATOM 5533 C CA . GLY C 1 169 ? 160.214 120.006 177.851 1.00 36.11 269 GLY C CA 1
ATOM 5534 C C . GLY C 1 169 ? 160.672 120.145 176.428 1.00 36.11 269 GLY C C 1
ATOM 5535 O O . GLY C 1 169 ? 161.867 120.020 176.178 1.00 36.11 269 GLY C O 1
ATOM 5536 N N . VAL C 1 170 ? 159.777 120.384 175.484 1.00 30.48 270 VAL C N 1
ATOM 5537 C CA . VAL C 1 170 ? 160.183 120.739 174.137 1.00 30.48 270 VAL C CA 1
ATOM 5538 C C . VAL C 1 170 ? 160.003 122.234 173.998 1.00 30.48 270 VAL C C 1
ATOM 5539 O O . VAL C 1 170 ? 159.165 122.843 174.661 1.00 30.48 270 VAL C O 1
ATOM 5543 N N . LEU C 1 171 ? 160.852 122.832 173.190 1.00 24.29 271 LEU C N 1
ATOM 5544 C CA . LEU C 1 171 ? 160.774 124.233 172.845 1.00 24.29 271 LEU C CA 1
ATOM 5545 C C . LEU C 1 171 ? 160.766 124.315 171.340 1.00 24.29 271 LEU C C 1
ATOM 5546 O O . LEU C 1 171 ? 161.516 123.603 170.688 1.00 24.29 271 LEU C O 1
ATOM 5551 N N . VAL C 1 172 ? 159.930 125.163 170.725 1.00 21.26 272 VAL C N 1
ATOM 5552 C CA . VAL C 1 172 ? 159.761 125.335 169.302 1.00 21.26 272 VAL C CA 1
ATOM 5553 C C . VAL C 1 172 ? 160.192 126.750 168.980 1.00 21.26 272 VAL C C 1
ATOM 5554 O O . VAL C 1 172 ? 159.461 127.694 169.268 1.00 21.26 272 VAL C O 1
ATOM 5558 N N . LEU C 1 173 ? 161.360 126.925 168.382 1.00 19.20 273 LEU C N 1
ATOM 5559 C CA . LEU C 1 173 ? 161.744 128.248 167.923 1.00 19.20 273 LEU C CA 1
ATOM 5560 C C . LEU C 1 173 ? 161.080 128.566 166.598 1.00 19.20 273 LEU C C 1
ATOM 5561 O O . LEU C 1 173 ? 160.185 127.872 166.138 1.00 19.20 273 LEU C O 1
ATOM 5566 N N . GLY C 1 174 ? 161.513 129.626 165.967 1.00 15.69 274 GLY C N 1
ATOM 5567 C CA . GLY C 1 174 ? 160.991 129.915 164.662 1.00 15.69 274 GLY C CA 1
ATOM 5568 C C . GLY C 1 174 ? 161.378 131.312 164.292 1.00 15.69 274 GLY C C 1
ATOM 5569 O O . GLY C 1 174 ? 161.327 132.189 165.140 1.00 15.69 274 GLY C O 1
ATOM 5570 N N . ALA C 1 175 ? 161.784 131.547 163.063 1.00 17.98 275 ALA C N 1
ATOM 5571 C CA . ALA C 1 175 ? 162.129 132.879 162.626 1.00 17.98 275 ALA C CA 1
ATOM 5572 C C . ALA C 1 175 ? 161.287 133.222 161.422 1.00 17.98 275 ALA C C 1
ATOM 5573 O O . ALA C 1 175 ? 160.821 132.335 160.734 1.00 17.98 275 ALA C O 1
ATOM 5575 N N . THR C 1 176 ? 161.076 134.505 161.170 1.00 19.30 276 THR C N 1
ATOM 5576 C CA . THR C 1 176 ? 160.339 134.906 159.983 1.00 19.30 276 THR C CA 1
ATOM 5577 C C . THR C 1 176 ? 160.660 136.344 159.630 1.00 19.30 276 THR C C 1
ATOM 5578 O O . THR C 1 176 ? 161.083 137.127 160.472 1.00 19.30 276 THR C O 1
ATOM 5582 N N . ASN C 1 177 ? 160.456 136.683 158.362 1.00 20.58 277 ASN C N 1
ATOM 5583 C CA . ASN C 1 177 ? 160.573 138.058 157.920 1.00 20.58 277 ASN C CA 1
ATOM 5584 C C . ASN C 1 177 ? 159.242 138.705 157.637 1.00 20.58 277 ASN C C 1
ATOM 5585 O O . ASN C 1 177 ? 159.184 139.927 157.519 1.00 20.58 277 ASN C O 1
ATOM 5590 N N . ILE C 1 178 ? 158.191 137.920 157.470 1.00 22.56 278 ILE C N 1
ATOM 5591 C CA . ILE C 1 178 ? 156.877 138.458 157.181 1.00 22.56 278 ILE C CA 1
ATOM 5592 C C . ILE C 1 178 ? 155.992 138.056 158.343 1.00 22.56 278 ILE C C 1
ATOM 5593 O O . ILE C 1 178 ? 155.211 137.115 158.198 1.00 22.56 278 ILE C O 1
ATOM 5598 N N . PRO C 1 179 ? 156.067 138.701 159.502 1.00 20.21 279 PRO C N 1
ATOM 5599 C CA . PRO C 1 179 ? 155.302 138.206 160.634 1.00 20.21 279 PRO C CA 1
ATOM 5600 C C . PRO C 1 179 ? 153.831 138.544 160.571 1.00 20.21 279 PRO C C 1
ATOM 5601 O O . PRO C 1 179 ? 153.064 138.006 161.369 1.00 20.21 279 PRO C O 1
ATOM 5605 N N . TRP C 1 180 ? 153.397 139.386 159.652 1.00 23.43 280 TRP C N 1
ATOM 5606 C CA . TRP C 1 180 ? 151.985 139.699 159.536 1.00 23.43 280 TRP C CA 1
ATOM 5607 C C . TRP C 1 180 ? 151.233 138.733 158.653 1.00 23.43 280 TRP C C 1
ATOM 5608 O O . TRP C 1 180 ? 150.008 138.789 158.616 1.00 23.43 280 TRP C O 1
ATOM 5619 N N . GLN C 1 181 ? 151.925 137.856 157.940 1.00 26.54 281 GLN C N 1
ATOM 5620 C CA . GLN C 1 181 ? 151.284 136.840 157.115 1.00 26.54 281 GLN C CA 1
ATOM 5621 C C . GLN C 1 181 ? 151.223 135.516 157.819 1.00 26.54 281 GLN C C 1
ATOM 5622 O O . GLN C 1 181 ? 151.384 134.476 157.203 1.00 26.54 281 GLN C O 1
ATOM 5628 N N . LEU C 1 182 ? 151.004 135.529 159.111 1.00 25.38 282 LEU C N 1
ATOM 5629 C CA . LEU C 1 182 ? 151.066 134.332 159.914 1.00 25.38 282 LEU C CA 1
ATOM 5630 C C . LEU C 1 182 ? 149.671 134.094 160.460 1.00 25.38 282 LEU C C 1
ATOM 5631 O O . LEU C 1 182 ? 148.967 135.046 160.789 1.00 25.38 282 LEU C O 1
ATOM 5636 N N . ASP C 1 183 ? 149.255 132.838 160.513 1.00 28.76 283 ASP C N 1
ATOM 5637 C CA . ASP C 1 183 ? 147.908 132.511 160.956 1.00 28.76 283 ASP C CA 1
ATOM 5638 C C . ASP C 1 183 ? 147.742 132.791 162.438 1.00 28.76 283 ASP C C 1
ATOM 5639 O O . ASP C 1 183 ? 148.654 132.550 163.227 1.00 28.76 283 ASP C O 1
ATOM 5644 N N . SER C 1 184 ? 146.562 133.277 162.823 1.00 23.59 284 SER C N 1
ATOM 5645 C CA . SER C 1 184 ? 146.352 133.742 164.188 1.00 23.59 284 SER C CA 1
ATOM 5646 C C . SER C 1 184 ? 146.357 132.627 165.222 1.00 23.59 284 SER C C 1
ATOM 5647 O O . SER C 1 184 ? 146.650 132.894 166.392 1.00 23.59 284 SER C O 1
ATOM 5650 N N . ALA C 1 185 ? 146.069 131.390 164.830 1.00 20.78 285 ALA C N 1
ATOM 5651 C CA . ALA C 1 185 ? 146.228 130.286 165.763 1.00 20.78 285 ALA C CA 1
ATOM 5652 C C . ALA C 1 185 ? 147.692 129.989 166.021 1.00 20.78 285 ALA C C 1
ATOM 5653 O O . ALA C 1 185 ? 148.064 129.553 167.118 1.00 20.78 285 ALA C O 1
ATOM 5655 N N . ILE C 1 186 ? 148.542 130.270 165.050 1.00 21.60 286 ILE C N 1
ATOM 5656 C CA . ILE C 1 186 ? 149.953 130.004 165.209 1.00 21.60 286 ILE C CA 1
ATOM 5657 C C . ILE C 1 186 ? 150.655 131.207 165.794 1.00 21.60 286 ILE C C 1
ATOM 5658 O O . ILE C 1 186 ? 151.677 131.069 166.458 1.00 21.60 286 ILE C O 1
ATOM 5663 N N . ARG C 1 187 ? 150.102 132.388 165.605 1.00 21.82 287 ARG C N 1
ATOM 5664 C CA . ARG C 1 187 ? 150.498 133.518 166.420 1.00 21.82 287 ARG C CA 1
ATOM 5665 C C . ARG C 1 187 ? 150.161 133.281 167.877 1.00 21.82 287 ARG C C 1
ATOM 5666 O O . ARG C 1 187 ? 150.865 133.752 168.767 1.00 21.82 287 ARG C O 1
ATOM 5674 N N . ARG C 1 188 ? 149.091 132.550 168.141 1.00 18.51 288 ARG C N 1
ATOM 5675 C CA . ARG C 1 188 ? 148.769 132.211 169.513 1.00 18.51 288 ARG C CA 1
ATOM 5676 C C . ARG C 1 188 ? 149.748 131.200 170.094 1.00 18.51 288 ARG C C 1
ATOM 5677 O O . ARG C 1 188 ? 150.107 131.299 171.266 1.00 18.51 288 ARG C O 1
ATOM 5685 N N . ARG C 1 189 ? 150.174 130.202 169.307 1.00 19.12 289 ARG C N 1
ATOM 5686 C CA . ARG C 1 189 ? 151.018 129.140 169.868 1.00 19.12 289 ARG C CA 1
ATOM 5687 C C . ARG C 1 189 ? 152.399 129.622 170.261 1.00 19.12 289 ARG C C 1
ATOM 5688 O O . ARG C 1 189 ? 152.992 129.082 171.192 1.00 19.12 289 ARG C O 1
ATOM 5696 N N . PHE C 1 190 ? 152.949 130.570 169.522 1.00 18.83 290 PHE C N 1
ATOM 5697 C CA . PHE C 1 190 ? 154.242 131.178 169.813 1.00 18.83 290 PHE C CA 1
ATOM 5698 C C . PHE C 1 190 ? 154.028 132.228 170.875 1.00 18.83 290 PHE C C 1
ATOM 5699 O O . PHE C 1 190 ? 153.518 133.307 170.598 1.00 18.83 290 PHE C O 1
ATOM 5707 N N . GLU C 1 191 ? 154.415 131.938 172.094 1.00 23.25 291 GLU C N 1
ATOM 5708 C CA . GLU C 1 191 ? 153.904 132.756 173.164 1.00 23.25 291 GLU C CA 1
ATOM 5709 C C . GLU C 1 191 ? 154.819 133.893 173.553 1.00 23.25 291 GLU C C 1
ATOM 5710 O O . GLU C 1 191 ? 154.460 134.651 174.447 1.00 23.25 291 GLU C O 1
ATOM 5716 N N . ARG C 1 192 ? 155.977 134.062 172.917 1.00 20.92 292 ARG C N 1
ATOM 5717 C CA . ARG C 1 192 ? 156.799 135.253 173.135 1.00 20.92 292 ARG C CA 1
ATOM 5718 C C . ARG C 1 192 ? 157.342 135.711 171.793 1.00 20.92 292 ARG C C 1
ATOM 5719 O O . ARG C 1 192 ? 158.433 135.324 171.408 1.00 20.92 292 ARG C O 1
ATOM 5727 N N . ARG C 1 193 ? 156.619 136.577 171.118 1.00 16.96 293 ARG C N 1
ATOM 5728 C CA . ARG C 1 193 ? 157.073 137.115 169.842 1.00 16.96 293 ARG C CA 1
ATOM 5729 C C . ARG C 1 193 ? 158.089 138.219 170.084 1.00 16.96 293 ARG C C 1
ATOM 5730 O O . ARG C 1 193 ? 157.711 139.359 170.314 1.00 16.96 293 ARG C O 1
ATOM 5738 N N . ILE C 1 194 ? 159.376 137.924 169.976 1.00 16.81 294 ILE C N 1
ATOM 5739 C CA . ILE C 1 194 ? 160.433 138.906 170.206 1.00 16.81 294 ILE C CA 1
ATOM 5740 C C . ILE C 1 194 ? 160.849 139.510 168.875 1.00 16.81 294 ILE C C 1
ATOM 5741 O O . ILE C 1 194 ? 160.873 138.808 167.870 1.00 16.81 294 ILE C O 1
ATOM 5746 N N . TYR C 1 195 ? 161.195 140.794 168.861 1.00 18.43 295 TYR C N 1
ATOM 5747 C CA . TYR C 1 195 ? 161.522 141.538 167.650 1.00 18.43 295 TYR C CA 1
ATOM 5748 C C . TYR C 1 195 ? 163.000 141.864 167.600 1.00 18.43 295 TYR C C 1
ATOM 5749 O O . TYR C 1 195 ? 163.505 142.536 168.492 1.00 18.43 295 TYR C O 1
ATOM 5758 N N . ILE C 1 196 ? 163.680 141.438 166.543 1.00 19.02 296 ILE C N 1
ATOM 5759 C CA . ILE C 1 196 ? 165.121 141.623 166.402 1.00 19.02 296 ILE C CA 1
ATOM 5760 C C . ILE C 1 196 ? 165.348 142.800 165.455 1.00 19.02 296 ILE C C 1
ATOM 5761 O O . ILE C 1 196 ? 165.134 142.645 164.249 1.00 19.02 296 ILE C O 1
ATOM 5766 N N . PRO C 1 197 ? 165.784 143.961 165.937 1.00 23.52 297 PRO C N 1
ATOM 5767 C CA . PRO C 1 197 ? 165.824 145.143 165.076 1.00 23.52 297 PRO C CA 1
ATOM 5768 C C . PRO C 1 197 ? 167.169 145.406 164.430 1.00 23.52 297 PRO C C 1
ATOM 5769 O O . PRO C 1 197 ? 168.139 144.704 164.709 1.00 23.52 297 PRO C O 1
ATOM 5773 N N . LEU C 1 198 ? 167.232 146.423 163.575 1.00 27.07 298 LEU C N 1
ATOM 5774 C CA . LEU C 1 198 ? 168.496 146.892 163.031 1.00 27.07 298 LEU C CA 1
ATOM 5775 C C . LEU C 1 198 ? 169.375 147.426 164.154 1.00 27.07 298 LEU C C 1
ATOM 5776 O O . LEU C 1 198 ? 168.866 148.022 165.099 1.00 27.07 298 LEU C O 1
ATOM 5781 N N . PRO C 1 199 ? 170.725 147.347 164.063 1.00 35.46 299 PRO C N 1
ATOM 5782 C CA . PRO C 1 199 ? 171.570 147.672 165.239 1.00 35.46 299 PRO C CA 1
ATOM 5783 C C . PRO C 1 199 ? 171.631 149.130 165.703 1.00 35.46 299 PRO C C 1
ATOM 5784 O O . PRO C 1 199 ? 171.027 149.998 165.079 1.00 35.46 299 PRO C O 1
ATOM 5788 N N . ASP C 1 200 ? 172.376 149.416 166.779 1.00 44.54 300 ASP C N 1
ATOM 5789 C CA . ASP C 1 200 ? 172.639 150.777 167.265 1.00 44.54 300 ASP C CA 1
ATOM 5790 C C . ASP C 1 200 ? 174.125 150.975 167.563 1.00 44.54 300 ASP C C 1
ATOM 5791 O O . ASP C 1 200 ? 174.896 150.093 167.191 1.00 44.54 300 ASP C O 1
ATOM 5796 N N . LEU C 1 201 ? 174.546 152.079 168.219 1.00 45.72 301 LEU C N 1
ATOM 5797 C CA . LEU C 1 201 ? 175.943 152.494 168.139 1.00 45.72 301 LEU C CA 1
ATOM 5798 C C . LEU C 1 201 ? 176.889 151.511 168.815 1.00 45.72 301 LEU C C 1
ATOM 5799 O O . LEU C 1 201 ? 177.910 151.113 168.231 1.00 45.72 301 LEU C O 1
ATOM 5804 N N . ALA C 1 202 ? 176.572 151.121 170.048 1.00 46.22 302 ALA C N 1
ATOM 5805 C CA . ALA C 1 202 ? 177.439 150.220 170.794 1.00 46.22 302 ALA C CA 1
ATOM 5806 C C . ALA C 1 202 ? 177.513 148.849 170.152 1.00 46.22 302 ALA C C 1
ATOM 5807 O O . ALA C 1 202 ? 178.568 148.203 170.182 1.00 46.22 302 ALA C O 1
ATOM 5809 N N . ALA C 1 203 ? 176.416 148.410 169.542 1.00 46.46 303 ALA C N 1
ATOM 5810 C CA . ALA C 1 203 ? 176.403 147.123 168.870 1.00 46.46 303 ALA C CA 1
ATOM 5811 C C . ALA C 1 203 ? 177.276 147.136 167.629 1.00 46.46 303 ALA C C 1
ATOM 5812 O O . ALA C 1 203 ? 178.010 146.176 167.380 1.00 46.46 303 ALA C O 1
ATOM 5814 N N . ARG C 1 204 ? 177.202 148.209 166.840 1.00 47.11 304 ARG C N 1
ATOM 5815 C CA . ARG C 1 204 ? 178.033 148.318 165.651 1.00 47.11 304 ARG C CA 1
ATOM 5816 C C . ARG C 1 204 ? 179.506 148.359 165.998 1.00 47.11 304 ARG C C 1
ATOM 5817 O O . ARG C 1 204 ? 180.319 147.691 165.344 1.00 47.11 304 ARG C O 1
ATOM 5825 N N . THR C 1 205 ? 179.862 149.104 167.046 1.00 50.70 305 THR C N 1
ATOM 5826 C CA . THR C 1 205 ? 181.251 149.133 167.487 1.00 50.70 305 THR C CA 1
ATOM 5827 C C . THR C 1 205 ? 181.709 147.759 167.944 1.00 50.70 305 THR C C 1
ATOM 5828 O O . THR C 1 205 ? 182.830 147.324 167.627 1.00 50.70 305 THR C O 1
ATOM 5832 N N . THR C 1 206 ? 180.819 147.029 168.617 1.00 51.44 306 THR C N 1
ATOM 5833 C CA . THR C 1 206 ? 181.132 145.671 169.031 1.00 51.44 306 THR C CA 1
ATOM 5834 C C . THR C 1 206 ? 181.324 144.756 167.834 1.00 51.44 306 THR C C 1
ATOM 5835 O O . THR C 1 206 ? 182.217 143.904 167.839 1.00 51.44 306 THR C O 1
ATOM 5839 N N . MET C 1 207 ? 180.535 144.948 166.774 1.00 50.87 307 MET C N 1
ATOM 5840 C CA . MET C 1 207 ? 180.652 144.056 165.626 1.00 50.87 307 MET C CA 1
ATOM 5841 C C . MET C 1 207 ? 181.922 144.300 164.843 1.00 50.87 307 MET C C 1
ATOM 5842 O O . MET C 1 207 ? 182.493 143.345 164.311 1.00 50.87 307 MET C O 1
ATOM 5847 N N . PHE C 1 208 ? 182.389 145.548 164.764 1.00 51.44 308 PHE C N 1
ATOM 5848 C CA . PHE C 1 208 ? 183.691 145.763 164.146 1.00 51.44 308 PHE C CA 1
ATOM 5849 C C . PHE C 1 208 ? 184.802 145.124 164.957 1.00 51.44 308 PHE C C 1
ATOM 5850 O O . PHE C 1 208 ? 185.682 144.458 164.389 1.00 51.44 308 PHE C O 1
ATOM 5858 N N . GLU C 1 209 ? 184.756 145.291 166.284 1.00 59.14 309 GLU C N 1
ATOM 5859 C CA . GLU C 1 209 ? 185.778 144.692 167.136 1.00 59.14 309 GLU C CA 1
ATOM 5860 C C . GLU C 1 209 ? 185.779 143.174 167.064 1.00 59.14 309 GLU C C 1
ATOM 5861 O O . GLU C 1 209 ? 186.837 142.554 167.192 1.00 59.14 309 GLU C O 1
ATOM 5867 N N . ILE C 1 210 ? 184.613 142.558 166.870 1.00 56.75 310 ILE C N 1
ATOM 5868 C CA . ILE C 1 210 ? 184.564 141.105 166.735 1.00 56.75 310 ILE C CA 1
ATOM 5869 C C . ILE C 1 210 ? 185.086 140.673 165.374 1.00 56.75 310 ILE C C 1
ATOM 5870 O O . ILE C 1 210 ? 185.947 139.793 165.274 1.00 56.75 310 ILE C O 1
ATOM 5875 N N . ASN C 1 211 ? 184.569 141.286 164.307 1.00 55.56 311 ASN C N 1
ATOM 5876 C CA . ASN C 1 211 ? 184.866 140.811 162.965 1.00 55.56 311 ASN C CA 1
ATOM 5877 C C . ASN C 1 211 ? 186.295 141.069 162.532 1.00 55.56 311 ASN C C 1
ATOM 5878 O O . ASN C 1 211 ? 186.761 140.384 161.622 1.00 55.56 311 ASN C O 1
ATOM 5883 N N . VAL C 1 212 ? 187.017 142.013 163.141 1.00 64.56 312 VAL C N 1
ATOM 5884 C CA . VAL C 1 212 ? 188.432 142.060 162.780 1.00 64.56 312 VAL C CA 1
ATOM 5885 C C . VAL C 1 212 ? 189.208 140.927 163.424 1.00 64.56 312 VAL C C 1
ATOM 5886 O O . VAL C 1 212 ? 190.293 140.598 162.944 1.00 64.56 312 VAL C O 1
ATOM 5890 N N . GLY C 1 213 ? 188.676 140.312 164.475 1.00 71.88 313 GLY C N 1
ATOM 5891 C CA . GLY C 1 213 ? 189.278 139.103 165.014 1.00 71.88 313 GLY C CA 1
ATOM 5892 C C . GLY C 1 213 ? 190.607 139.374 165.683 1.00 71.88 313 GLY C C 1
ATOM 5893 O O . GLY C 1 213 ? 190.749 140.299 166.485 1.00 71.88 313 GLY C O 1
ATOM 5894 N N . ASP C 1 214 ? 191.602 138.568 165.335 1.00 82.00 314 ASP C N 1
ATOM 5895 C CA . ASP C 1 214 ? 192.959 138.743 165.825 1.00 82.00 314 ASP C CA 1
ATOM 5896 C C . ASP C 1 214 ? 193.894 139.224 164.724 1.00 82.00 314 ASP C C 1
ATOM 5897 O O . ASP C 1 214 ? 195.082 138.897 164.719 1.00 82.00 314 ASP C O 1
ATOM 5902 N N . THR C 1 215 ? 193.370 139.984 163.791 1.00 82.31 315 THR C N 1
ATOM 5903 C CA . THR C 1 215 ? 194.172 140.479 162.686 1.00 82.31 315 THR C CA 1
ATOM 5904 C C . THR C 1 215 ? 194.956 141.706 163.134 1.00 82.31 315 THR C C 1
ATOM 5905 O O . THR C 1 215 ? 194.390 142.582 163.794 1.00 82.31 315 THR C O 1
ATOM 5909 N N . PRO C 1 216 ? 196.269 141.779 162.834 1.00 87.56 316 PRO C N 1
ATOM 5910 C CA . PRO C 1 216 ? 197.078 142.932 163.249 1.00 87.56 316 PRO C CA 1
ATOM 5911 C C . PRO C 1 216 ? 196.639 144.244 162.635 1.00 87.56 316 PRO C C 1
ATOM 5912 O O . PRO C 1 216 ? 196.729 144.433 161.421 1.00 87.56 316 PRO C O 1
ATOM 5916 N N . CYS C 1 217 ? 196.169 145.157 163.477 1.00 86.95 317 CYS C N 1
ATOM 5917 C CA . CYS C 1 217 ? 195.684 146.447 163.025 1.00 86.95 317 CYS C CA 1
ATOM 5918 C C . CYS C 1 217 ? 196.162 147.534 163.973 1.00 86.95 317 CYS C C 1
ATOM 5919 O O . CYS C 1 217 ? 196.354 147.305 165.169 1.00 86.95 317 CYS C O 1
ATOM 5922 N N . VAL C 1 218 ? 196.335 148.734 163.416 1.00 83.80 318 VAL C N 1
ATOM 5923 C CA . VAL C 1 218 ? 196.809 149.884 164.171 1.00 83.80 318 VAL C CA 1
ATOM 5924 C C . VAL C 1 218 ? 195.651 150.636 164.824 1.00 83.80 318 VAL C C 1
ATOM 5925 O O . VAL C 1 218 ? 195.856 151.692 165.437 1.00 83.80 318 VAL C O 1
ATOM 5929 N N . LEU C 1 219 ? 194.440 150.096 164.746 1.00 77.73 319 LEU C N 1
ATOM 5930 C CA . LEU C 1 219 ? 193.261 150.827 165.177 1.00 77.73 319 LEU C CA 1
ATOM 5931 C C . LEU C 1 219 ? 193.156 150.879 166.692 1.00 77.73 319 LEU C C 1
ATOM 5932 O O . LEU C 1 219 ? 193.604 149.978 167.403 1.00 77.73 319 LEU C O 1
ATOM 5937 N N . THR C 1 220 ? 192.535 151.942 167.178 1.00 76.71 320 THR C N 1
ATOM 5938 C CA . THR C 1 220 ? 192.279 152.143 168.591 1.00 76.71 320 THR C CA 1
ATOM 5939 C C . THR C 1 220 ? 190.787 152.044 168.865 1.00 76.71 320 THR C C 1
ATOM 5940 O O . THR C 1 220 ? 189.983 151.776 167.971 1.00 76.71 320 THR C O 1
ATOM 5944 N N . LYS C 1 221 ? 190.424 152.275 170.124 1.00 80.03 321 LYS C N 1
ATOM 5945 C CA . LYS C 1 221 ? 189.020 152.269 170.498 1.00 80.03 321 LYS C CA 1
ATOM 5946 C C . LYS C 1 221 ? 188.272 153.429 169.861 1.00 80.03 321 LYS C C 1
ATOM 5947 O O . LYS C 1 221 ? 187.106 153.282 169.476 1.00 80.03 321 LYS C O 1
ATOM 5953 N N . GLU C 1 222 ? 188.926 154.573 169.711 1.00 79.77 322 GLU C N 1
ATOM 5954 C CA . GLU C 1 222 ? 188.275 155.700 169.068 1.00 79.77 322 GLU C CA 1
ATOM 5955 C C . GLU C 1 222 ? 188.169 155.520 167.567 1.00 79.77 322 GLU C C 1
ATOM 5956 O O . GLU C 1 222 ? 187.366 156.206 166.925 1.00 79.77 322 GLU C O 1
ATOM 5962 N N . ASP C 1 223 ? 188.950 154.610 166.996 1.00 75.76 323 ASP C N 1
ATOM 5963 C CA . ASP C 1 223 ? 188.805 154.305 165.584 1.00 75.76 323 ASP C CA 1
ATOM 5964 C C . ASP C 1 223 ? 187.572 153.457 165.337 1.00 75.76 323 ASP C C 1
ATOM 5965 O O . ASP C 1 223 ? 186.782 153.755 164.435 1.00 75.76 323 ASP C O 1
ATOM 5970 N N . TYR C 1 224 ? 187.393 152.394 166.128 1.00 69.95 324 TYR C N 1
ATOM 5971 C CA . TYR C 1 224 ? 186.183 151.593 166.012 1.00 69.95 324 TYR C CA 1
ATOM 5972 C C . TYR C 1 224 ? 184.970 152.418 166.368 1.00 69.95 324 TYR C C 1
ATOM 5973 O O . TYR C 1 224 ? 183.906 152.272 165.761 1.00 69.95 324 TYR C O 1
ATOM 5982 N N . ARG C 1 225 ? 185.131 153.308 167.339 1.00 69.72 325 ARG C N 1
ATOM 5983 C CA . ARG C 1 225 ? 184.078 154.230 167.722 1.00 69.72 325 ARG C CA 1
ATOM 5984 C C . ARG C 1 225 ? 183.729 155.165 166.577 1.00 69.72 325 ARG C C 1
ATOM 5985 O O . ARG C 1 225 ? 182.555 155.486 166.357 1.00 69.72 325 ARG C O 1
ATOM 5993 N N . THR C 1 226 ? 184.742 155.571 165.813 1.00 68.76 326 THR C N 1
ATOM 5994 C CA . THR C 1 226 ? 184.533 156.428 164.654 1.00 68.76 326 THR C CA 1
ATOM 5995 C C . THR C 1 226 ? 183.738 155.710 163.578 1.00 68.76 326 THR C C 1
ATOM 5996 O O . THR C 1 226 ? 182.773 156.262 163.031 1.00 68.76 326 THR C O 1
ATOM 6000 N N . LEU C 1 227 ? 184.121 154.466 163.278 1.00 63.08 327 LEU C N 1
ATOM 6001 C CA . LEU C 1 227 ? 183.442 153.706 162.234 1.00 63.08 327 LEU C CA 1
ATOM 6002 C C . LEU C 1 227 ? 182.011 153.387 162.628 1.00 63.08 327 LEU C C 1
ATOM 6003 O O . LEU C 1 227 ? 181.091 153.527 161.813 1.00 63.08 327 LEU C O 1
ATOM 6008 N N . GLY C 1 228 ? 181.811 152.981 163.881 1.00 57.99 328 GLY C N 1
ATOM 6009 C CA . GLY C 1 228 ? 180.471 152.769 164.386 1.00 57.99 328 GLY C CA 1
ATOM 6010 C C . GLY C 1 228 ? 179.617 154.016 164.334 1.00 57.99 328 GLY C C 1
ATOM 6011 O O . GLY C 1 228 ? 178.414 153.936 164.110 1.00 57.99 328 GLY C O 1
ATOM 6012 N N . ALA C 1 229 ? 180.221 155.184 164.516 1.00 59.49 329 ALA C N 1
ATOM 6013 C CA . ALA C 1 229 ? 179.475 156.416 164.299 1.00 59.49 329 ALA C CA 1
ATOM 6014 C C . ALA C 1 229 ? 179.194 156.645 162.824 1.00 59.49 329 ALA C C 1
ATOM 6015 O O . ALA C 1 229 ? 178.213 157.305 162.476 1.00 59.49 329 ALA C O 1
ATOM 6017 N N . MET C 1 230 ? 180.026 156.089 161.948 1.00 62.48 330 MET C N 1
ATOM 6018 C CA . MET C 1 230 ? 179.917 156.376 160.527 1.00 62.48 330 MET C CA 1
ATOM 6019 C C . MET C 1 230 ? 178.823 155.562 159.853 1.00 62.48 330 MET C C 1
ATOM 6020 O O . MET C 1 230 ? 178.262 156.005 158.853 1.00 62.48 330 MET C O 1
ATOM 6025 N N . THR C 1 231 ? 178.487 154.390 160.382 1.00 54.78 331 THR C N 1
ATOM 6026 C CA . THR C 1 231 ? 177.694 153.399 159.655 1.00 54.78 331 THR C CA 1
ATOM 6027 C C . THR C 1 231 ? 176.237 153.334 160.068 1.00 54.78 331 THR C C 1
ATOM 6028 O O . THR C 1 231 ? 175.728 152.231 160.234 1.00 54.78 331 THR C O 1
ATOM 6032 N N . GLU C 1 232 ? 175.524 154.429 160.281 1.00 53.85 332 GLU C N 1
ATOM 6033 C CA . GLU C 1 232 ? 174.150 154.286 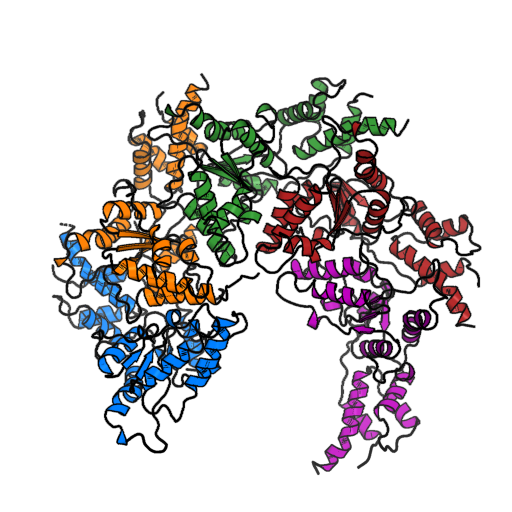160.744 1.00 53.85 332 GLU C CA 1
ATOM 6034 C C . GLU C 1 232 ? 173.225 153.891 159.610 1.00 53.85 332 GLU C C 1
ATOM 6035 O O . GLU C 1 232 ? 173.148 154.579 158.591 1.00 53.85 332 GLU C O 1
ATOM 6041 N N . GLY C 1 233 ? 172.515 152.788 159.808 1.00 47.46 333 GLY C N 1
ATOM 6042 C CA . GLY C 1 233 ? 171.645 152.209 158.811 1.00 47.46 333 GLY C CA 1
ATOM 6043 C C . GLY C 1 233 ? 172.054 150.824 158.389 1.00 47.46 333 GLY C C 1
ATOM 6044 O O . GLY C 1 233 ? 171.308 150.171 157.652 1.00 47.46 333 GLY C O 1
ATOM 6045 N N . TYR C 1 234 ? 173.199 150.336 158.831 1.00 46.09 334 TYR C N 1
ATOM 6046 C CA . TYR C 1 234 ? 173.700 149.064 158.356 1.00 46.09 334 TYR C CA 1
ATOM 6047 C C . TYR C 1 234 ? 173.246 147.969 159.295 1.00 46.09 334 TYR C C 1
ATOM 6048 O O . TYR C 1 234 ? 173.160 148.165 160.503 1.00 46.09 334 TYR C O 1
ATOM 6057 N N . SER C 1 235 ? 172.966 146.810 158.733 1.00 38.52 335 SER C N 1
ATOM 6058 C CA . SER C 1 235 ? 172.686 145.633 159.523 1.00 38.52 335 SER C CA 1
ATOM 6059 C C . SER C 1 235 ? 173.984 144.880 159.754 1.00 38.52 335 SER C C 1
ATOM 6060 O O . SER C 1 235 ? 175.051 145.318 159.343 1.00 38.52 335 SER C O 1
ATOM 6063 N N . GLY C 1 236 ? 173.910 143.734 160.422 1.00 36.53 336 GLY C N 1
ATOM 6064 C CA . GLY C 1 236 ? 175.125 143.025 160.774 1.00 36.53 336 GLY C CA 1
ATOM 6065 C C . GLY C 1 236 ? 175.777 142.317 159.615 1.00 36.53 336 GLY C C 1
ATOM 6066 O O . GLY C 1 236 ? 176.988 142.060 159.655 1.00 36.53 336 GLY C O 1
ATOM 6067 N N . SER C 1 237 ? 175.000 142.002 158.583 1.00 39.04 337 SER C N 1
ATOM 6068 C CA . SER C 1 237 ? 175.559 141.461 157.354 1.00 39.04 337 SER C CA 1
ATOM 6069 C C . SER C 1 237 ? 176.478 142.459 156.698 1.00 39.04 337 SER C C 1
ATOM 6070 O O . SER C 1 237 ? 177.589 142.115 156.280 1.00 39.04 337 SER C O 1
ATOM 6073 N N . ASP C 1 238 ? 176.022 143.704 156.600 1.00 42.70 338 ASP C N 1
ATOM 6074 C CA . ASP C 1 238 ? 176.772 144.726 155.897 1.00 42.70 338 ASP C CA 1
ATOM 6075 C C . ASP C 1 238 ? 178.078 145.016 156.590 1.00 42.70 338 ASP C C 1
ATOM 6076 O O . ASP C 1 238 ? 179.095 145.233 155.939 1.00 42.70 338 ASP C O 1
ATOM 6081 N N . ILE C 1 239 ? 178.082 144.981 157.906 1.00 40.58 339 ILE C N 1
ATOM 6082 C CA . ILE C 1 239 ? 179.326 145.226 158.595 1.00 40.58 339 ILE C CA 1
ATOM 6083 C C . ILE C 1 239 ? 180.229 144.014 158.501 1.00 40.58 339 ILE C C 1
ATOM 6084 O O . ILE C 1 239 ? 181.457 144.157 158.433 1.00 40.58 339 ILE C O 1
ATOM 6089 N N . ALA C 1 240 ? 179.656 142.817 158.384 1.00 43.49 340 ALA C N 1
ATOM 6090 C CA . ALA C 1 240 ? 180.500 141.660 158.113 1.00 43.49 340 ALA C CA 1
ATOM 6091 C C . ALA C 1 240 ? 181.145 141.725 156.732 1.00 43.49 340 ALA C C 1
ATOM 6092 O O . ALA C 1 240 ? 182.275 141.250 156.556 1.00 43.49 340 ALA C O 1
ATOM 6094 N N . VAL C 1 241 ? 180.491 142.354 155.755 1.00 44.67 341 VAL C N 1
ATOM 6095 C CA . VAL C 1 241 ? 181.132 142.443 154.450 1.00 44.67 341 VAL C CA 1
ATOM 6096 C C . VAL C 1 241 ? 182.013 143.678 154.292 1.00 44.67 341 VAL C C 1
ATOM 6097 O O . VAL C 1 241 ? 182.926 143.656 153.457 1.00 44.67 341 VAL C O 1
ATOM 6101 N N . VAL C 1 242 ? 181.813 144.736 155.082 1.00 43.16 342 VAL C N 1
ATOM 6102 C CA . VAL C 1 242 ? 182.824 145.780 155.003 1.00 43.16 342 VAL C CA 1
ATOM 6103 C C . VAL C 1 242 ? 184.075 145.337 155.732 1.00 43.16 342 VAL C C 1
ATOM 6104 O O . VAL C 1 242 ? 185.177 145.756 155.373 1.00 43.16 342 VAL C O 1
ATOM 6108 N N . VAL C 1 243 ? 183.954 144.451 156.716 1.00 47.46 343 VAL C N 1
ATOM 6109 C CA . VAL C 1 243 ? 185.175 143.929 157.303 1.00 47.46 343 VAL C CA 1
ATOM 6110 C C . VAL C 1 243 ? 185.811 142.914 156.372 1.00 47.46 343 VAL C C 1
ATOM 6111 O O . VAL C 1 243 ? 187.038 142.830 156.295 1.00 47.46 343 VAL C O 1
ATOM 6115 N N . LYS C 1 244 ? 185.008 142.190 155.597 1.00 49.16 344 LYS C N 1
ATOM 6116 C CA . LYS C 1 244 ? 185.565 141.273 154.606 1.00 49.16 344 LYS C CA 1
ATOM 6117 C C . LYS C 1 244 ? 186.367 142.015 153.538 1.00 49.16 344 LYS C C 1
ATOM 6118 O O . LYS C 1 244 ? 187.521 141.665 153.246 1.00 49.16 344 LYS C O 1
ATOM 6124 N N . ASP C 1 245 ? 185.792 143.086 152.996 1.00 55.70 345 ASP C N 1
ATOM 6125 C CA . ASP C 1 245 ? 186.454 143.852 151.946 1.00 55.70 345 ASP C CA 1
ATOM 6126 C C . ASP C 1 245 ? 187.680 144.588 152.479 1.00 55.70 345 ASP C C 1
ATOM 6127 O O . ASP C 1 245 ? 188.746 144.589 151.837 1.00 55.70 345 ASP C O 1
ATOM 6132 N N . ALA C 1 246 ? 187.562 145.184 153.665 1.00 55.52 346 ALA C N 1
ATOM 6133 C CA . ALA C 1 246 ? 188.701 145.872 154.250 1.00 55.52 346 ALA C CA 1
ATOM 6134 C C . ALA C 1 246 ? 189.818 144.918 154.615 1.00 55.52 346 ALA C C 1
ATOM 6135 O O . ALA C 1 246 ? 190.984 145.303 154.586 1.00 55.52 346 ALA C O 1
ATOM 6137 N N . LEU C 1 247 ? 189.501 143.675 154.941 1.00 55.15 347 LEU C N 1
ATOM 6138 C CA . LEU C 1 247 ? 190.571 142.705 155.095 1.00 55.15 347 LEU C CA 1
ATOM 6139 C C . LEU C 1 247 ? 191.150 142.258 153.768 1.00 55.15 347 LEU C C 1
ATOM 6140 O O . LEU C 1 247 ? 192.233 141.671 153.760 1.00 55.15 347 LEU C O 1
ATOM 6145 N N . MET C 1 248 ? 190.432 142.471 152.668 1.00 64.49 348 MET C N 1
ATOM 6146 C CA . MET C 1 248 ? 190.969 142.221 151.339 1.00 64.49 348 MET C CA 1
ATOM 6147 C C . MET C 1 248 ? 191.459 143.478 150.654 1.00 64.49 348 MET C C 1
ATOM 6148 O O . MET C 1 248 ? 191.560 143.498 149.427 1.00 64.49 348 MET C O 1
ATOM 6153 N N . GLN C 1 249 ? 191.708 144.528 151.389 1.00 69.91 349 GLN C N 1
ATOM 6154 C CA . GLN C 1 249 ? 192.448 145.633 150.798 1.00 69.91 349 GLN C CA 1
ATOM 6155 C C . GLN C 1 249 ? 193.964 145.451 150.720 1.00 69.91 349 GLN C C 1
ATOM 6156 O O . GLN C 1 249 ? 194.540 145.852 149.699 1.00 69.91 349 GLN C O 1
ATOM 6162 N N . PRO C 1 250 ? 194.676 144.926 151.732 1.00 78.44 350 PRO C N 1
ATOM 6163 C CA . PRO C 1 250 ? 196.131 144.861 151.583 1.00 78.44 350 PRO C CA 1
ATOM 6164 C C . PRO C 1 250 ? 196.609 143.848 150.570 1.00 78.44 350 PRO C C 1
ATOM 6165 O O . PRO C 1 250 ? 197.673 144.057 149.990 1.00 78.44 350 PRO C O 1
ATOM 6169 N N . ILE C 1 251 ? 195.865 142.767 150.345 1.00 80.40 351 ILE C N 1
ATOM 6170 C CA . ILE C 1 251 ? 196.183 141.815 149.284 1.00 80.40 351 ILE C CA 1
ATOM 6171 C C . ILE C 1 251 ? 196.101 142.493 147.927 1.00 80.40 351 ILE C C 1
ATOM 6172 O O . ILE C 1 251 ? 196.928 142.270 147.036 1.00 80.40 351 ILE C O 1
ATOM 6177 N N . ARG C 1 252 ? 195.128 143.371 147.775 1.00 85.97 352 ARG C N 1
ATOM 6178 C CA . ARG C 1 252 ? 195.002 144.181 146.583 1.00 85.97 352 ARG C CA 1
ATOM 6179 C C . ARG C 1 252 ? 196.130 145.195 146.454 1.00 85.97 352 ARG C C 1
ATOM 6180 O O . ARG C 1 252 ? 196.545 145.498 145.337 1.00 85.97 352 ARG C O 1
ATOM 6188 N N . LYS C 1 253 ? 196.657 145.722 147.567 1.00 90.46 353 LYS C N 1
ATOM 6189 C CA . LYS C 1 253 ? 197.832 146.593 147.453 1.00 90.46 353 LYS C CA 1
ATOM 6190 C C . LYS C 1 253 ? 199.104 145.813 147.172 1.00 90.46 353 LYS C C 1
ATOM 6191 O O . LYS C 1 253 ? 200.039 146.360 146.587 1.00 90.46 353 LYS C O 1
ATOM 6197 N N . ILE C 1 254 ? 199.186 144.573 147.640 1.00 97.88 354 ILE C N 1
ATOM 6198 C CA . ILE C 1 254 ? 200.212 143.659 147.162 1.00 97.88 354 ILE C CA 1
ATOM 6199 C C . ILE C 1 254 ? 200.105 143.509 145.653 1.00 97.88 354 ILE C C 1
ATOM 6200 O O . ILE C 1 254 ? 201.114 143.485 144.938 1.00 97.88 354 ILE C O 1
ATOM 6205 N N . GLN C 1 255 ? 198.871 143.469 145.131 1.00 101.64 355 GLN C N 1
ATOM 6206 C CA . GLN C 1 255 ? 198.703 143.358 143.686 1.00 101.64 355 GLN C CA 1
ATOM 6207 C C . GLN C 1 255 ? 199.016 144.660 142.961 1.00 101.64 355 GLN C C 1
ATOM 6208 O O . GLN C 1 255 ? 199.441 144.611 141.802 1.00 101.64 355 GLN C O 1
ATOM 6214 N N . SER C 1 256 ? 198.820 145.803 143.580 1.00 105.67 356 SER C N 1
ATOM 6215 C CA . SER C 1 256 ? 199.260 147.071 142.994 1.00 105.67 356 SER C CA 1
ATOM 6216 C C . SER C 1 256 ? 200.570 147.544 143.621 1.00 105.67 356 SER C C 1
ATOM 6217 O O . SER C 1 256 ? 200.635 148.635 144.190 1.00 105.67 356 SER C O 1
ATOM 6220 N N . ALA C 1 257 ? 201.625 146.737 143.484 1.00 117.80 357 ALA C N 1
ATOM 6221 C CA . ALA C 1 257 ? 202.959 147.145 143.936 1.00 117.80 357 ALA C CA 1
ATOM 6222 C C . ALA C 1 257 ? 203.997 146.262 143.279 1.00 117.80 357 ALA C C 1
ATOM 6223 O O . ALA C 1 257 ? 204.045 145.066 143.569 1.00 117.80 357 ALA C O 1
ATOM 6225 N N . PRO C 1 299 ? 200.904 144.595 154.587 1.00 103.38 399 PRO C N 1
ATOM 6226 C CA . PRO C 1 299 ? 200.627 145.842 155.293 1.00 103.38 399 PRO C CA 1
ATOM 6227 C C . PRO C 1 299 ? 199.488 145.664 156.277 1.00 103.38 399 PRO C C 1
ATOM 6228 O O . PRO C 1 299 ? 198.662 144.760 156.162 1.00 103.38 399 PRO C O 1
ATOM 6232 N N . ASP C 1 300 ? 199.465 146.520 157.272 1.00 93.82 400 ASP C N 1
ATOM 6233 C CA . ASP C 1 300 ? 198.388 146.478 158.241 1.00 93.82 400 ASP C CA 1
ATOM 6234 C C . ASP C 1 300 ? 197.246 147.357 157.757 1.00 93.82 400 ASP C C 1
ATOM 6235 O O . ASP C 1 300 ? 197.202 147.777 156.603 1.00 93.82 400 ASP C O 1
ATOM 6240 N N . LEU C 1 301 ? 196.309 147.660 158.631 1.00 80.33 401 LEU C N 1
ATOM 6241 C CA . LEU C 1 301 ? 195.066 148.278 158.224 1.00 80.33 401 LEU C CA 1
ATOM 6242 C C . LEU C 1 301 ? 195.028 149.744 158.622 1.00 80.33 401 LEU C C 1
ATOM 6243 O O . LEU C 1 301 ? 195.249 150.082 159.784 1.00 80.33 401 LEU C O 1
ATOM 6248 N N . THR C 1 302 ? 194.758 150.603 157.646 1.00 74.08 402 THR C N 1
ATOM 6249 C CA . THR C 1 302 ? 194.471 152.015 157.839 1.00 74.08 402 THR C CA 1
ATOM 6250 C C . THR C 1 302 ? 192.977 152.157 158.055 1.00 74.08 402 THR C C 1
ATOM 6251 O O . THR C 1 302 ? 192.201 151.357 157.547 1.00 74.08 402 THR C O 1
ATOM 6255 N N . ILE C 1 303 ? 192.559 153.209 158.760 1.00 69.95 403 ILE C N 1
ATOM 6256 C CA . ILE C 1 303 ? 191.146 153.573 158.746 1.00 69.95 403 ILE C CA 1
ATOM 6257 C C . ILE C 1 303 ? 190.647 153.997 157.361 1.00 69.95 403 ILE C C 1
ATOM 6258 O O . ILE C 1 303 ? 189.439 153.960 157.092 1.00 69.95 403 ILE C O 1
ATOM 6263 N N . LYS C 1 304 ? 191.548 154.361 156.451 1.00 68.52 404 LYS C N 1
ATOM 6264 C CA . LYS C 1 304 ? 191.127 154.652 155.092 1.00 68.52 404 LYS C CA 1
ATOM 6265 C C . LYS C 1 304 ? 190.684 153.387 154.368 1.00 68.52 404 LYS C C 1
ATOM 6266 O O . LYS C 1 304 ? 189.900 153.469 153.418 1.00 68.52 404 LYS C O 1
ATOM 6272 N N . ASP C 1 305 ? 191.136 152.218 154.822 1.00 68.35 405 ASP C N 1
ATOM 6273 C CA . ASP C 1 305 ? 190.643 150.969 154.257 1.00 68.35 405 ASP C CA 1
ATOM 6274 C C . ASP C 1 305 ? 189.172 150.771 154.583 1.00 68.35 405 ASP C C 1
ATOM 6275 O O . ASP C 1 305 ? 188.373 150.407 153.712 1.00 68.35 405 ASP C O 1
ATOM 6280 N N . PHE C 1 306 ? 188.795 151.045 155.825 1.00 62.14 406 PHE C N 1
ATOM 6281 C CA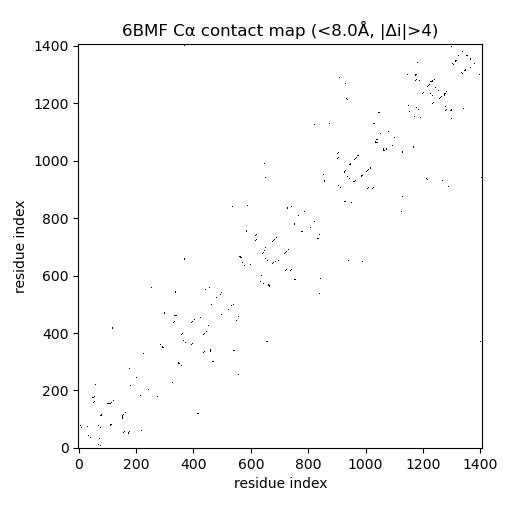 . PHE C 1 306 ? 187.406 150.897 156.215 1.00 62.14 406 PHE C CA 1
ATOM 6282 C C . PHE C 1 306 ? 186.543 151.985 155.611 1.00 62.14 406 PHE C C 1
ATOM 6283 O O . PHE C 1 306 ? 185.406 151.720 155.222 1.00 62.14 406 PHE C O 1
ATOM 6291 N N . LEU C 1 307 ? 187.055 153.210 155.519 1.00 62.18 407 LEU C N 1
ATOM 6292 C CA . LEU C 1 307 ? 186.279 154.263 154.873 1.00 62.18 407 LEU C CA 1
ATOM 6293 C C . LEU C 1 307 ? 186.095 153.986 153.392 1.00 62.18 407 LEU C C 1
ATOM 6294 O O . LEU C 1 307 ? 185.036 154.286 152.828 1.00 62.18 407 LEU C O 1
ATOM 6299 N N . LYS C 1 308 ? 187.107 153.378 152.778 1.00 60.05 408 LYS C N 1
ATOM 6300 C CA . LYS C 1 308 ? 187.032 152.927 151.398 1.00 60.05 408 LYS C CA 1
ATOM 6301 C C . LYS C 1 308 ? 185.935 151.891 151.222 1.00 60.05 408 LYS C C 1
ATOM 6302 O O . LYS C 1 308 ? 185.105 151.991 150.308 1.00 60.05 408 LYS C O 1
ATOM 6308 N N . ALA C 1 309 ? 185.899 150.903 152.121 1.00 53.54 409 ALA C N 1
ATOM 6309 C CA . ALA C 1 309 ? 184.903 149.844 152.028 1.00 53.54 409 ALA C CA 1
ATOM 6310 C C . ALA C 1 309 ? 183.498 150.368 152.279 1.00 53.54 409 ALA C C 1
ATOM 6311 O O . ALA C 1 309 ? 182.554 149.972 151.591 1.00 53.54 409 ALA C O 1
ATOM 6313 N N . ILE C 1 310 ? 183.346 151.279 153.237 1.00 53.29 410 ILE C N 1
ATOM 6314 C CA . ILE C 1 310 ? 182.028 151.794 153.578 1.00 53.29 410 ILE C CA 1
ATOM 6315 C C . ILE C 1 310 ? 181.500 152.704 152.486 1.00 53.29 410 ILE C C 1
ATOM 6316 O O . ILE C 1 310 ? 180.290 152.751 152.240 1.00 53.29 410 ILE C O 1
ATOM 6321 N N . LYS C 1 311 ? 182.386 153.402 151.776 1.00 54.45 411 LYS C N 1
ATOM 6322 C CA . LYS C 1 311 ? 181.942 154.131 150.593 1.00 54.45 411 LYS C CA 1
ATOM 6323 C C . LYS C 1 311 ? 181.449 153.186 149.509 1.00 54.45 411 LYS C C 1
ATOM 6324 O O . LYS C 1 311 ? 180.436 153.461 148.858 1.00 54.45 411 LYS C O 1
ATOM 6330 N N . SER C 1 312 ? 182.121 152.047 149.330 1.00 53.42 412 SER C N 1
ATOM 6331 C CA . SER C 1 312 ? 181.746 151.167 148.225 1.00 53.42 412 SER C CA 1
ATOM 6332 C C . SER C 1 312 ? 180.522 150.317 148.540 1.00 53.42 412 SER C C 1
ATOM 6333 O O . SER C 1 312 ? 179.696 150.076 147.657 1.00 53.42 412 SER C O 1
ATOM 6336 N N . THR C 1 313 ? 180.381 149.856 149.776 1.00 53.57 413 THR C N 1
ATOM 6337 C CA . THR C 1 313 ? 179.308 148.938 150.128 1.00 53.57 413 THR C CA 1
ATOM 6338 C C . THR C 1 313 ? 178.084 149.700 150.602 1.00 53.57 413 THR C C 1
ATOM 6339 O O . THR C 1 313 ? 178.188 150.640 151.388 1.00 53.57 413 THR C O 1
ATOM 6343 N N . ARG C 1 314 ? 176.925 149.278 150.126 1.00 54.22 414 ARG C N 1
ATOM 6344 C CA . ARG C 1 314 ? 175.666 149.957 150.240 1.00 54.22 414 ARG C CA 1
ATOM 6345 C C . ARG C 1 314 ? 174.652 149.044 150.932 1.00 54.22 414 ARG C C 1
ATOM 6346 O O . ARG C 1 314 ? 174.707 147.831 150.726 1.00 54.22 414 ARG C O 1
ATOM 6354 N N . PRO C 1 315 ? 173.837 149.563 151.854 1.00 47.42 415 PRO C N 1
ATOM 6355 C CA . PRO C 1 315 ? 173.014 148.705 152.703 1.00 47.42 415 PRO C CA 1
ATOM 6356 C C . PRO C 1 315 ? 171.938 147.917 151.989 1.00 47.42 415 PRO C C 1
ATOM 6357 O O . PRO C 1 315 ? 171.682 148.101 150.807 1.00 47.42 415 PRO C O 1
ATOM 6361 N N . THR C 1 316 ? 171.276 147.050 152.717 1.00 42.60 416 THR C N 1
ATOM 6362 C CA . THR C 1 316 ? 170.244 146.206 152.159 1.00 42.60 416 THR C CA 1
ATOM 6363 C C . THR C 1 316 ? 168.831 146.724 152.377 1.00 42.60 416 THR C C 1
ATOM 6364 O O . THR C 1 316 ? 168.019 146.692 151.454 1.00 42.60 416 THR C O 1
ATOM 6368 N N . VAL C 1 317 ? 168.520 147.248 153.559 1.00 43.33 417 VAL C N 1
ATOM 6369 C CA . VAL C 1 317 ? 167.159 147.617 153.917 1.00 43.33 417 VAL C CA 1
ATOM 6370 C C . VAL C 1 317 ? 166.751 148.941 153.321 1.00 43.33 417 VAL C C 1
ATOM 6371 O O . VAL C 1 317 ? 167.582 149.702 152.826 1.00 43.33 417 VAL C O 1
ATOM 6375 N N . ASN C 1 318 ? 165.463 149.229 153.429 1.00 49.42 418 ASN C N 1
ATOM 6376 C CA . ASN C 1 318 ? 164.797 150.389 152.853 1.00 49.42 418 ASN C CA 1
ATOM 6377 C C . ASN C 1 318 ? 163.922 150.936 153.981 1.00 49.42 418 ASN C C 1
ATOM 6378 O O . ASN C 1 318 ? 164.172 150.630 155.148 1.00 49.42 418 ASN C O 1
ATOM 6383 N N . GLU C 1 319 ? 162.940 151.818 153.721 1.00 50.22 419 GLU C N 1
ATOM 6384 C CA . GLU C 1 319 ? 162.327 152.414 154.903 1.00 50.22 419 GLU C CA 1
ATOM 6385 C C . GLU C 1 319 ? 160.805 152.443 154.868 1.00 50.22 419 GLU C C 1
ATOM 6386 O O . GLU C 1 319 ? 160.199 153.347 155.449 1.00 50.22 419 GLU C O 1
ATOM 6392 N N . ASP C 1 320 ? 160.163 151.489 154.202 1.00 48.40 420 ASP C N 1
ATOM 6393 C CA . ASP C 1 320 ? 158.758 151.208 154.462 1.00 48.40 420 ASP C CA 1
ATOM 6394 C C . ASP C 1 320 ? 158.528 149.805 154.994 1.00 48.40 420 ASP C C 1
ATOM 6395 O O . ASP C 1 320 ? 157.511 149.560 155.674 1.00 48.40 420 ASP C O 1
ATOM 6400 N N . ASP C 1 321 ? 159.453 148.891 154.699 1.00 42.04 421 ASP C N 1
ATOM 6401 C CA . ASP C 1 321 ? 159.537 147.612 155.383 1.00 42.04 421 ASP C CA 1
ATOM 6402 C C . ASP C 1 321 ? 159.582 147.814 156.885 1.00 42.04 421 ASP C C 1
ATOM 6403 O O . ASP C 1 321 ? 158.883 147.122 157.633 1.00 42.04 421 ASP C O 1
ATOM 6408 N N . LEU C 1 322 ? 160.330 148.822 157.331 1.00 34.54 422 LEU C N 1
ATOM 6409 C CA . LEU C 1 322 ? 160.365 149.158 158.741 1.00 34.54 422 LEU C CA 1
ATOM 6410 C C . LEU C 1 322 ? 159.024 149.634 159.262 1.00 34.54 422 LEU C C 1
ATOM 6411 O O . LEU C 1 322 ? 158.737 149.453 160.447 1.00 34.54 422 LEU C O 1
ATOM 6416 N N . LEU C 1 323 ? 158.181 150.219 158.417 1.00 33.39 423 LEU C N 1
ATOM 6417 C CA . LEU C 1 323 ? 156.881 150.648 158.915 1.00 33.39 423 LEU C CA 1
ATOM 6418 C C . LEU C 1 323 ? 155.989 149.462 159.205 1.00 33.39 423 LEU C C 1
ATOM 6419 O O . LEU C 1 323 ? 155.258 149.463 160.199 1.00 33.39 423 LEU C O 1
ATOM 6424 N N . LYS C 1 324 ? 156.053 148.429 158.379 1.00 27.88 424 LYS C N 1
ATOM 6425 C CA . LYS C 1 324 ? 155.214 147.285 158.704 1.00 27.88 424 LYS C CA 1
ATOM 6426 C C . LYS C 1 324 ? 155.788 146.440 159.836 1.00 27.88 424 LYS C C 1
ATOM 6427 O O . LYS C 1 324 ? 155.026 145.791 160.565 1.00 27.88 424 LYS C O 1
ATOM 6433 N N . GLN C 1 325 ? 157.111 146.442 160.011 1.00 24.81 425 GLN C N 1
ATOM 6434 C CA . GLN C 1 325 ? 157.694 145.795 161.182 1.00 24.81 425 GLN C CA 1
ATOM 6435 C C . GLN C 1 325 ? 157.267 146.489 162.459 1.00 24.81 425 GLN C C 1
ATOM 6436 O O . GLN C 1 325 ? 156.901 145.835 163.440 1.00 24.81 425 GLN C O 1
ATOM 6442 N N . GLU C 1 326 ? 157.313 147.816 162.468 1.00 29.20 426 GLU C N 1
ATOM 6443 C CA . GLU C 1 326 ? 156.913 148.563 163.652 1.00 29.20 426 GLU C CA 1
ATOM 6444 C C . GLU C 1 326 ? 155.429 148.448 163.908 1.00 29.20 426 GLU C C 1
ATOM 6445 O O . GLU C 1 326 ? 155.002 148.477 165.065 1.00 29.20 426 GLU C O 1
ATOM 6451 N N . GLN C 1 327 ? 154.644 148.309 162.842 1.00 25.74 427 GLN C N 1
ATOM 6452 C CA . GLN C 1 327 ? 153.229 147.990 162.950 1.00 25.74 427 GLN C CA 1
ATOM 6453 C C . GLN C 1 327 ? 153.000 146.725 163.755 1.00 25.74 427 GLN C C 1
ATOM 6454 O O . GLN C 1 327 ? 152.276 146.733 164.753 1.00 25.74 427 GLN C O 1
ATOM 6460 N N . PHE C 1 328 ? 153.632 145.630 163.338 1.00 20.46 428 PHE C N 1
ATOM 6461 C CA . PHE C 1 328 ? 153.441 144.363 164.033 1.00 20.46 428 PHE C CA 1
ATOM 6462 C C . PHE C 1 328 ? 153.967 144.414 165.454 1.00 20.46 428 PHE C C 1
ATOM 6463 O O . PHE C 1 328 ? 153.425 143.742 166.330 1.00 20.46 428 PHE C O 1
ATOM 6471 N N . THR C 1 329 ? 155.025 145.176 165.700 1.00 21.39 429 THR C N 1
ATOM 6472 C CA . THR C 1 329 ? 155.554 145.245 167.053 1.00 21.39 429 THR C CA 1
ATOM 6473 C C . THR C 1 329 ? 154.615 146.006 167.963 1.00 21.39 429 THR C C 1
ATOM 6474 O O . THR C 1 329 ? 154.431 145.644 169.128 1.00 21.39 429 THR C O 1
ATOM 6478 N N . ARG C 1 330 ? 153.953 147.004 167.422 1.00 26.12 430 ARG C N 1
ATOM 6479 C CA . ARG C 1 330 ? 153.022 147.794 168.196 1.00 26.12 430 ARG C CA 1
ATOM 6480 C C . ARG C 1 330 ? 151.691 147.093 168.397 1.00 26.12 430 ARG C C 1
ATOM 6481 O O . ARG C 1 330 ? 150.990 147.391 169.362 1.00 26.12 430 ARG C O 1
ATOM 6489 N N . ASP C 1 331 ? 151.341 146.148 167.531 1.00 25.55 431 ASP C N 1
ATOM 6490 C CA . ASP C 1 331 ? 150.097 145.410 167.692 1.00 25.55 431 ASP C CA 1
ATOM 6491 C C . ASP C 1 331 ? 150.230 144.097 168.443 1.00 25.55 431 ASP C C 1
ATOM 6492 O O . ASP C 1 331 ? 149.256 143.674 169.059 1.00 25.55 431 ASP C O 1
ATOM 6497 N N . PHE C 1 332 ? 151.365 143.389 168.356 1.00 21.59 432 PHE C N 1
ATOM 6498 C CA . PHE C 1 332 ? 151.464 142.069 168.967 1.00 21.59 432 PHE C CA 1
ATOM 6499 C C . PHE C 1 332 ? 152.777 141.754 169.655 1.00 21.59 432 PHE C C 1
ATOM 6500 O O . PHE C 1 332 ? 152.890 140.666 170.215 1.00 21.59 432 PHE C O 1
ATOM 6508 N N . GLY C 1 333 ? 153.775 142.629 169.625 1.00 20.78 433 GLY C N 1
ATOM 6509 C CA . GLY C 1 333 ? 155.133 142.219 169.898 1.00 20.78 433 GLY C CA 1
ATOM 6510 C C . GLY C 1 333 ? 155.850 142.809 171.098 1.00 20.78 433 GLY C C 1
ATOM 6511 O O . GLY C 1 333 ? 155.449 143.811 171.680 1.00 20.78 433 GLY C O 1
ATOM 6512 N N . GLN C 1 334 ? 157.030 142.262 171.292 1.00 22.26 434 GLN C N 1
ATOM 6513 C CA . GLN C 1 334 ? 157.981 142.560 172.348 1.00 22.26 434 GLN C CA 1
ATOM 6514 C C . GLN C 1 334 ? 158.985 143.562 171.780 1.00 22.26 434 GLN C C 1
ATOM 6515 O O . GLN C 1 334 ? 158.788 144.114 170.704 1.00 22.26 434 GLN C O 1
ATOM 6521 N N . GLU C 1 335 ? 160.076 143.819 172.481 1.00 30.08 435 GLU C N 1
ATOM 6522 C CA . GLU C 1 335 ? 161.094 144.745 172.019 1.00 30.08 435 GLU C CA 1
ATOM 6523 C C . GLU C 1 335 ? 162.445 144.152 172.356 1.00 30.08 435 GLU C C 1
ATOM 6524 O O . GLU C 1 335 ? 162.768 143.978 173.531 1.00 30.08 435 GLU C O 1
ATOM 6530 N N . GLY C 1 336 ? 163.232 143.854 171.338 1.00 33.96 436 GLY C N 1
ATOM 6531 C CA . GLY C 1 336 ? 164.405 143.039 171.535 1.00 33.96 436 GLY C CA 1
ATOM 6532 C C . GLY C 1 336 ? 165.623 143.747 172.034 1.00 33.96 436 GLY C C 1
ATOM 6533 O O . GLY C 1 336 ? 166.631 143.081 172.272 1.00 33.96 436 GLY C O 1
ATOM 6534 N N . ASN C 1 337 ? 165.557 145.069 172.154 1.00 39.91 437 ASN C N 1
ATOM 6535 C CA . ASN C 1 337 ? 166.551 145.916 172.807 1.00 39.91 437 ASN C CA 1
ATOM 6536 C C . ASN C 1 337 ? 167.900 145.834 172.104 1.00 39.91 437 ASN C C 1
ATOM 6537 O O . ASN C 1 337 ? 168.037 146.279 170.968 1.00 39.91 437 ASN C O 1
ATOM 6542 N N . ASN D 1 12 ? 166.916 109.693 145.790 1.00 83.65 112 ASN D N 1
ATOM 6543 C CA . ASN D 1 12 ? 168.364 109.761 145.765 1.00 83.65 112 ASN D CA 1
ATOM 6544 C C . ASN D 1 12 ? 168.889 109.742 144.332 1.00 83.65 112 ASN D C 1
ATOM 6545 O O . ASN D 1 12 ? 169.201 110.778 143.728 1.00 83.65 112 ASN D O 1
ATOM 6550 N N . LYS D 1 13 ? 168.974 108.536 143.791 1.00 80.73 113 LYS D N 1
ATOM 6551 C CA . LYS D 1 13 ? 169.574 108.325 142.487 1.00 80.73 113 LYS D CA 1
ATOM 6552 C C . LYS D 1 13 ? 168.663 108.748 141.350 1.00 80.73 113 LYS D C 1
ATOM 6553 O O . LYS D 1 13 ? 169.151 108.979 140.242 1.00 80.73 113 LYS D O 1
ATOM 6559 N N . LYS D 1 14 ? 167.357 108.817 141.588 1.00 75.91 114 LYS D N 1
ATOM 6560 C CA . LYS D 1 14 ? 166.469 109.442 140.620 1.00 75.91 114 LYS D CA 1
ATOM 6561 C C . LYS D 1 14 ? 166.819 110.909 140.463 1.00 75.91 114 LYS D C 1
ATOM 6562 O O . LYS D 1 14 ? 166.867 111.444 139.343 1.00 75.91 114 LYS D O 1
ATOM 6568 N N . LEU D 1 15 ? 167.124 111.561 141.578 1.00 67.22 115 LEU D N 1
ATOM 6569 C CA . LEU D 1 15 ? 167.401 112.980 141.543 1.00 67.22 115 LEU D CA 1
ATOM 6570 C C . LEU D 1 15 ? 168.777 113.251 140.960 1.00 67.22 115 LEU D C 1
ATOM 6571 O O . LEU D 1 15 ? 168.941 114.194 140.182 1.00 67.22 115 LEU D O 1
ATOM 6576 N N . ARG D 1 16 ? 169.767 112.416 141.282 1.00 64.38 116 ARG D N 1
ATOM 6577 C CA . ARG D 1 16 ? 171.068 112.559 140.629 1.00 64.38 116 ARG D CA 1
ATOM 6578 C C . ARG D 1 16 ? 171.007 112.187 139.156 1.00 64.38 116 ARG D C 1
ATOM 6579 O O . ARG D 1 16 ? 171.800 112.695 138.355 1.00 64.38 116 ARG D O 1
ATOM 6587 N N . GLY D 1 17 ? 170.073 111.315 138.781 1.00 62.09 117 GLY D N 1
ATOM 6588 C CA . GLY D 1 17 ? 169.814 111.089 137.376 1.00 62.09 117 GLY D CA 1
ATOM 6589 C C . GLY D 1 17 ? 169.225 112.303 136.697 1.00 62.09 117 GLY D C 1
ATOM 6590 O O . GLY D 1 17 ? 169.444 112.515 135.502 1.00 62.09 117 GLY D O 1
ATOM 6591 N N . ALA D 1 18 ? 168.480 113.123 137.438 1.00 55.68 118 ALA D N 1
ATOM 6592 C CA . ALA D 1 18 ? 168.019 114.378 136.856 1.00 55.68 118 ALA D CA 1
ATOM 6593 C C . ALA D 1 18 ? 169.159 115.377 136.731 1.00 55.68 118 ALA D C 1
ATOM 6594 O O . ALA D 1 18 ? 169.364 115.958 135.665 1.00 55.68 118 ALA D O 1
ATOM 6596 N N . LEU D 1 19 ? 169.924 115.584 137.794 1.00 48.18 119 LEU D N 1
ATOM 6597 C CA . LEU D 1 19 ? 170.931 116.634 137.777 1.00 48.18 119 LEU D CA 1
ATOM 6598 C C . LEU D 1 19 ? 172.275 116.178 137.251 1.00 48.18 119 LEU D C 1
ATOM 6599 O O . LEU D 1 19 ? 173.258 116.895 137.421 1.00 48.18 119 LEU D O 1
ATOM 6604 N N . SER D 1 20 ? 172.357 115.010 136.629 1.00 54.14 120 SER D N 1
ATOM 6605 C CA . SER D 1 20 ? 173.596 114.668 135.942 1.00 54.14 120 SER D CA 1
ATOM 6606 C C . SER D 1 20 ? 173.802 115.508 134.691 1.00 54.14 120 SER D C 1
ATOM 6607 O O . SER D 1 20 ? 174.933 115.638 134.225 1.00 54.14 120 SER D O 1
ATOM 6610 N N . SER D 1 21 ? 172.744 116.084 134.141 1.00 50.50 121 SER D N 1
ATOM 6611 C CA . SER D 1 21 ? 172.838 116.864 132.925 1.00 50.50 121 SER D CA 1
ATOM 6612 C C . SER D 1 21 ? 173.069 118.329 133.192 1.00 50.50 121 SER D C 1
ATOM 6613 O O . SER D 1 21 ? 172.637 119.164 132.395 1.00 50.50 121 SER D O 1
ATOM 6616 N N . ALA D 1 22 ? 173.697 118.668 134.311 1.00 46.63 122 ALA D N 1
ATOM 6617 C CA . ALA D 1 22 ? 174.034 120.046 134.614 1.00 46.63 122 ALA D CA 1
ATOM 6618 C C . ALA D 1 22 ? 175.520 120.268 134.740 1.00 46.63 122 ALA D C 1
ATOM 6619 O O . ALA D 1 22 ? 175.976 121.383 134.512 1.00 46.63 122 ALA D O 1
ATOM 6621 N N . ILE D 1 23 ? 176.280 119.230 135.075 1.00 46.23 123 ILE D N 1
ATOM 6622 C CA . ILE D 1 23 ? 177.727 119.312 135.138 1.00 46.23 123 ILE D CA 1
ATOM 6623 C C . ILE D 1 23 ? 178.200 119.440 133.713 1.00 46.23 123 ILE D C 1
ATOM 6624 O O . ILE D 1 23 ? 178.300 118.427 133.021 1.00 46.23 123 ILE D O 1
ATOM 6629 N N . LEU D 1 24 ? 178.488 120.655 133.259 1.00 51.66 124 LEU D N 1
ATOM 6630 C CA . LEU D 1 24 ? 178.827 120.789 131.855 1.00 51.66 124 LEU D CA 1
ATOM 6631 C C . LEU D 1 24 ? 180.230 120.266 131.597 1.00 51.66 124 LEU D C 1
ATOM 6632 O O . LEU D 1 24 ? 181.087 120.271 132.476 1.00 51.66 124 LEU D O 1
ATOM 6637 N N . SER D 1 25 ? 180.455 119.804 130.373 1.00 66.26 125 SER D N 1
ATOM 6638 C CA . SER D 1 25 ? 181.655 119.040 130.081 1.00 66.26 125 SER D CA 1
ATOM 6639 C C . SER D 1 25 ? 182.271 119.428 128.750 1.00 66.26 125 SER D C 1
ATOM 6640 O O . SER D 1 25 ? 182.985 118.627 128.146 1.00 66.26 125 SER D O 1
ATOM 6643 N N . GLU D 1 26 ? 182.216 120.734 128.430 1.00 72.57 126 GLU D N 1
ATOM 6644 C CA . GLU D 1 26 ? 182.785 121.077 127.139 1.00 72.57 126 GLU D CA 1
ATOM 6645 C C . GLU D 1 26 ? 183.665 122.319 127.124 1.00 72.57 126 GLU D C 1
ATOM 6646 O O . GLU D 1 26 ? 184.386 122.499 126.142 1.00 72.57 126 GLU D O 1
ATOM 6652 N N . LYS D 1 27 ? 183.673 123.142 128.179 1.00 62.85 127 LYS D N 1
ATOM 6653 C CA . LYS D 1 27 ? 184.545 124.308 128.352 1.00 62.85 127 LYS D CA 1
ATOM 6654 C C . LYS D 1 27 ? 184.493 125.280 127.186 1.00 62.85 127 LYS D C 1
ATOM 6655 O O . LYS D 1 27 ? 185.358 125.214 126.304 1.00 62.85 127 LYS D O 1
ATOM 6661 N N . PRO D 1 28 ? 183.461 126.115 127.106 1.00 56.39 128 PRO D N 1
ATOM 6662 C CA . PRO D 1 28 ? 183.342 127.070 126.000 1.00 56.39 128 PRO D CA 1
ATOM 6663 C C . PRO D 1 28 ? 184.508 128.038 125.985 1.00 56.39 128 PRO D C 1
ATOM 6664 O O . PRO D 1 28 ? 184.710 128.798 126.922 1.00 56.39 128 PRO D O 1
ATOM 6668 N N . ASN D 1 29 ? 185.278 128.009 124.906 1.00 54.36 129 ASN D N 1
ATOM 6669 C CA . ASN D 1 29 ? 186.585 128.658 124.883 1.00 54.36 129 ASN D CA 1
ATOM 6670 C C . ASN D 1 29 ? 186.448 130.160 124.691 1.00 54.36 129 ASN D C 1
ATOM 6671 O O . ASN D 1 29 ? 186.725 130.715 123.629 1.00 54.36 129 ASN D O 1
ATOM 6676 N N . VAL D 1 30 ? 186.041 130.828 125.761 1.00 42.94 130 VAL D N 1
ATOM 6677 C CA . VAL D 1 30 ? 186.078 132.276 125.867 1.00 42.94 130 VAL D CA 1
ATOM 6678 C C . VAL D 1 30 ? 187.106 132.622 126.923 1.00 42.94 130 VAL D C 1
ATOM 6679 O O . VAL D 1 30 ? 187.030 132.116 128.042 1.00 42.94 130 VAL D O 1
ATOM 6683 N N . LYS D 1 31 ? 188.065 133.463 126.585 1.00 45.48 131 LYS D N 1
ATOM 6684 C CA . LYS D 1 31 ? 189.101 133.820 127.535 1.00 45.48 131 LYS D CA 1
ATOM 6685 C C . LYS D 1 31 ? 188.912 135.259 127.967 1.00 45.48 131 LYS D C 1
ATOM 6686 O O . LYS D 1 31 ? 188.119 135.986 127.376 1.00 45.48 131 LYS D O 1
ATOM 6692 N N . TRP D 1 32 ? 189.644 135.671 129.012 1.00 42.21 132 TRP D N 1
ATOM 6693 C CA . TRP D 1 32 ? 189.380 136.965 129.637 1.00 42.21 132 TRP D CA 1
ATOM 6694 C C . TRP D 1 32 ? 189.679 138.133 128.716 1.00 42.21 132 TRP D C 1
ATOM 6695 O O . TRP D 1 32 ? 189.224 139.246 128.982 1.00 42.21 132 TRP D O 1
ATOM 6706 N N . GLU D 1 33 ? 190.533 137.914 127.730 1.00 49.27 133 GLU D N 1
ATOM 6707 C CA . GLU D 1 33 ? 190.907 138.926 126.764 1.00 49.27 133 GLU D CA 1
ATOM 6708 C C . GLU D 1 33 ? 189.762 139.224 125.828 1.00 49.27 133 GLU D C 1
ATOM 6709 O O . GLU D 1 33 ? 189.623 140.356 125.356 1.00 49.27 133 GLU D O 1
ATOM 6715 N N . ASP D 1 34 ? 188.952 138.209 125.534 1.00 49.48 134 ASP D N 1
ATOM 6716 C CA . ASP D 1 34 ? 187.839 138.379 124.619 1.00 49.48 134 ASP D CA 1
ATOM 6717 C C . ASP D 1 34 ? 186.796 139.301 125.195 1.00 49.48 134 ASP D C 1
ATOM 6718 O O . ASP D 1 34 ? 186.111 139.999 124.451 1.00 49.48 134 ASP D O 1
ATOM 6723 N N . VAL D 1 35 ? 186.657 139.320 126.506 1.00 45.15 135 VAL D N 1
ATOM 6724 C CA . VAL D 1 35 ? 185.612 140.112 127.123 1.00 45.15 135 VAL D CA 1
ATOM 6725 C C . VAL D 1 35 ? 186.145 141.526 127.239 1.00 45.15 135 VAL D C 1
ATOM 6726 O O . VAL D 1 35 ? 187.148 141.760 127.913 1.00 45.15 135 VAL D O 1
ATOM 6730 N N . ALA D 1 36 ? 185.508 142.460 126.557 1.00 46.96 136 ALA D N 1
ATOM 6731 C CA . ALA D 1 36 ? 186.059 143.791 126.407 1.00 46.96 136 ALA D CA 1
ATOM 6732 C C . ALA D 1 36 ? 185.456 144.726 127.433 1.00 46.96 136 ALA D C 1
ATOM 6733 O O . ALA D 1 36 ? 184.281 144.605 127.775 1.00 46.96 136 ALA D O 1
ATOM 6735 N N . GLY D 1 37 ? 186.263 145.660 127.919 1.00 42.44 137 GLY D N 1
ATOM 6736 C CA . GLY D 1 37 ? 185.845 146.579 128.950 1.00 42.44 137 GLY D CA 1
ATOM 6737 C C . GLY D 1 37 ? 185.762 145.870 130.283 1.00 42.44 137 GLY D C 1
ATOM 6738 O O . GLY D 1 37 ? 186.320 144.792 130.475 1.00 42.44 137 GLY D O 1
ATOM 6739 N N . LEU D 1 38 ? 185.067 146.529 131.215 1.00 40.82 138 LEU D N 1
ATOM 6740 C CA . LEU D 1 38 ? 184.553 145.943 132.453 1.00 40.82 138 LEU D CA 1
ATOM 6741 C C . LEU D 1 38 ? 185.671 145.382 133.313 1.00 40.82 138 LEU D C 1
ATOM 6742 O O . LEU D 1 38 ? 185.743 144.187 133.547 1.00 40.82 138 LEU D O 1
ATOM 6747 N N . GLU D 1 39 ? 186.579 146.239 133.735 1.00 44.90 139 GLU D N 1
ATOM 6748 C CA . GLU D 1 39 ? 187.667 145.694 134.522 1.00 44.90 139 GLU D CA 1
ATOM 6749 C C . GLU D 1 39 ? 187.271 145.477 135.959 1.00 44.90 139 GLU D C 1
ATOM 6750 O O . GLU D 1 39 ? 187.870 144.630 136.622 1.00 44.90 139 GLU D O 1
ATOM 6756 N N . GLY D 1 40 ? 186.263 146.190 136.449 1.00 44.38 140 GLY D N 1
ATOM 6757 C CA . GLY D 1 40 ? 185.858 145.951 137.819 1.00 44.38 140 GLY D CA 1
ATOM 6758 C C . GLY D 1 40 ? 185.204 144.601 138.009 1.00 44.38 140 GLY D C 1
ATOM 6759 O O . GLY D 1 40 ? 185.465 143.912 138.996 1.00 44.38 140 GLY D O 1
ATOM 6760 N N . ALA D 1 41 ? 184.376 144.189 137.055 1.00 39.35 141 ALA D N 1
ATOM 6761 C CA . ALA D 1 41 ? 183.684 142.918 137.192 1.00 39.35 141 ALA D CA 1
ATOM 6762 C C . ALA D 1 41 ? 184.634 141.751 137.024 1.00 39.35 141 ALA D C 1
ATOM 6763 O O . ALA D 1 41 ? 184.528 140.758 137.751 1.00 39.35 141 ALA D O 1
ATOM 6765 N N . LYS D 1 42 ? 185.573 141.850 136.084 1.00 42.12 142 LYS D N 1
ATOM 6766 C CA . LYS D 1 42 ? 186.615 140.838 135.986 1.00 42.12 142 LYS D CA 1
ATOM 6767 C C . LYS D 1 42 ? 187.470 140.808 137.231 1.00 42.12 142 LYS D C 1
ATOM 6768 O O . LYS D 1 42 ? 187.921 139.741 137.641 1.00 42.12 142 LYS D O 1
ATOM 6774 N N . GLU D 1 43 ? 187.704 141.967 137.837 1.00 42.04 143 GLU D N 1
ATOM 6775 C CA . GLU D 1 43 ? 188.542 142.031 139.022 1.00 42.04 143 GLU D CA 1
ATOM 6776 C C . GLU D 1 43 ? 187.897 141.324 140.203 1.00 42.04 143 GLU D C 1
ATOM 6777 O O . GLU D 1 43 ? 188.542 140.514 140.883 1.00 42.04 143 GLU D O 1
ATOM 6783 N N . ALA D 1 44 ? 186.615 141.596 140.440 1.00 37.39 144 ALA D N 1
ATOM 6784 C CA . ALA D 1 44 ? 185.907 140.936 141.524 1.00 37.39 144 ALA D CA 1
ATOM 6785 C C . ALA D 1 44 ? 185.768 139.447 141.272 1.00 37.39 144 ALA D C 1
ATOM 6786 O O . ALA D 1 44 ? 185.935 138.636 142.191 1.00 37.39 144 ALA D O 1
ATOM 6788 N N . LEU D 1 45 ? 185.495 139.063 140.027 1.00 36.92 145 LEU D N 1
ATOM 6789 C CA . LEU D 1 45 ? 185.335 137.647 139.731 1.00 36.92 145 LEU D CA 1
ATOM 6790 C C . LEU D 1 45 ? 186.644 136.886 139.840 1.00 36.92 145 LEU D C 1
ATOM 6791 O O . LEU D 1 45 ? 186.644 135.729 140.266 1.00 36.92 145 LEU D O 1
ATOM 6796 N N . LYS D 1 46 ? 187.762 137.517 139.489 1.00 42.69 146 LYS D N 1
ATOM 6797 C CA . LYS D 1 46 ? 189.054 136.870 139.664 1.00 42.69 146 LYS D CA 1
ATOM 6798 C C . LYS D 1 46 ? 189.374 136.693 141.131 1.00 42.69 146 LYS D C 1
ATOM 6799 O O . LYS D 1 46 ? 189.770 135.602 141.555 1.00 42.69 146 LYS D O 1
ATOM 6805 N N . GLU D 1 47 ? 189.165 137.734 141.939 1.00 45.68 147 GLU D N 1
ATOM 6806 C CA . GLU D 1 47 ? 189.494 137.569 143.347 1.00 45.68 147 GLU D CA 1
ATOM 6807 C C . GLU D 1 47 ? 188.437 136.818 144.130 1.00 45.68 147 GLU D C 1
ATOM 6808 O O . GLU D 1 47 ? 188.593 136.670 145.340 1.00 45.68 147 GLU D O 1
ATOM 6814 N N . ALA D 1 48 ? 187.374 136.341 143.496 1.00 42.16 148 ALA D N 1
ATOM 6815 C CA . ALA D 1 48 ? 186.464 135.429 144.161 1.00 42.16 148 ALA D CA 1
ATOM 6816 C C . ALA D 1 48 ? 186.509 134.015 143.620 1.00 42.16 148 ALA D C 1
ATOM 6817 O O . ALA D 1 48 ? 185.966 133.122 144.263 1.00 42.16 148 ALA D O 1
ATOM 6819 N N . VAL D 1 49 ? 187.123 133.783 142.460 1.00 42.29 149 VAL D N 1
ATOM 6820 C CA . VAL D 1 49 ? 187.116 132.479 141.804 1.00 42.29 149 VAL D CA 1
ATOM 6821 C C . VAL D 1 49 ? 188.525 131.939 141.612 1.00 42.29 149 VAL D C 1
ATOM 6822 O O . VAL D 1 49 ? 188.818 130.793 141.959 1.00 42.29 149 VAL D O 1
ATOM 6826 N N . ILE D 1 50 ? 189.409 132.748 141.036 1.00 50.10 150 ILE D N 1
ATOM 6827 C CA . ILE D 1 50 ? 190.723 132.260 140.650 1.00 50.10 150 ILE D CA 1
ATOM 6828 C C . ILE D 1 50 ? 191.644 132.199 141.850 1.00 50.10 150 ILE D C 1
ATOM 6829 O O . ILE D 1 50 ? 192.351 131.211 142.069 1.00 50.10 150 ILE D O 1
ATOM 6834 N N . LEU D 1 51 ? 191.658 133.259 142.626 1.00 54.35 151 LEU D N 1
ATOM 6835 C CA . LEU D 1 51 ? 192.603 133.473 143.711 1.00 54.35 151 LEU D CA 1
ATOM 6836 C C . LEU D 1 51 ? 192.457 132.548 144.925 1.00 54.35 151 LEU D C 1
ATOM 6837 O O . LEU D 1 51 ? 193.488 132.196 145.503 1.00 54.35 151 LEU D O 1
ATOM 6842 N N . PRO D 1 52 ? 191.253 132.144 145.376 1.00 57.55 152 PRO D N 1
ATOM 6843 C CA . PRO D 1 52 ? 191.210 131.125 146.435 1.00 57.55 152 PRO D CA 1
ATOM 6844 C C . PRO D 1 52 ? 191.827 129.801 146.065 1.00 57.55 152 PRO D C 1
ATOM 6845 O O . PRO D 1 52 ? 192.407 129.143 146.930 1.00 57.55 152 PRO D O 1
ATOM 6849 N N . VAL D 1 53 ? 191.734 129.388 144.810 1.00 60.52 153 VAL D N 1
ATOM 6850 C CA . VAL D 1 53 ? 192.289 128.094 144.443 1.00 60.52 153 VAL D CA 1
ATOM 6851 C C . VAL D 1 53 ? 193.794 128.185 144.283 1.00 60.52 153 VAL D C 1
ATOM 6852 O O . VAL D 1 53 ? 194.533 127.306 144.731 1.00 60.52 153 VAL D O 1
ATOM 6856 N N . LYS D 1 54 ? 194.272 129.267 143.684 1.00 68.41 154 LYS D N 1
ATOM 6857 C CA . LYS D 1 54 ? 195.680 129.375 143.343 1.00 68.41 154 LYS D CA 1
ATOM 6858 C C . LYS D 1 54 ? 196.550 129.649 144.563 1.00 68.41 154 LYS D C 1
ATOM 6859 O O . LYS D 1 54 ? 197.707 129.226 144.593 1.00 68.41 154 LYS D O 1
ATOM 6865 N N . PHE D 1 55 ? 196.028 130.320 145.582 1.00 72.36 155 PHE D N 1
ATOM 6866 C CA . PHE D 1 55 ? 196.785 130.592 146.802 1.00 72.36 155 PHE D CA 1
ATOM 6867 C C . PHE D 1 55 ? 195.923 130.349 148.030 1.00 72.36 155 PHE D C 1
ATOM 6868 O O . PHE D 1 55 ? 195.531 131.290 148.724 1.00 72.36 155 PHE D O 1
ATOM 6876 N N . PRO D 1 56 ? 195.654 129.086 148.359 1.00 74.78 156 PRO D N 1
ATOM 6877 C CA . PRO D 1 56 ? 194.688 128.792 149.422 1.00 74.78 156 PRO D CA 1
ATOM 6878 C C . PRO D 1 56 ? 195.217 129.043 150.809 1.00 74.78 156 PRO D C 1
ATOM 6879 O O . PRO D 1 56 ? 194.428 129.043 151.755 1.00 74.78 156 PRO D O 1
ATOM 6883 N N . HIS D 1 57 ? 196.524 129.241 150.963 1.00 79.91 157 HIS D N 1
ATOM 6884 C CA . HIS D 1 57 ? 197.094 129.542 152.268 1.00 79.91 157 HIS D CA 1
ATOM 6885 C C . HIS D 1 57 ? 196.695 130.922 152.766 1.00 79.91 157 HIS D C 1
ATOM 6886 O O . HIS D 1 57 ? 196.735 131.161 153.975 1.00 79.91 157 HIS D O 1
ATOM 6893 N N . LEU D 1 58 ? 196.349 131.839 151.862 1.00 75.76 158 LEU D N 1
ATOM 6894 C CA . LEU D 1 58 ? 196.037 133.201 152.268 1.00 75.76 158 LEU D CA 1
ATOM 6895 C C . LEU D 1 58 ? 194.743 133.270 153.046 1.00 75.76 158 LEU D C 1
ATOM 6896 O O . LEU D 1 58 ? 194.617 134.068 153.978 1.00 75.76 158 LEU D O 1
ATOM 6901 N N . PHE D 1 59 ? 193.747 132.467 152.692 1.00 73.75 159 PHE D N 1
ATOM 6902 C CA . PHE D 1 59 ? 192.391 132.588 153.202 1.00 73.75 159 PHE D CA 1
ATOM 6903 C C . PHE D 1 59 ? 192.255 131.700 154.428 1.00 73.75 159 PHE D C 1
ATOM 6904 O O . PHE D 1 59 ? 191.732 130.587 154.385 1.00 73.75 159 PHE D O 1
ATOM 6912 N N . LYS D 1 60 ? 192.729 132.234 155.550 1.00 86.24 160 LYS D N 1
ATOM 6913 C CA . LYS D 1 60 ? 192.746 131.549 156.830 1.00 86.24 160 LYS D CA 1
ATOM 6914 C C . LYS D 1 60 ? 192.512 132.572 157.929 1.00 86.24 160 LYS D C 1
ATOM 6915 O O . LYS D 1 60 ? 193.059 133.677 157.886 1.00 86.24 160 LYS D O 1
ATOM 6921 N N . GLY D 1 61 ? 191.702 132.203 158.910 1.00 83.89 161 GLY D N 1
ATOM 6922 C CA . GLY D 1 61 ? 191.376 133.118 159.979 1.00 83.89 161 GLY D CA 1
ATOM 6923 C C . GLY D 1 61 ? 190.064 133.817 159.722 1.00 83.89 161 GLY D C 1
ATOM 6924 O O . GLY D 1 61 ? 189.028 133.171 159.555 1.00 83.89 161 GLY D O 1
ATOM 6925 N N . ASN D 1 62 ? 190.098 135.140 159.685 1.00 80.31 162 ASN D N 1
ATOM 6926 C CA . ASN D 1 62 ? 188.908 135.929 159.423 1.00 80.31 162 ASN D CA 1
ATOM 6927 C C . ASN D 1 62 ? 188.704 136.198 157.946 1.00 80.31 162 ASN D C 1
ATOM 6928 O O . ASN D 1 62 ? 187.651 136.715 157.562 1.00 80.31 162 ASN D O 1
ATOM 6933 N N . ARG D 1 63 ? 189.676 135.854 157.117 1.00 71.04 163 ARG D N 1
ATOM 6934 C CA . ARG D 1 63 ? 189.690 136.266 155.723 1.00 71.04 163 ARG D CA 1
ATOM 6935 C C . ARG D 1 63 ? 189.041 135.172 154.898 1.00 71.04 163 ARG D C 1
ATOM 6936 O O . ARG D 1 63 ? 189.688 134.191 154.538 1.00 71.04 163 ARG D O 1
ATOM 6944 N N . LYS D 1 64 ? 187.772 135.341 154.591 1.00 61.46 164 LYS D N 1
ATOM 6945 C CA . LYS D 1 64 ? 187.062 134.324 153.843 1.00 61.46 164 LYS D CA 1
ATOM 6946 C C . LYS D 1 64 ? 186.731 134.801 152.436 1.00 61.46 164 LYS D C 1
ATOM 6947 O O . LYS D 1 64 ? 186.566 136.000 152.211 1.00 61.46 164 LYS D O 1
ATOM 6953 N N . PRO D 1 65 ? 186.634 133.896 151.466 1.00 50.88 165 PRO D N 1
ATOM 6954 C CA . PRO D 1 65 ? 186.265 134.310 150.115 1.00 50.88 165 PRO D CA 1
ATOM 6955 C C . PRO D 1 65 ? 184.788 134.638 150.011 1.00 50.88 165 PRO D C 1
ATOM 6956 O O . PRO D 1 65 ? 183.975 134.295 150.866 1.00 50.88 165 PRO D O 1
ATOM 6960 N N . THR D 1 66 ? 184.456 135.312 148.920 1.00 37.90 166 THR D N 1
ATOM 6961 C CA . THR D 1 66 ? 183.108 135.788 148.668 1.00 37.90 166 THR D CA 1
ATOM 6962 C C . THR D 1 66 ? 182.226 134.629 148.239 1.00 37.90 166 THR D C 1
ATOM 6963 O O . THR D 1 66 ? 182.674 133.737 147.525 1.00 37.90 166 THR D O 1
ATOM 6967 N N . SER D 1 67 ? 180.974 134.627 148.679 1.00 28.56 167 SER D N 1
ATOM 6968 C CA . SER D 1 67 ? 180.076 133.525 148.376 1.00 28.56 167 SER D CA 1
ATOM 6969 C C . SER D 1 67 ? 178.768 134.026 147.812 1.00 28.56 167 SER D C 1
ATOM 6970 O O . SER D 1 67 ? 177.691 133.622 148.238 1.00 28.56 167 SER D O 1
ATOM 6973 N N . GLY D 1 68 ? 178.835 134.919 146.845 1.00 24.64 168 GLY D N 1
ATOM 6974 C CA . GLY D 1 68 ? 177.670 135.278 146.076 1.00 24.64 168 GLY D CA 1
ATOM 6975 C C . GLY D 1 68 ? 177.951 136.553 145.338 1.00 24.64 168 GLY D C 1
ATOM 6976 O O . GLY D 1 68 ? 178.498 137.473 145.929 1.00 24.64 168 GLY D O 1
ATOM 6977 N N . ILE D 1 69 ? 177.605 136.631 144.059 1.00 26.61 169 ILE D N 1
ATOM 6978 C CA . ILE D 1 69 ? 177.887 137.787 143.218 1.00 26.61 169 ILE D CA 1
ATOM 6979 C C . ILE D 1 69 ? 176.736 137.933 142.253 1.00 26.61 169 ILE D C 1
ATOM 6980 O O . ILE D 1 69 ? 176.451 137.010 141.503 1.00 26.61 169 ILE D O 1
ATOM 6985 N N . LEU D 1 70 ? 176.065 139.061 142.246 1.00 40.88 170 LEU D N 1
ATOM 6986 C CA . LEU D 1 70 ? 174.978 139.298 141.315 1.00 40.88 170 LEU D CA 1
ATOM 6987 C C . LEU D 1 70 ? 175.448 140.275 140.261 1.00 40.88 170 LEU D C 1
ATOM 6988 O O . LEU D 1 70 ? 175.930 141.353 140.596 1.00 40.88 170 LEU D O 1
ATOM 6993 N N . LEU D 1 71 ? 175.291 139.915 138.956 1.00 40.88 171 LEU D N 1
ATOM 6994 C CA . LEU D 1 71 ? 175.575 140.791 137.835 1.00 40.88 171 LEU D CA 1
ATOM 6995 C C . LEU D 1 71 ? 174.251 141.267 137.287 1.00 40.88 171 LEU D C 1
ATOM 6996 O O . LEU D 1 71 ? 173.376 140.456 137.038 1.00 40.88 171 LEU D O 1
ATOM 7001 N N . TYR D 1 72 ? 174.090 142.552 137.078 1.00 31.08 172 TYR D N 1
ATOM 7002 C CA . TYR D 1 72 ? 172.853 143.014 136.490 1.00 31.08 172 TYR D CA 1
ATOM 7003 C C . TYR D 1 72 ? 173.175 144.054 135.441 1.00 31.08 172 TYR D C 1
ATOM 7004 O O . TYR D 1 72 ? 174.316 144.475 135.292 1.00 31.08 172 TYR D O 1
ATOM 7013 N N . GLY D 1 73 ? 172.174 144.449 134.674 1.00 33.14 173 GLY D N 1
ATOM 7014 C CA . GLY D 1 73 ? 172.399 145.390 133.607 1.00 33.14 173 GLY D CA 1
ATOM 7015 C C . GLY D 1 73 ? 171.270 145.397 132.615 1.00 33.14 173 GLY D C 1
ATOM 7016 O O . GLY D 1 73 ? 170.241 144.773 132.836 1.00 33.14 173 GLY D O 1
ATOM 7017 N N . PRO D 1 74 ? 171.425 146.121 131.516 1.00 33.80 174 PRO D N 1
ATOM 7018 C CA . PRO D 1 74 ? 170.444 146.089 130.455 1.00 33.80 174 PRO D CA 1
ATOM 7019 C C . PRO D 1 74 ? 170.631 144.837 129.624 1.00 33.80 174 PRO D C 1
ATOM 7020 O O . PRO D 1 74 ? 171.637 144.144 129.797 1.00 33.80 174 PRO D O 1
ATOM 7024 N N . PRO D 1 75 ? 169.705 144.495 128.732 1.00 29.81 175 PRO D N 1
ATOM 7025 C CA . PRO D 1 75 ? 169.868 143.263 127.956 1.00 29.81 175 PRO D CA 1
ATOM 7026 C C . PRO D 1 75 ? 170.973 143.357 126.928 1.00 29.81 175 PRO D C 1
ATOM 7027 O O . PRO D 1 75 ? 171.013 144.283 126.130 1.00 29.81 175 PRO D O 1
ATOM 7031 N N . GLY D 1 76 ? 171.864 142.386 126.947 1.00 33.49 176 GLY D N 1
ATOM 7032 C CA . GLY D 1 76 ? 172.826 142.218 125.892 1.00 33.49 176 GLY D CA 1
ATOM 7033 C C . GLY D 1 76 ? 174.172 142.831 126.103 1.00 33.49 176 GLY D C 1
ATOM 7034 O O . GLY D 1 76 ? 174.846 143.127 125.125 1.00 33.49 176 GLY D O 1
ATOM 7035 N N . THR D 1 77 ? 174.604 143.005 127.338 1.00 29.77 177 THR D N 1
ATOM 7036 C CA . THR D 1 77 ? 175.782 143.789 127.621 1.00 29.77 177 THR D CA 1
ATOM 7037 C C . THR D 1 77 ? 176.957 142.987 128.127 1.00 29.77 177 THR D C 1
ATOM 7038 O O . THR D 1 77 ? 178.027 143.559 128.301 1.00 29.77 177 THR D O 1
ATOM 7042 N N . GLY D 1 78 ? 176.798 141.709 128.401 1.00 31.98 178 GLY D N 1
ATOM 7043 C CA . GLY D 1 78 ? 177.965 140.926 128.728 1.00 31.98 178 GLY D CA 1
ATOM 7044 C C . GLY D 1 78 ? 177.864 139.944 129.868 1.00 31.98 178 GLY D C 1
ATOM 7045 O O . GLY D 1 78 ? 178.850 139.289 130.172 1.00 31.98 178 GLY D O 1
ATOM 7046 N N . LYS D 1 79 ? 176.690 139.788 130.467 1.00 26.62 179 LYS D N 1
ATOM 7047 C CA . LYS D 1 79 ? 176.557 139.047 131.713 1.00 26.62 179 LYS D CA 1
ATOM 7048 C C . LYS D 1 79 ? 176.787 137.558 131.522 1.00 26.62 179 LYS D C 1
ATOM 7049 O O . LYS D 1 79 ? 177.685 136.977 132.138 1.00 26.62 179 LYS D O 1
ATOM 7055 N N . SER D 1 80 ? 175.990 136.920 130.668 1.00 24.94 180 SER D N 1
ATOM 7056 C CA . SER D 1 80 ? 176.147 135.496 130.407 1.00 24.94 180 SER D CA 1
ATOM 7057 C C . SER D 1 80 ? 177.474 135.197 129.744 1.00 24.94 180 SER D C 1
ATOM 7058 O O . SER D 1 80 ? 178.034 134.119 129.937 1.00 24.94 180 SER D O 1
ATOM 7061 N N . TYR D 1 81 ? 178.007 136.151 128.993 1.00 30.81 181 TYR D N 1
ATOM 7062 C CA . TYR D 1 81 ? 179.268 135.946 128.300 1.00 30.81 181 TYR D CA 1
ATOM 7063 C C . TYR D 1 81 ? 180.422 135.922 129.278 1.00 30.81 181 TYR D C 1
ATOM 7064 O O . TYR D 1 81 ? 181.318 135.077 129.183 1.00 30.81 181 TYR D O 1
ATOM 7073 N N . LEU D 1 82 ? 180.396 136.832 130.239 1.00 30.06 182 LEU D N 1
ATOM 7074 C CA . LEU D 1 82 ? 181.387 136.856 131.297 1.00 30.06 182 LEU D CA 1
ATOM 7075 C C . LEU D 1 82 ? 181.291 135.616 132.165 1.00 30.06 182 LEU D C 1
ATOM 7076 O O . LEU D 1 82 ? 182.312 135.117 132.649 1.00 30.06 182 LEU D O 1
ATOM 7081 N N . ALA D 1 83 ? 180.086 135.071 132.320 1.00 28.39 183 ALA D N 1
ATOM 7082 C CA . ALA D 1 83 ? 179.945 133.772 132.956 1.00 28.39 183 ALA D CA 1
ATOM 7083 C C . ALA D 1 83 ? 180.579 132.657 132.143 1.00 28.39 183 ALA D C 1
ATOM 7084 O O . ALA D 1 83 ? 181.083 131.690 132.718 1.00 28.39 183 ALA D O 1
ATOM 7086 N N . LYS D 1 84 ? 180.566 132.756 130.815 1.00 30.61 184 LYS D N 1
ATOM 7087 C CA . LYS D 1 84 ? 181.291 131.765 130.027 1.00 30.61 184 LYS D CA 1
ATOM 7088 C C . LYS D 1 84 ? 182.787 131.916 130.206 1.00 30.61 184 LYS D C 1
ATOM 7089 O O . LYS D 1 84 ? 183.511 130.915 130.199 1.00 30.61 184 LYS D O 1
ATOM 7095 N N . ALA D 1 85 ? 183.260 133.152 130.378 1.00 34.27 185 ALA D N 1
ATOM 7096 C CA . ALA D 1 85 ? 184.683 133.374 130.608 1.00 34.27 185 ALA D CA 1
ATOM 7097 C C . ALA D 1 85 ? 185.136 132.760 131.916 1.00 34.27 185 ALA D C 1
ATOM 7098 O O . ALA D 1 85 ? 186.218 132.163 131.985 1.00 34.27 185 ALA D O 1
ATOM 7100 N N . VAL D 1 86 ? 184.317 132.896 132.963 1.00 32.29 186 VAL D N 1
ATOM 7101 C CA . VAL D 1 86 ? 184.580 132.209 134.224 1.00 32.29 186 VAL D CA 1
ATOM 7102 C C . VAL D 1 86 ? 184.571 130.706 134.023 1.00 32.29 186 VAL D C 1
ATOM 7103 O O . VAL D 1 86 ? 185.454 130.003 134.510 1.00 32.29 186 VAL D O 1
ATOM 7107 N N . ALA D 1 87 ? 183.628 130.204 133.231 1.00 35.41 187 ALA D N 1
ATOM 7108 C CA . ALA D 1 87 ? 183.538 128.770 132.989 1.00 35.41 187 ALA D CA 1
ATOM 7109 C C . ALA D 1 87 ? 184.735 128.208 132.246 1.00 35.41 187 ALA D C 1
ATOM 7110 O O . ALA D 1 87 ? 185.017 127.017 132.370 1.00 35.41 187 ALA D O 1
ATOM 7112 N N . THR D 1 88 ? 185.441 129.027 131.482 1.00 42.33 188 THR D N 1
ATOM 7113 C CA . THR D 1 88 ? 186.662 128.547 130.860 1.00 42.33 188 THR D CA 1
ATOM 7114 C C . THR D 1 88 ? 187.855 128.664 131.785 1.00 42.33 188 THR D C 1
ATOM 7115 O O . THR D 1 88 ? 188.648 127.728 131.902 1.00 42.33 188 THR D O 1
ATOM 7119 N N . GLU D 1 89 ? 187.988 129.793 132.459 1.00 44.04 189 GLU D N 1
ATOM 7120 C CA . GLU D 1 89 ? 189.222 130.106 133.152 1.00 44.04 189 GLU D CA 1
ATOM 7121 C C . GLU D 1 89 ? 189.267 129.641 134.598 1.00 44.04 189 GLU D C 1
ATOM 7122 O O . GLU D 1 89 ? 190.316 129.762 135.228 1.00 44.04 189 GLU D O 1
ATOM 7128 N N . ALA D 1 90 ? 188.178 129.107 135.140 1.00 41.56 190 ALA D N 1
ATOM 7129 C CA . ALA D 1 90 ? 188.090 128.944 136.583 1.00 41.56 190 ALA D CA 1
ATOM 7130 C C . ALA D 1 90 ? 188.890 127.770 137.104 1.00 41.56 190 ALA D C 1
ATOM 7131 O O . ALA D 1 90 ? 189.514 127.889 138.163 1.00 41.56 190 ALA D O 1
ATOM 7133 N N . ASN D 1 91 ? 188.859 126.642 136.392 1.00 37.56 191 ASN D N 1
ATOM 7134 C CA . ASN D 1 91 ? 189.282 125.331 136.894 1.00 37.56 191 ASN D CA 1
ATOM 7135 C C . ASN D 1 91 ? 188.527 124.987 138.181 1.00 37.56 191 ASN D C 1
ATOM 7136 O O . ASN D 1 91 ? 189.093 124.836 139.259 1.00 37.56 191 ASN D O 1
ATOM 7141 N N . SER D 1 92 ? 187.209 124.853 138.059 1.00 34.29 192 SER D N 1
ATOM 7142 C CA . SER D 1 92 ? 186.370 124.316 139.132 1.00 34.29 192 SER D CA 1
ATOM 7143 C C . SER D 1 92 ? 185.075 123.802 138.540 1.00 34.29 192 SER D C 1
ATOM 7144 O O . SER D 1 92 ? 184.700 124.170 137.430 1.00 34.29 192 SER D O 1
ATOM 7147 N N . THR D 1 93 ? 184.371 122.984 139.312 1.00 29.81 193 THR D N 1
ATOM 7148 C CA . THR D 1 93 ? 183.149 122.360 138.824 1.00 29.81 193 THR D CA 1
ATOM 7149 C C . THR D 1 93 ? 182.032 123.388 138.680 1.00 29.81 193 THR D C 1
ATOM 7150 O O . THR D 1 93 ? 181.722 124.101 139.626 1.00 29.81 193 THR D O 1
ATOM 7154 N N . PHE D 1 94 ? 181.417 123.464 137.505 1.00 22.86 194 PHE D N 1
ATOM 7155 C CA . PHE D 1 94 ? 180.525 124.559 137.140 1.00 22.86 194 PHE D CA 1
ATOM 7156 C C . PHE D 1 94 ? 179.149 123.987 136.856 1.00 22.86 194 PHE D C 1
ATOM 7157 O O . PHE D 1 94 ? 179.008 123.188 135.939 1.00 22.86 194 PHE D O 1
ATOM 7165 N N . PHE D 1 95 ? 178.127 124.426 137.571 1.00 22.35 195 PHE D N 1
ATOM 7166 C CA . PHE D 1 95 ? 176.774 123.955 137.306 1.00 22.35 195 PHE D CA 1
ATOM 7167 C C . PHE D 1 95 ? 175.983 125.112 136.719 1.00 22.35 195 PHE D C 1
ATOM 7168 O O . PHE D 1 95 ? 175.774 126.112 137.401 1.00 22.35 195 PHE D O 1
ATOM 7176 N N . SER D 1 96 ? 175.524 124.997 135.482 1.00 24.47 196 SER D N 1
ATOM 7177 C CA . SER D 1 96 ? 174.777 126.099 134.885 1.00 24.47 196 SER D CA 1
ATOM 7178 C C . SER D 1 96 ? 173.285 125.812 134.935 1.00 24.47 196 SER D C 1
ATOM 7179 O O . SER D 1 96 ? 172.638 125.594 133.931 1.00 24.47 196 SER D O 1
ATOM 7182 N N . VAL D 1 97 ? 172.750 125.880 136.126 1.00 21.96 197 VAL D N 1
ATOM 7183 C CA . VAL D 1 97 ? 171.397 125.431 136.358 1.00 21.96 197 VAL D CA 1
ATOM 7184 C C . VAL D 1 97 ? 170.427 126.487 135.849 1.00 21.96 197 VAL D C 1
ATOM 7185 O O . VAL D 1 97 ? 170.801 127.620 135.567 1.00 21.96 197 VAL D O 1
ATOM 7189 N N . SER D 1 98 ? 169.173 126.100 135.678 1.00 29.17 198 SER D N 1
ATOM 7190 C CA . SER D 1 98 ? 168.166 127.019 135.187 1.00 29.17 198 SER D CA 1
ATOM 7191 C C . SER D 1 98 ? 166.804 126.552 135.659 1.00 29.17 198 SER D C 1
ATOM 7192 O O . SER D 1 98 ? 166.662 125.481 136.244 1.00 29.17 198 SER D O 1
ATOM 7195 N N . SER D 1 99 ? 165.790 127.356 135.352 1.00 31.36 199 SER D N 1
ATOM 7196 C CA . SER D 1 99 ? 164.434 127.116 135.825 1.00 31.36 199 SER D CA 1
ATOM 7197 C C . SER D 1 99 ? 163.800 125.868 135.256 1.00 31.36 199 SER D C 1
ATOM 7198 O O . SER D 1 99 ? 162.798 125.405 135.790 1.00 31.36 199 SER D O 1
ATOM 7201 N N . SER D 1 100 ? 164.331 125.332 134.175 1.00 32.28 200 SER D N 1
ATOM 7202 C CA . SER D 1 100 ? 163.825 124.078 133.662 1.00 32.28 200 SER D CA 1
ATOM 7203 C C . SER D 1 100 ? 164.190 122.919 134.553 1.00 32.28 200 SER D C 1
ATOM 7204 O O . SER D 1 100 ? 163.543 121.877 134.498 1.00 32.28 200 SER D O 1
ATOM 7207 N N . ASP D 1 101 ? 165.213 123.071 135.372 1.00 38.63 201 ASP D N 1
ATOM 7208 C CA . ASP D 1 101 ? 165.815 121.941 136.047 1.00 38.63 201 ASP D CA 1
ATOM 7209 C C . ASP D 1 101 ? 165.508 121.951 137.529 1.00 38.63 201 ASP D C 1
ATOM 7210 O O . ASP D 1 101 ? 166.020 121.117 138.270 1.00 38.63 201 ASP D O 1
ATOM 7215 N N . LEU D 1 102 ? 164.682 122.879 137.981 1.00 28.99 202 LEU D N 1
ATOM 7216 C CA . LEU D 1 102 ? 164.347 122.983 139.387 1.00 28.99 202 LEU D CA 1
ATOM 7217 C C . LEU D 1 102 ? 162.876 122.814 139.677 1.00 28.99 202 LEU D C 1
ATOM 7218 O O . LEU D 1 102 ? 162.538 122.452 140.798 1.00 28.99 202 LEU D O 1
ATOM 7223 N N . VAL D 1 103 ? 161.979 123.058 138.729 1.00 26.04 203 VAL D N 1
ATOM 7224 C CA . VAL D 1 103 ? 160.540 122.965 138.989 1.00 26.04 203 VAL D CA 1
ATOM 7225 C C . VAL D 1 103 ? 160.047 121.578 138.613 1.00 26.04 203 VAL D C 1
ATOM 7226 O O . VAL D 1 103 ? 160.349 121.103 137.519 1.00 26.04 203 VAL D O 1
ATOM 7230 N N . SER D 1 104 ? 159.293 120.921 139.504 1.00 26.21 204 SER D N 1
ATOM 7231 C CA . SER D 1 104 ? 158.602 119.713 139.114 1.00 26.21 204 SER D CA 1
ATOM 7232 C C . SER D 1 104 ? 157.180 119.717 139.638 1.00 26.21 204 SER D C 1
ATOM 7233 O O . SER D 1 104 ? 156.780 120.581 140.410 1.00 26.21 204 SER D O 1
ATOM 7236 N N . LYS D 1 105 ? 156.436 118.698 139.232 1.00 28.00 205 LYS D N 1
ATOM 7237 C CA . LYS D 1 105 ? 154.982 118.666 139.260 1.00 28.00 205 LYS D CA 1
ATOM 7238 C C . LYS D 1 105 ? 154.408 118.063 140.540 1.00 28.00 205 LYS D C 1
ATOM 7239 O O . LYS D 1 105 ? 153.219 118.215 140.801 1.00 28.00 205 LYS D O 1
ATOM 7245 N N . TRP D 1 106 ? 155.208 117.376 141.364 1.00 32.05 206 TRP D N 1
ATOM 7246 C CA . TRP D 1 106 ? 154.644 116.465 142.339 1.00 32.05 206 TRP D CA 1
ATOM 7247 C C . TRP D 1 106 ? 154.702 116.958 143.774 1.00 32.05 206 TRP D C 1
ATOM 7248 O O . TRP D 1 106 ? 155.113 116.184 144.635 1.00 32.05 206 TRP D O 1
ATOM 7259 N N . MET D 1 107 ? 154.311 118.200 144.065 1.00 36.39 207 MET D N 1
ATOM 7260 C CA . MET D 1 107 ? 154.057 118.682 145.436 1.00 36.39 207 MET D CA 1
ATOM 7261 C C . MET D 1 107 ? 155.297 118.582 146.330 1.00 36.39 207 MET D C 1
ATOM 7262 O O . MET D 1 107 ? 155.472 117.661 147.121 1.00 36.39 207 MET D O 1
ATOM 7267 N N . GLY D 1 108 ? 156.221 119.488 146.092 1.00 35.23 208 GLY D N 1
ATOM 7268 C CA . GLY D 1 108 ? 157.355 119.529 146.972 1.00 35.23 208 GLY D CA 1
ATOM 7269 C C . GLY D 1 108 ? 158.412 118.543 146.580 1.00 35.23 208 GLY D C 1
ATOM 7270 O O . GLY D 1 108 ? 159.161 118.074 147.434 1.00 35.23 208 GLY D O 1
ATOM 7271 N N . GLU D 1 109 ? 158.512 118.242 145.295 1.00 34.50 209 GLU D N 1
ATOM 7272 C CA . GLU D 1 109 ? 159.695 117.647 144.719 1.00 34.50 209 GLU D CA 1
ATOM 7273 C C . GLU D 1 109 ? 160.530 118.652 143.974 1.00 34.50 209 GLU D C 1
ATOM 7274 O O . GLU D 1 109 ? 161.468 118.257 143.297 1.00 34.50 209 GLU D O 1
ATOM 7280 N N . SER D 1 110 ? 160.199 119.927 144.037 1.00 27.93 210 SER D N 1
ATOM 7281 C CA . SER D 1 110 ? 161.117 120.920 143.509 1.00 27.93 210 SER D CA 1
ATOM 7282 C C . SER D 1 110 ? 162.190 121.243 144.524 1.00 27.93 210 SER D C 1
ATOM 7283 O O . SER D 1 110 ? 163.365 121.320 144.175 1.00 27.93 210 SER D O 1
ATOM 7286 N N . GLU D 1 111 ? 161.785 121.394 145.784 1.00 29.66 211 GLU D N 1
ATOM 7287 C CA . GLU D 1 111 ? 162.675 121.689 146.898 1.00 29.66 211 GLU D CA 1
ATOM 7288 C C . GLU D 1 111 ? 163.785 120.683 147.073 1.00 29.66 211 GLU D C 1
ATOM 7289 O O . GLU D 1 111 ? 164.885 121.038 147.495 1.00 29.66 211 GLU D O 1
ATOM 7295 N N . LYS D 1 112 ? 163.529 119.435 146.782 1.00 28.80 212 LYS D N 1
ATOM 7296 C CA . LYS D 1 112 ? 164.569 118.454 146.944 1.00 28.80 212 LYS D CA 1
ATOM 7297 C C . LYS D 1 112 ? 165.560 118.488 145.808 1.00 28.80 212 LYS D C 1
ATOM 7298 O O . LYS D 1 112 ? 166.629 117.881 145.916 1.00 28.80 212 LYS D O 1
ATOM 7304 N N . LEU D 1 113 ? 165.245 119.204 144.735 1.00 27.05 213 LEU D N 1
ATOM 7305 C CA . LEU D 1 113 ? 166.225 119.415 143.692 1.00 27.05 213 LEU D CA 1
ATOM 7306 C C . LEU D 1 113 ? 167.123 120.580 144.024 1.00 27.05 213 LEU D C 1
ATOM 7307 O O . LEU D 1 113 ? 168.299 120.555 143.674 1.00 27.05 213 LEU D O 1
ATOM 7312 N N . VAL D 1 114 ? 166.600 121.587 144.711 1.00 23.58 214 VAL D N 1
ATOM 7313 C CA . VAL D 1 114 ? 167.423 122.689 145.186 1.00 23.58 214 VAL D CA 1
ATOM 7314 C C . VAL D 1 114 ? 168.378 122.208 146.252 1.00 23.58 214 VAL D C 1
ATOM 7315 O O . VAL D 1 114 ? 169.595 122.413 146.166 1.00 23.58 214 VAL D O 1
ATOM 7319 N N . LYS D 1 115 ? 167.835 121.543 147.262 1.00 23.76 215 LYS D N 1
ATOM 7320 C CA . LYS D 1 115 ? 168.652 120.981 148.322 1.00 23.76 215 LYS D CA 1
ATOM 7321 C C . LYS D 1 115 ? 169.618 119.944 147.786 1.00 23.76 215 LYS D C 1
ATOM 7322 O O . LYS D 1 115 ? 170.771 119.872 148.221 1.00 23.76 215 LYS D O 1
ATOM 7328 N N . GLN D 1 116 ? 169.188 119.166 146.804 1.00 27.08 216 GLN D N 1
ATOM 7329 C CA . GLN D 1 116 ? 170.075 118.175 146.230 1.00 27.08 216 GLN D CA 1
ATOM 7330 C C . GLN D 1 116 ? 171.142 118.810 145.359 1.00 27.08 216 GLN D C 1
ATOM 7331 O O . GLN D 1 116 ? 172.232 118.255 145.223 1.00 27.08 216 GLN D O 1
ATOM 7337 N N . LEU D 1 117 ? 170.884 119.993 144.825 1.00 23.49 217 LEU D N 1
ATOM 7338 C CA . LEU D 1 117 ? 171.908 120.677 144.052 1.00 23.49 217 LEU D CA 1
ATOM 7339 C C . LEU D 1 117 ? 173.021 121.199 144.935 1.00 23.49 217 LEU D C 1
ATOM 7340 O O . LEU D 1 117 ? 174.199 121.082 144.580 1.00 23.49 217 LEU D O 1
ATOM 7345 N N . PHE D 1 118 ? 172.691 121.773 146.086 1.00 22.90 218 PHE D N 1
ATOM 7346 C CA . PHE D 1 118 ? 173.824 122.261 146.863 1.00 22.90 218 PHE D CA 1
ATOM 7347 C C . PHE D 1 118 ? 174.509 121.112 147.581 1.00 22.90 218 PHE D C 1
ATOM 7348 O O . PHE D 1 118 ? 175.726 121.150 147.793 1.00 22.90 218 PHE D O 1
ATOM 7356 N N . ALA D 1 119 ? 173.751 120.066 147.919 1.00 26.63 219 ALA D N 1
ATOM 7357 C CA . ALA D 1 119 ? 174.337 118.880 148.525 1.00 26.63 219 ALA D CA 1
ATOM 7358 C C . ALA D 1 119 ? 175.166 118.084 147.543 1.00 26.63 219 ALA D C 1
ATOM 7359 O O . ALA D 1 119 ? 176.011 117.300 147.959 1.00 26.63 219 ALA D O 1
ATOM 7361 N N . MET D 1 120 ? 174.942 118.257 146.257 1.00 31.11 220 MET D N 1
ATOM 7362 C CA . MET D 1 120 ? 175.890 117.739 145.293 1.00 31.11 220 MET D CA 1
ATOM 7363 C C . MET D 1 120 ? 177.096 118.649 145.176 1.00 31.11 220 MET D C 1
ATOM 7364 O O . MET D 1 120 ? 178.218 118.167 145.054 1.00 31.11 220 MET D O 1
ATOM 7369 N N . ALA D 1 121 ? 176.883 119.964 145.224 1.00 27.77 221 ALA D N 1
ATOM 7370 C CA . ALA D 1 121 ? 177.971 120.910 145.021 1.00 27.77 221 ALA D CA 1
ATOM 7371 C C . ALA D 1 121 ? 179.013 120.854 146.119 1.00 27.77 221 ALA D C 1
ATOM 7372 O O . ALA D 1 121 ? 180.169 121.188 145.873 1.00 27.77 221 ALA D O 1
ATOM 7374 N N . ARG D 1 122 ? 178.653 120.439 147.321 1.00 26.74 222 ARG D N 1
ATOM 7375 C CA . ARG D 1 122 ? 179.678 120.290 148.341 1.00 26.74 222 ARG D CA 1
ATOM 7376 C C . ARG D 1 122 ? 180.394 118.946 148.300 1.00 26.74 222 ARG D C 1
ATOM 7377 O O . ARG D 1 122 ? 181.282 118.717 149.124 1.00 26.74 222 ARG D O 1
ATOM 7385 N N . GLU D 1 123 ? 180.025 118.043 147.393 1.00 31.52 223 GLU D N 1
ATOM 7386 C CA . GLU D 1 123 ? 180.882 116.905 147.091 1.00 31.52 223 GLU D CA 1
ATOM 7387 C C . GLU D 1 123 ? 182.018 117.273 146.167 1.00 31.52 223 GLU D C 1
ATOM 7388 O O . GLU D 1 123 ? 183.044 116.593 146.159 1.00 31.52 223 GLU D O 1
ATOM 7394 N N . ASN D 1 124 ? 181.846 118.325 145.382 1.00 33.93 224 ASN D N 1
ATOM 7395 C CA . ASN D 1 124 ? 182.739 118.666 144.295 1.00 33.93 224 ASN D CA 1
ATOM 7396 C C . ASN D 1 124 ? 183.488 119.957 144.559 1.00 33.93 224 ASN D C 1
ATOM 7397 O O . ASN D 1 124 ? 183.901 120.622 143.614 1.00 33.93 224 ASN D O 1
ATOM 7402 N N . LYS D 1 125 ? 183.692 120.297 145.834 1.00 34.58 225 LYS D N 1
ATOM 7403 C CA . LYS D 1 125 ? 184.214 121.605 146.209 1.00 34.58 225 LYS D CA 1
ATOM 7404 C C . LYS D 1 125 ? 185.656 121.775 145.741 1.00 34.58 225 LYS D C 1
ATOM 7405 O O . LYS D 1 125 ? 186.425 120.817 145.749 1.00 34.58 225 LYS D O 1
ATOM 7411 N N . PRO D 1 126 ? 186.035 122.957 145.249 1.00 30.04 226 PRO D N 1
ATOM 7412 C CA . PRO D 1 126 ? 185.334 124.195 144.922 1.00 30.04 226 PRO D CA 1
ATOM 7413 C C . PRO D 1 126 ? 184.366 124.110 143.774 1.00 30.04 226 PRO D C 1
ATOM 7414 O O . PRO D 1 126 ? 184.640 123.384 142.843 1.00 30.04 226 PRO D O 1
ATOM 7418 N N . SER D 1 127 ? 183.275 124.867 143.823 1.00 26.49 227 SER D N 1
ATOM 7419 C CA . SER D 1 127 ? 182.241 124.789 142.814 1.00 26.49 227 SER D CA 1
ATOM 7420 C C . SER D 1 127 ? 181.714 126.173 142.527 1.00 26.49 227 SER D C 1
ATOM 7421 O O . SER D 1 127 ? 181.927 127.096 143.299 1.00 26.49 227 SER D O 1
ATOM 7424 N N . ILE D 1 128 ? 181.040 126.320 141.396 1.00 23.08 228 ILE D N 1
ATOM 7425 C CA . ILE D 1 128 ? 180.368 127.558 141.029 1.00 23.08 228 ILE D CA 1
ATOM 7426 C C . ILE D 1 128 ? 178.981 127.190 140.555 1.00 23.08 228 ILE D C 1
ATOM 7427 O O . ILE D 1 128 ? 178.826 126.261 139.768 1.00 23.08 228 ILE D O 1
ATOM 7432 N N . ILE D 1 129 ? 177.978 127.897 141.029 1.00 15.47 229 ILE D N 1
ATOM 7433 C CA . ILE D 1 129 ? 176.609 127.676 140.614 1.00 15.47 229 ILE D CA 1
ATOM 7434 C C . ILE D 1 129 ? 176.142 128.932 139.918 1.00 15.47 229 ILE D C 1
ATOM 7435 O O . ILE D 1 129 ? 176.135 130.002 140.524 1.00 15.47 229 ILE D O 1
ATOM 7440 N N . PHE D 1 130 ? 175.781 128.827 138.659 1.00 16.69 230 PHE D N 1
ATOM 7441 C CA . PHE D 1 130 ? 175.405 129.996 137.884 1.00 16.69 230 PHE D CA 1
ATOM 7442 C C . PHE D 1 130 ? 173.932 129.926 137.585 1.00 16.69 230 PHE D C 1
ATOM 7443 O O . PHE D 1 130 ? 173.523 129.218 136.679 1.00 16.69 230 PHE D O 1
ATOM 7451 N N . ILE D 1 131 ? 173.133 130.677 138.326 1.00 18.73 231 ILE D N 1
ATOM 7452 C CA . ILE D 1 131 ? 171.694 130.661 138.152 1.00 18.73 231 ILE D CA 1
ATOM 7453 C C . ILE D 1 131 ? 171.362 131.788 137.195 1.00 18.73 231 ILE D C 1
ATOM 7454 O O . ILE D 1 131 ? 171.313 132.934 137.587 1.00 18.73 231 ILE D O 1
ATOM 7459 N N . ASP D 1 132 ? 171.116 131.471 135.944 1.00 23.14 232 ASP D N 1
ATOM 7460 C CA . ASP D 1 132 ? 170.905 132.527 134.975 1.00 23.14 232 ASP D CA 1
ATOM 7461 C C . ASP D 1 132 ? 169.455 132.962 134.999 1.00 23.14 232 ASP D C 1
ATOM 7462 O O . ASP D 1 132 ? 168.551 132.131 134.987 1.00 23.14 232 ASP D O 1
ATOM 7467 N N . GLU D 1 133 ? 169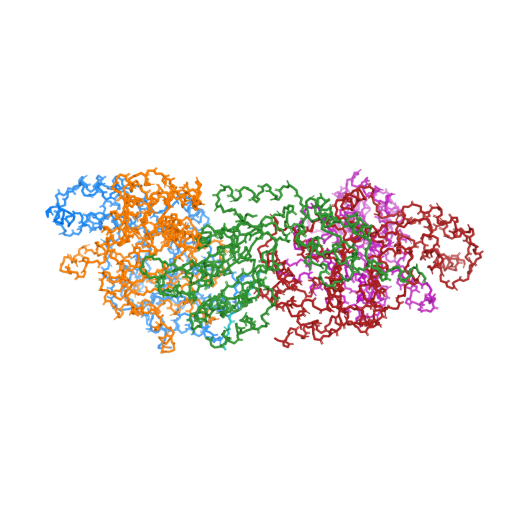.250 134.273 135.035 1.00 27.99 233 GLU D N 1
ATOM 7468 C CA . GLU D 1 133 ? 167.955 134.924 135.205 1.00 27.99 233 GLU D CA 1
ATOM 7469 C C . GLU D 1 133 ? 167.269 134.454 136.486 1.00 27.99 233 GLU D C 1
ATOM 7470 O O . GLU D 1 133 ? 166.330 133.671 136.487 1.00 27.99 233 GLU D O 1
ATOM 7476 N N . VAL D 1 134 ? 167.924 134.882 137.551 1.00 28.73 234 VAL D N 1
ATOM 7477 C CA . VAL D 1 134 ? 167.406 134.687 138.894 1.00 28.73 234 VAL D CA 1
ATOM 7478 C C . VAL D 1 134 ? 166.135 135.446 139.185 1.00 28.73 234 VAL D C 1
ATOM 7479 O O . VAL D 1 134 ? 165.515 135.196 140.214 1.00 28.73 234 VAL D O 1
ATOM 7483 N N . ASP D 1 135 ? 165.725 136.375 138.337 1.00 31.83 235 ASP D N 1
ATOM 7484 C CA . ASP D 1 135 ? 164.489 137.081 138.620 1.00 31.83 235 ASP D CA 1
ATOM 7485 C C . ASP D 1 135 ? 163.253 136.260 138.321 1.00 31.83 235 ASP D C 1
ATOM 7486 O O . ASP D 1 135 ? 162.151 136.721 138.607 1.00 31.83 235 ASP D O 1
ATOM 7491 N N . ALA D 1 136 ? 163.402 135.084 137.735 1.00 33.16 236 ALA D N 1
ATOM 7492 C CA . ALA D 1 136 ? 162.283 134.206 137.455 1.00 33.16 236 ALA D CA 1
ATOM 7493 C C . ALA D 1 136 ? 162.039 133.195 138.552 1.00 33.16 236 ALA D C 1
ATOM 7494 O O . ALA D 1 136 ? 160.994 132.545 138.550 1.00 33.16 236 ALA D O 1
ATOM 7496 N N . LEU D 1 137 ? 162.979 133.023 139.469 1.00 32.01 237 LEU D N 1
ATOM 7497 C CA . LEU D 1 137 ? 162.747 132.243 140.670 1.00 32.01 237 LEU D CA 1
ATOM 7498 C C . LEU D 1 137 ? 162.249 133.073 141.828 1.00 32.01 237 LEU D C 1
ATOM 7499 O O . LEU D 1 137 ? 161.510 132.561 142.656 1.00 32.01 237 LEU D O 1
ATOM 7504 N N . THR D 1 138 ? 162.660 134.338 141.903 1.00 30.14 238 THR D N 1
ATOM 7505 C CA . THR D 1 138 ? 162.688 135.151 143.118 1.00 30.14 238 THR D CA 1
ATOM 7506 C C . THR D 1 138 ? 161.957 136.469 142.889 1.00 30.14 238 THR D C 1
ATOM 7507 O O . THR D 1 138 ? 162.576 137.479 142.572 1.00 30.14 238 THR D O 1
ATOM 7511 N N . GLY D 1 139 ? 160.652 136.469 143.106 1.00 36.00 239 GLY D N 1
ATOM 7512 C CA . GLY D 1 139 ? 159.781 137.538 142.661 1.00 36.00 239 GLY D CA 1
ATOM 7513 C C . GLY D 1 139 ? 159.030 138.330 143.709 1.00 36.00 239 GLY D C 1
ATOM 7514 O O . GLY D 1 139 ? 157.805 138.382 143.649 1.00 36.00 239 GLY D O 1
ATOM 7515 N N . THR D 1 140 ? 159.726 138.768 144.754 1.00 37.10 240 THR D N 1
ATOM 7516 C CA . THR D 1 140 ? 159.357 139.752 145.783 1.00 37.10 240 THR D CA 1
ATOM 7517 C C . THR D 1 140 ? 158.254 139.307 146.738 1.00 37.10 240 THR D C 1
ATOM 7518 O O . THR D 1 140 ? 158.048 139.962 147.766 1.00 37.10 240 THR D O 1
ATOM 7522 N N . ARG D 1 141 ? 157.627 138.155 146.466 1.00 41.93 241 ARG D N 1
ATOM 7523 C CA . ARG D 1 141 ? 156.604 137.463 147.265 1.00 41.93 241 ARG D CA 1
ATOM 7524 C C . ARG D 1 141 ? 155.563 138.369 147.933 1.00 41.93 241 ARG D C 1
ATOM 7525 O O . ARG D 1 141 ? 155.440 138.416 149.159 1.00 41.93 241 ARG D O 1
ATOM 7533 N N . GLY D 1 142 ? 154.818 139.107 147.120 1.00 60.85 242 GLY D N 1
ATOM 7534 C CA . GLY D 1 142 ? 153.672 139.855 147.592 1.00 60.85 242 GLY D CA 1
ATOM 7535 C C . GLY D 1 142 ? 152.445 139.547 146.761 1.00 60.85 242 GLY D C 1
ATOM 7536 O O . GLY D 1 142 ? 151.319 139.879 147.138 1.00 60.85 242 GLY D O 1
ATOM 7537 N N . GLU D 1 143 ? 152.665 138.898 145.614 1.00 77.40 243 GLU D N 1
ATOM 7538 C CA . GLU D 1 143 ? 151.588 138.535 144.702 1.00 77.40 243 GLU D CA 1
ATOM 7539 C C . GLU D 1 143 ? 151.670 137.079 144.263 1.00 77.40 243 GLU D C 1
ATOM 7540 O O . GLU D 1 143 ? 150.744 136.595 143.601 1.00 77.40 243 GLU D O 1
ATOM 7546 N N . GLY D 1 144 ? 152.736 136.371 144.615 1.00 72.70 244 GLY D N 1
ATOM 7547 C CA . GLY D 1 144 ? 152.970 135.061 144.064 1.00 72.70 244 GLY D CA 1
ATOM 7548 C C . GLY D 1 144 ? 152.156 133.982 144.734 1.00 72.70 244 GLY D C 1
ATOM 7549 O O . GLY D 1 144 ? 151.528 134.179 145.764 1.00 72.70 244 GLY D O 1
ATOM 7550 N N . GLU D 1 145 ? 152.183 132.810 144.121 1.00 57.93 245 GLU D N 1
ATOM 7551 C CA . GLU D 1 145 ? 151.460 131.670 144.641 1.00 57.93 245 GLU D CA 1
ATOM 7552 C C . GLU D 1 145 ? 152.234 130.985 145.753 1.00 57.93 245 GLU D C 1
ATOM 7553 O O . GLU D 1 145 ? 153.461 131.099 145.858 1.00 57.93 245 GLU D O 1
ATOM 7559 N N . SER D 1 146 ? 151.481 130.207 146.537 1.00 52.30 246 SER D N 1
ATOM 7560 C CA . SER D 1 146 ? 151.948 129.632 147.793 1.00 52.30 246 SER D CA 1
ATOM 7561 C C . SER D 1 146 ? 153.152 128.735 147.599 1.00 52.30 246 SER D C 1
ATOM 7562 O O . SER D 1 146 ? 154.223 128.993 148.168 1.00 52.30 246 SER D O 1
ATOM 7565 N N . GLU D 1 147 ? 153.004 127.711 146.765 1.00 49.06 247 GLU D N 1
ATOM 7566 C CA . GLU D 1 147 ? 154.025 126.683 146.678 1.00 49.06 247 GLU D CA 1
ATOM 7567 C C . GLU D 1 147 ? 155.287 127.220 146.041 1.00 49.06 247 GLU D C 1
ATOM 7568 O O . GLU D 1 147 ? 156.344 127.260 146.681 1.00 49.06 247 GLU D O 1
ATOM 7574 N N . ALA D 1 148 ? 155.181 127.636 144.785 1.00 46.42 248 ALA D N 1
ATOM 7575 C CA . ALA D 1 148 ? 156.347 128.020 144.008 1.00 46.42 248 ALA D CA 1
ATOM 7576 C C . ALA D 1 148 ? 157.048 129.203 144.627 1.00 46.42 248 ALA D C 1
ATOM 7577 O O . ALA D 1 148 ? 158.270 129.164 144.824 1.00 46.42 248 ALA D O 1
ATOM 7579 N N . SER D 1 149 ? 156.257 130.110 145.129 1.00 47.41 249 SER D N 1
ATOM 7580 C CA . SER D 1 149 ? 156.787 131.289 145.768 1.00 47.41 249 SER D CA 1
ATOM 7581 C C . SER D 1 149 ? 157.444 130.926 147.079 1.00 47.41 249 SER D C 1
ATOM 7582 O O . SER D 1 149 ? 158.674 130.873 147.132 1.00 47.41 249 SER D O 1
ATOM 7585 N N . ARG D 1 150 ? 156.666 130.526 148.075 1.00 42.69 250 ARG D N 1
ATOM 7586 C CA . ARG D 1 150 ? 157.247 130.460 149.400 1.00 42.69 250 ARG D CA 1
ATOM 7587 C C . ARG D 1 150 ? 158.213 129.302 149.535 1.00 42.69 250 ARG D C 1
ATOM 7588 O O . ARG D 1 150 ? 159.191 129.386 150.282 1.00 42.69 250 ARG D O 1
ATOM 7596 N N . ARG D 1 151 ? 158.032 128.276 148.744 1.00 38.83 251 ARG D N 1
ATOM 7597 C CA . ARG D 1 151 ? 158.806 127.095 149.014 1.00 38.83 251 ARG D CA 1
ATOM 7598 C C . ARG D 1 151 ? 160.066 127.043 148.177 1.00 38.83 251 ARG D C 1
ATOM 7599 O O . ARG D 1 151 ? 161.109 126.593 148.667 1.00 38.83 251 ARG D O 1
ATOM 7607 N N . ILE D 1 152 ? 160.034 127.554 146.950 1.00 33.09 252 ILE D N 1
ATOM 7608 C CA . ILE D 1 152 ? 161.300 127.568 146.240 1.00 33.09 252 ILE D CA 1
ATOM 7609 C C . ILE D 1 152 ? 162.157 128.732 146.705 1.00 33.09 252 ILE D C 1
ATOM 7610 O O . ILE D 1 152 ? 163.371 128.576 146.881 1.00 33.09 252 ILE D O 1
ATOM 7615 N N . LYS D 1 153 ? 161.547 129.895 146.955 1.00 29.35 253 LYS D N 1
ATOM 7616 C CA . LYS D 1 153 ? 162.322 131.015 147.466 1.00 29.35 253 LYS D CA 1
ATOM 7617 C C . LYS D 1 153 ? 162.866 130.707 148.841 1.00 29.35 253 LYS D C 1
ATOM 7618 O O . LYS D 1 153 ? 164.049 130.929 149.102 1.00 29.35 253 LYS D O 1
ATOM 7624 N N . THR D 1 154 ? 162.046 130.104 149.695 1.00 27.17 254 THR D N 1
ATOM 7625 C CA . THR D 1 154 ? 162.466 129.804 151.054 1.00 27.17 254 THR D CA 1
ATOM 7626 C C . THR D 1 154 ? 163.556 128.746 151.097 1.00 27.17 254 THR D C 1
ATOM 7627 O O . THR D 1 154 ? 164.514 128.877 151.867 1.00 27.17 254 THR D O 1
ATOM 7631 N N . GLU D 1 155 ? 163.482 127.731 150.243 1.00 22.71 255 GLU D N 1
ATOM 7632 C CA . GLU D 1 155 ? 164.559 126.753 150.280 1.00 22.71 255 GLU D CA 1
ATOM 7633 C C . GLU D 1 155 ? 165.841 127.300 149.682 1.00 22.71 255 GLU D C 1
ATOM 7634 O O . GLU D 1 155 ? 166.941 126.911 150.094 1.00 22.71 255 GLU D O 1
ATOM 7640 N N . LEU D 1 156 ? 165.733 128.276 148.797 1.00 21.23 256 LEU D N 1
ATOM 7641 C CA . LEU D 1 156 ? 166.945 128.899 148.296 1.00 21.23 256 LEU D CA 1
ATOM 7642 C C . LEU D 1 156 ? 167.608 129.761 149.367 1.00 21.23 256 LEU D C 1
ATOM 7643 O O . LEU D 1 156 ? 168.831 129.737 149.508 1.00 21.23 256 LEU D O 1
ATOM 7648 N N . LEU D 1 157 ? 166.809 130.483 150.160 1.00 18.85 257 LEU D N 1
ATOM 7649 C CA . LEU D 1 157 ? 167.318 131.297 151.262 1.00 18.85 257 LEU D CA 1
ATOM 7650 C C . LEU D 1 157 ? 168.044 130.464 152.297 1.00 18.85 257 LEU D C 1
ATOM 7651 O O . LEU D 1 157 ? 169.242 130.660 152.562 1.00 18.85 257 LEU D O 1
ATOM 7656 N N . VAL D 1 158 ? 167.309 129.534 152.909 1.00 19.32 258 VAL D N 1
ATOM 7657 C CA . VAL D 1 158 ? 167.840 128.661 153.949 1.00 19.32 258 VAL D CA 1
ATOM 7658 C C . VAL D 1 158 ? 169.006 127.850 153.438 1.00 19.32 258 VAL D C 1
ATOM 7659 O O . VAL D 1 158 ? 169.962 127.581 154.165 1.00 19.32 258 VAL D O 1
ATOM 7663 N N . GLN D 1 159 ? 169.000 127.530 152.165 1.00 20.19 259 GLN D N 1
ATOM 7664 C CA . GLN D 1 159 ? 170.078 126.709 151.671 1.00 20.19 259 GLN D CA 1
ATOM 7665 C C . GLN D 1 159 ? 171.328 127.539 151.415 1.00 20.19 259 GLN D C 1
ATOM 7666 O O . GLN D 1 159 ? 172.436 127.019 151.535 1.00 20.19 259 GLN D O 1
ATOM 7672 N N . MET D 1 160 ? 171.186 128.834 151.125 1.00 19.15 260 MET D N 1
ATOM 7673 C CA . MET D 1 160 ? 172.375 129.643 150.867 1.00 19.15 260 MET D CA 1
ATOM 7674 C C . MET D 1 160 ? 173.132 129.962 152.141 1.00 19.15 260 MET D C 1
ATOM 7675 O O . MET D 1 160 ? 174.343 129.751 152.191 1.00 19.15 260 MET D O 1
ATOM 7680 N N . ASN D 1 161 ? 172.477 130.454 153.199 1.00 24.31 261 ASN D N 1
ATOM 7681 C CA . ASN D 1 161 ? 173.290 130.531 154.420 1.00 24.31 261 ASN D CA 1
ATOM 7682 C C . ASN D 1 161 ? 172.788 129.650 155.562 1.00 24.31 261 ASN D C 1
ATOM 7683 O O . ASN D 1 161 ? 173.564 128.817 156.035 1.00 24.31 261 ASN D O 1
ATOM 7688 N N . GLY D 1 162 ? 171.535 129.789 156.015 1.00 24.85 262 GLY D N 1
ATOM 7689 C CA . GLY D 1 162 ? 170.905 128.895 156.974 1.00 24.85 262 GLY D CA 1
ATOM 7690 C C . GLY D 1 162 ? 171.613 128.614 158.279 1.00 24.85 262 GLY D C 1
ATOM 7691 O O . GLY D 1 162 ? 172.456 129.402 158.696 1.00 24.85 262 GLY D O 1
ATOM 7692 N N . VAL D 1 163 ? 171.306 127.485 158.914 1.00 30.11 263 VAL D N 1
ATOM 7693 C CA . VAL D 1 163 ? 171.931 127.087 160.170 1.00 30.11 263 VAL D CA 1
ATOM 7694 C C . VAL D 1 163 ? 172.883 125.914 159.976 1.00 30.11 263 VAL D C 1
ATOM 7695 O O . VAL D 1 163 ? 174.086 126.037 160.202 1.00 30.11 263 VAL D O 1
ATOM 7699 N N . GLY D 1 164 ? 172.369 124.769 159.559 1.00 28.73 264 GLY D N 1
ATOM 7700 C CA . GLY D 1 164 ? 173.224 123.608 159.460 1.00 28.73 264 GLY D CA 1
ATOM 7701 C C . GLY D 1 164 ? 173.757 123.360 158.068 1.00 28.73 264 GLY D C 1
ATOM 7702 O O . GLY D 1 164 ? 173.806 122.212 157.624 1.00 28.73 264 GLY D O 1
ATOM 7703 N N . ASN D 1 165 ? 174.178 124.403 157.366 1.00 27.24 265 ASN D N 1
ATOM 7704 C CA . ASN D 1 165 ? 174.306 124.264 155.929 1.00 27.24 265 ASN D CA 1
ATOM 7705 C C . ASN D 1 165 ? 175.702 124.436 155.358 1.00 27.24 265 ASN D C 1
ATOM 7706 O O . ASN D 1 165 ? 175.996 123.734 154.399 1.00 27.24 265 ASN D O 1
ATOM 7711 N N . ASP D 1 166 ? 176.561 125.308 155.897 1.00 28.24 266 ASP D N 1
ATOM 7712 C CA . ASP D 1 166 ? 177.996 125.354 155.557 1.00 28.24 266 ASP D CA 1
ATOM 7713 C C . ASP D 1 166 ? 178.238 125.665 154.074 1.00 28.24 266 ASP D C 1
ATOM 7714 O O . ASP D 1 166 ? 178.583 124.799 153.280 1.00 28.24 266 ASP D O 1
ATOM 7719 N N . SER D 1 167 ? 178.007 126.920 153.707 1.00 31.48 267 SER D N 1
ATOM 7720 C CA . SER D 1 167 ? 178.391 127.404 152.378 1.00 31.48 267 SER D CA 1
ATOM 7721 C C . SER D 1 167 ? 179.883 127.739 152.337 1.00 31.48 267 SER D C 1
ATOM 7722 O O . SER D 1 167 ? 180.297 128.889 152.201 1.00 31.48 267 SER D O 1
ATOM 7725 N N . GLN D 1 168 ? 180.699 126.699 152.458 1.00 33.16 268 GLN D N 1
ATOM 7726 C CA . GLN D 1 168 ? 182.140 126.786 152.274 1.00 33.16 268 GLN D CA 1
ATOM 7727 C C . GLN D 1 168 ? 182.497 126.364 150.865 1.00 33.16 268 GLN D C 1
ATOM 7728 O O . GLN D 1 168 ? 182.135 125.267 150.435 1.00 33.16 268 GLN D O 1
ATOM 7734 N N . GLY D 1 169 ? 183.214 127.222 150.153 1.00 28.82 269 GLY D N 1
ATOM 7735 C CA . GLY D 1 169 ? 183.773 126.786 148.899 1.00 28.82 269 GLY D CA 1
ATOM 7736 C C . GLY D 1 169 ? 182.812 126.714 147.747 1.00 28.82 269 GLY D C 1
ATOM 7737 O O . GLY D 1 169 ? 183.225 126.330 146.657 1.00 28.82 269 GLY D O 1
ATOM 7738 N N . VAL D 1 170 ? 181.548 127.055 147.941 1.00 23.33 270 VAL D N 1
ATOM 7739 C CA . VAL D 1 170 ? 180.634 127.212 146.826 1.00 23.33 270 VAL D CA 1
ATOM 7740 C C . VAL D 1 170 ? 180.482 128.696 146.581 1.00 23.33 270 VAL D C 1
ATOM 7741 O O . VAL D 1 170 ? 180.627 129.513 147.488 1.00 23.33 270 VAL D O 1
ATOM 7745 N N . LEU D 1 171 ? 180.268 129.043 145.331 1.00 20.51 271 LEU D N 1
ATOM 7746 C CA . LEU D 1 171 ? 179.990 130.398 144.914 1.00 20.51 271 LEU D CA 1
ATOM 7747 C C . LEU D 1 171 ? 178.713 130.360 144.116 1.00 20.51 271 LEU D C 1
ATOM 7748 O O . LEU D 1 171 ? 178.526 129.461 143.309 1.00 20.51 271 LEU D O 1
ATOM 7753 N N . VAL D 1 172 ? 177.889 131.367 144.307 1.00 20.06 272 VAL D N 1
ATOM 7754 C CA . VAL D 1 172 ? 176.611 131.403 143.636 1.00 20.06 272 VAL D CA 1
ATOM 7755 C C . VAL D 1 172 ? 176.605 132.650 142.777 1.00 20.06 272 VAL D C 1
ATOM 7756 O O . VAL D 1 172 ? 176.460 133.753 143.298 1.00 20.06 272 VAL D O 1
ATOM 7760 N N . LEU D 1 173 ? 176.753 132.506 141.469 1.00 19.35 273 LEU D N 1
ATOM 7761 C CA . LEU D 1 173 ? 176.606 133.658 140.597 1.00 19.35 273 LEU D CA 1
ATOM 7762 C C . LEU D 1 173 ? 175.140 133.951 140.344 1.00 19.35 273 LEU D C 1
ATOM 7763 O O . LEU D 1 173 ? 174.251 133.410 140.984 1.00 19.35 273 LEU D O 1
ATOM 7768 N N . GLY D 1 174 ? 174.871 134.816 139.401 1.00 23.38 274 GLY D N 1
ATOM 7769 C CA . GLY D 1 174 ? 173.500 135.054 139.052 1.00 23.38 274 GLY D CA 1
ATOM 7770 C C . GLY D 1 174 ? 173.430 136.286 138.206 1.00 23.38 274 GLY D C 1
ATOM 7771 O O . GLY D 1 174 ? 174.125 137.247 138.496 1.00 23.38 274 GLY D O 1
ATOM 7772 N N . ALA D 1 175 ? 172.632 136.287 137.161 1.00 27.46 275 ALA D N 1
ATOM 7773 C CA . ALA D 1 175 ? 172.482 137.457 136.329 1.00 27.46 275 ALA D CA 1
ATOM 7774 C C . ALA D 1 175 ? 171.019 137.826 136.279 1.00 27.46 275 ALA D C 1
ATOM 7775 O O . ALA D 1 175 ? 170.173 136.981 136.497 1.00 27.46 275 ALA D O 1
ATOM 7777 N N . THR D 1 176 ? 170.716 139.086 136.009 1.00 26.00 276 THR D N 1
ATOM 7778 C CA . THR D 1 176 ? 169.327 139.491 135.870 1.00 26.00 276 THR D CA 1
ATOM 7779 C C . THR D 1 176 ? 169.235 140.779 135.077 1.00 26.00 276 THR D C 1
ATOM 7780 O O . THR D 1 176 ? 170.185 141.550 135.003 1.00 26.00 276 THR D O 1
ATOM 7784 N N . ASN D 1 177 ? 168.072 141.003 134.479 1.00 27.88 277 ASN D N 1
ATOM 7785 C CA . ASN D 1 177 ? 167.792 142.263 133.819 1.00 27.88 277 ASN D CA 1
ATOM 7786 C C . ASN D 1 177 ? 166.834 143.135 134.588 1.00 27.88 277 ASN D C 1
ATOM 7787 O O . ASN D 1 177 ? 166.726 144.320 134.280 1.00 27.88 277 ASN D O 1
ATOM 7792 N N . ILE D 1 178 ? 166.102 142.573 135.534 1.00 28.86 278 ILE D N 1
ATOM 7793 C CA . ILE D 1 178 ? 165.147 143.335 136.312 1.00 28.86 278 ILE D CA 1
ATOM 7794 C C . ILE D 1 178 ? 165.621 143.265 137.749 1.00 28.86 278 ILE D C 1
ATOM 7795 O O . ILE D 1 178 ? 165.053 142.497 138.526 1.00 28.86 278 ILE D O 1
ATOM 7800 N N . PRO D 1 179 ? 166.641 144.011 138.160 1.00 30.80 279 PRO D N 1
ATOM 7801 C CA . PRO D 1 179 ? 167.155 143.822 139.505 1.00 30.80 279 PRO D CA 1
ATOM 7802 C C . PRO D 1 179 ? 166.299 144.449 140.580 1.00 30.80 279 PRO D C 1
ATOM 7803 O O . PRO D 1 179 ? 166.533 144.179 141.757 1.00 30.80 279 PRO D O 1
ATOM 7807 N N . TRP D 1 180 ? 165.308 145.250 140.235 1.00 35.13 280 TRP D N 1
ATOM 7808 C CA . TRP D 1 180 ? 164.439 145.834 141.238 1.00 35.13 280 TRP D CA 1
ATOM 7809 C C . TRP D 1 180 ? 163.270 144.950 141.600 1.00 35.13 280 TRP D C 1
ATOM 7810 O O . TRP D 1 180 ? 162.566 145.256 142.557 1.00 35.13 280 TRP D O 1
ATOM 7821 N N . GLN D 1 181 ? 163.041 143.871 140.867 1.00 34.20 281 GLN D N 1
ATOM 7822 C CA . GLN D 1 181 ? 161.981 142.922 141.182 1.00 34.20 281 GLN D CA 1
ATOM 7823 C C . GLN D 1 181 ? 162.510 141.731 141.926 1.00 34.20 281 GLN D C 1
ATOM 7824 O O . GLN D 1 181 ? 162.067 140.616 141.711 1.00 34.20 281 GLN D O 1
ATOM 7830 N N . LEU D 1 182 ? 163.468 141.940 142.795 1.00 28.38 282 LEU D N 1
ATOM 7831 C CA . LEU D 1 182 ? 164.151 140.859 143.463 1.00 28.38 282 LEU D CA 1
ATOM 7832 C C . LEU D 1 182 ? 163.834 140.982 144.941 1.00 28.38 282 LEU D C 1
ATOM 7833 O O . LEU D 1 182 ? 163.738 142.091 145.460 1.00 28.38 282 LEU D O 1
ATOM 7838 N N . ASP D 1 183 ? 163.626 139.854 145.605 1.00 31.14 283 ASP D N 1
ATOM 7839 C CA . ASP D 1 183 ? 163.247 139.870 147.010 1.00 31.14 283 ASP D CA 1
ATOM 7840 C C . ASP D 1 183 ? 164.398 140.349 147.876 1.00 31.14 283 ASP D C 1
ATOM 7841 O O . ASP D 1 183 ? 165.555 140.017 147.621 1.00 31.14 283 ASP D O 1
ATOM 7846 N N . SER D 1 184 ? 164.078 141.111 148.922 1.00 26.41 284 SER D N 1
ATOM 7847 C CA . SER D 1 184 ? 165.110 141.766 149.715 1.00 26.41 284 SER D CA 1
ATOM 7848 C C . SER D 1 184 ? 165.956 140.803 150.534 1.00 26.41 284 SER D C 1
ATOM 7849 O O . SER D 1 184 ? 167.098 141.137 150.864 1.00 26.41 284 SER D O 1
ATOM 7852 N N . ALA D 1 185 ? 165.447 139.616 150.850 1.00 22.82 285 ALA D N 1
ATOM 7853 C CA . ALA D 1 185 ? 166.294 138.619 151.487 1.00 22.82 285 ALA D CA 1
ATOM 7854 C C . ALA D 1 185 ? 167.310 138.056 150.514 1.00 22.82 285 ALA D C 1
ATOM 7855 O O . ALA D 1 185 ? 168.421 137.683 150.908 1.00 22.82 285 ALA D O 1
ATOM 7857 N N . ILE D 1 186 ? 166.972 138.038 149.237 1.00 24.57 286 ILE D N 1
ATOM 7858 C CA . ILE D 1 186 ? 167.878 137.504 148.245 1.00 24.57 286 ILE D CA 1
ATOM 7859 C C . ILE D 1 186 ? 168.775 138.595 147.707 1.00 24.57 286 ILE D C 1
ATOM 7860 O O . ILE D 1 186 ? 169.889 138.325 147.272 1.00 24.57 286 ILE D O 1
ATOM 7865 N N . ARG D 1 187 ? 168.333 139.835 147.771 1.00 24.53 287 ARG D N 1
ATOM 7866 C CA . ARG D 1 187 ? 169.252 140.945 147.620 1.00 24.53 287 ARG D CA 1
ATOM 7867 C C . ARG D 1 187 ? 170.278 140.955 148.735 1.00 24.53 287 ARG D C 1
ATOM 7868 O O . ARG D 1 187 ? 171.416 141.369 148.533 1.00 24.53 287 ARG D O 1
ATOM 7876 N N . ARG D 1 188 ? 169.896 140.498 149.915 1.00 15.52 288 ARG D N 1
ATOM 7877 C CA . ARG D 1 188 ? 170.857 140.396 150.996 1.00 15.52 288 ARG D CA 1
ATOM 7878 C C . ARG D 1 188 ? 171.862 139.278 150.758 1.00 15.52 288 ARG D C 1
ATOM 7879 O O . ARG D 1 188 ? 173.040 139.436 151.076 1.00 15.52 288 ARG D O 1
ATOM 7887 N N . ARG D 1 189 ? 171.423 138.128 150.227 1.00 18.78 289 ARG D N 1
ATOM 7888 C CA . ARG D 1 189 ? 172.336 136.986 150.100 1.00 18.78 289 ARG D CA 1
ATOM 7889 C C . ARG D 1 189 ? 173.433 137.212 149.081 1.00 18.78 289 ARG D C 1
ATOM 7890 O O . ARG D 1 189 ? 174.527 136.673 149.232 1.00 18.78 289 ARG D O 1
ATOM 7898 N N . PHE D 1 190 ? 173.137 137.932 148.013 1.00 20.90 290 PHE D N 1
ATOM 7899 C CA . PHE D 1 190 ? 174.103 138.287 146.980 1.00 20.90 290 PHE D CA 1
ATOM 7900 C C . PHE D 1 190 ? 174.890 139.475 147.475 1.00 20.90 290 PHE D C 1
ATOM 7901 O O . PHE D 1 190 ? 174.398 140.597 147.481 1.00 20.90 290 PHE D O 1
ATOM 7909 N N . GLU D 1 191 ? 176.116 139.254 147.888 1.00 25.98 291 GLU D N 1
ATOM 7910 C CA . GLU D 1 191 ? 176.742 140.280 148.683 1.00 25.98 291 GLU D CA 1
ATOM 7911 C C . GLU D 1 191 ? 177.591 141.240 147.882 1.00 25.98 291 GLU D C 1
ATOM 7912 O O . GLU D 1 191 ? 178.153 142.154 148.473 1.00 25.98 291 GLU D O 1
ATOM 7918 N N . ARG D 1 192 ? 177.701 141.088 146.563 1.00 30.19 292 ARG D N 1
ATOM 7919 C CA . ARG D 1 192 ? 178.358 142.098 145.732 1.00 30.19 292 ARG D CA 1
ATOM 7920 C C . ARG D 1 192 ? 177.545 142.273 144.462 1.00 30.19 292 ARG D C 1
ATOM 7921 O O . ARG D 1 192 ? 177.818 141.625 143.465 1.00 30.19 292 ARG D O 1
ATOM 7929 N N . ARG D 1 193 ? 176.599 143.187 144.476 1.00 25.70 293 ARG D N 1
ATOM 7930 C CA . ARG D 1 193 ? 175.794 143.465 143.294 1.00 25.70 293 ARG D CA 1
ATOM 7931 C C . ARG D 1 193 ? 176.576 144.354 142.341 1.00 25.70 293 ARG D C 1
ATOM 7932 O O . ARG D 1 193 ? 176.581 145.566 142.498 1.00 25.70 293 ARG D O 1
ATOM 7940 N N . ILE D 1 194 ? 177.190 143.787 141.313 1.00 33.71 294 ILE D N 1
ATOM 7941 C CA . ILE D 1 194 ? 177.982 144.547 140.348 1.00 33.71 294 ILE D CA 1
ATOM 7942 C C . ILE D 1 194 ? 177.111 144.892 139.152 1.00 33.71 294 ILE D C 1
ATOM 7943 O O . ILE D 1 194 ? 176.273 144.088 138.758 1.00 33.71 294 ILE D O 1
ATOM 7948 N N . TYR D 1 195 ? 177.313 146.065 138.558 1.00 36.77 295 TYR D N 1
ATOM 7949 C CA . TYR D 1 195 ? 176.496 146.578 137.464 1.00 36.77 295 TYR D CA 1
ATOM 7950 C C . TYR D 1 195 ? 177.275 146.581 136.166 1.00 36.77 295 TYR D C 1
ATOM 7951 O O . TYR D 1 195 ? 178.309 147.232 136.078 1.00 36.77 295 TYR D O 1
ATOM 7960 N N . ILE D 1 196 ? 176.760 145.902 135.148 1.00 35.14 296 ILE D N 1
ATOM 7961 C CA . ILE D 1 196 ? 177.439 145.765 133.864 1.00 35.14 296 ILE D CA 1
ATOM 7962 C C . ILE D 1 196 ? 176.796 146.750 132.889 1.00 35.14 296 ILE D C 1
ATOM 7963 O O . ILE D 1 196 ? 175.669 146.503 132.450 1.00 35.14 296 ILE D O 1
ATOM 7968 N N . PRO D 1 197 ? 177.459 147.842 132.521 1.00 39.42 297 PRO D N 1
ATOM 7969 C CA . PRO D 1 197 ? 176.783 148.882 131.743 1.00 39.42 297 PRO D CA 1
ATOM 7970 C C . PRO D 1 197 ? 176.991 148.782 130.246 1.00 39.42 297 PRO D C 1
ATOM 7971 O O . PRO D 1 197 ? 177.744 147.931 129.779 1.00 39.42 297 PRO D O 1
ATOM 7975 N N . LEU D 1 198 ? 176.330 149.656 129.492 1.00 48.37 298 LEU D N 1
ATOM 7976 C CA . LEU D 1 198 ? 176.581 149.785 128.065 1.00 48.37 298 LEU D CA 1
ATOM 7977 C C . LEU D 1 198 ? 178.012 150.251 127.832 1.00 48.37 298 LEU D C 1
ATOM 7978 O O . LEU D 1 198 ? 178.531 151.047 128.611 1.00 48.37 298 LEU D O 1
ATOM 7983 N N . PRO D 1 199 ? 178.667 149.749 126.800 1.00 52.24 299 PRO D N 1
ATOM 7984 C CA . PRO D 1 199 ? 180.087 150.022 126.629 1.00 52.24 299 PRO D CA 1
ATOM 7985 C C . PRO D 1 199 ? 180.359 151.450 126.205 1.00 52.24 299 PRO D C 1
ATOM 7986 O O . PRO D 1 199 ? 179.504 152.142 125.657 1.00 52.24 299 PRO D O 1
ATOM 7990 N N . ASP D 1 200 ? 181.554 151.897 126.515 1.00 61.00 300 ASP D N 1
ATOM 7991 C CA . ASP D 1 200 ? 182.013 153.223 126.151 1.00 61.00 300 ASP D CA 1
ATOM 7992 C C . ASP D 1 200 ? 182.802 153.147 124.841 1.00 61.00 300 ASP D C 1
ATOM 7993 O O . ASP D 1 200 ? 182.681 152.183 124.084 1.00 61.00 300 ASP D O 1
ATOM 7998 N N . LEU D 1 201 ? 183.590 154.180 124.552 1.00 62.81 301 LEU D N 1
ATOM 7999 C CA . LEU D 1 201 ? 184.267 154.301 123.264 1.00 62.81 301 LEU D CA 1
ATOM 8000 C C . LEU D 1 201 ? 185.358 153.256 123.073 1.00 62.81 301 LEU D C 1
ATOM 8001 O O . LEU D 1 201 ? 185.418 152.590 122.027 1.00 62.81 301 LEU D O 1
ATOM 8006 N N . ALA D 1 202 ? 186.233 153.109 124.065 1.00 59.30 302 ALA D N 1
ATOM 8007 C CA . ALA D 1 202 ? 187.338 152.168 123.955 1.00 59.30 302 ALA D CA 1
ATOM 8008 C C . ALA D 1 202 ? 186.854 150.734 123.889 1.00 59.30 302 ALA D C 1
ATOM 8009 O O . ALA D 1 202 ? 187.454 149.906 123.191 1.00 59.30 302 ALA D O 1
ATOM 8011 N N . ALA D 1 203 ? 185.756 150.437 124.577 1.00 61.02 303 ALA D N 1
ATOM 8012 C CA . ALA D 1 203 ? 185.199 149.096 124.545 1.00 61.02 303 ALA D CA 1
ATOM 8013 C C . ALA D 1 203 ? 184.620 148.768 123.182 1.00 61.02 303 ALA D C 1
ATOM 8014 O O . ALA D 1 203 ? 184.816 147.658 122.678 1.00 61.02 303 ALA D O 1
ATOM 8016 N N . ARG D 1 204 ? 183.902 149.715 122.577 1.00 64.94 304 ARG D N 1
ATOM 8017 C CA . ARG D 1 204 ? 183.343 149.495 121.252 1.00 64.94 304 ARG D CA 1
ATOM 8018 C C . ARG D 1 204 ? 184.426 149.297 120.213 1.00 64.94 304 ARG D C 1
ATOM 8019 O O . ARG D 1 204 ? 184.319 148.399 119.366 1.00 64.94 304 ARG D O 1
ATOM 8027 N N . THR D 1 205 ? 185.492 150.095 120.288 1.00 64.53 305 THR D N 1
ATOM 8028 C CA . THR D 1 205 ? 186.608 149.915 119.369 1.00 64.53 305 THR D CA 1
ATOM 8029 C C . THR D 1 205 ? 187.258 148.554 119.557 1.00 64.53 305 THR D C 1
ATOM 8030 O O . THR D 1 205 ? 187.597 147.871 118.576 1.00 64.53 305 THR D O 1
ATOM 8034 N N . THR D 1 206 ? 187.357 148.112 120.810 1.00 63.75 306 THR D N 1
ATOM 8035 C CA . THR D 1 206 ? 187.892 146.789 121.092 1.00 63.75 306 THR D CA 1
ATOM 8036 C C . THR D 1 206 ? 186.996 145.698 120.531 1.00 63.75 306 THR D C 1
ATOM 8037 O O . THR D 1 206 ? 187.491 144.697 120.004 1.00 63.75 306 THR D O 1
ATOM 8041 N N . MET D 1 207 ? 185.676 145.891 120.584 1.00 60.59 307 MET D N 1
ATOM 8042 C CA . MET D 1 207 ? 184.781 144.844 120.104 1.00 60.59 307 MET D CA 1
ATOM 8043 C C . MET D 1 207 ? 184.799 144.725 118.597 1.00 60.59 307 MET D C 1
ATOM 8044 O O . MET D 1 207 ? 184.669 143.614 118.080 1.00 60.59 307 MET D O 1
ATOM 8049 N N . PHE D 1 208 ? 184.968 145.835 117.876 1.00 61.56 308 PHE D N 1
ATOM 8050 C CA . PHE D 1 208 ? 185.143 145.706 116.435 1.00 61.56 308 PHE D CA 1
ATOM 8051 C C . PHE D 1 208 ? 186.431 144.981 116.095 1.00 61.56 308 PHE D C 1
ATOM 8052 O O . PHE D 1 208 ? 186.433 144.085 115.237 1.00 61.56 308 PHE D O 1
ATOM 8060 N N . GLU D 1 209 ? 187.524 145.335 116.782 1.00 67.85 309 GLU D N 1
ATOM 8061 C CA . GLU D 1 209 ? 188.799 144.674 116.528 1.00 67.85 309 GLU D CA 1
ATOM 8062 C C . GLU D 1 209 ? 188.758 143.189 116.851 1.00 67.85 309 GLU D C 1
ATOM 8063 O O . GLU D 1 209 ? 189.441 142.399 116.197 1.00 67.85 309 GLU D O 1
ATOM 8069 N N . ILE D 1 210 ? 187.976 142.791 117.854 1.00 67.37 310 ILE D N 1
ATOM 8070 C CA . ILE D 1 210 ? 187.854 141.371 118.171 1.00 67.37 310 ILE D CA 1
ATOM 8071 C C . ILE D 1 210 ? 186.991 140.662 117.139 1.00 67.37 310 ILE D C 1
ATOM 8072 O O . ILE D 1 210 ? 187.380 139.625 116.590 1.00 67.37 310 ILE D O 1
ATOM 8077 N N . ASN D 1 211 ? 185.806 141.209 116.864 1.00 67.19 311 ASN D N 1
ATOM 8078 C CA . ASN D 1 211 ? 184.840 140.505 116.037 1.00 67.19 311 ASN D CA 1
ATOM 8079 C C . ASN D 1 211 ? 185.238 140.418 114.578 1.00 67.19 311 ASN D C 1
ATOM 8080 O O . ASN D 1 211 ? 184.729 139.536 113.886 1.00 67.19 311 ASN D O 1
ATOM 8085 N N . VAL D 1 212 ? 186.128 141.279 114.076 1.00 77.23 312 VAL D N 1
ATOM 8086 C CA . VAL D 1 212 ? 186.582 140.999 112.716 1.00 77.23 312 VAL D CA 1
ATOM 8087 C C . VAL D 1 212 ? 187.556 139.838 112.683 1.00 77.23 312 VAL D C 1
ATOM 8088 O O . VAL D 1 212 ? 187.737 139.241 111.621 1.00 77.23 312 VAL D O 1
ATOM 8092 N N . GLY D 1 213 ? 188.165 139.489 113.811 1.00 87.69 313 GLY D N 1
ATOM 8093 C CA . GLY D 1 213 ? 188.958 138.272 113.884 1.00 87.69 313 GLY D CA 1
ATOM 8094 C C . GLY D 1 213 ? 190.232 138.369 113.076 1.00 87.69 313 GLY D C 1
ATOM 8095 O O . GLY D 1 213 ? 190.974 139.351 113.155 1.00 87.69 313 GLY D O 1
ATOM 8096 N N . ASP D 1 214 ? 190.483 137.345 112.270 1.00 104.81 314 ASP D N 1
ATOM 8097 C CA . ASP D 1 214 ? 191.623 137.319 111.369 1.00 104.81 314 ASP D CA 1
ATOM 8098 C C . ASP D 1 214 ? 191.190 137.452 109.915 1.00 104.81 314 ASP D C 1
ATOM 8099 O O . ASP D 1 214 ? 191.827 136.902 109.015 1.00 104.81 314 ASP D O 1
ATOM 8104 N N . THR D 1 215 ? 190.111 138.163 109.680 1.00 105.72 315 THR D N 1
ATOM 8105 C CA . THR D 1 215 ? 189.604 138.335 108.331 1.00 105.72 315 THR D CA 1
ATOM 8106 C C . THR D 1 215 ? 190.387 139.436 107.627 1.00 105.72 315 THR D C 1
ATOM 8107 O O . THR D 1 215 ? 190.629 140.488 108.225 1.00 105.72 315 THR D O 1
ATOM 8111 N N . PRO D 1 216 ? 190.837 139.211 106.376 1.00 112.16 316 PRO D N 1
ATOM 8112 C CA . PRO D 1 216 ? 191.608 140.230 105.653 1.00 112.16 316 PRO D CA 1
ATOM 8113 C C . PRO D 1 216 ? 190.837 141.505 105.382 1.00 112.16 316 PRO D C 1
ATOM 8114 O O . PRO D 1 216 ? 189.859 141.503 104.634 1.00 112.16 316 PRO D O 1
ATOM 8118 N N . CYS D 1 217 ? 191.284 142.599 105.988 1.00 116.38 317 CYS D N 1
ATOM 8119 C CA . CYS D 1 217 ? 190.626 143.884 105.844 1.00 116.38 317 CYS D CA 1
ATOM 8120 C C . CYS D 1 217 ? 191.668 144.977 105.685 1.00 116.38 317 CYS D C 1
ATOM 8121 O O . CYS D 1 217 ? 192.783 144.883 106.202 1.00 116.38 317 CYS D O 1
ATOM 8124 N N . VAL D 1 218 ? 191.276 146.032 104.968 1.00 111.80 318 VAL D N 1
ATOM 8125 C CA . VAL D 1 218 ? 192.153 147.161 104.696 1.00 111.80 318 VAL D CA 1
ATOM 8126 C C . VAL D 1 218 ? 192.073 148.207 105.806 1.00 111.80 318 VAL D C 1
ATOM 8127 O O . VAL D 1 218 ? 192.686 149.277 105.705 1.00 111.80 318 VAL D O 1
ATOM 8131 N N . LEU D 1 219 ? 191.364 147.908 106.889 1.00 105.52 319 LEU D N 1
ATOM 8132 C CA . LEU D 1 219 ? 191.086 148.906 107.906 1.00 105.52 319 LEU D CA 1
ATOM 8133 C C . LEU D 1 219 ? 192.307 149.186 108.766 1.00 105.52 319 LEU D C 1
ATOM 8134 O O . LEU D 1 219 ? 193.158 148.323 108.981 1.00 105.52 319 LEU D O 1
ATOM 8139 N N . THR D 1 220 ? 192.369 150.406 109.275 1.00 101.46 320 THR D N 1
ATOM 8140 C CA . THR D 1 220 ? 193.422 150.847 110.170 1.00 101.46 320 THR D CA 1
ATOM 8141 C C . THR D 1 220 ? 192.853 151.078 111.561 1.00 101.46 320 THR D C 1
ATOM 8142 O O . THR D 1 220 ? 191.671 150.851 111.822 1.00 101.46 320 THR D O 1
ATOM 8146 N N . LYS D 1 221 ? 193.718 151.547 112.457 1.00 102.54 321 LYS D N 1
ATOM 8147 C CA . LYS D 1 221 ? 193.279 151.867 113.805 1.00 102.54 321 LYS D CA 1
ATOM 8148 C C . LYS D 1 221 ? 192.326 153.050 113.813 1.00 102.54 321 LYS D C 1
ATOM 8149 O O . LYS D 1 221 ? 191.377 153.081 114.606 1.00 102.54 321 LYS D O 1
ATOM 8155 N N . GLU D 1 222 ? 192.536 154.013 112.925 1.00 99.17 322 GLU D N 1
ATOM 8156 C CA . GLU D 1 222 ? 191.630 155.145 112.858 1.00 99.17 322 GLU D CA 1
ATOM 8157 C C . GLU D 1 222 ? 190.309 154.784 112.209 1.00 99.17 322 GLU D C 1
ATOM 8158 O O . GLU D 1 222 ? 189.328 155.517 112.372 1.00 99.17 322 GLU D O 1
ATOM 8164 N N . ASP D 1 223 ? 190.258 153.669 111.488 1.00 95.19 323 ASP D N 1
ATOM 8165 C CA . ASP D 1 223 ? 188.993 153.206 110.948 1.00 95.19 323 ASP D CA 1
ATOM 8166 C C . ASP D 1 223 ? 188.133 152.588 112.034 1.00 95.19 323 ASP D C 1
ATOM 8167 O O . ASP D 1 223 ? 186.944 152.907 112.144 1.00 95.19 323 ASP D O 1
ATOM 8172 N N . TYR D 1 224 ? 188.718 151.700 112.845 1.00 84.18 324 TYR D N 1
ATOM 8173 C CA . TYR D 1 224 ? 187.981 151.141 113.968 1.00 84.18 324 TYR D CA 1
ATOM 8174 C C . TYR D 1 224 ? 187.619 152.227 114.953 1.00 84.18 324 TYR D C 1
ATOM 8175 O O . TYR D 1 224 ? 186.538 152.208 115.546 1.00 84.18 324 TYR D O 1
ATOM 8184 N N . ARG D 1 225 ? 188.514 153.194 115.112 1.00 85.08 325 ARG D N 1
ATOM 8185 C CA . ARG D 1 225 ? 188.260 154.348 115.955 1.00 85.08 325 ARG D CA 1
ATOM 8186 C C . ARG D 1 225 ? 187.095 155.165 115.425 1.00 85.08 325 ARG D C 1
ATOM 8187 O O . ARG D 1 225 ? 186.275 155.675 116.199 1.00 85.08 325 ARG D O 1
ATOM 8195 N N . THR D 1 226 ? 186.989 155.257 114.101 1.00 83.97 326 THR D N 1
ATOM 8196 C CA . THR D 1 226 ? 185.889 155.969 113.466 1.00 83.97 326 THR D CA 1
ATOM 8197 C C . THR D 1 226 ? 184.563 155.278 113.732 1.00 83.97 326 THR D C 1
ATOM 8198 O O . THR D 1 226 ? 183.577 155.926 114.109 1.00 83.97 326 THR D O 1
ATOM 8202 N N . LEU D 1 227 ? 184.531 153.954 113.558 1.00 81.57 327 LEU D N 1
ATOM 8203 C CA . LEU D 1 227 ? 183.296 153.203 113.756 1.00 81.57 327 LEU D CA 1
ATOM 8204 C C . LEU D 1 227 ? 182.864 153.226 115.210 1.00 81.57 327 LEU D C 1
ATOM 8205 O O . LEU D 1 227 ? 181.680 153.429 115.510 1.00 81.57 327 LEU D O 1
ATOM 8210 N N . GLY D 1 228 ? 183.819 153.045 116.122 1.00 77.16 328 GLY D N 1
ATOM 8211 C CA . GLY D 1 228 ? 183.528 153.169 117.534 1.00 77.16 328 GLY D CA 1
ATOM 8212 C C . GLY D 1 228 ? 183.010 154.538 117.912 1.00 77.16 328 GLY D C 1
ATOM 8213 O O . GLY D 1 228 ? 182.176 154.663 118.802 1.00 77.16 328 GLY D O 1
ATOM 8214 N N . ALA D 1 229 ? 183.473 155.580 117.232 1.00 83.80 329 ALA D N 1
ATOM 8215 C CA . ALA D 1 229 ? 182.874 156.893 117.439 1.00 83.80 329 ALA D CA 1
ATOM 8216 C C . ALA D 1 229 ? 181.476 156.965 116.850 1.00 83.80 329 ALA D C 1
ATOM 8217 O O . ALA D 1 229 ? 180.648 157.749 117.317 1.00 83.80 329 ALA D O 1
ATOM 8219 N N . MET D 1 230 ? 181.191 156.142 115.844 1.00 85.66 330 MET D N 1
ATOM 8220 C CA . MET D 1 230 ? 179.930 156.246 115.128 1.00 85.66 330 MET D CA 1
ATOM 8221 C C . MET D 1 230 ? 178.784 155.575 115.871 1.00 85.66 330 MET D C 1
ATOM 8222 O O . MET D 1 230 ? 177.634 155.976 115.707 1.00 85.66 330 MET D O 1
ATOM 8227 N N . THR D 1 231 ? 179.064 154.575 116.700 1.00 75.16 331 THR D N 1
ATOM 8228 C CA . THR D 1 231 ? 178.038 153.666 117.210 1.00 75.16 331 THR D CA 1
ATOM 8229 C C . THR D 1 231 ? 177.605 153.943 118.635 1.00 75.16 331 THR D C 1
ATOM 8230 O O . THR D 1 231 ? 177.486 152.994 119.402 1.00 75.16 331 THR D O 1
ATOM 8234 N N . GLU D 1 232 ? 177.389 155.174 119.071 1.00 73.22 332 GLU D N 1
ATOM 8235 C CA . GLU D 1 232 ? 177.044 155.367 120.473 1.00 73.22 332 GLU D CA 1
ATOM 8236 C C . GLU D 1 232 ? 175.595 155.007 120.738 1.00 73.22 332 GLU D C 1
ATOM 8237 O O . GLU D 1 232 ? 174.686 155.549 120.109 1.00 73.22 332 GLU D O 1
ATOM 8243 N N . GLY D 1 233 ? 175.395 154.101 121.687 1.00 61.31 333 GLY D N 1
ATOM 8244 C CA . GLY D 1 233 ? 174.094 153.570 122.021 1.00 61.31 333 GLY D CA 1
ATOM 8245 C C . GLY D 1 233 ? 173.975 152.087 121.797 1.00 61.31 333 GLY D C 1
ATOM 8246 O O . GLY D 1 233 ? 172.962 151.496 122.182 1.00 61.31 333 GLY D O 1
ATOM 8247 N N . TYR D 1 234 ? 174.969 151.452 121.202 1.00 60.52 334 TYR D N 1
ATOM 8248 C CA . TYR D 1 234 ? 174.854 150.053 120.847 1.00 60.52 334 TYR D CA 1
ATOM 8249 C C . TYR D 1 234 ? 175.415 149.208 121.968 1.00 60.52 334 TYR D C 1
ATOM 8250 O O . TYR D 1 234 ? 176.386 149.582 122.619 1.00 60.52 334 TYR D O 1
ATOM 8259 N N . SER D 1 235 ? 174.806 148.059 122.183 1.00 49.55 335 SER D N 1
ATOM 8260 C CA . SER D 1 235 ? 175.337 147.079 123.102 1.00 49.55 335 SER D CA 1
ATOM 8261 C C . SER D 1 235 ? 176.238 146.128 122.337 1.00 49.55 335 SER D C 1
ATOM 8262 O O . SER D 1 235 ? 176.458 146.290 121.142 1.00 49.55 335 SER D O 1
ATOM 8265 N N . GLY D 1 236 ? 176.777 145.122 123.017 1.00 47.37 336 GLY D N 1
ATOM 8266 C CA . GLY D 1 236 ? 177.735 144.246 122.370 1.00 47.37 336 GLY D CA 1
ATOM 8267 C C . GLY D 1 236 ? 177.116 143.271 121.402 1.00 47.37 336 GLY D C 1
ATOM 8268 O O . GLY D 1 236 ? 177.802 142.791 120.490 1.00 47.37 336 GLY D O 1
ATOM 8269 N N . SER D 1 237 ? 175.831 142.973 121.580 1.00 48.67 337 SER D N 1
ATOM 8270 C CA . SER D 1 237 ? 175.102 142.170 120.613 1.00 48.67 337 SER D CA 1
ATOM 8271 C C . SER D 1 237 ? 175.029 142.870 119.279 1.00 48.67 337 SER D C 1
ATOM 8272 O O . SER D 1 237 ? 175.278 142.262 118.233 1.00 48.67 337 SER D O 1
ATOM 8275 N N . ASP D 1 238 ? 174.686 144.154 119.306 1.00 54.33 338 ASP D N 1
ATOM 8276 C CA . ASP D 1 238 ? 174.482 144.904 118.083 1.00 54.33 338 ASP D CA 1
ATOM 8277 C C . ASP D 1 238 ? 175.764 145.027 117.301 1.00 54.33 338 ASP D C 1
ATOM 8278 O O . ASP D 1 238 ? 175.759 144.950 116.076 1.00 54.33 338 ASP D O 1
ATOM 8283 N N . ILE D 1 239 ? 176.878 145.174 117.989 1.00 52.03 339 ILE D N 1
ATOM 8284 C CA . ILE D 1 239 ? 178.123 145.266 117.266 1.00 52.03 339 ILE D CA 1
ATOM 8285 C C . ILE D 1 239 ? 178.545 143.900 116.765 1.00 52.03 339 ILE D C 1
ATOM 8286 O O . ILE D 1 239 ? 179.144 143.791 115.688 1.00 52.03 339 ILE D O 1
ATOM 8291 N N . ALA D 1 240 ? 178.153 142.833 117.459 1.00 51.66 340 ALA D N 1
ATOM 8292 C CA . ALA D 1 240 ? 178.392 141.507 116.902 1.00 51.66 340 ALA D CA 1
ATOM 8293 C C . ALA D 1 240 ? 177.572 141.254 115.640 1.00 51.66 340 ALA D C 1
ATOM 8294 O O . ALA D 1 240 ? 178.036 140.549 114.734 1.00 51.66 340 ALA D O 1
ATOM 8296 N N . VAL D 1 241 ? 176.389 141.857 115.520 1.00 56.61 341 VAL D N 1
ATOM 8297 C CA . VAL D 1 241 ? 175.631 141.638 114.296 1.00 56.61 341 VAL D CA 1
ATOM 8298 C C . VAL D 1 241 ? 175.955 142.646 113.197 1.00 56.61 341 VAL D C 1
ATOM 8299 O O . VAL D 1 241 ? 175.741 142.331 112.019 1.00 56.61 341 VAL D O 1
ATOM 8303 N N . VAL D 1 242 ? 176.501 143.821 113.519 1.00 58.25 342 VAL D N 1
ATOM 8304 C CA . VAL D 1 242 ? 176.964 144.627 112.399 1.00 58.25 342 VAL D CA 1
ATOM 8305 C C . VAL D 1 242 ? 178.256 144.055 111.856 1.00 58.25 342 VAL D C 1
ATOM 8306 O O . VAL D 1 242 ? 178.539 144.197 110.665 1.00 58.25 342 VAL D O 1
ATOM 8310 N N . VAL D 1 243 ? 179.033 143.354 112.676 1.00 61.29 343 VAL D N 1
ATOM 8311 C CA . VAL D 1 243 ? 180.190 142.691 112.103 1.00 61.29 343 VAL D CA 1
ATOM 8312 C C . VAL D 1 243 ? 179.759 141.452 111.340 1.00 61.29 343 VAL D C 1
ATOM 8313 O O . VAL D 1 243 ? 180.353 141.121 110.312 1.00 61.29 343 VAL D O 1
ATOM 8317 N N . LYS D 1 244 ? 178.682 140.798 111.769 1.00 64.82 344 LYS D N 1
ATOM 8318 C CA . LYS D 1 244 ? 178.157 139.662 111.016 1.00 64.82 344 LYS D CA 1
ATOM 8319 C C . LYS D 1 244 ? 177.677 140.080 109.627 1.00 64.82 344 LYS D C 1
ATOM 8320 O O . LYS D 1 244 ? 178.055 139.475 108.611 1.00 64.82 344 LYS D O 1
ATOM 8326 N N . ASP D 1 245 ? 176.898 141.157 109.563 1.00 69.01 345 ASP D N 1
ATOM 8327 C CA . ASP D 1 245 ? 176.358 141.626 108.292 1.00 69.01 345 ASP D CA 1
ATOM 8328 C C . ASP D 1 245 ? 177.456 142.176 107.386 1.00 69.01 345 ASP D C 1
ATOM 8329 O O . ASP D 1 245 ? 177.487 141.882 106.178 1.00 69.01 345 ASP D O 1
ATOM 8334 N N . ALA D 1 246 ? 178.385 142.942 107.957 1.00 71.00 346 ALA D N 1
ATOM 8335 C CA . ALA D 1 246 ? 179.482 143.470 107.161 1.00 71.00 346 ALA D CA 1
ATOM 8336 C C . ALA D 1 246 ? 180.402 142.376 106.661 1.00 71.00 346 ALA D C 1
ATOM 8337 O O . ALA D 1 246 ? 180.998 142.520 105.597 1.00 71.00 346 ALA D O 1
ATOM 8339 N N . LEU D 1 247 ? 180.522 141.276 107.386 1.00 72.43 347 LEU D N 1
ATOM 8340 C CA . LEU D 1 247 ? 181.239 140.148 106.818 1.00 72.43 347 LEU D CA 1
ATOM 8341 C C . LEU D 1 247 ? 180.435 139.417 105.761 1.00 72.43 347 LEU D C 1
ATOM 8342 O O . LEU D 1 247 ? 181.017 138.636 105.008 1.00 72.43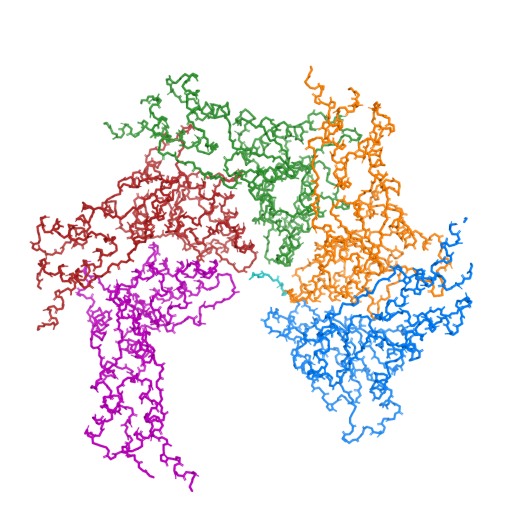 347 LEU D O 1
ATOM 8347 N N . MET D 1 248 ? 179.106 139.553 105.758 1.00 80.14 348 MET D N 1
ATOM 8348 C CA . MET D 1 248 ? 178.297 138.894 104.735 1.00 80.14 348 MET D CA 1
ATOM 8349 C C . MET D 1 248 ? 178.079 139.745 103.495 1.00 80.14 348 MET D C 1
ATOM 8350 O O . MET D 1 248 ? 177.389 139.292 102.578 1.00 80.14 348 MET D O 1
ATOM 8355 N N . GLN D 1 249 ? 178.596 140.972 103.457 1.00 83.18 349 GLN D N 1
ATOM 8356 C CA . GLN D 1 249 ? 178.625 141.704 102.189 1.00 83.18 349 GLN D CA 1
ATOM 8357 C C . GLN D 1 249 ? 179.366 141.031 101.018 1.00 83.18 349 GLN D C 1
ATOM 8358 O O . GLN D 1 249 ? 178.831 141.099 99.896 1.00 83.18 349 GLN D O 1
ATOM 8364 N N . PRO D 1 250 ? 180.567 140.427 101.160 1.00 89.96 350 PRO D N 1
ATOM 8365 C CA . PRO D 1 250 ? 181.264 139.949 99.949 1.00 89.96 350 PRO D CA 1
ATOM 8366 C C . PRO D 1 250 ? 180.591 138.793 99.248 1.00 89.96 350 PRO D C 1
ATOM 8367 O O . PRO D 1 250 ? 180.662 138.700 98.016 1.00 89.96 350 PRO D O 1
ATOM 8371 N N . ILE D 1 251 ? 179.969 137.899 100.007 1.00 92.39 351 ILE D N 1
ATOM 8372 C CA . ILE D 1 251 ? 179.211 136.803 99.423 1.00 92.39 351 ILE D CA 1
ATOM 8373 C C . ILE D 1 251 ? 178.073 137.351 98.577 1.00 92.39 351 ILE D C 1
ATOM 8374 O O . ILE D 1 251 ? 177.802 136.855 97.475 1.00 92.39 351 ILE D O 1
ATOM 8379 N N . ARG D 1 252 ? 177.441 138.430 99.047 1.00 92.11 352 ARG D N 1
ATOM 8380 C CA . ARG D 1 252 ? 176.451 139.140 98.255 1.00 92.11 352 ARG D CA 1
ATOM 8381 C C . ARG D 1 252 ? 177.075 139.874 97.077 1.00 92.11 352 ARG D C 1
ATOM 8382 O O . ARG D 1 252 ? 176.372 140.170 96.106 1.00 92.11 352 ARG D O 1
ATOM 8390 N N . LYS D 1 253 ? 178.374 140.156 97.122 1.00 97.57 353 LYS D N 1
ATOM 8391 C CA . LYS D 1 253 ? 179.038 140.612 95.908 1.00 97.57 353 LYS D CA 1
ATOM 8392 C C . LYS D 1 253 ? 179.565 139.473 95.040 1.00 97.57 353 LYS D C 1
ATOM 8393 O O . LYS D 1 253 ? 180.146 139.753 93.989 1.00 97.57 353 LYS D O 1
ATOM 8399 N N . ILE D 1 254 ? 179.399 138.213 95.434 1.00 101.67 354 ILE D N 1
ATOM 8400 C CA . ILE D 1 254 ? 179.633 137.122 94.484 1.00 101.67 354 ILE D CA 1
ATOM 8401 C C . ILE D 1 254 ? 178.329 136.669 93.842 1.00 101.67 354 ILE D C 1
ATOM 8402 O O . ILE D 1 254 ? 178.269 136.466 92.626 1.00 101.67 354 ILE D O 1
ATOM 8407 N N . GLN D 1 255 ? 177.276 136.518 94.647 1.00 104.13 355 GLN D N 1
ATOM 8408 C CA . GLN D 1 255 ? 175.951 136.258 94.101 1.00 104.13 355 GLN D CA 1
ATOM 8409 C C . GLN D 1 255 ? 175.490 137.409 93.231 1.00 104.13 355 GLN D C 1
ATOM 8410 O O . GLN D 1 255 ? 174.977 137.200 92.129 1.00 104.13 355 GLN D O 1
ATOM 8416 N N . SER D 1 256 ? 175.706 138.636 93.685 1.00 104.06 356 SER D N 1
ATOM 8417 C CA . SER D 1 256 ? 175.292 139.800 92.907 1.00 104.06 356 SER D CA 1
ATOM 8418 C C . SER D 1 256 ? 176.336 140.195 91.863 1.00 104.06 356 SER D C 1
ATOM 8419 O O . SER D 1 256 ? 176.701 141.360 91.766 1.00 104.06 356 SER D O 1
ATOM 8422 N N . ALA D 1 257 ? 176.791 139.239 91.050 1.00 109.63 357 ALA D N 1
ATOM 8423 C CA . ALA D 1 257 ? 177.825 139.501 90.052 1.00 109.63 357 ALA D CA 1
ATOM 8424 C C . ALA D 1 257 ? 177.846 138.384 89.025 1.00 109.63 357 ALA D C 1
ATOM 8425 O O . ALA D 1 257 ? 178.184 137.248 89.363 1.00 109.63 357 ALA D O 1
ATOM 8427 N N . PRO D 1 299 ? 186.062 138.979 97.493 1.00 114.20 399 PRO D N 1
ATOM 8428 C CA . PRO D 1 299 ? 186.398 140.402 97.579 1.00 114.20 399 PRO D CA 1
ATOM 8429 C C . PRO D 1 299 ? 186.846 140.869 98.950 1.00 114.20 399 PRO D C 1
ATOM 8430 O O . PRO D 1 299 ? 187.011 140.080 99.884 1.00 114.20 399 PRO D O 1
ATOM 8434 N N . ASP D 1 300 ? 187.052 142.169 99.076 1.00 112.03 400 ASP D N 1
ATOM 8435 C CA . ASP D 1 300 ? 187.804 142.704 100.189 1.00 112.03 400 ASP D CA 1
ATOM 8436 C C . ASP D 1 300 ? 186.945 143.642 101.021 1.00 112.03 400 ASP D C 1
ATOM 8437 O O . ASP D 1 300 ? 185.944 144.187 100.555 1.00 112.03 400 ASP D O 1
ATOM 8442 N N . LEU D 1 301 ? 187.357 143.828 102.265 1.00 104.36 401 LEU D N 1
ATOM 8443 C CA . LEU D 1 301 ? 186.563 144.544 103.245 1.00 104.36 401 LEU D CA 1
ATOM 8444 C C . LEU D 1 301 ? 187.049 145.982 103.300 1.00 104.36 401 LEU D C 1
ATOM 8445 O O . LEU D 1 301 ? 188.216 146.231 103.610 1.00 104.36 401 LEU D O 1
ATOM 8450 N N . THR D 1 302 ? 186.163 146.914 102.981 1.00 102.17 402 THR D N 1
ATOM 8451 C CA . THR D 1 302 ? 186.414 148.336 103.136 1.00 102.17 402 THR D CA 1
ATOM 8452 C C . THR D 1 302 ? 185.216 148.946 103.856 1.00 102.17 402 THR D C 1
ATOM 8453 O O . THR D 1 302 ? 184.099 148.444 103.757 1.00 102.17 402 THR D O 1
ATOM 8457 N N . ILE D 1 303 ? 185.457 150.060 104.542 1.00 98.56 403 ILE D N 1
ATOM 8458 C CA . ILE D 1 303 ? 184.622 150.719 105.541 1.00 98.56 403 ILE D CA 1
ATOM 8459 C C . ILE D 1 303 ? 183.192 150.978 105.054 1.00 98.56 403 ILE D C 1
ATOM 8460 O O . ILE D 1 303 ? 182.277 151.159 105.868 1.00 98.56 403 ILE D O 1
ATOM 8465 N N . LYS D 1 304 ? 182.959 150.957 103.743 1.00 99.59 404 LYS D N 1
ATOM 8466 C CA . LYS D 1 304 ? 181.599 151.075 103.248 1.00 99.59 404 LYS D CA 1
ATOM 8467 C C . LYS D 1 304 ? 180.785 149.827 103.566 1.00 99.59 404 LYS D C 1
ATOM 8468 O O . LYS D 1 304 ? 179.555 149.902 103.640 1.00 99.59 404 LYS D O 1
ATOM 8474 N N . ASP D 1 305 ? 181.446 148.692 103.796 1.00 94.85 405 ASP D N 1
ATOM 8475 C CA . ASP D 1 305 ? 180.732 147.501 104.235 1.00 94.85 405 ASP D CA 1
ATOM 8476 C C . ASP D 1 305 ? 180.156 147.699 105.627 1.00 94.85 405 ASP D C 1
ATOM 8477 O O . ASP D 1 305 ? 178.993 147.365 105.884 1.00 94.85 405 ASP D O 1
ATOM 8482 N N . PHE D 1 306 ? 180.946 148.276 106.523 1.00 85.28 406 PHE D N 1
ATOM 8483 C CA . PHE D 1 306 ? 180.467 148.514 107.871 1.00 85.28 406 PHE D CA 1
ATOM 8484 C C . PHE D 1 306 ? 179.448 149.634 107.906 1.00 85.28 406 PHE D C 1
ATOM 8485 O O . PHE D 1 306 ? 178.482 149.560 108.664 1.00 85.28 406 PHE D O 1
ATOM 8493 N N . LEU D 1 307 ? 179.638 150.676 107.100 1.00 90.72 407 LEU D N 1
ATOM 8494 C CA . LEU D 1 307 ? 178.635 151.736 107.053 1.00 90.72 407 LEU D CA 1
ATOM 8495 C C . LEU D 1 307 ? 177.327 151.235 106.469 1.00 90.72 407 LEU D C 1
ATOM 8496 O O . LEU D 1 307 ? 176.247 151.652 106.907 1.00 90.72 407 LEU D O 1
ATOM 8501 N N . LYS D 1 308 ? 177.425 150.315 105.513 1.00 87.67 408 LYS D N 1
ATOM 8502 C CA . LYS D 1 308 ? 176.265 149.642 104.949 1.00 87.67 408 LYS D CA 1
ATOM 8503 C C . LYS D 1 308 ? 175.516 148.860 106.014 1.00 87.67 408 LYS D C 1
ATOM 8504 O O . LYS D 1 308 ? 174.288 148.969 106.138 1.00 87.67 408 LYS D O 1
ATOM 8510 N N . ALA D 1 309 ? 176.254 148.091 106.818 1.00 80.92 409 ALA D N 1
ATOM 8511 C CA . ALA D 1 309 ? 175.631 147.280 107.857 1.00 80.92 409 ALA D CA 1
ATOM 8512 C C . ALA D 1 309 ? 175.013 148.140 108.947 1.00 80.92 409 ALA D C 1
ATOM 8513 O O . ALA D 1 309 ? 173.917 147.841 109.428 1.00 80.92 409 ALA D O 1
ATOM 8515 N N . ILE D 1 310 ? 175.684 149.224 109.327 1.00 80.39 410 ILE D N 1
ATOM 8516 C CA . ILE D 1 310 ? 175.189 150.073 110.402 1.00 80.39 410 ILE D CA 1
ATOM 8517 C C . ILE D 1 310 ? 173.970 150.857 109.957 1.00 80.39 410 ILE D C 1
ATOM 8518 O O . ILE D 1 310 ? 173.071 151.125 110.762 1.00 80.39 410 ILE D O 1
ATOM 8523 N N . LYS D 1 311 ? 173.884 151.197 108.672 1.00 81.85 411 LYS D N 1
ATOM 8524 C CA . LYS D 1 311 ? 172.643 151.772 108.165 1.00 81.85 411 LYS D CA 1
ATOM 8525 C C . LYS D 1 311 ? 171.498 150.775 108.233 1.00 81.85 411 LYS D C 1
ATOM 8526 O O . LYS D 1 311 ? 170.375 151.141 108.595 1.00 81.85 411 LYS D O 1
ATOM 8532 N N . SER D 1 312 ? 171.767 149.502 107.935 1.00 83.25 412 SER D N 1
ATOM 8533 C CA . SER D 1 312 ? 170.672 148.537 107.880 1.00 83.25 412 SER D CA 1
ATOM 8534 C C . SER D 1 312 ? 170.246 148.053 109.260 1.00 83.25 412 SER D C 1
ATOM 8535 O O . SER D 1 312 ? 169.054 147.841 109.497 1.00 83.25 412 SER D O 1
ATOM 8538 N N . THR D 1 313 ? 171.184 147.874 110.179 1.00 80.80 413 THR D N 1
ATOM 8539 C CA . THR D 1 313 ? 170.877 147.298 111.480 1.00 80.80 413 THR D CA 1
ATOM 8540 C C . THR D 1 313 ? 170.540 148.387 112.482 1.00 80.80 413 THR D C 1
ATOM 8541 O O . THR D 1 313 ? 171.217 149.410 112.558 1.00 80.80 413 THR D O 1
ATOM 8545 N N . ARG D 1 314 ? 169.493 148.151 113.255 1.00 76.19 414 ARG D N 1
ATOM 8546 C CA . ARG D 1 314 ? 168.843 149.102 114.112 1.00 76.19 414 ARG D CA 1
ATOM 8547 C C . ARG D 1 314 ? 168.846 148.582 115.550 1.00 76.19 414 ARG D C 1
ATOM 8548 O O . ARG D 1 314 ? 168.741 147.369 115.745 1.00 76.19 414 ARG D O 1
ATOM 8556 N N . PRO D 1 315 ? 169.065 149.454 116.562 1.00 69.56 415 PRO D N 1
ATOM 8557 C CA . PRO D 1 315 ? 169.314 148.988 117.940 1.00 69.56 415 PRO D CA 1
ATOM 8558 C C . PRO D 1 315 ? 168.167 148.291 118.678 1.00 69.56 415 PRO D C 1
ATOM 8559 O O . PRO D 1 315 ? 167.113 148.002 118.110 1.00 69.56 415 PRO D O 1
ATOM 8563 N N . THR D 1 316 ? 168.392 147.998 119.962 1.00 64.28 416 THR D N 1
ATOM 8564 C CA . THR D 1 316 ? 167.531 147.153 120.776 1.00 64.28 416 THR D CA 1
ATOM 8565 C C . THR D 1 316 ? 167.001 147.837 122.030 1.00 64.28 416 THR D C 1
ATOM 8566 O O . THR D 1 316 ? 165.856 147.590 122.412 1.00 64.28 416 THR D O 1
ATOM 8570 N N . VAL D 1 317 ? 167.764 148.731 122.650 1.00 68.98 417 VAL D N 1
ATOM 8571 C CA . VAL D 1 317 ? 167.454 149.216 123.986 1.00 68.98 417 VAL D CA 1
ATOM 8572 C C . VAL D 1 317 ? 166.842 150.606 123.911 1.00 68.98 417 VAL D C 1
ATOM 8573 O O . VAL D 1 317 ? 166.823 151.251 122.869 1.00 68.98 417 VAL D O 1
ATOM 8577 N N . ASN D 1 318 ? 166.393 151.094 125.059 1.00 83.76 418 ASN D N 1
ATOM 8578 C CA . ASN D 1 318 ? 165.457 152.195 125.176 1.00 83.76 418 ASN D CA 1
ATOM 8579 C C . ASN D 1 318 ? 165.753 152.919 126.483 1.00 83.76 418 ASN D C 1
ATOM 8580 O O . ASN D 1 318 ? 165.931 152.294 127.528 1.00 83.76 418 ASN D O 1
ATOM 8585 N N . GLU D 1 319 ? 165.744 154.234 126.426 1.00 85.41 419 GLU D N 1
ATOM 8586 C CA . GLU D 1 319 ? 166.450 155.082 127.379 1.00 85.41 419 GLU D CA 1
ATOM 8587 C C . GLU D 1 319 ? 165.616 155.488 128.587 1.00 85.41 419 GLU D C 1
ATOM 8588 O O . GLU D 1 319 ? 165.831 156.570 129.140 1.00 85.41 419 GLU D O 1
ATOM 8594 N N . ASP D 1 320 ? 164.667 154.663 129.015 1.00 79.35 420 ASP D N 1
ATOM 8595 C CA . ASP D 1 320 ? 164.130 154.772 130.365 1.00 79.35 420 ASP D CA 1
ATOM 8596 C C . ASP D 1 320 ? 164.393 153.533 131.203 1.00 79.35 420 ASP D C 1
ATOM 8597 O O . ASP D 1 320 ? 164.420 153.622 132.447 1.00 79.35 420 ASP D O 1
ATOM 8602 N N . ASP D 1 321 ? 164.589 152.391 130.543 1.00 70.85 421 ASP D N 1
ATOM 8603 C CA . ASP D 1 321 ? 165.152 151.209 131.172 1.00 70.85 421 ASP D CA 1
ATOM 8604 C C . ASP D 1 321 ? 166.458 151.547 131.865 1.00 70.85 421 ASP D C 1
ATOM 8605 O O . ASP D 1 321 ? 166.689 151.133 133.006 1.00 70.85 421 ASP D O 1
ATOM 8610 N N . LEU D 1 322 ? 167.280 152.375 131.222 1.00 61.19 422 LEU D N 1
ATOM 8611 C CA . LEU D 1 322 ? 168.509 152.834 131.838 1.00 61.19 422 LEU D CA 1
ATOM 8612 C C . LEU D 1 322 ? 168.264 153.681 133.071 1.00 61.19 422 LEU D C 1
ATOM 8613 O O . LEU D 1 322 ? 169.107 153.701 133.968 1.00 61.19 422 LEU D O 1
ATOM 8618 N N . LEU D 1 323 ? 167.129 154.369 133.157 1.00 59.13 423 LEU D N 1
ATOM 8619 C CA . LEU D 1 323 ? 166.885 155.159 134.356 1.00 59.13 423 LEU D CA 1
ATOM 8620 C C . LEU D 1 323 ? 166.603 154.272 135.547 1.00 59.13 423 LEU D C 1
ATOM 8621 O O . LEU D 1 323 ? 167.057 154.558 136.658 1.00 59.13 423 LEU D O 1
ATOM 8626 N N . LYS D 1 324 ? 165.887 153.177 135.340 1.00 48.74 424 LYS D N 1
ATOM 8627 C CA . LYS D 1 324 ? 165.664 152.320 136.495 1.00 48.74 424 LYS D CA 1
ATOM 8628 C C . LYS D 1 324 ? 166.887 151.478 136.845 1.00 48.74 424 LYS D C 1
ATOM 8629 O O . LYS D 1 324 ? 167.070 151.119 138.016 1.00 48.74 424 LYS D O 1
ATOM 8635 N N . GLN D 1 325 ? 167.735 151.166 135.864 1.00 42.55 425 GLN D N 1
ATOM 8636 C CA . GLN D 1 325 ? 169.004 150.517 136.173 1.00 42.55 425 GLN D CA 1
ATOM 8637 C C . GLN D 1 325 ? 169.894 151.422 136.999 1.00 42.55 425 GLN D C 1
ATOM 8638 O O . GLN D 1 325 ? 170.500 150.986 137.982 1.00 42.55 425 GLN D O 1
ATOM 8644 N N . GLU D 1 326 ? 169.989 152.690 136.613 1.00 49.25 426 GLU D N 1
ATOM 8645 C CA . GLU D 1 326 ? 170.817 153.630 137.355 1.00 49.25 426 GLU D CA 1
ATOM 8646 C C . GLU D 1 326 ? 170.243 153.918 138.722 1.00 49.25 426 GLU D C 1
ATOM 8647 O O . GLU D 1 326 ? 170.999 154.171 139.664 1.00 49.25 426 GLU D O 1
ATOM 8653 N N . GLN D 1 327 ? 168.918 153.872 138.840 1.00 43.84 427 GLN D N 1
ATOM 8654 C CA . GLN D 1 327 ? 168.246 153.931 140.129 1.00 43.84 427 GLN D CA 1
ATOM 8655 C C . GLN D 1 327 ? 168.746 152.853 141.071 1.00 43.84 427 GLN D C 1
ATOM 8656 O O . GLN D 1 327 ? 169.209 153.145 142.176 1.00 43.84 427 GLN D O 1
ATOM 8662 N N . PHE D 1 328 ? 168.675 151.598 140.634 1.00 36.69 428 PHE D N 1
ATOM 8663 C CA . PHE D 1 328 ? 169.103 150.497 141.489 1.00 36.69 428 PHE D CA 1
ATOM 8664 C C . PHE D 1 328 ? 170.587 150.560 141.789 1.00 36.69 428 PHE D C 1
ATOM 8665 O O . PHE D 1 328 ? 171.011 150.139 142.864 1.00 36.69 428 PHE D O 1
ATOM 8673 N N . THR D 1 329 ? 171.392 151.053 140.856 1.00 38.91 429 THR D N 1
ATOM 8674 C CA . THR D 1 329 ? 172.822 151.125 141.114 1.00 38.91 429 THR D CA 1
ATOM 8675 C C . THR D 1 329 ? 173.132 152.187 142.146 1.00 38.91 429 THR D C 1
ATOM 8676 O O . THR D 1 329 ? 174.004 152.004 142.999 1.00 38.91 429 THR D O 1
ATOM 8680 N N . ARG D 1 330 ? 172.371 153.258 142.135 1.00 41.68 430 ARG D N 1
ATOM 8681 C CA . ARG D 1 330 ? 172.572 154.332 143.082 1.00 41.68 430 ARG D CA 1
ATOM 8682 C C . ARG D 1 330 ? 172.005 154.011 144.453 1.00 41.68 430 ARG D C 1
ATOM 8683 O O . ARG D 1 330 ? 172.466 154.573 145.445 1.00 41.68 430 ARG D O 1
ATOM 8691 N N . ASP D 1 331 ? 171.041 153.101 144.538 1.00 41.66 431 ASP D N 1
ATOM 8692 C CA . ASP D 1 331 ? 170.484 152.719 145.827 1.00 41.66 431 ASP D CA 1
ATOM 8693 C C . ASP D 1 331 ? 171.129 151.499 146.461 1.00 41.66 431 ASP D C 1
ATOM 8694 O O . ASP D 1 331 ? 171.115 151.399 147.685 1.00 41.66 431 ASP D O 1
ATOM 8699 N N . PHE D 1 332 ? 171.621 150.524 145.685 1.00 32.68 432 PHE D N 1
ATOM 8700 C CA . PHE D 1 332 ? 172.129 149.290 146.275 1.00 32.68 432 PHE D CA 1
ATOM 8701 C C . PHE D 1 332 ? 173.391 148.728 145.653 1.00 32.68 432 PHE D C 1
ATOM 8702 O O . PHE D 1 332 ? 173.873 147.710 146.143 1.00 32.68 432 PHE D O 1
ATOM 8710 N N . GLY D 1 333 ? 173.935 149.318 144.595 1.00 34.78 433 GLY D N 1
ATOM 8711 C CA . GLY D 1 333 ? 174.865 148.609 143.744 1.00 34.78 433 GLY D CA 1
ATOM 8712 C C . GLY D 1 333 ? 176.289 149.120 143.631 1.00 34.78 433 GLY D C 1
ATOM 8713 O O . GLY D 1 333 ? 176.618 150.246 143.992 1.00 34.78 433 GLY D O 1
ATOM 8714 N N . GLN D 1 334 ? 177.144 148.237 143.181 1.00 36.70 434 GLN D N 1
ATOM 8715 C CA . GLN D 1 334 ? 178.550 148.438 142.878 1.00 36.70 434 GLN D CA 1
ATOM 8716 C C . GLN D 1 334 ? 178.622 149.118 141.512 1.00 36.70 434 GLN D C 1
ATOM 8717 O O . GLN D 1 334 ? 177.617 149.570 140.975 1.00 36.70 434 GLN D O 1
ATOM 8723 N N . GLU D 1 335 ? 179.802 149.208 140.920 1.00 40.57 435 GLU D N 1
ATOM 8724 C CA . GLU D 1 335 ? 179.970 149.823 139.616 1.00 40.57 435 GLU D CA 1
ATOM 8725 C C . GLU D 1 335 ? 180.963 148.988 138.836 1.00 40.57 435 GLU D C 1
ATOM 8726 O O . GLU D 1 335 ? 182.126 148.887 139.226 1.00 40.57 435 GLU D O 1
ATOM 8732 N N . GLY D 1 336 ? 180.514 148.405 137.740 1.00 43.99 436 GLY D N 1
ATOM 8733 C CA . GLY D 1 336 ? 181.290 147.379 137.087 1.00 43.99 436 GLY D CA 1
ATOM 8734 C C . GLY D 1 336 ? 182.374 147.852 136.175 1.00 43.99 436 GLY D C 1
ATOM 8735 O O . GLY D 1 336 ? 183.100 147.012 135.642 1.00 43.99 436 GLY D O 1
ATOM 8736 N N . ASN D 1 337 ? 182.466 149.161 135.960 1.00 48.03 437 ASN D N 1
ATOM 8737 C CA . ASN D 1 337 ? 183.564 149.836 135.274 1.00 48.03 437 ASN D CA 1
ATOM 8738 C C . ASN D 1 337 ? 183.686 149.375 133.828 1.00 48.03 437 ASN D C 1
ATOM 8739 O O . ASN D 1 337 ? 182.806 149.641 133.014 1.00 48.03 437 ASN D O 1
ATOM 8744 N N . GLU E 1 26 ? 159.867 117.316 106.504 1.00 29.13 126 GLU E N 1
ATOM 8745 C CA . GLU E 1 26 ? 158.663 116.810 105.874 1.00 29.13 126 GLU E CA 1
ATOM 8746 C C . GLU E 1 26 ? 158.371 117.540 104.575 1.00 29.13 126 GLU E C 1
ATOM 8747 O O . GLU E 1 26 ? 157.947 118.684 104.600 1.00 29.13 126 GLU E O 1
ATOM 8753 N N . LYS E 1 27 ? 158.555 116.882 103.443 1.00 30.21 127 LYS E N 1
ATOM 8754 C CA . LYS E 1 27 ? 158.526 117.613 102.183 1.00 30.21 127 LYS E CA 1
ATOM 8755 C C . LYS E 1 27 ? 157.366 117.295 101.244 1.00 30.21 127 LYS E C 1
ATOM 8756 O O . LYS E 1 27 ? 157.601 116.639 100.222 1.00 30.21 127 LYS E O 1
ATOM 8762 N N . PRO E 1 28 ? 156.143 117.760 101.464 1.00 32.02 128 PRO E N 1
ATOM 8763 C CA . PRO E 1 28 ? 155.213 117.873 100.340 1.00 32.02 128 PRO E CA 1
ATOM 8764 C C . PRO E 1 28 ? 155.590 119.103 99.516 1.00 32.02 128 PRO E C 1
ATOM 8765 O O . PRO E 1 28 ? 156.467 119.851 99.907 1.00 32.02 128 PRO E O 1
ATOM 8769 N N . ASN E 1 29 ? 154.830 119.334 98.432 1.00 35.45 129 ASN E N 1
ATOM 8770 C CA . ASN E 1 29 ? 155.268 120.048 97.219 1.00 35.45 129 ASN E CA 1
ATOM 8771 C C . ASN E 1 29 ? 156.026 121.353 97.474 1.00 35.45 129 ASN E C 1
ATOM 8772 O O . ASN E 1 29 ? 157.124 121.531 96.939 1.00 35.45 129 ASN E O 1
ATOM 8777 N N . VAL E 1 30 ? 155.516 122.200 98.385 1.00 33.41 130 VAL E N 1
ATOM 8778 C CA . VAL E 1 30 ? 155.611 123.669 98.441 1.00 33.41 130 VAL E CA 1
ATOM 8779 C C . VAL E 1 30 ? 156.968 124.251 98.059 1.00 33.41 130 VAL E C 1
ATOM 8780 O O . VAL E 1 30 ? 157.991 123.826 98.594 1.00 33.41 130 VAL E O 1
ATOM 8784 N N . LYS E 1 31 ? 157.008 125.226 97.146 1.00 36.10 131 LYS E N 1
ATOM 8785 C CA . LYS E 1 31 ? 158.273 125.599 96.503 1.00 36.10 131 LYS E CA 1
ATOM 8786 C C . LYS E 1 31 ? 158.562 127.095 96.565 1.00 36.10 131 LYS E C 1
ATOM 8787 O O . LYS E 1 31 ? 157.690 127.919 96.855 1.00 36.10 131 LYS E O 1
ATOM 8793 N N . TRP E 1 32 ? 159.819 127.436 96.240 1.00 36.13 132 TRP E N 1
ATOM 8794 C CA . TRP E 1 32 ? 160.178 128.827 95.987 1.00 36.13 132 TRP E CA 1
ATOM 8795 C C . TRP E 1 32 ? 159.488 129.361 94.757 1.00 36.13 132 TRP E C 1
ATOM 8796 O O . TRP E 1 32 ? 159.287 130.569 94.632 1.00 36.13 132 TRP E O 1
ATOM 8807 N N . GLU E 1 33 ? 159.165 128.479 93.825 1.00 40.16 133 GLU E N 1
ATOM 8808 C CA . GLU E 1 33 ? 158.389 128.866 92.669 1.00 40.16 133 GLU E CA 1
ATOM 8809 C C . GLU E 1 33 ? 156.958 129.196 93.055 1.00 40.16 133 GLU E C 1
ATOM 8810 O O . GLU E 1 33 ? 156.306 129.994 92.379 1.00 40.16 133 GLU E O 1
ATOM 8816 N N . ASP E 1 34 ? 156.467 128.634 94.152 1.00 38.39 134 ASP E N 1
ATOM 8817 C CA . ASP E 1 34 ? 155.044 128.695 94.445 1.00 38.39 134 ASP E CA 1
ATOM 8818 C C . ASP E 1 34 ? 154.580 130.030 94.998 1.00 38.39 134 ASP E C 1
ATOM 8819 O O . ASP E 1 34 ? 153.369 130.235 95.125 1.00 38.39 134 ASP E O 1
ATOM 8824 N N . VAL E 1 35 ? 155.484 130.925 95.368 1.00 39.97 135 VAL E N 1
ATOM 8825 C CA . VAL E 1 35 ? 155.126 132.059 96.206 1.00 39.97 135 VAL E CA 1
ATOM 8826 C C . VAL E 1 35 ? 155.226 133.329 95.371 1.00 39.97 135 VAL E C 1
ATOM 8827 O O . VAL E 1 35 ? 155.958 133.385 94.376 1.00 39.97 135 VAL E O 1
ATOM 8831 N N . ALA E 1 36 ? 154.451 134.344 95.762 1.00 47.46 136 ALA E N 1
ATOM 8832 C CA . ALA E 1 36 ? 154.200 135.528 94.952 1.00 47.46 136 ALA E CA 1
ATOM 8833 C C . ALA E 1 36 ? 154.628 136.778 95.701 1.00 47.46 136 ALA E C 1
ATOM 8834 O O . ALA E 1 36 ? 153.986 137.171 96.677 1.00 47.46 136 ALA E O 1
ATOM 8836 N N . GLY E 1 37 ? 155.683 137.419 95.222 1.00 41.29 137 GLY E N 1
ATOM 8837 C CA . GLY E 1 37 ? 156.092 138.709 95.730 1.00 41.29 137 GLY E CA 1
ATOM 8838 C C . GLY E 1 37 ? 157.060 138.612 96.896 1.00 41.29 137 GLY E C 1
ATOM 8839 O O . GLY E 1 37 ? 157.193 137.578 97.548 1.00 41.29 137 GLY E O 1
ATOM 8840 N N . LEU E 1 38 ? 157.720 139.752 97.163 1.00 39.07 138 LEU E N 1
ATOM 8841 C CA . LEU E 1 38 ? 158.603 140.035 98.298 1.00 39.07 138 LEU E CA 1
ATOM 8842 C C . LEU E 1 38 ? 159.918 139.261 98.321 1.00 39.07 138 LEU E C 1
ATOM 8843 O O . LEU E 1 38 ? 160.232 138.600 99.316 1.00 39.07 138 LEU E O 1
ATOM 8848 N N . GLU E 1 39 ? 160.731 139.394 97.267 1.00 37.57 139 GLU E N 1
ATOM 8849 C CA . GLU E 1 39 ? 161.967 138.627 97.106 1.00 37.57 139 GLU E CA 1
ATOM 8850 C C . GLU E 1 39 ? 163.033 138.956 98.137 1.00 37.57 139 GLU E C 1
ATOM 8851 O O . GLU E 1 39 ? 164.047 138.252 98.178 1.00 37.57 139 GLU E O 1
ATOM 8857 N N . GLY E 1 40 ? 162.856 140.027 98.920 1.00 39.25 140 GLY E N 1
ATOM 8858 C CA . GLY E 1 40 ? 163.755 140.278 100.033 1.00 39.25 140 GLY E CA 1
ATOM 8859 C C . GLY E 1 40 ? 163.652 139.204 101.098 1.00 39.25 140 GLY E C 1
ATOM 8860 O O . GLY E 1 40 ? 164.670 138.712 101.601 1.00 39.25 140 GLY E O 1
ATOM 8861 N N . ALA E 1 41 ? 162.422 138.823 101.445 1.00 35.05 141 ALA E N 1
ATOM 8862 C CA . ALA E 1 41 ? 162.208 137.716 102.361 1.00 35.05 141 ALA E CA 1
ATOM 8863 C C . ALA E 1 41 ? 162.727 136.425 101.766 1.00 35.05 141 ALA E C 1
ATOM 8864 O O . ALA E 1 41 ? 163.424 135.647 102.437 1.00 35.05 141 ALA E O 1
ATOM 8866 N N . LYS E 1 42 ? 162.434 136.219 100.482 1.00 34.92 142 LYS E N 1
ATOM 8867 C CA . LYS E 1 42 ? 162.797 134.998 99.778 1.00 34.92 142 LYS E CA 1
ATOM 8868 C C . LYS E 1 42 ? 164.302 134.829 99.701 1.00 34.92 142 LYS E C 1
ATOM 8869 O O . LYS E 1 42 ? 164.810 133.713 99.832 1.00 34.92 142 LYS E O 1
ATOM 8875 N N . GLU E 1 43 ? 165.029 135.938 99.521 1.00 33.75 143 GLU E N 1
ATOM 8876 C CA . GLU E 1 43 ? 166.481 135.905 99.373 1.00 33.75 143 GLU E CA 1
ATOM 8877 C C . GLU E 1 43 ? 167.196 135.827 100.721 1.00 33.75 143 GLU E C 1
ATOM 8878 O O . GLU E 1 43 ? 168.243 135.165 100.834 1.00 33.75 143 GLU E O 1
ATOM 8884 N N . ALA E 1 44 ? 166.643 136.490 101.747 1.00 33.23 144 ALA E N 1
ATOM 8885 C CA . ALA E 1 44 ? 167.165 136.336 103.102 1.00 33.23 144 ALA E CA 1
ATOM 8886 C C . ALA E 1 44 ? 167.082 134.897 103.568 1.00 33.23 144 ALA E C 1
ATOM 8887 O O . ALA E 1 44 ? 168.025 134.377 104.174 1.00 33.23 144 ALA E O 1
ATOM 8889 N N . LEU E 1 45 ? 165.975 134.226 103.260 1.00 31.37 145 LEU E N 1
ATOM 8890 C CA . LEU E 1 45 ? 165.820 132.846 103.696 1.00 31.37 145 LEU E CA 1
ATOM 8891 C C . LEU E 1 45 ? 166.591 131.867 102.835 1.00 31.37 145 LEU E C 1
ATOM 8892 O O . LEU E 1 45 ? 167.186 130.931 103.379 1.00 31.37 145 LEU E O 1
ATOM 8897 N N . LYS E 1 46 ? 166.548 132.032 101.500 1.00 34.16 146 LYS E N 1
ATOM 8898 C CA . LYS E 1 46 ? 167.341 131.193 100.594 1.00 34.16 146 LYS E CA 1
ATOM 8899 C C . LYS E 1 46 ? 168.802 131.235 100.972 1.00 34.16 146 LYS E C 1
ATOM 8900 O O . LYS E 1 46 ? 169.490 130.203 100.974 1.00 34.16 146 LYS E O 1
ATOM 8906 N N . GLU E 1 47 ? 169.265 132.429 101.347 1.00 38.88 147 GLU E N 1
ATOM 8907 C CA . GLU E 1 47 ? 170.551 132.642 101.989 1.00 38.88 147 GLU E CA 1
ATOM 8908 C C . GLU E 1 47 ? 170.690 131.783 103.256 1.00 38.88 147 GLU E C 1
ATOM 8909 O O . GLU E 1 47 ? 171.464 130.815 103.253 1.00 38.88 147 GLU E O 1
ATOM 8915 N N . ALA E 1 48 ? 169.886 132.071 104.298 1.00 37.50 148 ALA E N 1
ATOM 8916 C CA . ALA E 1 48 ? 170.074 131.530 105.649 1.00 37.50 148 ALA E CA 1
ATOM 8917 C C . ALA E 1 48 ? 169.807 130.043 105.794 1.00 37.50 148 ALA E C 1
ATOM 8918 O O . ALA E 1 48 ? 170.097 129.494 106.854 1.00 37.50 148 ALA E O 1
ATOM 8920 N N . VAL E 1 49 ? 169.257 129.367 104.804 1.00 40.96 149 VAL E N 1
ATOM 8921 C CA . VAL E 1 49 ? 169.110 127.919 104.859 1.00 40.96 149 VAL E CA 1
ATOM 8922 C C . VAL E 1 49 ? 169.893 127.243 103.750 1.00 40.96 149 VAL E C 1
ATOM 8923 O O . VAL E 1 49 ? 170.651 126.297 103.994 1.00 40.96 149 VAL E O 1
ATOM 8927 N N . ILE E 1 50 ? 169.746 127.734 102.521 1.00 43.69 150 ILE E N 1
ATOM 8928 C CA . ILE E 1 50 ? 170.330 127.030 101.391 1.00 43.69 150 ILE E CA 1
ATOM 8929 C C . ILE E 1 50 ? 171.814 127.299 101.296 1.00 43.69 150 ILE E C 1
ATOM 8930 O O . ILE E 1 50 ? 172.606 126.374 101.093 1.00 43.69 150 ILE E O 1
ATOM 8935 N N . LEU E 1 51 ? 172.201 128.558 101.491 1.00 47.19 151 LEU E N 1
ATOM 8936 C CA . LEU E 1 51 ? 173.604 128.932 101.384 1.00 47.19 151 LEU E CA 1
ATOM 8937 C C . LEU E 1 51 ? 174.534 128.241 102.392 1.00 47.19 151 LEU E C 1
ATOM 8938 O O . LEU E 1 51 ? 175.725 128.092 102.066 1.00 47.19 151 LEU E O 1
ATOM 8943 N N . PRO E 1 52 ? 174.081 127.780 103.613 1.00 48.53 152 PRO E N 1
ATOM 8944 C CA . PRO E 1 52 ? 174.897 126.811 104.352 1.00 48.53 152 PRO E CA 1
ATOM 8945 C C . PRO E 1 52 ? 174.746 125.393 103.876 1.00 48.53 152 PRO E C 1
ATOM 8946 O O . PRO E 1 52 ? 175.702 124.632 103.965 1.00 48.53 152 PRO E O 1
ATOM 8950 N N . VAL E 1 53 ? 173.559 124.996 103.424 1.00 49.28 153 VAL E N 1
ATOM 8951 C CA . VAL E 1 53 ? 173.337 123.574 103.163 1.00 49.28 153 VAL E CA 1
ATOM 8952 C C . VAL E 1 53 ? 173.890 123.174 101.802 1.00 49.28 153 VAL E C 1
ATOM 8953 O O . VAL E 1 53 ? 174.529 122.125 101.660 1.00 49.28 153 VAL E O 1
ATOM 8957 N N . LYS E 1 54 ? 173.694 124.021 100.798 1.00 53.52 154 LYS E N 1
ATOM 8958 C CA . LYS E 1 54 ? 174.302 123.802 99.493 1.00 53.52 154 LYS E CA 1
ATOM 8959 C C . LYS E 1 54 ? 175.813 123.979 99.545 1.00 53.52 154 LYS E C 1
ATOM 8960 O O . LYS E 1 54 ? 176.536 123.343 98.772 1.00 53.52 154 LYS E O 1
ATOM 8966 N N . PHE E 1 55 ? 176.308 124.816 100.455 1.00 56.85 155 PHE E N 1
ATOM 8967 C CA . PHE E 1 55 ? 177.740 125.057 100.618 1.00 56.85 155 PHE E CA 1
ATOM 8968 C C . PHE E 1 55 ? 178.044 125.159 102.105 1.00 56.85 155 PHE E C 1
ATOM 8969 O O . PHE E 1 55 ? 177.858 126.228 102.706 1.00 56.85 155 PHE E O 1
ATOM 8977 N N . PRO E 1 56 ? 178.475 124.098 102.731 1.00 57.88 156 PRO E N 1
ATOM 8978 C CA . PRO E 1 56 ? 178.927 124.211 104.124 1.00 57.88 156 PRO E CA 1
ATOM 8979 C C . PRO E 1 56 ? 180.398 124.557 104.275 1.00 57.88 156 PRO E C 1
ATOM 8980 O O . PRO E 1 56 ? 180.969 124.376 105.351 1.00 57.88 156 PRO E O 1
ATOM 8984 N N . HIS E 1 57 ? 181.026 125.041 103.208 1.00 58.01 157 HIS E N 1
ATOM 8985 C CA . HIS E 1 57 ? 182.451 125.323 103.212 1.00 58.01 157 HIS E CA 1
ATOM 8986 C C . HIS E 1 57 ? 182.740 126.744 102.773 1.00 58.01 157 HIS E C 1
ATOM 8987 O O . HIS E 1 57 ? 183.876 127.045 102.397 1.00 58.01 157 HIS E O 1
ATOM 8994 N N . LEU E 1 58 ? 181.733 127.605 102.759 1.00 55.29 158 LEU E N 1
ATOM 8995 C CA . LEU E 1 58 ? 181.935 129.035 102.644 1.00 55.29 158 LEU E CA 1
ATOM 8996 C C . LEU E 1 58 ? 181.860 129.729 103.996 1.00 55.29 158 LEU E C 1
ATOM 8997 O O . LEU E 1 58 ? 182.261 130.888 104.107 1.00 55.29 158 LEU E O 1
ATOM 9002 N N . PHE E 1 59 ? 181.415 129.010 105.024 1.00 53.68 159 PHE E N 1
ATOM 9003 C CA . PHE E 1 59 ? 181.111 129.471 106.370 1.00 53.68 159 PHE E CA 1
ATOM 9004 C C . PHE E 1 59 ? 182.121 128.862 107.329 1.00 53.68 159 PHE E C 1
ATOM 9005 O O . PHE E 1 59 ? 181.867 127.876 108.020 1.00 53.68 159 PHE E O 1
ATOM 9013 N N . LYS E 1 60 ? 183.290 129.494 107.371 1.00 52.61 160 LYS E N 1
ATOM 9014 C CA . LYS E 1 60 ? 184.416 129.063 108.180 1.00 52.61 160 LYS E CA 1
ATOM 9015 C C . LYS E 1 60 ? 185.159 130.295 108.670 1.00 52.61 160 LYS E C 1
ATOM 9016 O O . LYS E 1 60 ? 185.353 131.253 107.918 1.00 52.61 160 LYS E O 1
ATOM 9022 N N . GLY E 1 61 ? 185.572 130.267 109.929 1.00 49.29 161 GLY E N 1
ATOM 9023 C CA . GLY E 1 61 ? 186.247 131.406 110.507 1.00 49.29 161 GLY E CA 1
ATOM 9024 C C . GLY E 1 61 ? 185.288 132.276 111.281 1.00 49.29 161 GLY E C 1
ATOM 9025 O O . GLY E 1 61 ? 184.628 131.813 112.214 1.00 49.29 161 GLY E O 1
ATOM 9026 N N . ASN E 1 62 ? 185.200 133.541 110.899 1.00 48.80 162 ASN E N 1
ATOM 9027 C CA . ASN E 1 62 ? 184.298 134.475 111.547 1.00 48.80 162 ASN E CA 1
ATOM 9028 C C . ASN E 1 62 ? 182.929 134.503 110.898 1.00 48.80 162 ASN E C 1
ATOM 9029 O O . ASN E 1 62 ? 182.012 135.127 111.440 1.00 48.80 162 ASN E O 1
ATOM 9034 N N . ARG E 1 63 ? 182.770 133.841 109.765 1.00 45.50 163 ARG E N 1
ATOM 9035 C CA . ARG E 1 63 ? 181.580 133.982 108.941 1.00 45.50 163 ARG E CA 1
ATOM 9036 C C . ARG E 1 63 ? 180.600 132.895 109.335 1.00 45.50 163 ARG E C 1
ATOM 9037 O O . ARG E 1 63 ? 180.698 131.762 108.868 1.00 45.50 163 ARG E O 1
ATOM 9045 N N . LYS E 1 64 ? 179.651 133.236 110.183 1.00 46.37 164 LYS E N 1
ATOM 9046 C CA . LYS E 1 64 ? 178.698 132.250 110.646 1.00 46.37 164 LYS E CA 1
ATOM 9047 C C . LYS E 1 64 ? 177.309 132.514 110.084 1.00 46.37 164 LYS E C 1
ATOM 9048 O O . LYS E 1 64 ? 176.962 133.661 109.802 1.00 46.37 164 LYS E O 1
ATOM 9054 N N . PRO E 1 65 ? 176.490 131.482 109.902 1.00 38.76 165 PRO E N 1
ATOM 9055 C CA . PRO E 1 65 ? 175.131 131.703 109.416 1.00 38.76 165 PRO E CA 1
ATOM 9056 C C . PRO E 1 65 ? 174.234 132.274 110.497 1.00 38.76 165 PRO E C 1
ATOM 9057 O O . PRO E 1 65 ? 174.538 132.249 111.688 1.00 38.76 165 PRO E O 1
ATOM 9061 N N . THR E 1 66 ? 173.099 132.788 110.047 1.00 24.92 166 THR E N 1
ATOM 9062 C CA . THR E 1 66 ? 172.137 133.450 110.909 1.00 24.92 166 THR E CA 1
ATOM 9063 C C . THR E 1 66 ? 171.369 132.416 111.712 1.00 24.92 166 THR E C 1
ATOM 9064 O O . THR E 1 66 ? 171.057 131.341 111.207 1.00 24.92 166 THR E O 1
ATOM 9068 N N . SER E 1 67 ? 171.069 132.726 112.967 1.00 14.76 167 SER E N 1
ATOM 9069 C CA . SER E 1 67 ? 170.394 131.772 113.832 1.00 14.76 167 SER E CA 1
ATOM 9070 C C . SER E 1 67 ? 169.190 132.394 114.497 1.00 14.76 167 SER E C 1
ATOM 9071 O O . SER E 1 67 ? 168.995 132.281 115.702 1.00 14.76 167 SER E O 1
ATOM 9074 N N . GLY E 1 68 ? 168.362 133.068 113.726 1.00 13.84 168 GLY E N 1
ATOM 9075 C CA . GLY E 1 68 ? 167.069 133.490 114.205 1.00 13.84 168 GLY E CA 1
ATOM 9076 C C . GLY E 1 68 ? 166.525 134.535 113.276 1.00 13.84 168 GLY E C 1
ATOM 9077 O O . GLY E 1 68 ? 167.264 135.430 112.892 1.00 13.84 168 GLY E O 1
ATOM 9078 N N . ILE E 1 69 ? 165.258 134.441 112.892 1.00 13.14 169 ILE E N 1
ATOM 9079 C CA . ILE E 1 69 ? 164.636 135.352 111.941 1.00 13.14 169 ILE E CA 1
ATOM 9080 C C . ILE E 1 69 ? 163.198 135.530 112.364 1.00 13.14 169 ILE E C 1
ATOM 9081 O O . ILE E 1 69 ? 162.466 134.555 112.452 1.00 13.14 169 ILE E O 1
ATOM 9086 N N . LEU E 1 70 ? 162.768 136.742 112.627 1.00 15.19 170 LEU E N 1
ATOM 9087 C CA . LEU E 1 70 ? 161.388 137.002 112.991 1.00 15.19 170 LEU E CA 1
ATOM 9088 C C . LEU E 1 70 ? 160.697 137.667 111.822 1.00 15.19 170 LEU E C 1
ATOM 9089 O O . LEU E 1 70 ? 161.177 138.680 111.321 1.00 15.19 170 LEU E O 1
ATOM 9094 N N . LEU E 1 71 ? 159.734 136.956 111.272 1.00 18.20 171 LEU E N 1
ATOM 9095 C CA . LEU E 1 71 ? 158.816 137.428 110.268 1.00 18.20 171 LEU E CA 1
ATOM 9096 C C . LEU E 1 71 ? 157.655 137.996 111.024 1.00 18.20 171 LEU E C 1
ATOM 9097 O O . LEU E 1 71 ? 157.354 137.537 112.118 1.00 18.20 171 LEU E O 1
ATOM 9102 N N . TYR E 1 72 ? 157.016 139.008 110.464 1.00 24.52 172 TYR E N 1
ATOM 9103 C CA . TYR E 1 72 ? 155.790 139.460 111.071 1.00 24.52 172 TYR E CA 1
ATOM 9104 C C . TYR E 1 72 ? 154.888 140.006 109.983 1.00 24.52 172 TYR E C 1
ATOM 9105 O O . TYR E 1 72 ? 155.037 139.669 108.807 1.00 24.52 172 TYR E O 1
ATOM 9114 N N . GLY E 1 73 ? 153.907 140.791 110.372 1.00 26.15 173 GLY E N 1
ATOM 9115 C CA . GLY E 1 73 ? 153.025 141.380 109.407 1.00 26.15 173 GLY E CA 1
ATOM 9116 C C . GLY E 1 73 ? 151.590 141.265 109.838 1.00 26.15 173 GLY E C 1
ATOM 9117 O O . GLY E 1 73 ? 151.281 140.810 110.940 1.00 26.15 173 GLY E O 1
ATOM 9118 N N . PRO E 1 74 ? 150.679 141.692 108.980 1.00 25.55 174 PRO E N 1
ATOM 9119 C CA . PRO E 1 74 ? 149.280 141.490 109.245 1.00 25.55 174 PRO E CA 1
ATOM 9120 C C . PRO E 1 74 ? 148.906 140.076 108.846 1.00 25.55 174 PRO E C 1
ATOM 9121 O O . PRO E 1 74 ? 149.723 139.393 108.214 1.00 25.55 174 PRO E O 1
ATOM 9125 N N . PRO E 1 75 ? 147.732 139.570 109.220 1.00 25.73 175 PRO E N 1
ATOM 9126 C CA . PRO E 1 75 ? 147.390 138.194 108.846 1.00 25.73 175 PRO E CA 1
ATOM 9127 C C . PRO E 1 75 ? 147.104 138.066 107.359 1.00 25.73 175 PRO E C 1
ATOM 9128 O O . PRO E 1 75 ? 146.970 139.038 106.621 1.00 25.73 175 PRO E O 1
ATOM 9132 N N . GLY E 1 76 ? 147.047 136.824 106.912 1.00 34.64 176 GLY E N 1
ATOM 9133 C CA . GLY E 1 76 ? 146.741 136.542 105.537 1.00 34.64 176 GLY E CA 1
ATOM 9134 C C . GLY E 1 76 ? 147.887 136.666 104.565 1.00 34.64 176 GLY E C 1
ATOM 9135 O O . GLY E 1 76 ? 147.744 136.233 103.417 1.00 34.64 176 GLY E O 1
ATOM 9136 N N . THR E 1 77 ? 149.026 137.215 104.974 1.00 26.82 177 THR E N 1
ATOM 9137 C CA . THR E 1 77 ? 150.073 137.612 104.047 1.00 26.82 177 THR E CA 1
ATOM 9138 C C . THR E 1 77 ? 151.078 136.521 103.751 1.00 26.82 177 THR E C 1
ATOM 9139 O O . THR E 1 77 ? 152.152 136.822 103.237 1.00 26.82 177 THR E O 1
ATOM 9143 N N . GLY E 1 78 ? 150.779 135.274 104.077 1.00 26.32 178 GLY E N 1
ATOM 9144 C CA . GLY E 1 78 ? 151.631 134.183 103.653 1.00 26.32 178 GLY E CA 1
ATOM 9145 C C . GLY E 1 78 ? 152.910 133.996 104.433 1.00 26.32 178 GLY E C 1
ATOM 9146 O O . GLY E 1 78 ? 153.973 133.788 103.846 1.00 26.32 178 GLY E O 1
ATOM 9147 N N . LYS E 1 79 ? 152.823 134.043 105.761 1.00 22.24 179 LYS E N 1
ATOM 9148 C CA . LYS E 1 79 ? 153.999 133.831 106.595 1.00 22.24 179 LYS E CA 1
ATOM 9149 C C . LYS E 1 79 ? 154.294 132.349 106.760 1.00 22.24 179 LYS E C 1
ATOM 9150 O O . LYS E 1 79 ? 155.348 131.864 106.338 1.00 22.24 179 LYS E O 1
ATOM 9156 N N . SER E 1 80 ? 153.351 131.615 107.359 1.00 23.33 180 SER E N 1
ATOM 9157 C CA . SER E 1 80 ? 153.533 130.194 107.632 1.00 23.33 180 SER E CA 1
ATOM 9158 C C . SER E 1 80 ? 153.653 129.363 106.362 1.00 23.33 180 SER E C 1
ATOM 9159 O O . SER E 1 80 ? 154.264 128.289 106.377 1.00 23.33 180 SER E O 1
ATOM 9162 N N . TYR E 1 81 ? 153.064 129.832 105.264 1.00 24.82 181 TYR E N 1
ATOM 9163 C CA . TYR E 1 81 ? 153.260 129.168 103.986 1.00 24.82 181 TYR E CA 1
ATOM 9164 C C . TYR E 1 81 ? 154.695 129.310 103.523 1.00 24.82 181 TYR E C 1
ATOM 9165 O O . TYR E 1 81 ? 155.271 128.366 102.982 1.00 24.82 181 TYR E O 1
ATOM 9174 N N . LEU E 1 82 ? 155.287 130.480 103.735 1.00 23.33 182 LEU E N 1
ATOM 9175 C CA . LEU E 1 82 ? 156.699 130.658 103.440 1.00 23.33 182 LEU E CA 1
ATOM 9176 C C . LEU E 1 82 ? 157.561 129.809 104.353 1.00 23.33 182 LEU E C 1
ATOM 9177 O O . LEU E 1 82 ? 158.602 129.295 103.926 1.00 23.33 182 LEU E O 1
ATOM 9182 N N . ALA E 1 83 ? 157.119 129.616 105.592 1.00 24.97 183 ALA E N 1
ATOM 9183 C CA . ALA E 1 83 ? 157.825 128.731 106.504 1.00 24.97 183 ALA E CA 1
ATOM 9184 C C . ALA E 1 83 ? 157.829 127.303 105.995 1.00 24.97 183 ALA E C 1
ATOM 9185 O O . ALA E 1 83 ? 158.864 126.628 106.009 1.00 24.97 183 ALA E O 1
ATOM 9187 N N . LYS E 1 84 ? 156.682 126.824 105.520 1.00 24.41 184 LYS E N 1
ATOM 9188 C CA . LYS E 1 84 ? 156.659 125.465 105.013 1.00 24.41 184 LYS E CA 1
ATOM 9189 C C . LYS E 1 84 ? 157.293 125.344 103.646 1.00 24.41 184 LYS E C 1
ATOM 9190 O O . LYS E 1 84 ? 157.712 124.245 103.267 1.00 24.41 184 LYS E O 1
ATOM 9196 N N . ALA E 1 85 ? 157.416 126.451 102.923 1.00 25.51 185 ALA E N 1
ATOM 9197 C CA . ALA E 1 85 ? 158.294 126.462 101.768 1.00 25.51 185 ALA E CA 1
ATOM 9198 C C . ALA E 1 85 ? 159.722 126.227 102.186 1.00 25.51 185 ALA E C 1
ATOM 9199 O O . ALA E 1 85 ? 160.471 125.574 101.470 1.00 25.51 185 ALA E O 1
ATOM 9201 N N . VAL E 1 86 ? 160.110 126.722 103.352 1.00 26.07 186 VAL E N 1
ATOM 9202 C CA . VAL E 1 86 ? 161.450 126.402 103.811 1.00 26.07 186 VAL E CA 1
ATOM 9203 C C . VAL E 1 86 ? 161.524 124.959 104.321 1.00 26.07 186 VAL E C 1
ATOM 9204 O O . VAL E 1 86 ? 162.573 124.307 104.199 1.00 26.07 186 VAL E O 1
ATOM 9208 N N . ALA E 1 87 ? 160.400 124.410 104.804 1.00 26.79 187 ALA E N 1
ATOM 9209 C CA . ALA E 1 87 ? 160.356 123.010 105.246 1.00 26.79 187 ALA E CA 1
ATOM 9210 C C . ALA E 1 87 ? 160.592 122.039 104.104 1.00 26.79 187 ALA E C 1
ATOM 9211 O O . ALA E 1 87 ? 161.413 121.126 104.219 1.00 26.79 187 ALA E O 1
ATOM 9213 N N . THR E 1 88 ? 159.840 122.188 103.014 1.00 29.38 188 THR E N 1
ATOM 9214 C CA . THR E 1 88 ? 160.124 121.401 101.818 1.00 29.38 188 THR E CA 1
ATOM 9215 C C . THR E 1 88 ? 161.472 121.761 101.229 1.00 29.38 188 THR E C 1
ATOM 9216 O O . THR E 1 88 ? 162.323 120.896 101.013 1.00 29.38 188 THR E O 1
ATOM 9220 N N . GLU E 1 89 ? 161.705 123.046 101.025 1.00 33.14 189 GLU E N 1
ATOM 9221 C CA . GLU E 1 89 ? 162.838 123.546 100.267 1.00 33.14 189 GLU E CA 1
ATOM 9222 C C . GLU E 1 89 ? 164.070 123.708 101.124 1.00 33.14 189 GLU E C 1
ATOM 9223 O O . GLU E 1 89 ? 164.858 124.623 100.889 1.00 33.14 189 GLU E O 1
ATOM 9229 N N . ALA E 1 90 ? 164.227 122.876 102.152 1.00 28.87 190 ALA E N 1
ATOM 9230 C CA . ALA E 1 90 ? 165.332 122.984 103.086 1.00 28.87 190 ALA E CA 1
ATOM 9231 C C . ALA E 1 90 ? 166.341 121.846 103.031 1.00 28.87 190 ALA E C 1
ATOM 9232 O O . ALA E 1 90 ? 167.524 122.096 103.259 1.00 28.87 190 ALA E O 1
ATOM 9234 N N . ASN E 1 91 ? 165.902 120.620 102.737 1.00 26.65 191 ASN E N 1
ATOM 9235 C CA . ASN E 1 91 ? 166.589 119.378 103.129 1.00 26.65 191 ASN E CA 1
ATOM 9236 C C . ASN E 1 91 ? 166.899 119.397 104.628 1.00 26.65 191 ASN E C 1
ATOM 9237 O O . ASN E 1 91 ? 167.960 118.974 105.087 1.00 26.65 191 ASN E O 1
ATOM 9242 N N . SER E 1 92 ? 165.947 119.890 105.407 1.00 23.54 192 SER E N 1
ATOM 9243 C CA . SER E 1 92 ? 166.120 119.979 106.840 1.00 23.54 192 SER E CA 1
ATOM 9244 C C . SER E 1 92 ? 164.858 119.525 107.535 1.00 23.54 192 SER E C 1
ATOM 9245 O O . SER E 1 92 ? 163.760 119.533 106.975 1.00 23.54 192 SER E O 1
ATOM 9248 N N . THR E 1 93 ? 165.056 119.129 108.781 1.00 20.41 193 THR E N 1
ATOM 9249 C CA . THR E 1 93 ? 163.980 118.775 109.677 1.00 20.41 193 THR E CA 1
ATOM 9250 C C . THR E 1 93 ? 163.175 120.034 109.977 1.00 20.41 193 THR E C 1
ATOM 9251 O O . THR E 1 93 ? 163.663 121.154 109.849 1.00 20.41 193 THR E O 1
ATOM 9255 N N . PHE E 1 94 ? 161.917 119.853 110.327 1.00 15.19 194 PHE E N 1
ATOM 9256 C CA . PHE E 1 94 ? 161.042 120.986 110.516 1.00 15.19 194 PHE E CA 1
ATOM 9257 C C . PHE E 1 94 ? 160.036 120.605 111.581 1.00 15.19 194 PHE E C 1
ATOM 9258 O O . PHE E 1 94 ? 159.325 119.613 111.422 1.00 15.19 194 PHE E O 1
ATOM 9266 N N . PHE E 1 95 ? 159.993 121.376 112.658 1.00 13.80 195 PHE E N 1
ATOM 9267 C CA . PHE E 1 95 ? 159.127 121.134 113.807 1.00 13.80 195 PHE E CA 1
ATOM 9268 C C . PHE E 1 95 ? 158.132 122.278 113.869 1.00 13.80 195 PHE E C 1
ATOM 9269 O O . PHE E 1 95 ? 158.453 123.347 114.380 1.00 13.80 195 PHE E O 1
ATOM 9277 N N . SER E 1 96 ? 156.922 122.068 113.393 1.00 12.38 196 SER E N 1
ATOM 9278 C CA . SER E 1 96 ? 155.955 123.156 113.361 1.00 12.38 196 SER E CA 1
ATOM 9279 C C . SER E 1 96 ? 155.075 123.143 114.604 1.00 12.38 196 SER E C 1
ATOM 9280 O O . SER E 1 96 ? 153.867 123.105 114.535 1.00 12.38 196 SER E O 1
ATOM 9283 N N . VAL E 1 97 ? 155.727 123.201 115.757 1.00 14.56 197 VAL E N 1
ATOM 9284 C CA . VAL E 1 97 ? 155.077 123.470 117.018 1.00 14.56 197 VAL E CA 1
ATOM 9285 C C . VAL E 1 97 ? 154.566 124.904 117.019 1.00 14.56 197 VAL E C 1
ATOM 9286 O O . VAL E 1 97 ? 154.932 125.717 116.179 1.00 14.56 197 VAL E O 1
ATOM 9290 N N . SER E 1 98 ? 153.667 125.206 117.944 1.00 19.12 198 SER E N 1
ATOM 9291 C CA . SER E 1 98 ? 153.104 126.539 118.032 1.00 19.12 198 SER E CA 1
ATOM 9292 C C . SER E 1 98 ? 152.632 126.778 119.451 1.00 19.12 198 SER E C 1
ATOM 9293 O O . SER E 1 98 ? 152.643 125.881 120.290 1.00 19.12 198 SER E O 1
ATOM 9296 N N . SER E 1 99 ? 152.169 128.001 119.696 1.00 22.23 199 SER E N 1
ATOM 9297 C CA . SER E 1 99 ? 151.781 128.434 121.032 1.00 22.23 199 SER E CA 1
ATOM 9298 C C . SER E 1 99 ? 150.572 127.714 121.581 1.00 22.23 199 SER E C 1
ATOM 9299 O O . SER E 1 99 ? 150.330 127.773 122.781 1.00 22.23 199 SER E O 1
ATOM 9302 N N . SER E 1 100 ? 149.792 127.067 120.738 1.00 26.35 200 SER E N 1
ATOM 9303 C CA . SER E 1 100 ? 148.688 126.273 121.234 1.00 26.35 200 SER E CA 1
ATOM 9304 C C . SER E 1 100 ? 149.163 125.024 121.930 1.00 26.35 200 SER E C 1
ATOM 9305 O O . SER E 1 100 ? 148.426 124.450 122.727 1.00 26.35 200 SER E O 1
ATOM 9308 N N . ASP E 1 101 ? 150.375 124.585 121.648 1.00 24.69 201 ASP E N 1
ATOM 9309 C CA . ASP E 1 101 ? 150.807 123.259 122.034 1.00 24.69 201 ASP E CA 1
ATOM 9310 C C . ASP E 1 101 ? 151.829 123.311 123.150 1.00 24.69 201 ASP E C 1
ATOM 9311 O O . ASP E 1 101 ? 152.374 122.280 123.534 1.00 24.69 201 ASP E O 1
ATOM 9316 N N . LEU E 1 102 ? 152.104 124.490 123.679 1.00 20.87 202 LEU E N 1
ATOM 9317 C CA . LEU E 1 102 ? 153.086 124.643 124.734 1.00 20.87 202 LEU E CA 1
ATOM 9318 C C . LEU E 1 102 ? 152.521 125.209 126.014 1.00 20.87 202 LEU E C 1
ATOM 9319 O O . LEU E 1 102 ? 153.111 124.982 127.065 1.00 20.87 202 LEU E O 1
ATOM 9324 N N . VAL E 1 103 ? 151.384 125.898 125.964 1.00 24.36 203 VAL E N 1
ATOM 9325 C CA . VAL E 1 103 ? 150.583 126.119 127.153 1.00 24.36 203 VAL E CA 1
ATOM 9326 C C . VAL E 1 103 ? 150.289 124.789 127.831 1.00 24.36 203 VAL E C 1
ATOM 9327 O O . VAL E 1 103 ? 149.972 123.793 127.176 1.00 24.36 203 VAL E O 1
ATOM 9331 N N . SER E 1 104 ? 150.485 124.753 129.138 1.00 24.32 204 SER E N 1
ATOM 9332 C CA . SER E 1 104 ? 149.930 123.719 129.987 1.00 24.32 204 SER E CA 1
ATOM 9333 C C . SER E 1 104 ? 149.385 124.403 131.214 1.00 24.32 204 SER E C 1
ATOM 9334 O O . SER E 1 104 ? 149.314 125.632 131.272 1.00 24.32 204 SER E O 1
ATOM 9337 N N . LYS E 1 105 ? 148.987 123.615 132.199 1.00 23.93 205 LYS E N 1
ATOM 9338 C CA . LYS E 1 105 ? 148.693 124.146 133.522 1.00 23.93 205 LYS E CA 1
ATOM 9339 C C . LYS E 1 105 ? 149.214 123.214 134.591 1.00 23.93 205 LYS E C 1
ATOM 9340 O O . LYS E 1 105 ? 148.520 122.926 135.565 1.00 23.93 205 LYS E O 1
ATOM 9346 N N . TRP E 1 106 ? 150.441 122.712 134.449 1.00 22.28 206 TRP E N 1
ATOM 9347 C CA . TRP E 1 106 ? 150.846 121.809 135.508 1.00 22.28 206 TRP E CA 1
ATOM 9348 C C . TRP E 1 106 ? 152.229 122.076 136.074 1.00 22.28 206 TRP E C 1
ATOM 9349 O O . TRP E 1 106 ? 152.992 121.123 136.209 1.00 22.28 206 TRP E O 1
ATOM 9360 N N . MET E 1 107 ? 152.581 123.320 136.407 1.00 19.10 207 MET E N 1
ATOM 9361 C CA . MET E 1 107 ? 153.769 123.648 137.217 1.00 19.10 207 MET E CA 1
ATOM 9362 C C . MET E 1 107 ? 155.072 123.175 136.565 1.00 19.10 207 MET E C 1
ATOM 9363 O O . MET E 1 107 ? 155.637 122.137 136.891 1.00 19.10 207 MET E O 1
ATOM 9368 N N . GLY E 1 108 ? 155.467 123.897 135.538 1.00 21.61 208 GLY E N 1
ATOM 9369 C CA . GLY E 1 108 ? 156.741 123.582 134.955 1.00 21.61 208 GLY E CA 1
ATOM 9370 C C . GLY E 1 108 ? 156.649 122.466 133.961 1.00 21.61 208 GLY E C 1
ATOM 9371 O O . GLY E 1 108 ? 157.621 121.740 133.763 1.00 21.61 208 GLY E O 1
ATOM 9372 N N . GLU E 1 109 ? 155.481 122.248 133.372 1.00 21.38 209 GLU E N 1
ATOM 9373 C CA . GLU E 1 109 ? 155.428 121.384 132.208 1.00 21.38 209 GLU E CA 1
ATOM 9374 C C . GLU E 1 109 ? 155.620 122.147 130.931 1.00 21.38 209 GLU E C 1
ATOM 9375 O O . GLU E 1 109 ? 156.082 121.573 129.952 1.00 21.38 209 GLU E O 1
ATOM 9381 N N . SER E 1 110 ? 155.349 123.431 130.928 1.00 20.19 210 SER E N 1
ATOM 9382 C CA . SER E 1 110 ? 155.500 124.208 129.716 1.00 20.19 210 SER E CA 1
ATOM 9383 C C . SER E 1 110 ? 156.949 124.538 129.373 1.00 20.19 210 SER E C 1
ATOM 9384 O O . SER E 1 110 ? 157.178 125.320 128.452 1.00 20.19 210 SER E O 1
ATOM 9387 N N . GLU E 1 111 ? 157.914 123.963 130.075 1.00 20.34 211 GLU E N 1
ATOM 9388 C CA . GLU E 1 111 ? 159.329 124.227 129.926 1.00 20.34 211 GLU E CA 1
ATOM 9389 C C . GLU E 1 111 ? 160.082 123.012 129.474 1.00 20.34 211 GLU E C 1
ATOM 9390 O O . GLU E 1 111 ? 161.053 123.126 128.730 1.00 20.34 211 GLU E O 1
ATOM 9396 N N . LYS E 1 112 ? 159.666 121.855 129.978 1.00 17.81 212 LYS E N 1
ATOM 9397 C CA . LYS E 1 112 ? 160.259 120.597 129.568 1.00 17.81 212 LYS E CA 1
ATOM 9398 C C . LYS E 1 112 ? 159.864 120.253 128.148 1.00 17.81 212 LYS E C 1
ATOM 9399 O O . LYS E 1 112 ? 160.619 119.587 127.440 1.00 17.81 212 LYS E O 1
ATOM 9405 N N . LEU E 1 113 ? 158.705 120.731 127.717 1.00 16.93 213 LEU E N 1
ATOM 9406 C CA . LEU E 1 113 ? 158.350 120.666 126.312 1.00 16.93 213 LEU E CA 1
ATOM 9407 C C . LEU E 1 113 ? 159.330 121.456 125.455 1.00 16.93 213 LEU E C 1
ATOM 9408 O O . LEU E 1 113 ? 159.806 120.955 124.426 1.00 16.93 213 LEU E O 1
ATOM 9413 N N . VAL E 1 114 ? 159.648 122.687 125.873 1.00 16.11 214 VAL E N 1
ATOM 9414 C CA . VAL E 1 114 ? 160.618 123.524 125.169 1.00 16.11 214 VAL E CA 1
ATOM 9415 C C . VAL E 1 114 ? 161.976 122.852 125.132 1.00 16.11 214 VAL E C 1
ATOM 9416 O O . VAL E 1 114 ? 162.624 122.776 124.077 1.00 16.11 214 VAL E O 1
ATOM 9420 N N . LYS E 1 115 ? 162.398 122.302 126.268 1.00 15.54 215 LYS E N 1
ATOM 9421 C CA . LYS E 1 115 ? 163.752 121.795 126.388 1.00 15.54 215 LYS E CA 1
ATOM 9422 C C . LYS E 1 115 ? 163.933 120.530 125.590 1.00 15.54 215 LYS E C 1
ATOM 9423 O O . LYS E 1 115 ? 164.976 120.325 124.969 1.00 15.54 215 LYS E O 1
ATOM 9429 N N . GLN E 1 116 ? 162.929 119.678 125.574 1.00 16.95 216 GLN E N 1
ATOM 9430 C CA . GLN E 1 116 ? 163.087 118.449 124.816 1.00 16.95 216 GLN E CA 1
ATOM 9431 C C . GLN E 1 116 ? 162.913 118.694 123.328 1.00 16.95 216 GLN E C 1
ATOM 9432 O O . GLN E 1 116 ? 163.517 117.982 122.516 1.00 16.95 216 GLN E O 1
ATOM 9438 N N . LEU E 1 117 ? 162.151 119.725 122.966 1.00 15.34 217 LEU E N 1
ATOM 9439 C CA . LEU E 1 117 ? 162.157 120.214 121.589 1.00 15.34 217 LEU E CA 1
ATOM 9440 C C . LEU E 1 117 ? 163.564 120.592 121.123 1.00 15.34 217 LEU E C 1
ATOM 9441 O O . LEU E 1 117 ? 164.052 120.070 120.115 1.00 15.34 217 LEU E O 1
ATOM 9446 N N . PHE E 1 118 ? 164.258 121.456 121.877 1.00 13.20 218 PHE E N 1
ATOM 9447 C CA . PHE E 1 118 ? 165.650 121.763 121.543 1.00 13.20 218 PHE E CA 1
ATOM 9448 C C . PHE E 1 118 ? 166.587 120.572 121.711 1.00 13.20 218 PHE E C 1
ATOM 9449 O O . PHE E 1 118 ? 167.690 120.604 121.176 1.00 13.20 218 PHE E O 1
ATOM 9457 N N . ALA E 1 119 ? 166.194 119.524 122.422 1.00 15.16 219 ALA E N 1
ATOM 9458 C CA . ALA E 1 119 ? 167.061 118.354 122.468 1.00 15.16 219 ALA E CA 1
ATOM 9459 C C . ALA E 1 119 ? 166.992 117.558 121.174 1.00 15.16 219 ALA E C 1
ATOM 9460 O O . ALA E 1 119 ? 168.020 117.098 120.662 1.00 15.16 219 ALA E O 1
ATOM 9462 N N . MET E 1 120 ? 165.793 117.389 120.622 1.00 14.93 220 MET E N 1
ATOM 9463 C CA . MET E 1 120 ? 165.700 116.728 119.331 1.00 14.93 220 MET E CA 1
ATOM 9464 C C . MET E 1 120 ? 166.158 117.628 118.214 1.00 14.93 220 MET E C 1
ATOM 9465 O O . MET E 1 120 ? 166.430 117.143 117.122 1.00 14.93 220 MET E O 1
ATOM 9470 N N . ALA E 1 121 ? 166.243 118.924 118.449 1.00 16.27 221 ALA E N 1
ATOM 9471 C CA . ALA E 1 121 ? 166.844 119.761 117.433 1.00 16.27 221 ALA E CA 1
ATOM 9472 C C . ALA E 1 121 ? 168.361 119.796 117.543 1.00 16.27 221 ALA E C 1
ATOM 9473 O O . ALA E 1 121 ? 169.038 119.981 116.531 1.00 16.27 221 ALA E O 1
ATOM 9475 N N . ARG E 1 122 ? 168.928 119.623 118.733 1.00 16.73 222 ARG E N 1
ATOM 9476 C CA . ARG E 1 122 ? 170.379 119.497 118.790 1.00 16.73 222 ARG E CA 1
ATOM 9477 C C . ARG E 1 122 ? 170.835 118.162 118.240 1.00 16.73 222 ARG E C 1
ATOM 9478 O O . ARG E 1 122 ? 171.843 118.095 117.534 1.00 16.73 222 ARG E O 1
ATOM 9486 N N . GLU E 1 123 ? 170.095 117.094 118.524 1.00 18.99 223 GLU E N 1
ATOM 9487 C CA . GLU E 1 123 ? 170.521 115.777 118.078 1.00 18.99 223 GLU E CA 1
ATOM 9488 C C . GLU E 1 123 ? 170.399 115.548 116.578 1.00 18.99 223 GLU E C 1
ATOM 9489 O O . GLU E 1 123 ? 170.847 114.500 116.102 1.00 18.99 223 GLU E O 1
ATOM 9495 N N . ASN E 1 124 ? 169.803 116.470 115.830 1.00 19.77 224 ASN E N 1
ATOM 9496 C CA . ASN E 1 124 ? 169.415 116.218 114.446 1.00 19.77 224 ASN E CA 1
ATOM 9497 C C . ASN E 1 124 ? 169.797 117.381 113.537 1.00 19.77 224 ASN E C 1
ATOM 9498 O O . ASN E 1 124 ? 168.955 117.950 112.842 1.00 19.77 224 ASN E O 1
ATOM 9503 N N . LYS E 1 125 ? 171.066 117.775 113.570 1.00 22.59 225 LYS E N 1
ATOM 9504 C CA . LYS E 1 125 ? 171.523 118.918 112.789 1.00 22.59 225 LYS E CA 1
ATOM 9505 C C . LYS E 1 125 ? 171.453 118.626 111.289 1.00 22.59 225 LYS E C 1
ATOM 9506 O O . LYS E 1 125 ? 171.589 117.473 110.872 1.00 22.59 225 LYS E O 1
ATOM 9512 N N . PRO E 1 126 ? 171.122 119.622 110.454 1.00 21.27 226 PRO E N 1
ATOM 9513 C CA . PRO E 1 126 ? 170.531 120.925 110.710 1.00 21.27 226 PRO E CA 1
ATOM 9514 C C . PRO E 1 126 ? 169.063 120.804 111.040 1.00 21.27 226 PRO E C 1
ATOM 9515 O O . PRO E 1 126 ? 168.432 119.834 110.658 1.00 21.27 226 PRO E O 1
ATOM 9519 N N . SER E 1 127 ? 168.513 121.795 111.726 1.00 16.74 227 SER E N 1
ATOM 9520 C CA . SER E 1 127 ? 167.114 121.758 112.093 1.00 16.74 227 SER E CA 1
ATOM 9521 C C . SER E 1 127 ? 166.522 123.138 111.955 1.00 16.74 227 SER E C 1
ATOM 9522 O O . SER E 1 127 ? 167.241 124.123 111.878 1.00 16.74 227 SER E O 1
ATOM 9525 N N . ILE E 1 128 ? 165.200 123.205 111.899 1.00 14.83 228 ILE E N 1
ATOM 9526 C CA . ILE E 1 128 ? 164.470 124.464 111.883 1.00 14.83 228 ILE E CA 1
ATOM 9527 C C . ILE E 1 128 ? 163.350 124.343 112.891 1.00 14.83 228 ILE E C 1
ATOM 9528 O O . ILE E 1 128 ? 162.649 123.336 112.914 1.00 14.83 228 ILE E O 1
ATOM 9533 N N . ILE E 1 129 ? 163.181 125.348 113.723 1.00 13.02 229 ILE E N 1
ATOM 9534 C CA . ILE E 1 129 ? 162.113 125.376 114.700 1.00 13.02 229 ILE E CA 1
ATOM 9535 C C . ILE E 1 129 ? 161.213 126.536 114.349 1.00 13.02 229 ILE E C 1
ATOM 9536 O O . ILE E 1 129 ? 161.667 127.678 114.325 1.00 13.02 229 ILE E O 1
ATOM 9541 N N . PHE E 1 130 ? 159.962 126.263 114.054 1.00 14.54 230 PHE E N 1
ATOM 9542 C CA . PHE E 1 130 ? 159.048 127.304 113.617 1.00 14.54 230 PHE E CA 1
ATOM 9543 C C . PHE E 1 130 ? 158.015 127.523 114.689 1.00 14.54 230 PHE E C 1
ATOM 9544 O O . PHE E 1 130 ? 157.067 126.761 114.792 1.00 14.54 230 PHE E O 1
ATOM 9552 N N . ILE E 1 131 ? 158.178 128.576 115.474 1.00 16.22 231 ILE E N 1
ATOM 9553 C CA . ILE E 1 131 ? 157.266 128.863 116.563 1.00 16.22 231 ILE E CA 1
ATOM 9554 C C . ILE E 1 131 ? 156.224 129.816 116.014 1.00 16.22 231 ILE E C 1
ATOM 9555 O O . ILE E 1 131 ? 156.472 130.997 115.895 1.00 16.22 231 ILE E O 1
ATOM 9560 N N . ASP E 1 132 ? 155.052 129.317 115.694 1.00 18.08 232 ASP E N 1
ATOM 9561 C CA . ASP E 1 132 ? 154.067 130.171 115.062 1.00 18.08 232 ASP E CA 1
ATOM 9562 C C . ASP E 1 132 ? 153.295 130.931 116.120 1.00 18.08 232 ASP E C 1
ATOM 9563 O O . ASP E 1 132 ? 152.845 130.351 117.105 1.00 18.08 232 ASP E O 1
ATOM 9568 N N . GLU E 1 133 ? 153.149 132.232 115.901 1.00 22.95 233 GLU E N 1
ATOM 9569 C CA . GLU E 1 133 ? 152.571 133.190 116.837 1.00 22.95 233 GLU E CA 1
ATOM 9570 C C . GLU E 1 133 ? 153.312 133.167 118.173 1.00 22.95 233 GLU E C 1
ATOM 9571 O O . GLU E 1 133 ? 152.853 132.644 119.178 1.00 22.95 233 GLU E O 1
ATOM 9577 N N . VAL E 1 134 ? 154.537 133.674 118.012 1.00 20.47 234 VAL E N 1
ATOM 9578 C CA . VAL E 1 134 ? 155.384 133.921 119.166 1.00 20.47 234 VAL E CA 1
ATOM 9579 C C . VAL E 1 134 ? 154.884 135.011 120.082 1.00 20.47 234 VAL E C 1
ATOM 9580 O O . VAL E 1 134 ? 155.417 135.160 121.177 1.00 20.47 234 VAL E O 1
ATOM 9584 N N . ASP E 1 135 ? 153.897 135.795 119.679 1.00 23.75 235 ASP E N 1
ATOM 9585 C CA . ASP E 1 135 ? 153.413 136.825 120.579 1.00 23.75 235 ASP E CA 1
ATOM 9586 C C . ASP E 1 135 ? 152.534 136.283 121.686 1.00 23.75 235 ASP E C 1
ATOM 9587 O O . ASP E 1 135 ? 152.141 137.050 122.561 1.00 23.75 235 ASP E O 1
ATOM 9592 N N . ALA E 1 136 ? 152.197 135.004 121.657 1.00 26.97 236 ALA E N 1
ATOM 9593 C CA . ALA E 1 136 ? 151.402 134.385 122.698 1.00 26.97 236 ALA E CA 1
ATOM 9594 C C . ALA E 1 136 ? 152.243 133.739 123.776 1.00 26.97 236 ALA E C 1
ATOM 9595 O O . ALA E 1 136 ? 151.707 133.379 124.823 1.00 26.97 236 ALA E O 1
ATOM 9597 N N . LEU E 1 137 ? 153.534 133.557 123.541 1.00 28.21 237 LEU E N 1
ATOM 9598 C CA . LEU E 1 137 ? 154.454 133.150 124.586 1.00 28.21 237 LEU E CA 1
ATOM 9599 C C . LEU E 1 137 ? 155.097 134.316 125.295 1.00 28.21 237 LEU E C 1
ATOM 9600 O O . LEU E 1 137 ? 155.413 134.200 126.471 1.00 28.21 237 LEU E O 1
ATOM 9605 N N . THR E 1 138 ? 155.311 135.426 124.591 1.00 32.09 238 THR E N 1
ATOM 9606 C CA . THR E 1 138 ? 156.291 136.462 124.914 1.00 32.09 238 THR E CA 1
ATOM 9607 C C . THR E 1 138 ? 155.621 137.831 124.952 1.00 32.09 238 THR E C 1
ATOM 9608 O O . THR E 1 138 ? 155.636 138.561 123.967 1.00 32.09 238 THR E O 1
ATOM 9612 N N . GLY E 1 139 ? 155.086 138.197 126.105 1.00 41.01 239 GLY E N 1
ATOM 9613 C CA . GLY E 1 139 ? 154.173 139.316 126.229 1.00 41.01 239 GLY E CA 1
ATOM 9614 C C . GLY E 1 139 ? 154.588 140.483 127.098 1.00 41.01 239 GLY E C 1
ATOM 9615 O O . GLY E 1 139 ? 153.863 140.816 128.031 1.00 41.01 239 GLY E O 1
ATOM 9616 N N . THR E 1 140 ? 155.815 140.964 126.924 1.00 46.39 240 THR E N 1
ATOM 9617 C CA . THR E 1 140 ? 156.413 142.215 127.414 1.00 46.39 240 THR E CA 1
ATOM 9618 C C . THR E 1 140 ? 156.630 142.280 128.923 1.00 46.39 240 THR E C 1
ATOM 9619 O O . THR E 1 140 ? 157.336 143.181 129.391 1.00 46.39 240 THR E O 1
ATOM 9623 N N . ARG E 1 141 ? 156.128 141.284 129.665 1.00 50.00 241 ARG E N 1
ATOM 9624 C CA . ARG E 1 141 ? 156.274 141.061 131.112 1.00 50.00 241 ARG E CA 1
ATOM 9625 C C . ARG E 1 141 ? 156.207 142.319 131.984 1.00 50.00 241 ARG E C 1
ATOM 9626 O O . ARG E 1 141 ? 157.159 142.672 132.684 1.00 50.00 241 ARG E O 1
ATOM 9634 N N . GLY E 1 142 ? 155.076 143.012 131.930 1.00 60.39 242 GLY E N 1
ATOM 9635 C CA . GLY E 1 142 ? 154.797 144.104 132.840 1.00 60.39 242 GLY E CA 1
ATOM 9636 C C . GLY E 1 142 ? 153.448 143.921 133.504 1.00 60.39 242 GLY E C 1
ATOM 9637 O O . GLY E 1 142 ? 153.125 144.594 134.486 1.00 60.39 242 GLY E O 1
ATOM 9638 N N . GLU E 1 143 ? 152.652 142.997 132.963 1.00 61.61 243 GLU E N 1
ATOM 9639 C CA . GLU E 1 143 ? 151.322 142.709 133.485 1.00 61.61 243 GLU E CA 1
ATOM 9640 C C . GLU E 1 143 ? 151.087 141.215 133.675 1.00 61.61 243 GLU E C 1
ATOM 9641 O O . GLU E 1 143 ? 150.055 140.834 134.241 1.00 61.61 243 GLU E O 1
ATOM 9647 N N . GLY E 1 144 ? 152.007 140.369 133.230 1.00 56.25 244 GLY E N 1
ATOM 9648 C CA . GLY E 1 144 ? 151.754 138.952 133.194 1.00 56.25 244 GLY E CA 1
ATOM 9649 C C . GLY E 1 144 ? 151.930 138.283 134.535 1.00 56.25 244 GLY E C 1
ATOM 9650 O O . GLY E 1 144 ? 152.433 138.855 135.491 1.00 56.25 244 GLY E O 1
ATOM 9651 N N . GLU E 1 145 ? 151.503 137.033 134.589 1.00 49.65 245 GLU E N 1
ATOM 9652 C CA . GLU E 1 145 ? 151.608 136.251 135.801 1.00 49.65 245 GLU E CA 1
ATOM 9653 C C . GLU E 1 145 ? 153.001 135.669 135.965 1.00 49.65 245 GLU E C 1
ATOM 9654 O O . GLU E 1 145 ? 153.755 135.502 134.999 1.00 49.65 245 GLU E O 1
ATOM 9660 N N . SER E 1 146 ? 153.287 135.296 137.216 1.00 41.16 246 SER E N 1
ATOM 9661 C CA . SER E 1 146 ? 154.625 134.925 137.662 1.00 41.16 246 SER E CA 1
ATOM 9662 C C . SER E 1 146 ? 155.177 133.743 136.895 1.00 41.16 246 SER E C 1
ATOM 9663 O O . SER E 1 146 ? 156.224 133.855 136.240 1.00 41.16 246 SER E O 1
ATOM 9666 N N . GLU E 1 147 ? 154.461 132.624 136.928 1.00 37.84 247 GLU E N 1
ATOM 9667 C CA . GLU E 1 147 ? 155.010 131.386 136.404 1.00 37.84 247 GLU E CA 1
ATOM 9668 C C . GLU E 1 147 ? 155.139 131.442 134.899 1.00 37.84 247 GLU E C 1
ATOM 9669 O O . GLU E 1 147 ? 156.251 131.368 134.361 1.00 37.84 247 GLU E O 1
ATOM 9675 N N . ALA E 1 148 ? 154.008 131.575 134.215 1.00 35.72 248 ALA E N 1
ATOM 9676 C CA . ALA E 1 148 ? 153.978 131.478 132.766 1.00 35.72 248 ALA E CA 1
ATOM 9677 C C . ALA E 1 148 ? 154.808 132.564 132.130 1.00 35.72 248 ALA E C 1
ATOM 9678 O O . ALA E 1 148 ? 155.645 132.275 131.264 1.00 35.72 248 ALA E O 1
ATOM 9680 N N . SER E 1 149 ? 154.661 133.855 132.442 1.00 33.89 249 SER E N 1
ATOM 9681 C CA . SER E 1 149 ? 155.515 134.937 132.020 1.00 33.89 249 SER E CA 1
ATOM 9682 C C . SER E 1 149 ? 156.963 134.596 132.278 1.00 33.89 249 SER E C 1
ATOM 9683 O O . SER E 1 149 ? 157.668 134.246 131.330 1.00 33.89 249 SER E O 1
ATOM 9686 N N . ARG E 1 150 ? 157.373 134.535 133.537 1.00 33.57 250 ARG E N 1
ATOM 9687 C CA . ARG E 1 150 ? 158.800 134.499 133.781 1.00 33.57 250 ARG E CA 1
ATOM 9688 C C . ARG E 1 150 ? 159.404 133.165 133.397 1.00 33.57 250 ARG E C 1
ATOM 9689 O O . ARG E 1 150 ? 160.562 133.100 132.977 1.00 33.57 250 ARG E O 1
ATOM 9697 N N . ARG E 1 151 ? 158.615 132.123 133.415 1.00 31.00 251 ARG E N 1
ATOM 9698 C CA . ARG E 1 151 ? 159.229 130.831 133.263 1.00 31.00 251 ARG E CA 1
ATOM 9699 C C . ARG E 1 151 ? 159.201 130.361 131.825 1.00 31.00 251 ARG E C 1
ATOM 9700 O O . ARG E 1 151 ? 160.164 129.733 131.367 1.00 31.00 251 ARG E O 1
ATOM 9708 N N . ILE E 1 152 ? 158.163 130.700 131.066 1.00 26.70 252 ILE E N 1
ATOM 9709 C CA . ILE E 1 152 ? 158.247 130.306 129.671 1.00 26.70 252 ILE E CA 1
ATOM 9710 C C . ILE E 1 152 ? 159.130 131.271 128.900 1.00 26.70 252 ILE E C 1
ATOM 9711 O O . ILE E 1 152 ? 159.928 130.843 128.057 1.00 26.70 252 ILE E O 1
ATOM 9716 N N . LYS E 1 153 ? 159.041 132.571 129.197 1.00 27.41 253 LYS E N 1
ATOM 9717 C CA . LYS E 1 153 ? 159.918 133.520 128.528 1.00 27.41 253 LYS E CA 1
ATOM 9718 C C . LYS E 1 153 ? 161.361 133.268 128.895 1.00 27.41 253 LYS E C 1
ATOM 9719 O O . LYS E 1 153 ? 162.224 133.221 128.017 1.00 27.41 253 LYS E O 1
ATOM 9725 N N . THR E 1 154 ? 161.623 133.004 130.170 1.00 23.66 254 THR E N 1
ATOM 9726 C CA . THR E 1 154 ? 162.987 132.788 130.627 1.00 23.66 254 THR E CA 1
ATOM 9727 C C . THR E 1 154 ? 163.583 131.507 130.067 1.00 23.66 254 THR E C 1
ATOM 9728 O O . THR E 1 154 ? 164.751 131.495 129.662 1.00 23.66 254 THR E O 1
ATOM 9732 N N . GLU E 1 155 ? 162.798 130.440 129.963 1.00 22.15 255 GLU E N 1
ATOM 9733 C CA . GLU E 1 155 ? 163.384 129.238 129.389 1.00 22.15 255 GLU E CA 1
ATOM 9734 C C . GLU E 1 155 ? 163.585 129.368 127.890 1.00 22.15 255 GLU E C 1
ATOM 9735 O O . GLU E 1 155 ? 164.514 128.774 127.329 1.00 22.15 255 GLU E O 1
ATOM 9741 N N . LEU E 1 156 ? 162.806 130.217 127.242 1.00 21.96 256 LEU E N 1
ATOM 9742 C CA . LEU E 1 156 ? 163.052 130.449 125.830 1.00 21.96 256 LEU E CA 1
ATOM 9743 C C . LEU E 1 156 ? 164.333 131.250 125.616 1.00 21.96 256 LEU E C 1
ATOM 9744 O O . LEU E 1 156 ? 165.109 130.942 124.712 1.00 21.96 256 LEU E O 1
ATOM 9749 N N . LEU E 1 157 ? 164.589 132.245 126.472 1.00 19.12 257 LEU E N 1
ATOM 9750 C CA . LEU E 1 157 ? 165.813 133.043 126.412 1.00 19.12 257 LEU E CA 1
ATOM 9751 C C . LEU E 1 157 ? 167.054 132.197 126.602 1.00 19.12 257 LEU E C 1
ATOM 9752 O O . LEU E 1 157 ? 167.927 132.122 125.721 1.00 19.12 257 LEU E O 1
ATOM 9757 N N . VAL E 1 158 ? 167.150 131.567 127.773 1.00 19.24 258 VAL E N 1
ATOM 9758 C CA . VAL E 1 158 ? 168.289 130.732 128.133 1.00 19.24 258 VAL E CA 1
ATOM 9759 C C . VAL E 1 158 ? 168.466 129.597 127.154 1.00 19.24 258 VAL E C 1
ATOM 9760 O O . VAL E 1 158 ? 169.587 129.196 126.839 1.00 19.24 258 VAL E O 1
ATOM 9764 N N . GLN E 1 159 ? 167.383 129.126 126.581 1.00 18.38 259 GLN E N 1
ATOM 9765 C CA . GLN E 1 159 ? 167.526 128.006 125.684 1.00 18.38 259 GLN E CA 1
ATOM 9766 C C . GLN E 1 159 ? 168.005 128.459 124.312 1.00 18.38 259 GLN E C 1
ATOM 9767 O O . GLN E 1 159 ? 168.689 127.701 123.628 1.00 18.38 259 GLN E O 1
ATOM 9773 N N . MET E 1 160 ? 167.716 129.699 123.913 1.00 17.98 260 MET E N 1
ATOM 9774 C CA . MET E 1 160 ? 168.160 130.148 122.595 1.00 17.98 260 MET E CA 1
ATOM 9775 C C . MET E 1 160 ? 169.649 130.431 122.563 1.00 17.98 260 MET E C 1
ATOM 9776 O O . MET E 1 160 ? 170.338 129.934 121.673 1.00 17.98 260 MET E O 1
ATOM 9781 N N . ASN E 1 161 ? 170.200 131.204 123.507 1.00 18.74 261 ASN E N 1
ATOM 9782 C CA . ASN E 1 161 ? 171.668 131.234 123.470 1.00 18.74 261 ASN E CA 1
ATOM 9783 C C . ASN E 1 161 ? 172.337 130.662 124.717 1.00 18.74 261 ASN E C 1
ATOM 9784 O O . ASN E 1 161 ? 173.133 129.730 124.572 1.00 18.74 261 ASN E O 1
ATOM 9789 N N . GLY E 1 162 ? 172.048 131.165 125.924 1.00 15.25 262 GLY E N 1
ATOM 9790 C CA . GLY E 1 162 ? 172.494 130.588 127.182 1.00 15.25 262 GLY E CA 1
ATOM 9791 C C . GLY E 1 162 ? 173.967 130.311 127.373 1.00 15.25 262 GLY E C 1
ATOM 9792 O O . GLY E 1 162 ? 174.792 130.913 126.693 1.00 15.25 262 GLY E O 1
ATOM 9793 N N . VAL E 1 163 ? 174.308 129.386 128.268 1.00 14.37 263 VAL E N 1
ATOM 9794 C CA . VAL E 1 163 ? 175.693 129.012 128.533 1.00 14.37 263 VAL E CA 1
ATOM 9795 C C . VAL E 1 163 ? 176.011 127.624 127.992 1.00 14.37 263 VAL E C 1
ATOM 9796 O O . VAL E 1 163 ? 176.853 127.473 127.107 1.00 14.37 263 VAL E O 1
ATOM 9800 N N . GLY E 1 164 ? 175.354 126.599 128.508 1.00 15.90 264 GLY E N 1
ATOM 9801 C CA . GLY E 1 164 ? 175.702 125.259 128.092 1.00 15.90 264 GLY E CA 1
ATOM 9802 C C . GLY E 1 164 ? 174.810 124.708 127.004 1.00 15.90 264 GLY E C 1
ATOM 9803 O O . GLY E 1 164 ? 174.433 123.536 127.052 1.00 15.90 264 GLY E O 1
ATOM 9804 N N . ASN E 1 165 ? 174.472 125.514 126.006 1.00 18.43 265 ASN E N 1
ATOM 9805 C CA . ASN E 1 165 ? 173.327 125.162 125.190 1.00 18.43 265 ASN E CA 1
ATOM 9806 C C . ASN E 1 165 ? 173.602 124.906 123.719 1.00 18.43 265 ASN E C 1
ATOM 9807 O O . ASN E 1 165 ? 172.935 124.034 123.177 1.00 18.43 265 ASN E O 1
ATOM 9812 N N . ASP E 1 166 ? 174.541 125.600 123.066 1.00 20.20 266 ASP E N 1
ATOM 9813 C CA . ASP E 1 166 ? 175.029 125.244 121.719 1.00 20.20 266 ASP E CA 1
ATOM 9814 C C . ASP E 1 166 ? 173.917 125.289 120.663 1.00 20.20 266 ASP E C 1
ATOM 9815 O O . ASP E 1 166 ? 173.412 124.269 120.211 1.00 20.20 266 ASP E O 1
ATOM 9820 N N . SER E 1 167 ? 173.516 126.504 120.305 1.00 22.03 267 SER E N 1
ATOM 9821 C CA . SER E 1 167 ? 172.616 126.701 119.167 1.00 22.03 267 SER E CA 1
ATOM 9822 C C . SER E 1 167 ? 173.393 126.645 117.850 1.00 22.03 267 SER E C 1
ATOM 9823 O O . SER E 1 167 ? 173.531 127.629 117.124 1.00 22.03 267 SER E O 1
ATOM 9826 N N . GLN E 1 168 ? 173.908 125.460 117.547 1.00 20.70 268 GLN E N 1
ATOM 9827 C CA . GLN E 1 168 ? 174.531 125.162 116.265 1.00 20.70 268 GLN E CA 1
ATOM 9828 C C . GLN E 1 168 ? 173.526 124.486 115.358 1.00 20.70 268 GLN E C 1
ATOM 9829 O O . GLN E 1 168 ? 172.941 123.467 115.731 1.00 20.70 268 GLN E O 1
ATOM 9835 N N . GLY E 1 169 ? 173.333 125.038 114.169 1.00 17.51 269 GLY E N 1
ATOM 9836 C CA . GLY E 1 169 ? 172.567 124.318 113.185 1.00 17.51 269 GLY E CA 1
ATOM 9837 C C . GLY E 1 169 ? 171.078 124.339 113.376 1.00 17.51 269 GLY E C 1
ATOM 9838 O O . GLY E 1 169 ? 170.372 123.726 112.581 1.00 17.51 269 GLY E O 1
ATOM 9839 N N . VAL E 1 170 ? 170.569 125.005 114.400 1.00 15.26 270 VAL E N 1
ATOM 9840 C CA . VAL E 1 170 ? 169.142 125.237 114.509 1.00 15.26 270 VAL E CA 1
ATOM 9841 C C . VAL E 1 170 ? 168.892 126.668 114.089 1.00 15.26 270 VAL E C 1
ATOM 9842 O O . VAL E 1 170 ? 169.754 127.534 114.219 1.00 15.26 270 VAL E O 1
ATOM 9846 N N . LEU E 1 171 ? 167.732 126.892 113.510 1.00 12.47 271 LEU E N 1
ATOM 9847 C CA . LEU E 1 171 ? 167.265 128.208 113.138 1.00 12.47 271 LEU E CA 1
ATOM 9848 C C . LEU E 1 171 ? 165.905 128.385 113.759 1.00 12.47 271 LEU E C 1
ATOM 9849 O O . LEU E 1 171 ? 165.102 127.464 113.739 1.00 12.47 271 LEU E O 1
ATOM 9854 N N . VAL E 1 172 ? 165.734 129.457 114.511 1.00 12.38 272 VAL E N 1
ATOM 9855 C CA . VAL E 1 172 ? 164.482 129.649 115.204 1.00 12.38 272 VAL E CA 1
ATOM 9856 C C . 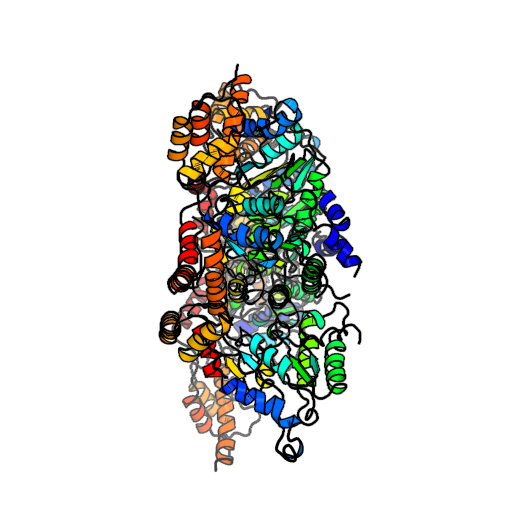VAL E 1 172 ? 163.689 130.656 114.399 1.00 12.38 272 VAL E C 1
ATOM 9857 O O . VAL E 1 172 ? 163.992 131.847 114.437 1.00 12.38 272 VAL E O 1
ATOM 9861 N N . LEU E 1 173 ? 162.674 130.214 113.674 1.00 13.04 273 LEU E N 1
ATOM 9862 C CA . LEU E 1 173 ? 161.798 131.162 113.007 1.00 13.04 273 LEU E CA 1
ATOM 9863 C C . LEU E 1 173 ? 160.785 131.728 113.981 1.00 13.04 273 LEU E C 1
ATOM 9864 O O . LEU E 1 173 ? 160.877 131.554 115.187 1.00 13.04 273 LEU E O 1
ATOM 9869 N N . GLY E 1 174 ? 159.800 132.417 113.466 1.00 15.62 274 GLY E N 1
ATOM 9870 C CA . GLY E 1 174 ? 158.759 132.889 114.332 1.00 15.62 274 GLY E CA 1
ATOM 9871 C C . GLY E 1 174 ? 157.943 133.901 113.591 1.00 15.62 274 GLY E C 1
ATOM 9872 O O . GLY E 1 174 ? 158.509 134.713 112.875 1.00 15.62 274 GLY E O 1
ATOM 9873 N N . ALA E 1 175 ? 156.635 133.870 113.719 1.00 18.34 275 ALA E N 1
ATOM 9874 C CA . ALA E 1 175 ? 155.791 134.844 113.069 1.00 18.34 275 ALA E CA 1
ATOM 9875 C C . ALA E 1 175 ? 154.946 135.524 114.118 1.00 18.34 275 ALA E C 1
ATOM 9876 O O . ALA E 1 175 ? 154.721 134.964 115.173 1.00 18.34 275 ALA E O 1
ATOM 9878 N N . THR E 1 176 ? 154.489 136.736 113.842 1.00 20.91 276 THR E N 1
ATOM 9879 C CA . THR E 1 176 ? 153.606 137.415 114.777 1.00 20.91 276 THR E CA 1
ATOM 9880 C C . THR E 1 176 ? 152.821 138.496 114.062 1.00 20.91 276 THR E C 1
ATOM 9881 O O . THR E 1 176 ? 153.226 138.991 113.017 1.00 20.91 276 THR E O 1
ATOM 9885 N N . ASN E 1 177 ? 151.681 138.855 114.641 1.00 23.00 277 ASN E N 1
ATOM 9886 C CA . ASN E 1 177 ? 150.908 139.980 114.153 1.00 23.00 277 ASN E CA 1
ATOM 9887 C C . ASN E 1 177 ? 150.997 141.191 115.044 1.00 23.00 277 ASN E C 1
ATOM 9888 O O . ASN E 1 177 ? 150.617 142.278 114.615 1.00 23.00 277 ASN E O 1
ATOM 9893 N N . ILE E 1 178 ? 151.433 141.024 116.281 1.00 25.15 278 ILE E N 1
ATOM 9894 C CA . ILE E 1 178 ? 151.537 142.132 117.209 1.00 25.15 278 ILE E CA 1
ATOM 9895 C C . ILE E 1 178 ? 153.005 142.254 117.558 1.00 25.15 278 ILE E C 1
ATOM 9896 O O . ILE E 1 178 ? 153.397 141.818 118.641 1.00 25.15 278 ILE E O 1
ATOM 9901 N N . PRO E 1 179 ? 153.858 142.810 116.705 1.00 26.53 279 PRO E N 1
ATOM 9902 C CA . PRO E 1 179 ? 155.278 142.790 117.013 1.00 26.53 279 PRO E CA 1
ATOM 9903 C C . PRO E 1 179 ? 155.691 143.809 118.049 1.00 26.53 279 PRO E C 1
ATOM 9904 O O . PRO E 1 179 ? 156.823 143.743 118.527 1.00 26.53 279 PRO E O 1
ATOM 9908 N N . TRP E 1 180 ? 154.828 144.729 118.436 1.00 27.13 280 TRP E N 1
ATOM 9909 C CA . TRP E 1 180 ? 155.178 145.695 119.460 1.00 27.13 280 TRP E CA 1
ATOM 9910 C C . TRP E 1 180 ? 154.904 145.202 120.860 1.00 27.13 280 TRP E C 1
ATOM 9911 O O . TRP E 1 180 ? 155.317 145.855 121.813 1.00 27.13 280 TRP E O 1
ATOM 9922 N N . GLN E 1 181 ? 154.220 144.078 121.014 1.00 30.25 281 GLN E N 1
ATOM 9923 C CA . GLN E 1 181 ? 153.968 143.488 122.323 1.00 30.25 281 GLN E CA 1
ATOM 9924 C C . GLN E 1 181 ? 154.942 142.388 122.628 1.00 30.25 281 GLN E C 1
ATOM 9925 O O . GLN E 1 181 ? 154.583 141.387 123.225 1.00 30.25 281 GLN E O 1
ATOM 9931 N N . LEU E 1 182 ? 156.177 142.544 122.219 1.00 32.30 282 LEU E N 1
ATOM 9932 C CA . LEU E 1 182 ? 157.163 141.496 122.328 1.00 32.30 282 LEU E CA 1
ATOM 9933 C C . LEU E 1 182 ? 158.232 141.994 123.281 1.00 32.30 282 LEU E C 1
ATOM 9934 O O . LEU E 1 182 ? 158.559 143.179 123.276 1.00 32.30 282 LEU E O 1
ATOM 9939 N N . ASP E 1 183 ? 158.740 141.110 124.126 1.00 33.89 283 ASP E N 1
ATOM 9940 C CA . ASP E 1 183 ? 159.721 141.504 125.126 1.00 33.89 283 ASP E CA 1
ATOM 9941 C C . ASP E 1 183 ? 161.042 141.871 124.474 1.00 33.89 283 ASP E C 1
ATOM 9942 O O . ASP E 1 183 ? 161.464 141.234 123.511 1.00 33.89 283 ASP E O 1
ATOM 9947 N N . SER E 1 184 ? 161.711 142.888 125.018 1.00 29.08 284 SER E N 1
ATOM 9948 C CA . SER E 1 184 ? 162.898 143.434 124.374 1.00 29.08 284 SER E CA 1
ATOM 9949 C C . SER E 1 184 ? 164.092 142.493 124.389 1.00 29.08 284 SER E C 1
ATOM 9950 O O . SER E 1 184 ? 164.964 142.613 123.523 1.00 29.08 284 SER E O 1
ATOM 9953 N N . ALA E 1 185 ? 164.149 141.549 125.324 1.00 29.00 285 ALA E N 1
ATOM 9954 C CA . ALA E 1 185 ? 165.192 140.537 125.259 1.00 29.00 285 ALA E CA 1
ATOM 9955 C C . ALA E 1 185 ? 164.946 139.564 124.125 1.00 29.00 285 ALA E C 1
ATOM 9956 O O . ALA E 1 185 ? 165.893 139.032 123.532 1.00 29.00 285 ALA E O 1
ATOM 9958 N N . ILE E 1 186 ? 163.690 139.360 123.770 1.00 25.31 286 ILE E N 1
ATOM 9959 C CA . ILE E 1 186 ? 163.368 138.436 122.707 1.00 25.31 286 ILE E CA 1
ATOM 9960 C C . ILE E 1 186 ? 163.336 139.151 121.376 1.00 25.31 286 ILE E C 1
ATOM 9961 O O . ILE E 1 186 ? 163.580 138.545 120.339 1.00 25.31 286 ILE E O 1
ATOM 9966 N N . ARG E 1 187 ? 163.087 140.445 121.385 1.00 27.70 287 ARG E N 1
ATOM 9967 C CA . ARG E 1 187 ? 163.394 141.255 120.223 1.00 27.70 287 ARG E CA 1
ATOM 9968 C C . ARG E 1 187 ? 164.882 141.257 119.941 1.00 27.70 287 ARG E C 1
ATOM 9969 O O . ARG E 1 187 ? 165.299 141.344 118.789 1.00 27.70 287 ARG E O 1
ATOM 9977 N N . ARG E 1 188 ? 165.696 141.157 120.977 1.00 24.09 288 ARG E N 1
ATOM 9978 C CA . ARG E 1 188 ? 167.127 141.061 120.765 1.00 24.09 288 ARG E CA 1
ATOM 9979 C C . ARG E 1 188 ? 167.524 139.716 120.174 1.00 24.09 288 ARG E C 1
ATOM 9980 O O . ARG E 1 188 ? 168.414 139.658 119.327 1.00 24.09 288 ARG E O 1
ATOM 9988 N N . ARG E 1 189 ? 166.903 138.615 120.621 1.00 20.04 289 ARG E N 1
ATOM 9989 C CA . ARG E 1 189 ? 167.346 137.291 120.167 1.00 20.04 289 ARG E CA 1
ATOM 9990 C C . ARG E 1 189 ? 167.062 137.039 118.701 1.00 20.04 289 ARG E C 1
ATOM 9991 O O . ARG E 1 189 ? 167.804 136.303 118.054 1.00 20.04 289 ARG E O 1
ATOM 9999 N N . PHE E 1 190 ? 165.965 137.570 118.190 1.00 17.72 290 PHE E N 1
ATOM 10000 C CA . PHE E 1 190 ? 165.592 137.468 116.784 1.00 17.72 290 PHE E CA 1
ATOM 10001 C C . PHE E 1 190 ? 166.368 138.516 116.025 1.00 17.72 290 PHE E C 1
ATOM 10002 O O . PHE E 1 190 ? 166.050 139.698 116.083 1.00 17.72 290 PHE E O 1
ATOM 10010 N N . GLU E 1 191 ? 167.384 138.107 115.303 1.00 17.66 291 GLU E N 1
ATOM 10011 C CA . GLU E 1 191 ? 168.334 139.101 114.874 1.00 17.66 291 GLU E CA 1
ATOM 10012 C C . GLU E 1 191 ? 168.064 139.649 113.492 1.00 17.66 291 GLU E C 1
ATOM 10013 O O . GLU E 1 191 ? 168.814 140.510 113.048 1.00 17.66 291 GLU E O 1
ATOM 10019 N N . ARG E 1 192 ? 167.019 139.205 112.795 1.00 17.64 292 ARG E N 1
ATOM 10020 C CA . ARG E 1 192 ? 166.617 139.839 111.539 1.00 17.64 292 ARG E CA 1
ATOM 10021 C C . ARG E 1 192 ? 165.102 139.931 111.514 1.00 17.64 292 ARG E C 1
ATOM 10022 O O . ARG E 1 192 ? 164.442 139.045 110.997 1.00 17.64 292 ARG E O 1
ATOM 10030 N N . ARG E 1 193 ? 164.558 141.022 112.009 1.00 21.05 293 ARG E N 1
ATOM 10031 C CA . ARG E 1 193 ? 163.116 141.229 111.990 1.00 21.05 293 ARG E CA 1
ATOM 10032 C C . ARG E 1 193 ? 162.684 141.693 110.608 1.00 21.05 293 ARG E C 1
ATOM 10033 O O . ARG E 1 193 ? 162.754 142.876 110.310 1.00 21.05 293 ARG E O 1
ATOM 10041 N N . ILE E 1 194 ? 162.176 140.797 109.775 1.00 22.98 294 ILE E N 1
ATOM 10042 C CA . ILE E 1 194 ? 161.746 141.135 108.419 1.00 22.98 294 ILE E CA 1
ATOM 10043 C C . ILE E 1 194 ? 160.254 141.417 108.426 1.00 22.98 294 ILE E C 1
ATOM 10044 O O . ILE E 1 194 ? 159.516 140.766 109.158 1.00 22.98 294 ILE E O 1
ATOM 10049 N N . TYR E 1 195 ? 159.799 142.361 107.607 1.00 29.11 295 TYR E N 1
ATOM 10050 C CA . TYR E 1 195 ? 158.412 142.811 107.569 1.00 29.11 295 TYR E CA 1
ATOM 10051 C C . TYR E 1 195 ? 157.735 142.363 106.292 1.00 29.11 295 TYR E C 1
ATOM 10052 O O . TYR E 1 195 ? 158.180 142.723 105.208 1.00 29.11 295 TYR E O 1
ATOM 10061 N N . ILE E 1 196 ? 156.637 141.627 106.413 1.00 30.72 296 ILE E N 1
ATOM 10062 C CA . ILE E 1 196 ? 155.926 141.072 105.266 1.00 30.72 296 ILE E CA 1
ATOM 10063 C C . ILE E 1 196 ? 154.707 141.955 105.003 1.00 30.72 296 ILE E C 1
ATOM 10064 O O . ILE E 1 196 ? 153.747 141.891 105.775 1.00 30.72 296 ILE E O 1
ATOM 10069 N N . PRO E 1 197 ? 154.694 142.762 103.945 1.00 37.41 297 PRO E N 1
ATOM 10070 C CA . PRO E 1 197 ? 153.621 143.745 103.788 1.00 37.41 297 PRO E CA 1
ATOM 10071 C C . PRO E 1 197 ? 152.476 143.290 102.908 1.00 37.41 297 PRO E C 1
ATOM 10072 O O . PRO E 1 197 ? 152.531 142.210 102.326 1.00 37.41 297 PRO E O 1
ATOM 10076 N N . LEU E 1 198 ? 151.440 144.119 102.801 1.00 45.38 298 LEU E N 1
ATOM 10077 C CA . LEU E 1 198 ? 150.365 143.886 101.849 1.00 45.38 298 LEU E CA 1
ATOM 10078 C C . LEU E 1 198 ? 150.910 143.948 100.429 1.00 45.38 298 LEU E C 1
ATOM 10079 O O . LEU E 1 198 ? 151.802 144.744 100.149 1.00 45.38 298 LEU E O 1
ATOM 10084 N N . PRO E 1 199 ? 150.485 143.023 99.575 1.00 54.12 299 PRO E N 1
ATOM 10085 C CA . PRO E 1 199 ? 151.185 142.760 98.324 1.00 54.12 299 PRO E CA 1
ATOM 10086 C C . PRO E 1 199 ? 150.744 143.668 97.186 1.00 54.12 299 PRO E C 1
ATOM 10087 O O . PRO E 1 199 ? 149.753 144.392 97.267 1.00 54.12 299 PRO E O 1
ATOM 10091 N N . ASP E 1 200 ? 151.514 143.595 96.119 1.00 68.64 300 ASP E N 1
ATOM 10092 C CA . ASP E 1 200 ? 151.317 144.367 94.906 1.00 68.64 300 ASP E CA 1
ATOM 10093 C C . ASP E 1 200 ? 150.495 143.594 93.871 1.00 68.64 300 ASP E C 1
ATOM 10094 O O . ASP E 1 200 ? 149.756 142.651 94.168 1.00 68.64 300 ASP E O 1
ATOM 10099 N N . LEU E 1 201 ? 150.633 144.042 92.639 1.00 70.40 301 LEU E N 1
ATOM 10100 C CA . LEU E 1 201 ? 149.815 143.723 91.473 1.00 70.40 301 LEU E CA 1
ATOM 10101 C C . LEU E 1 201 ? 150.217 142.411 90.814 1.00 70.40 301 LEU E C 1
ATOM 10102 O O . LEU E 1 201 ? 149.360 141.559 90.526 1.00 70.40 301 LEU E O 1
ATOM 10107 N N . ALA E 1 202 ? 151.512 142.237 90.556 1.00 71.41 302 ALA E N 1
ATOM 10108 C CA . ALA E 1 202 ? 151.987 141.035 89.885 1.00 71.41 302 ALA E CA 1
ATOM 10109 C C . ALA E 1 202 ? 151.772 139.796 90.730 1.00 71.41 302 ALA E C 1
ATOM 10110 O O . ALA E 1 202 ? 151.486 138.718 90.194 1.00 71.41 302 ALA E O 1
ATOM 10112 N N . ALA E 1 203 ? 151.873 139.941 92.048 1.00 70.33 303 ALA E N 1
ATOM 10113 C CA . ALA E 1 203 ? 151.650 138.816 92.939 1.00 70.33 303 ALA E CA 1
ATOM 10114 C C . ALA E 1 203 ? 150.195 138.389 92.941 1.00 70.33 303 ALA E C 1
ATOM 10115 O O . ALA E 1 203 ? 149.902 137.190 92.919 1.00 70.33 303 ALA E O 1
ATOM 10117 N N . ARG E 1 204 ? 149.274 139.354 92.974 1.00 74.33 304 ARG E N 1
ATOM 10118 C CA . ARG E 1 204 ? 147.855 139.032 92.941 1.00 74.33 304 ARG E CA 1
ATOM 10119 C C . ARG E 1 204 ? 147.465 138.354 91.645 1.00 74.33 304 ARG E C 1
ATOM 10120 O O . ARG E 1 204 ? 146.715 137.367 91.659 1.00 74.33 304 ARG E O 1
ATOM 10128 N N . THR E 1 205 ? 147.994 138.842 90.522 1.00 76.45 305 THR E N 1
ATOM 10129 C CA . THR E 1 205 ? 147.724 138.195 89.244 1.00 76.45 305 THR E CA 1
ATOM 10130 C C . THR E 1 205 ? 148.267 136.776 89.223 1.00 76.45 305 THR E C 1
ATOM 10131 O O . THR E 1 205 ? 147.600 135.848 88.735 1.00 76.45 305 THR E O 1
ATOM 10135 N N . THR E 1 206 ? 149.439 136.580 89.827 1.00 76.66 306 THR E N 1
ATOM 10136 C CA . THR E 1 206 ? 150.008 135.245 89.930 1.00 76.66 306 THR E CA 1
ATOM 10137 C C . THR E 1 206 ? 149.147 134.341 90.794 1.00 76.66 306 THR E C 1
ATOM 10138 O O . THR E 1 206 ? 148.969 133.162 90.475 1.00 76.66 306 THR E O 1
ATOM 10142 N N . MET E 1 207 ? 148.558 134.881 91.863 1.00 78.51 307 MET E N 1
ATOM 10143 C CA . MET E 1 207 ? 147.767 134.035 92.748 1.00 78.51 307 MET E CA 1
ATOM 10144 C C . MET E 1 207 ? 146.456 133.620 92.118 1.00 78.51 307 MET E C 1
ATOM 10145 O O . MET E 1 207 ? 145.997 132.503 92.365 1.00 78.51 307 MET E O 1
ATOM 10150 N N . PHE E 1 208 ? 145.844 134.482 91.303 1.00 82.30 308 PHE E N 1
ATOM 10151 C CA . PHE E 1 208 ? 144.667 134.029 90.573 1.00 82.30 308 PHE E CA 1
ATOM 10152 C C . PHE E 1 208 ? 145.016 132.938 89.579 1.00 82.30 308 PHE E C 1
ATOM 10153 O O . PHE E 1 208 ? 144.308 131.922 89.497 1.00 82.30 308 PHE E O 1
ATOM 10161 N N . GLU E 1 209 ? 146.119 133.120 88.843 1.00 85.78 309 GLU E N 1
ATOM 10162 C CA . GLU E 1 209 ? 146.533 132.108 87.877 1.00 85.78 309 GLU E CA 1
ATOM 10163 C C . GLU E 1 209 ? 146.874 130.781 88.535 1.00 85.78 309 GLU E C 1
ATOM 10164 O O . GLU E 1 209 ? 146.663 129.726 87.934 1.00 85.78 309 GLU E O 1
ATOM 10170 N N . ILE E 1 210 ? 147.407 130.809 89.756 1.00 84.69 310 ILE E N 1
ATOM 10171 C CA . ILE E 1 210 ? 147.701 129.563 90.458 1.00 84.69 310 ILE E CA 1
ATOM 10172 C C . ILE E 1 210 ? 146.421 128.918 90.967 1.00 84.69 310 ILE E C 1
ATOM 10173 O O . ILE E 1 210 ? 146.175 127.728 90.739 1.00 84.69 310 ILE E O 1
ATOM 10178 N N . ASN E 1 211 ? 145.589 129.693 91.665 1.00 85.96 311 ASN E N 1
ATOM 10179 C CA . ASN E 1 211 ? 144.441 129.120 92.348 1.00 85.96 311 ASN E CA 1
ATOM 10180 C C . ASN E 1 211 ? 143.351 128.645 91.409 1.00 85.96 311 ASN E C 1
ATOM 10181 O O . ASN E 1 211 ? 142.547 127.810 91.824 1.00 85.96 311 ASN E O 1
ATOM 10186 N N . VAL E 1 212 ? 143.287 129.124 90.164 1.00 90.65 312 VAL E N 1
ATOM 10187 C CA . VAL E 1 212 ? 142.321 128.472 89.283 1.00 90.65 312 VAL E CA 1
ATOM 10188 C C . VAL E 1 212 ? 142.812 127.111 88.828 1.00 90.65 312 VAL E C 1
ATOM 10189 O O . VAL E 1 212 ? 141.996 126.290 88.410 1.00 90.65 312 VAL E O 1
ATOM 10193 N N . GLY E 1 213 ? 144.111 126.844 88.919 1.00 92.03 313 GLY E N 1
ATOM 10194 C CA . GLY E 1 213 ? 144.613 125.500 88.680 1.00 92.03 313 GLY E CA 1
ATOM 10195 C C . GLY E 1 213 ? 144.501 125.097 87.228 1.00 92.03 313 GLY E C 1
ATOM 10196 O O . GLY E 1 213 ? 144.871 125.843 86.319 1.00 92.03 313 GLY E O 1
ATOM 10197 N N . ASP E 1 214 ? 143.964 123.904 87.001 1.00 98.40 314 ASP E N 1
ATOM 10198 C CA . ASP E 1 214 ? 143.712 123.401 85.661 1.00 98.40 314 ASP E CA 1
ATOM 10199 C C . ASP E 1 214 ? 142.223 123.354 85.351 1.00 98.40 314 ASP E C 1
ATOM 10200 O O . ASP E 1 214 ? 141.761 122.489 84.604 1.00 98.40 314 ASP E O 1
ATOM 10205 N N . THR E 1 215 ? 141.469 124.264 85.924 1.00 99.98 315 THR E N 1
ATOM 10206 C CA . THR E 1 215 ? 140.033 124.294 85.710 1.00 99.98 315 THR E CA 1
ATOM 10207 C C . THR E 1 215 ? 139.728 124.988 84.388 1.00 99.98 315 THR E C 1
ATOM 10208 O O . THR E 1 215 ? 140.315 126.035 84.102 1.00 99.98 315 THR E O 1
ATOM 10212 N N . PRO E 1 216 ? 138.853 124.409 83.541 1.00 102.02 316 PRO E N 1
ATOM 10213 C CA . PRO E 1 216 ? 138.530 125.026 82.249 1.00 102.02 316 PRO E CA 1
ATOM 10214 C C . PRO E 1 216 ? 137.861 126.379 82.364 1.00 102.02 316 PRO E C 1
ATOM 10215 O O . PRO E 1 216 ? 136.740 126.488 82.862 1.00 102.02 316 PRO E O 1
ATOM 10219 N N . CYS E 1 217 ? 138.549 127.414 81.895 1.00 104.17 317 CYS E N 1
ATOM 10220 C CA . CYS E 1 217 ? 138.044 128.772 81.968 1.00 104.17 317 CYS E CA 1
ATOM 10221 C C . CYS E 1 217 ? 138.342 129.498 80.666 1.00 104.17 317 CYS E C 1
ATOM 10222 O O . CYS E 1 217 ? 139.329 129.217 79.984 1.00 104.17 317 CYS E O 1
ATOM 10225 N N . VAL E 1 218 ? 137.472 130.456 80.342 1.00 106.95 318 VAL E N 1
ATOM 10226 C CA . VAL E 1 218 ? 137.589 131.237 79.120 1.00 106.95 318 VAL E CA 1
ATOM 10227 C C . VAL E 1 218 ? 138.474 132.464 79.329 1.00 106.95 318 VAL E C 1
ATOM 10228 O O . VAL E 1 218 ? 138.620 133.293 78.420 1.00 106.95 318 VAL E O 1
ATOM 10232 N N . LEU E 1 219 ? 139.106 132.583 80.491 1.00 101.73 319 LEU E N 1
ATOM 10233 C CA . LEU E 1 219 ? 139.817 133.799 80.841 1.00 101.73 319 LEU E CA 1
ATOM 10234 C C . LEU E 1 219 ? 141.137 133.912 80.096 1.00 101.73 319 LEU E C 1
ATOM 10235 O O . LEU E 1 219 ? 141.774 132.914 79.755 1.00 101.73 319 LEU E O 1
ATOM 10240 N N . THR E 1 220 ? 141.551 135.147 79.867 1.00 99.48 320 THR E N 1
ATOM 10241 C CA . THR E 1 220 ? 142.814 135.462 79.227 1.00 99.48 320 THR E CA 1
ATOM 10242 C C . THR E 1 220 ? 143.756 136.106 80.233 1.00 99.48 320 THR E C 1
ATOM 10243 O O . THR E 1 220 ? 143.437 136.254 81.413 1.00 99.48 320 THR E O 1
ATOM 10247 N N . LYS E 1 221 ? 144.929 136.497 79.742 1.00 100.17 321 LYS E N 1
ATOM 10248 C CA . LYS E 1 221 ? 145.890 137.180 80.591 1.00 100.17 321 LYS E CA 1
ATOM 10249 C C . LYS E 1 221 ? 145.385 138.550 81.010 1.00 100.17 321 LYS E C 1
ATOM 10250 O O . LYS E 1 221 ? 145.631 138.987 82.141 1.00 100.17 321 LYS E O 1
ATOM 10256 N N . GLU E 1 222 ? 144.654 139.229 80.136 1.00 97.48 322 GLU E N 1
ATOM 10257 C CA . GLU E 1 222 ? 144.108 140.524 80.499 1.00 97.48 322 GLU E CA 1
ATOM 10258 C C . GLU E 1 222 ? 142.930 140.403 81.446 1.00 97.48 322 GLU E C 1
ATOM 10259 O O . GLU E 1 222 ? 142.571 141.387 82.102 1.00 97.48 322 GLU E O 1
ATOM 10265 N N . ASP E 1 223 ? 142.330 139.222 81.539 1.00 96.56 323 ASP E N 1
ATOM 10266 C CA . ASP E 1 223 ? 141.280 139.012 82.518 1.00 96.56 323 ASP E CA 1
ATOM 10267 C C . ASP E 1 223 ? 141.859 138.869 83.913 1.00 96.56 323 ASP E C 1
ATOM 10268 O O . ASP E 1 223 ? 141.376 139.506 84.856 1.00 96.56 323 ASP E O 1
ATOM 10273 N N . TYR E 1 224 ? 142.895 138.036 84.062 1.00 90.59 324 TYR E N 1
ATOM 10274 C CA . TYR E 1 224 ? 143.562 137.925 85.350 1.00 90.59 324 TYR E CA 1
ATOM 10275 C C . TYR E 1 224 ? 144.201 139.241 85.727 1.00 90.59 324 TYR E C 1
ATOM 10276 O O . TYR E 1 224 ? 144.211 139.625 86.900 1.00 90.59 324 TYR E O 1
ATOM 10285 N N . ARG E 1 225 ? 144.714 139.949 84.730 1.00 91.12 325 ARG E N 1
ATOM 10286 C CA . ARG E 1 225 ? 145.277 141.272 84.934 1.00 91.12 325 ARG E CA 1
ATOM 10287 C C . ARG E 1 225 ? 144.217 142.246 85.417 1.00 91.12 325 ARG E C 1
ATOM 10288 O O . ARG E 1 225 ? 144.483 143.096 86.276 1.00 91.12 325 ARG E O 1
ATOM 10296 N N . THR E 1 226 ? 142.997 142.099 84.901 1.00 93.78 326 THR E N 1
ATOM 10297 C CA . THR E 1 226 ? 141.882 142.937 85.320 1.00 93.78 326 THR E CA 1
ATOM 10298 C C . THR E 1 226 ? 141.523 142.686 86.774 1.00 93.78 326 THR E C 1
ATOM 10299 O O . THR E 1 226 ? 141.355 143.632 87.555 1.00 93.78 326 THR E O 1
ATOM 10303 N N . LEU E 1 227 ? 141.424 141.410 87.156 1.00 90.42 327 LEU E N 1
ATOM 10304 C CA . LEU E 1 227 ? 141.051 141.066 88.524 1.00 90.42 327 LEU E CA 1
ATOM 10305 C C . LEU E 1 227 ? 142.124 141.489 89.511 1.00 90.42 327 LEU E C 1
ATOM 10306 O O . LEU E 1 227 ? 141.817 142.052 90.569 1.00 90.42 327 LEU E O 1
ATOM 10311 N N . GLY E 1 228 ? 143.387 141.245 89.162 1.00 86.47 328 GLY E N 1
ATOM 10312 C CA . GLY E 1 228 ? 144.485 141.718 89.978 1.00 86.47 328 GLY E CA 1
ATOM 10313 C C . GLY E 1 228 ? 144.501 143.222 90.132 1.00 86.47 328 GLY E C 1
ATOM 10314 O O . GLY E 1 228 ? 144.882 143.736 91.177 1.00 86.47 328 GLY E O 1
ATOM 10315 N N . ALA E 1 229 ? 144.069 143.950 89.108 1.00 88.02 329 ALA E N 1
ATOM 10316 C CA . ALA E 1 229 ? 143.899 145.388 89.275 1.00 88.02 329 ALA E CA 1
ATOM 10317 C C . ALA E 1 229 ? 142.716 145.709 90.171 1.00 88.02 329 ALA E C 1
ATOM 10318 O O . ALA E 1 229 ? 142.694 146.760 90.814 1.00 88.02 329 ALA E O 1
ATOM 10320 N N . MET E 1 230 ? 141.739 144.809 90.242 1.00 86.71 330 MET E N 1
ATOM 10321 C CA . MET E 1 230 ? 140.507 145.098 90.958 1.00 86.71 330 MET E CA 1
ATOM 10322 C C . MET E 1 230 ? 140.652 144.913 92.461 1.00 86.71 330 MET E C 1
ATOM 10323 O O . MET E 1 230 ? 139.943 145.563 93.226 1.00 86.71 330 MET E O 1
ATOM 10328 N N . THR E 1 231 ? 141.565 144.059 92.910 1.00 82.91 331 THR E N 1
ATOM 10329 C CA . THR E 1 231 ? 141.574 143.572 94.289 1.00 82.91 331 THR E CA 1
ATOM 10330 C C . THR E 1 231 ? 142.609 144.229 95.181 1.00 82.91 331 THR E C 1
ATOM 10331 O O . THR E 1 231 ? 143.275 143.516 95.922 1.00 82.91 331 THR E O 1
ATOM 10335 N N . GLU E 1 232 ? 142.826 145.535 95.151 1.00 80.90 332 GLU E N 1
ATOM 10336 C CA . GLU E 1 232 ? 143.886 146.084 95.986 1.00 80.90 332 GLU E CA 1
ATOM 10337 C C . GLU E 1 232 ? 143.451 146.179 97.436 1.00 80.90 332 GLU E C 1
ATOM 10338 O O . GLU E 1 232 ? 142.439 146.806 97.750 1.00 80.90 332 GLU E O 1
ATOM 10344 N N . GLY E 1 233 ? 144.237 145.564 98.310 1.00 80.68 333 GLY E N 1
ATOM 10345 C CA . GLY E 1 233 ? 143.943 145.471 99.721 1.00 80.68 333 GLY E CA 1
ATOM 10346 C C . GLY E 1 233 ? 143.765 144.058 100.206 1.00 80.68 333 GLY E C 1
ATOM 10347 O O . GLY E 1 233 ? 143.654 143.844 101.417 1.00 80.68 333 GLY E O 1
ATOM 10348 N N . TYR E 1 234 ? 143.746 143.079 99.319 1.00 80.36 334 TYR E N 1
ATOM 10349 C CA . TYR E 1 234 ? 143.451 141.719 99.718 1.00 80.36 334 TYR E CA 1
ATOM 10350 C C . TYR E 1 234 ? 144.746 140.994 100.007 1.00 80.36 334 TYR E C 1
ATOM 10351 O O . TYR E 1 234 ? 145.758 141.219 99.352 1.00 80.36 334 TYR E O 1
ATOM 10360 N N . SER E 1 235 ? 144.705 140.112 100.986 1.00 67.39 335 SER E N 1
ATOM 10361 C CA . SER E 1 235 ? 145.816 139.229 101.257 1.00 67.39 335 SER E CA 1
ATOM 10362 C C . SER E 1 235 ? 145.618 137.941 100.478 1.00 67.39 335 SER E C 1
ATOM 10363 O O . SER E 1 235 ? 144.664 137.800 99.722 1.00 67.39 335 SER E O 1
ATOM 10366 N N . GLY E 1 236 ? 146.523 136.984 100.647 1.00 68.92 336 GLY E N 1
ATOM 10367 C CA . GLY E 1 236 ? 146.453 135.776 99.847 1.00 68.92 336 GLY E CA 1
ATOM 10368 C C . GLY E 1 236 ? 145.359 134.828 100.264 1.00 68.92 336 GLY E C 1
ATOM 10369 O O . GLY E 1 236 ? 144.907 134.014 99.448 1.00 68.92 336 GLY E O 1
ATOM 10370 N N . SER E 1 237 ? 144.922 134.921 101.518 1.00 70.22 337 SER E N 1
ATOM 10371 C CA . SER E 1 237 ? 143.768 134.164 101.973 1.00 70.22 337 SER E CA 1
ATOM 10372 C C . SER E 1 237 ? 142.525 134.581 101.228 1.00 70.22 337 SER E C 1
ATOM 10373 O O . SER E 1 237 ? 141.754 133.735 100.764 1.00 70.22 337 SER E O 1
ATOM 10376 N N . ASP E 1 238 ? 142.320 135.889 101.110 1.00 72.68 338 ASP E N 1
ATOM 10377 C CA . ASP E 1 238 ? 141.109 136.409 100.507 1.00 72.68 338 ASP E CA 1
ATOM 10378 C C . ASP E 1 238 ? 141.023 136.034 99.051 1.00 72.68 338 ASP E C 1
ATOM 10379 O O . ASP E 1 238 ? 139.947 135.720 98.549 1.00 72.68 338 ASP E O 1
ATOM 10384 N N . ILE E 1 239 ? 142.147 136.014 98.365 1.00 78.28 339 ILE E N 1
ATOM 10385 C CA . ILE E 1 239 ? 142.097 135.629 96.976 1.00 78.28 339 ILE E CA 1
ATOM 10386 C C . ILE E 1 239 ? 141.926 134.130 96.849 1.00 78.28 339 ILE E C 1
ATOM 10387 O O . ILE E 1 239 ? 141.268 133.656 95.913 1.00 78.28 339 ILE E O 1
ATOM 10392 N N . ALA E 1 240 ? 142.406 133.363 97.826 1.00 82.03 340 ALA E N 1
ATOM 10393 C CA . ALA E 1 240 ? 142.097 131.938 97.815 1.00 82.03 340 ALA E CA 1
ATOM 10394 C C . ALA E 1 240 ? 140.613 131.666 98.039 1.00 82.03 340 ALA E C 1
ATOM 10395 O O . ALA E 1 240 ? 140.071 130.700 97.486 1.00 82.03 340 ALA E O 1
ATOM 10397 N N . VAL E 1 241 ? 139.916 132.524 98.786 1.00 84.72 341 VAL E N 1
ATOM 10398 C CA . VAL E 1 241 ? 138.492 132.276 98.963 1.00 84.72 341 VAL E CA 1
ATOM 10399 C C . VAL E 1 241 ? 137.627 132.925 97.886 1.00 84.72 341 VAL E C 1
ATOM 10400 O O . VAL E 1 241 ? 136.506 132.452 97.658 1.00 84.72 341 VAL E O 1
ATOM 10404 N N . VAL E 1 242 ? 138.108 133.953 97.185 1.00 87.67 342 VAL E N 1
ATOM 10405 C CA . VAL E 1 242 ? 137.301 134.371 96.048 1.00 87.67 342 VAL E CA 1
ATOM 10406 C C . VAL E 1 242 ? 137.464 133.383 94.913 1.00 87.67 342 VAL E C 1
ATOM 10407 O O . VAL E 1 242 ? 136.544 133.208 94.112 1.00 87.67 342 VAL E O 1
ATOM 10411 N N . VAL E 1 243 ? 138.590 132.678 94.844 1.00 90.25 343 VAL E N 1
ATOM 10412 C CA . VAL E 1 243 ? 138.667 131.634 93.839 1.00 90.25 343 VAL E CA 1
ATOM 10413 C C . VAL E 1 243 ? 137.856 130.428 94.273 1.00 90.25 343 VAL E C 1
ATOM 10414 O O . VAL E 1 243 ? 137.251 129.756 93.436 1.00 90.25 343 VAL E O 1
ATOM 10418 N N . LYS E 1 244 ? 137.758 130.179 95.577 1.00 93.30 344 LYS E N 1
ATOM 10419 C CA . LYS E 1 244 ? 136.905 129.096 96.062 1.00 93.30 344 LYS E CA 1
ATOM 10420 C C . LYS E 1 244 ? 135.435 129.343 95.726 1.00 93.30 344 LYS E C 1
ATOM 10421 O O . LYS E 1 244 ? 134.752 128.472 95.166 1.00 93.30 344 LYS E O 1
ATOM 10427 N N . ASP E 1 245 ? 134.954 130.553 96.003 1.00 99.53 345 ASP E N 1
ATOM 10428 C CA . ASP E 1 245 ? 133.557 130.888 95.754 1.00 99.53 345 ASP E CA 1
ATOM 10429 C C . ASP E 1 245 ? 133.252 130.939 94.259 1.00 99.53 345 ASP E C 1
ATOM 10430 O O . ASP E 1 245 ? 132.220 130.414 93.805 1.00 99.53 345 ASP E O 1
ATOM 10435 N N . ALA E 1 246 ? 134.155 131.529 93.476 1.00 98.92 346 ALA E N 1
ATOM 10436 C CA . ALA E 1 246 ? 133.947 131.581 92.037 1.00 98.92 346 ALA E CA 1
ATOM 10437 C C . ALA E 1 246 ? 133.999 130.207 91.404 1.00 98.92 346 ALA E C 1
ATOM 10438 O O . ALA E 1 246 ? 133.338 129.976 90.395 1.00 98.92 346 ALA E O 1
ATOM 10440 N N . LEU E 1 247 ? 134.750 129.280 91.975 1.00 102.60 347 LEU E N 1
ATOM 10441 C CA . LEU E 1 247 ? 134.648 127.914 91.494 1.00 102.60 347 LEU E CA 1
ATOM 10442 C C . LEU E 1 247 ? 133.376 127.227 91.949 1.00 102.60 347 LEU E C 1
ATOM 10443 O O . LEU E 1 247 ? 133.030 126.188 91.387 1.00 102.60 347 LEU E O 1
ATOM 10448 N N . MET E 1 248 ? 132.675 127.739 92.964 1.00 108.16 348 MET E N 1
ATOM 10449 C CA . MET E 1 248 ? 131.413 127.098 93.332 1.00 108.16 348 MET E CA 1
ATOM 10450 C C . MET E 1 248 ? 130.163 127.837 92.852 1.00 108.16 348 MET E C 1
ATOM 10451 O O . MET E 1 248 ? 129.055 127.436 93.213 1.00 108.16 348 MET E O 1
ATOM 10456 N N . GLN E 1 249 ? 130.309 128.893 92.047 1.00 108.99 349 GLN E N 1
ATOM 10457 C CA . GLN E 1 249 ? 129.152 129.465 91.347 1.00 108.99 349 GLN E CA 1
ATOM 10458 C C . GLN E 1 249 ? 128.454 128.528 90.348 1.00 108.99 349 GLN E C 1
ATOM 10459 O O . GLN E 1 249 ? 127.212 128.458 90.391 1.00 108.99 349 GLN E O 1
ATOM 10465 N N . PRO E 1 250 ? 129.137 127.819 89.422 1.00 118.12 350 PRO E N 1
ATOM 10466 C CA . PRO E 1 250 ? 128.372 127.074 88.404 1.00 118.12 350 PRO E CA 1
ATOM 10467 C C . PRO E 1 250 ? 127.653 125.859 88.932 1.00 118.12 350 PRO E C 1
ATOM 10468 O O . PRO E 1 250 ? 126.567 125.548 88.432 1.00 118.12 350 PRO E O 1
ATOM 10472 N N . ILE E 1 251 ? 128.234 125.149 89.904 1.00 123.45 351 ILE E N 1
ATOM 10473 C CA . ILE E 1 251 ? 127.533 124.036 90.535 1.00 123.45 351 ILE E CA 1
AT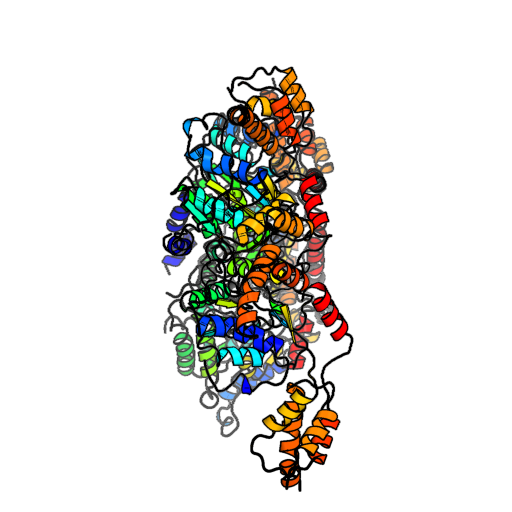OM 10474 C C . ILE E 1 251 ? 126.312 124.556 91.279 1.00 123.45 351 ILE E C 1
ATOM 10475 O O . ILE E 1 251 ? 125.252 123.906 91.295 1.00 123.45 351 ILE E O 1
ATOM 10480 N N . ARG E 1 252 ? 126.410 125.772 91.833 1.00 124.71 352 ARG E N 1
ATOM 10481 C CA . ARG E 1 252 ? 125.268 126.394 92.498 1.00 124.71 352 ARG E CA 1
ATOM 10482 C C . ARG E 1 252 ? 124.157 126.719 91.510 1.00 124.71 352 ARG E C 1
ATOM 10483 O O . ARG E 1 252 ? 122.973 126.552 91.823 1.00 124.71 352 ARG E O 1
ATOM 10491 N N . LYS E 1 253 ? 124.512 127.149 90.300 1.00 126.22 353 LYS E N 1
ATOM 10492 C CA . LYS E 1 253 ? 123.478 127.287 89.280 1.00 126.22 353 LYS E CA 1
ATOM 10493 C C . LYS E 1 253 ? 123.062 125.963 88.664 1.00 126.22 353 LYS E C 1
ATOM 10494 O O . LYS E 1 253 ? 122.109 125.949 87.885 1.00 126.22 353 LYS E O 1
ATOM 10500 N N . ILE E 1 254 ? 123.768 124.864 88.930 1.00 133.40 354 ILE E N 1
ATOM 10501 C CA . ILE E 1 254 ? 123.256 123.562 88.511 1.00 133.40 354 ILE E CA 1
ATOM 10502 C C . ILE E 1 254 ? 122.131 123.121 89.433 1.00 133.40 354 ILE E C 1
ATOM 10503 O O . ILE E 1 254 ? 120.970 123.018 89.023 1.00 133.40 354 ILE E O 1
ATOM 10508 N N . GLN E 1 255 ? 122.449 122.889 90.701 1.00 138.84 355 GLN E N 1
ATOM 10509 C CA . GLN E 1 255 ? 121.553 122.045 91.472 1.00 138.84 355 GLN E CA 1
ATOM 10510 C C . GLN E 1 255 ? 120.379 122.805 92.067 1.00 138.84 355 GLN E C 1
ATOM 10511 O O . GLN E 1 255 ? 119.332 122.201 92.314 1.00 138.84 355 GLN E O 1
ATOM 10517 N N . SER E 1 256 ? 120.504 124.109 92.268 1.00 142.45 356 SER E N 1
ATOM 10518 C CA . SER E 1 256 ? 119.342 124.937 92.598 1.00 142.45 356 SER E CA 1
ATOM 10519 C C . SER E 1 256 ? 118.741 125.559 91.340 1.00 142.45 356 SER E C 1
ATOM 10520 O O . SER E 1 256 ? 118.455 126.754 91.269 1.00 142.45 356 SER E O 1
ATOM 10523 N N . ALA E 1 257 ? 118.538 124.718 90.329 1.00 152.01 357 ALA E N 1
ATOM 10524 C CA . ALA E 1 257 ? 117.891 125.113 89.085 1.00 152.01 357 ALA E CA 1
ATOM 10525 C C . ALA E 1 257 ? 117.045 123.946 88.625 1.00 152.01 357 ALA E C 1
ATOM 10526 O O . ALA E 1 257 ? 117.566 122.873 88.310 1.00 152.01 357 ALA E O 1
ATOM 10528 N N . PRO E 1 299 ? 127.664 124.557 83.351 1.00 136.74 399 PRO E N 1
ATOM 10529 C CA . PRO E 1 299 ? 128.067 125.955 83.088 1.00 136.74 399 PRO E CA 1
ATOM 10530 C C . PRO E 1 299 ? 129.575 126.198 83.103 1.00 136.74 399 PRO E C 1
ATOM 10531 O O . PRO E 1 299 ? 130.365 125.261 83.264 1.00 136.74 399 PRO E O 1
ATOM 10535 N N . ASP E 1 300 ? 129.987 127.461 82.937 1.00 125.70 400 ASP E N 1
ATOM 10536 C CA . ASP E 1 300 ? 131.401 127.787 82.774 1.00 125.70 400 ASP E CA 1
ATOM 10537 C C . ASP E 1 300 ? 131.886 128.838 83.761 1.00 125.70 400 ASP E C 1
ATOM 10538 O O . ASP E 1 300 ? 131.160 129.222 84.679 1.00 125.70 400 ASP E O 1
ATOM 10543 N N . LEU E 1 301 ? 133.110 129.315 83.565 1.00 109.54 401 LEU E N 1
ATOM 10544 C CA . LEU E 1 301 ? 133.768 130.227 84.490 1.00 109.54 401 LEU E CA 1
ATOM 10545 C C . LEU E 1 301 ? 134.014 131.570 83.802 1.00 109.54 401 LEU E C 1
ATOM 10546 O O . LEU E 1 301 ? 134.883 131.680 82.931 1.00 109.54 401 LEU E O 1
ATOM 10551 N N . THR E 1 302 ? 133.276 132.591 84.219 1.00 104.02 402 THR E N 1
ATOM 10552 C CA . THR E 1 302 ? 133.245 133.903 83.591 1.00 104.02 402 THR E CA 1
ATOM 10553 C C . THR E 1 302 ? 134.054 134.875 84.455 1.00 104.02 402 THR E C 1
ATOM 10554 O O . THR E 1 302 ? 134.343 134.577 85.616 1.00 104.02 402 THR E O 1
ATOM 10558 N N . ILE E 1 303 ? 134.426 136.051 83.917 1.00 101.03 403 ILE E N 1
ATOM 10559 C CA . ILE E 1 303 ? 134.988 137.029 84.844 1.00 101.03 403 ILE E CA 1
ATOM 10560 C C . ILE E 1 303 ? 133.932 137.685 85.739 1.00 101.03 403 ILE E C 1
ATOM 10561 O O . ILE E 1 303 ? 134.261 138.221 86.805 1.00 101.03 403 ILE E O 1
ATOM 10566 N N . LYS E 1 304 ? 132.657 137.622 85.361 1.00 101.20 404 LYS E N 1
ATOM 10567 C CA . LYS E 1 304 ? 131.616 138.123 86.240 1.00 101.20 404 LYS E CA 1
ATOM 10568 C C . LYS E 1 304 ? 131.453 137.234 87.466 1.00 101.20 404 LYS E C 1
ATOM 10569 O O . LYS E 1 304 ? 130.975 137.704 88.503 1.00 101.20 404 LYS E O 1
ATOM 10575 N N . ASP E 1 305 ? 131.878 135.973 87.384 1.00 101.32 405 ASP E N 1
ATOM 10576 C CA . ASP E 1 305 ? 131.873 135.116 88.562 1.00 101.32 405 ASP E CA 1
ATOM 10577 C C . ASP E 1 305 ? 132.870 135.611 89.595 1.00 101.32 405 ASP E C 1
ATOM 10578 O O . ASP E 1 305 ? 132.558 135.690 90.790 1.00 101.32 405 ASP E O 1
ATOM 10583 N N . PHE E 1 306 ? 134.060 135.984 89.144 1.00 97.59 406 PHE E N 1
ATOM 10584 C CA . PHE E 1 306 ? 135.065 136.483 90.064 1.00 97.59 406 PHE E CA 1
ATOM 10585 C C . PHE E 1 306 ? 134.715 137.867 90.567 1.00 97.59 406 PHE E C 1
ATOM 10586 O O . PHE E 1 306 ? 134.955 138.173 91.734 1.00 97.59 406 PHE E O 1
ATOM 10594 N N . LEU E 1 307 ? 134.149 138.718 89.714 1.00 97.43 407 LEU E N 1
ATOM 10595 C CA . LEU E 1 307 ? 133.730 140.033 90.187 1.00 97.43 407 LEU E CA 1
ATOM 10596 C C . LEU E 1 307 ? 132.591 139.925 91.185 1.00 97.43 407 LEU E C 1
ATOM 10597 O O . LEU E 1 307 ? 132.528 140.703 92.145 1.00 97.43 407 LEU E O 1
ATOM 10602 N N . LYS E 1 308 ? 131.722 138.940 90.979 1.00 98.96 408 LYS E N 1
ATOM 10603 C CA . LYS E 1 308 ? 130.655 138.625 91.917 1.00 98.96 408 LYS E CA 1
ATOM 10604 C C . LYS E 1 308 ? 131.220 138.222 93.268 1.00 98.96 408 LYS E C 1
ATOM 10605 O O . LYS E 1 308 ? 130.789 138.728 94.314 1.00 98.96 408 LYS E O 1
ATOM 10611 N N . ALA E 1 309 ? 132.216 137.333 93.257 1.00 95.53 409 ALA E N 1
ATOM 10612 C CA . ALA E 1 309 ? 132.811 136.860 94.500 1.00 95.53 409 ALA E CA 1
ATOM 10613 C C . ALA E 1 309 ? 133.565 137.966 95.220 1.00 95.53 409 ALA E C 1
ATOM 10614 O O . ALA E 1 309 ? 133.484 138.077 96.446 1.00 95.53 409 ALA E O 1
ATOM 10616 N N . ILE E 1 310 ? 134.275 138.809 94.476 1.00 95.19 410 ILE E N 1
ATOM 10617 C CA . ILE E 1 310 ? 135.069 139.864 95.089 1.00 95.19 410 ILE E CA 1
ATOM 10618 C C . ILE E 1 310 ? 134.179 140.953 95.657 1.00 95.19 410 ILE E C 1
ATOM 10619 O O . ILE E 1 310 ? 134.513 141.564 96.678 1.00 95.19 410 ILE E O 1
ATOM 10624 N N . LYS E 1 311 ? 133.016 141.185 95.050 1.00 95.32 411 LYS E N 1
ATOM 10625 C CA . LYS E 1 311 ? 132.048 142.079 95.676 1.00 95.32 411 LYS E CA 1
ATOM 10626 C C . LYS E 1 311 ? 131.531 141.509 96.987 1.00 95.32 411 LYS E C 1
ATOM 10627 O O . LYS E 1 311 ? 131.376 142.245 97.967 1.00 95.32 411 LYS E O 1
ATOM 10633 N N . SER E 1 312 ? 131.301 140.195 97.043 1.00 90.76 412 SER E N 1
ATOM 10634 C CA . SER E 1 312 ? 130.699 139.629 98.248 1.00 90.76 412 SER E CA 1
ATOM 10635 C C . SER E 1 312 ? 131.708 139.433 99.372 1.00 90.76 412 SER E C 1
ATOM 10636 O O . SER E 1 312 ? 131.373 139.633 100.542 1.00 90.76 412 SER E O 1
ATOM 10639 N N . THR E 1 313 ? 132.936 139.046 99.053 1.00 86.31 413 THR E N 1
ATOM 10640 C CA . THR E 1 313 ? 133.921 138.718 100.071 1.00 86.31 413 THR E CA 1
ATOM 10641 C C . THR E 1 313 ? 134.736 139.943 100.444 1.00 86.31 413 THR E C 1
ATOM 10642 O O . THR E 1 313 ? 135.174 140.699 99.579 1.00 86.31 413 THR E O 1
ATOM 10646 N N . ARG E 1 314 ? 134.943 140.124 101.737 1.00 74.62 414 ARG E N 1
ATOM 10647 C CA . ARG E 1 314 ? 135.480 141.305 102.351 1.00 74.62 414 ARG E CA 1
ATOM 10648 C C . ARG E 1 314 ? 136.730 140.942 103.154 1.00 74.62 414 ARG E C 1
ATOM 10649 O O . ARG E 1 314 ? 136.777 139.849 103.721 1.00 74.62 414 ARG E O 1
ATOM 10657 N N . PRO E 1 315 ? 137.774 141.808 103.195 1.00 60.39 415 PRO E N 1
ATOM 10658 C CA . PRO E 1 315 ? 138.939 141.501 104.037 1.00 60.39 415 PRO E CA 1
ATOM 10659 C C . PRO E 1 315 ? 138.814 141.906 105.498 1.00 60.39 415 PRO E C 1
ATOM 10660 O O . PRO E 1 315 ? 137.758 142.335 105.973 1.00 60.39 415 PRO E O 1
ATOM 10664 N N . THR E 1 316 ? 139.928 141.764 106.212 1.00 48.14 416 THR E N 1
ATOM 10665 C CA . THR E 1 316 ? 140.009 141.855 107.665 1.00 48.14 416 THR E CA 1
ATOM 10666 C C . THR E 1 316 ? 140.507 143.207 108.166 1.00 48.14 416 THR E C 1
ATOM 10667 O O . THR E 1 316 ? 140.073 143.674 109.226 1.00 48.14 416 THR E O 1
ATOM 10671 N N . VAL E 1 317 ? 141.338 143.875 107.399 1.00 40.86 417 VAL E N 1
ATOM 10672 C CA . VAL E 1 317 ? 142.294 144.812 107.947 1.00 40.86 417 VAL E CA 1
ATOM 10673 C C . VAL E 1 317 ? 141.704 146.209 108.130 1.00 40.86 417 VAL E C 1
ATOM 10674 O O . VAL E 1 317 ? 140.691 146.588 107.535 1.00 40.86 417 VAL E O 1
ATOM 10678 N N . ASN E 1 318 ? 142.391 146.981 108.976 1.00 38.86 418 ASN E N 1
ATOM 10679 C CA . ASN E 1 318 ? 142.121 148.365 109.331 1.00 38.86 418 ASN E CA 1
ATOM 10680 C C . ASN E 1 318 ? 143.382 149.176 109.078 1.00 38.86 418 ASN E C 1
ATOM 10681 O O . ASN E 1 318 ? 144.488 148.695 109.327 1.00 38.86 418 ASN E O 1
ATOM 10686 N N . GLU E 1 319 ? 143.224 150.414 108.610 1.00 38.13 419 GLU E N 1
ATOM 10687 C CA . GLU E 1 319 ? 144.378 151.238 108.268 1.00 38.13 419 GLU E CA 1
ATOM 10688 C C . GLU E 1 319 ? 144.925 152.055 109.432 1.00 38.13 419 GLU E C 1
ATOM 10689 O O . GLU E 1 319 ? 145.468 153.140 109.211 1.00 38.13 419 GLU E O 1
ATOM 10695 N N . ASP E 1 320 ? 144.798 151.576 110.664 1.00 40.43 420 ASP E N 1
ATOM 10696 C CA . ASP E 1 320 ? 145.636 152.067 111.750 1.00 40.43 420 ASP E CA 1
ATOM 10697 C C . ASP E 1 320 ? 146.524 150.987 112.340 1.00 40.43 420 ASP E C 1
ATOM 10698 O O . ASP E 1 320 ? 147.580 151.304 112.924 1.00 40.43 420 ASP E O 1
ATOM 10703 N N . ASP E 1 321 ? 146.117 149.725 112.193 1.00 39.06 421 ASP E N 1
ATOM 10704 C CA . ASP E 1 321 ? 146.992 148.588 112.418 1.00 39.06 42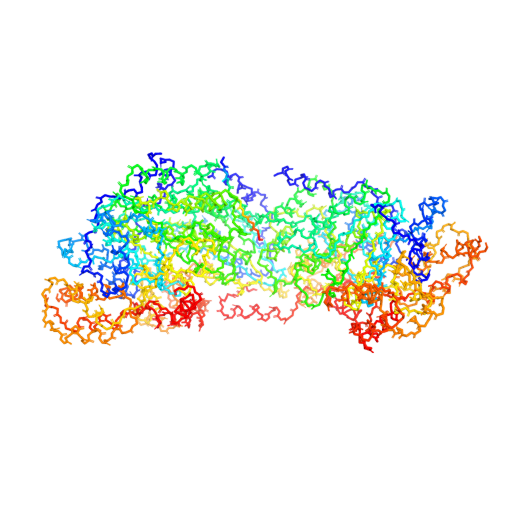1 ASP E CA 1
ATOM 10705 C C . ASP E 1 321 ? 148.270 148.733 111.615 1.00 39.06 421 ASP E C 1
ATOM 10706 O O . ASP E 1 321 ? 149.367 148.504 112.135 1.00 39.06 421 ASP E O 1
ATOM 10711 N N . LEU E 1 322 ? 148.148 149.204 110.375 1.00 36.81 422 LEU E N 1
ATOM 10712 C CA . LEU E 1 322 ? 149.316 149.468 109.559 1.00 36.81 422 LEU E CA 1
ATOM 10713 C C . LEU E 1 322 ? 150.187 150.571 110.126 1.00 36.81 422 LEU E C 1
ATOM 10714 O O . LEU E 1 322 ? 151.398 150.563 109.897 1.00 36.81 422 LEU E O 1
ATOM 10719 N N . LEU E 1 323 ? 149.620 151.511 110.876 1.00 38.88 423 LEU E N 1
ATOM 10720 C CA . LEU E 1 323 ? 150.467 152.552 111.443 1.00 38.88 423 LEU E CA 1
ATOM 10721 C C . LEU E 1 323 ? 151.343 152.003 112.545 1.00 38.88 423 LEU E C 1
ATOM 10722 O O . LEU E 1 323 ? 152.512 152.383 112.657 1.00 38.88 423 LEU E O 1
ATOM 10727 N N . LYS E 1 324 ? 150.820 151.090 113.349 1.00 34.40 424 LYS E N 1
ATOM 10728 C CA . LYS E 1 324 ? 151.697 150.550 114.376 1.00 34.40 424 LYS E CA 1
ATOM 10729 C C . LYS E 1 324 ? 152.684 149.526 113.824 1.00 34.40 424 LYS E C 1
ATOM 10730 O O . LYS E 1 324 ? 153.779 149.366 114.380 1.00 34.40 424 LYS E O 1
ATOM 10736 N N . GLN E 1 325 ? 152.332 148.839 112.736 1.00 33.88 425 GLN E N 1
ATOM 10737 C CA . GLN E 1 325 ? 153.303 147.980 112.067 1.00 33.88 425 GLN E CA 1
ATOM 10738 C C . GLN E 1 325 ? 154.448 148.791 111.495 1.00 33.88 425 GLN E C 1
ATOM 10739 O O . GLN E 1 325 ? 155.617 148.421 111.639 1.00 33.88 425 GLN E O 1
ATOM 10745 N N . GLU E 1 326 ? 154.131 149.901 110.838 1.00 36.53 426 GLU E N 1
ATOM 10746 C CA . GLU E 1 326 ? 155.170 150.743 110.263 1.00 36.53 426 GLU E CA 1
ATOM 10747 C C . GLU E 1 326 ? 155.996 151.417 111.334 1.00 36.53 426 GLU E C 1
ATOM 10748 O O . GLU E 1 326 ? 157.188 151.661 111.127 1.00 36.53 426 GLU E O 1
ATOM 10754 N N . GLN E 1 327 ? 155.377 151.709 112.475 1.00 35.54 427 GLN E N 1
ATOM 10755 C CA . GLN E 1 327 ? 156.092 152.173 113.655 1.00 35.54 427 GLN E CA 1
ATOM 10756 C C . GLN E 1 327 ? 157.192 151.209 114.057 1.00 35.54 427 GLN E C 1
ATOM 10757 O O . GLN E 1 327 ? 158.360 151.591 114.158 1.00 35.54 427 GLN E O 1
ATOM 10763 N N . PHE E 1 328 ? 156.830 149.947 114.273 1.00 32.79 428 PHE E N 1
ATOM 10764 C CA . PHE E 1 328 ? 157.818 148.962 114.697 1.00 32.79 428 PHE E CA 1
ATOM 10765 C C . PHE E 1 328 ? 158.874 148.728 113.635 1.00 32.79 428 PHE E C 1
ATOM 10766 O O . PHE E 1 328 ? 160.021 148.434 113.967 1.00 32.79 428 PHE E O 1
ATOM 10774 N N . THR E 1 329 ? 158.510 148.828 112.362 1.00 32.45 429 THR E N 1
ATOM 10775 C CA . THR E 1 329 ? 159.500 148.608 111.319 1.00 32.45 429 THR E CA 1
ATOM 10776 C C . THR E 1 329 ? 160.497 149.744 111.272 1.00 32.45 429 THR E C 1
ATOM 10777 O O . THR E 1 329 ? 161.693 149.528 111.058 1.00 32.45 429 THR E O 1
ATOM 10781 N N . ARG E 1 330 ? 160.038 150.942 111.554 1.00 34.79 430 ARG E N 1
ATOM 10782 C CA . ARG E 1 330 ? 160.904 152.099 111.549 1.00 34.79 430 ARG E CA 1
ATOM 10783 C C . ARG E 1 330 ? 161.758 152.192 112.800 1.00 34.79 430 ARG E C 1
ATOM 10784 O O . ARG E 1 330 ? 162.821 152.810 112.763 1.00 34.79 430 ARG E O 1
ATOM 10792 N N . ASP E 1 331 ? 161.338 151.570 113.896 1.00 32.94 431 ASP E N 1
ATOM 10793 C CA . ASP E 1 331 ? 162.131 151.587 115.116 1.00 32.94 431 ASP E CA 1
ATOM 10794 C C . ASP E 1 331 ? 163.056 150.394 115.289 1.00 32.94 431 ASP E C 1
ATOM 10795 O O . ASP E 1 331 ? 164.078 150.539 115.953 1.00 32.94 431 ASP E O 1
ATOM 10800 N N . PHE E 1 332 ? 162.705 149.200 114.793 1.00 27.74 432 PHE E N 1
ATOM 10801 C CA . PHE E 1 332 ? 163.519 148.019 115.059 1.00 27.74 432 PHE E CA 1
ATOM 10802 C C . PHE E 1 332 ? 163.702 147.065 113.896 1.00 27.74 432 PHE E C 1
ATOM 10803 O O . PHE E 1 332 ? 164.410 146.075 114.065 1.00 27.74 432 PHE E O 1
ATOM 10811 N N . GLY E 1 333 ? 163.088 147.293 112.740 1.00 28.11 433 GLY E N 1
ATOM 10812 C CA . GLY E 1 333 ? 162.904 146.235 111.773 1.00 28.11 433 GLY E CA 1
ATOM 10813 C C . GLY E 1 333 ? 163.564 146.363 110.413 1.00 28.11 433 GLY E C 1
ATOM 10814 O O . GLY E 1 333 ? 164.006 147.426 109.990 1.00 28.11 433 GLY E O 1
ATOM 10818 N N . ASP F 2 2 ? 149.995 97.154 144.340 1.00 14.12 165 ASP G N 1
ATOM 10819 C CA . ASP F 2 2 ? 148.848 97.986 144.660 1.00 14.12 165 ASP G CA 1
ATOM 10820 C C . ASP F 2 2 ? 149.007 99.380 144.061 1.00 14.12 165 ASP G C 1
ATOM 10821 O O . ASP F 2 2 ? 150.108 99.928 144.022 1.00 14.12 165 ASP G O 1
ATOM 10826 N N . GLU F 2 3 ? 147.891 99.964 143.620 1.00 13.44 166 GLU G N 1
ATOM 10827 C CA . GLU F 2 3 ? 147.919 101.219 142.866 1.00 13.44 166 GLU G CA 1
ATOM 10828 C C . GLU F 2 3 ? 147.737 102.361 143.850 1.00 13.44 166 GLU G C 1
ATOM 10829 O O . GLU F 2 3 ? 146.623 102.665 144.283 1.00 13.44 166 GLU G O 1
ATOM 10835 N N . ILE F 2 4 ? 148.848 103.012 144.165 1.00 12.59 167 ILE G N 1
ATOM 10836 C CA . ILE F 2 4 ? 148.933 104.010 145.201 1.00 12.59 167 ILE G CA 1
ATOM 10837 C C . ILE F 2 4 ? 148.688 105.361 144.560 1.00 12.59 167 ILE G C 1
ATOM 10838 O O . ILE F 2 4 ? 148.868 105.541 143.360 1.00 12.59 167 ILE G O 1
ATOM 10843 N N . VAL F 2 5 ? 148.293 106.333 145.359 1.00 11.44 168 VAL G N 1
ATOM 10844 C CA . VAL F 2 5 ? 147.993 107.657 144.846 1.00 11.44 168 VAL G CA 1
ATOM 10845 C C . VAL F 2 5 ? 149.167 108.571 145.140 1.00 11.44 168 VAL G C 1
ATOM 10846 O O . VAL F 2 5 ? 149.798 108.486 146.195 1.00 11.44 168 VAL G O 1
ATOM 10850 N N . ASN F 2 6 ? 149.539 109.355 144.156 1.00 10.70 169 ASN G N 1
ATOM 10851 C CA . ASN F 2 6 ? 150.480 110.438 144.343 1.00 10.70 169 ASN G CA 1
ATOM 10852 C C . ASN F 2 6 ? 149.682 111.722 144.393 1.00 10.70 169 ASN G C 1
ATOM 10853 O O . ASN F 2 6 ? 148.455 111.714 144.390 1.00 10.70 169 ASN G O 1
ATOM 10858 N N . LYS F 2 7 ? 150.366 112.844 144.389 1.00 10.18 170 LYS G N 1
ATOM 10859 C CA . LYS F 2 7 ? 149.629 114.080 144.484 1.00 10.18 170 LYS G CA 1
ATOM 10860 C C . LYS F 2 7 ? 150.390 115.185 143.779 1.00 10.18 170 LYS G C 1
ATOM 10861 O O . LYS F 2 7 ? 151.606 115.285 143.897 1.00 10.18 170 LYS G O 1
ATOM 10867 N N . VAL F 2 8 ? 149.657 116.017 143.058 1.00 10.12 171 VAL G N 1
ATOM 10868 C CA . VAL F 2 8 ? 150.228 116.933 142.093 1.00 10.12 171 VAL G CA 1
ATOM 10869 C C . VAL F 2 8 ? 150.035 118.365 142.547 1.00 10.12 171 VAL G C 1
ATOM 10870 O O . VAL F 2 8 ? 149.481 118.615 143.617 1.00 10.12 171 VAL G O 1
ATOM 10874 N N . LEU F 2 9 ? 150.520 119.304 141.745 1.00 9.83 172 LEU G N 1
ATOM 10875 C CA . LEU F 2 9 ? 150.449 120.736 142.021 1.00 9.83 172 LEU G CA 1
ATOM 10876 C C . LEU F 2 9 ? 149.440 121.499 141.188 1.00 9.83 172 LEU G C 1
ATOM 10877 O O . LEU F 2 9 ? 149.538 121.544 139.972 1.00 9.83 172 LEU G O 1
#

Foldseek 3Di:
DVQQVVQWDDPQDPDAPLQQFDPVVVVVLCCQQAVPCVVCVVPQDDPRFHDAAAEEEEAPFAQQVVVVSNCSRPRPFTEGADEPVRQADDDAPRNQVSVVVVVVVQVVGWQYEYEHEACCVQAQQPPPDDDRRHPNNVVSVLVVLPPPPVPRIHYRYYYYHHCVVRHDVSVLVSRPHYHYRYADAQRRQLSLLVPLLPPAAAPDDSVLSSVVSVVDPQAHSVQSNVLSVQLVCVVVVVVDDDDHRYSVSSVVSVVVGDHDDDVVSVVVVVVCVVVRD/DVVLCVLQVVFQDDDQDPDAPLNQFDFPQVVVLLCQQAVPCVVCVVVQDDPRAHDAAAEEEEAPFADDVVVVSNCSRRRPAGEGEDEPVRQDDDDPCSSLVSVLVVVVVCVVRFLYEYEYEACCVQFFQPPPDDDPSHCRNNVSVLCQLPNDPHDSHNYHYYYYHHCVVRGHVSVLVSRPAYEYRYADALRRQLSLLVPLLPPAAAPDDSVLSSVVSVVDPQAHSVQSNVLSVQLVCVVVVVVVVVDHRYSVSSVVSVVVGDHDDDPVSVVVSVVCCVVRHDYRD/DVVLCVLQVVFQDDPQDPDAPLQAFDQPQVVVLLCQQAVPCVVCVVVCDDPRAHAAAEEEEEAPFAQDVVVVSNCSNPRPFREGEDEPVRQDDDPAPSSQVSVVVVVVVDVVGFLYEYEYEACLVQAFQPPPDDDPSHCRNNVSNLCQLPNDPHDPHNYHYYYYHHCVVRGHVSVLVSRPAYAYRYADAQRRQLSLLVPLLPPADAPDDSVLSSVVSVVDPPAHSVQSNVLSVQLVVPVVVVVVVVDHGDSVSSVVSSVVGDHDDDPVSVVVSVVCCVVRHDYSD/DVVLCVLQVVFQDDDQDPDAPLLQFDQPQVVVLLCQQFVPCVVCVVVQDDPRAHDAAAEEEEAPFAQDVVVVSNCSRPRPFGEGADEPVRQDDDDQPPSLVSLVVVVVVCVVRFQYEYEYEAPCVQFFQPPPDDDPSHCRSNVSNLCQLPNDPHDSHNYHYYYYHHCVVRGHVSVLVSRPAYEYRYADALRRQLSLLVPLLPPAAAPDDSVLSSVVSVVDPPAHSVQSNVLSVQLVCVVVVVVVVVDHHDSVSSVVSVVVDDHDDDPVSVVVSVVCCVVRHDYRD/DADDQAPVQAFDDCVVVVLLCCQAVVCVVPVPVQDDPRHGDAAAEEEEAPQACDVSVVVNCVNVHVAAEDAEEPVRQDDPDQPSSQVVVVVVLVVCVVGAQHEYEYEAPCNQFFQPPPDDDPSHCPSVVSVLCQLPNDPHDSPNYHYYYYHHCVVRGHVSVLVSRPHYDYRYQDAQRRQLSLLVPLLPPFDAPDDSVLSSVVSVVQRPDHSVQSNVLSVQQVCVVVVCPPVVDHRDSVSSVVSSVVGDDDDDVVSVVVSVVCVVVRD/DDDDDDDD

CATH classification: 3.40.50.300

B-factor: mean 45.72, std 24.33, range [9.14, 152.01]

Secondary structure (P-SEA, 3-state):
ccccccccccccccccccccccaaaaaaaaaaacccccccccccccccccccbbbbbbcccccaaaaaaaaaccccccccccccccccccccaaaaaaaaaaaaaaaacccbbbbbcccccccccccccccccccaaaaaaaaaacccccccccccccccccccccccaaaaaacccccccccccaaaaaaaaaaaaccccccccaaaaaaaaaacccccaaaaaaaaaaaaaaaaaaaaacccccaaaaaaaaaaccccccaaaaaaaaaaaaccc/caaaaaaacccccccccccccccccccaaaaaaaaaacccccccccccccccccccbbbbbbcccccaaaaaaaaacccccbbbbbcccccccccccaaaaaaaaaaaaaaaaccbbbbbcccccccccccccccccccaaaaaaaaaacccccccccbbbbbcccccccccaaaaaacccbbbbccccaaaaaaaaaaaaccccccccaaaaaaaaaacccccaaaaaaaaaaaaaaaaaaaaacccccaaaaaaaaaacccccccaaaaaaaaaaaccccccc/caaaaaaacccccccccccccccccccaaaaaaaaaacccccccccccccccccccbbbbbbcccccaaaaaaaaacccccbbbbbccccccccccaaaaaaaaaaaaaaaacccbbbbbcccccccccccccccccccaaaaaaaaaacccccccccbbbbbcccccccccaaaaaacccbbbbccccaaaaaaaaaaaaccccccccaaaaaaaaaacccccaaaaaaaaaaaaaaaaaaaaacccccaaaaaaaaaacccccccaaaaaaaaaaaccccccc/caaaaaaacccccccccccccccccccaaaaaaaaaacccccccccccccccccccbbbbbbcccccaaaaaaaaaccccccccccccccccccccaaaaaaaaaaaaaaaaaccbbbbbcccccccccccccccccccaaaaaaaaaacccccccccbbbbbcccccccccaaaaaacccbbbbccccaaaaaaaaaaaaccccccccaaaaaaaaaacccccaaaaaaaaaaaaaaaaaaaaacccccaaaaaaaaaacccccccaaaaaaaaaaaccccccc/cccccccccccccaaaaaaaaaacccccccccccccccccccbbbbbccccccaaaaaaaaaaaccbbbbbcccccccccccaaaaaaaaaaaaaaaaccbbbbbbcccccccccccccccccccaaaaaaaaaacccccccccbbbbbcccccccccaaaaaaccccccccccccaaaaaaaaaaaccccccccaaaaaaaaaacccccaaaaaaaaaaaaaaaaaaaaacccccaaaaaaaaaabbbbbcaaaaaaaaaaaaccc/cbbbbbcc

Solvent-accessible surface area: 63290 Å² total; per-residue (Å²): 193,81,77,10,60,80,8,60,29,97,117,98,31,125,15,115,28,141,50,13,15,22,37,119,56,6,35,101,4,1,86,81,11,13,53,62,18,72,140,84,89,120,67,54,165,66,158,139,112,34,36,41,0,1,0,1,0,0,0,7,16,15,20,16,34,90,0,1,44,0,1,10,16,57,10,128,39,40,13,6,32,3,14,3,16,26,4,10,23,42,156,135,23,61,1,71,113,32,1,112,59,7,2,50,29,0,106,117,52,136,42,3,4,0,1,4,14,21,6,8,5,8,1,40,99,99,64,160,22,47,79,6,0,5,71,115,1,2,63,34,12,25,89,35,29,77,20,110,39,138,15,70,82,14,11,10,5,1,0,3,2,25,18,0,74,61,9,30,73,31,5,38,149,30,2,91,104,61,34,56,1,53,42,26,103,87,76,8,10,22,53,26,0,76,62,47,6,33,146,32,105,42,106,20,78,151,116,33,24,142,59,0,0,69,100,1,147,28,17,1,21,28,10,0,39,26,0,3,47,22,0,4,19,12,12,11,63,111,102,95,99,121,102,93,2,41,56,149,5,0,70,102,3,21,163,38,26,107,40,5,23,78,144,82,39,31,113,105,0,78,79,6,42,166,85,85,56,124,169,156,29,89,54,58,6,68,101,13,64,39,109,117,106,29,121,14,112,29,136,57,10,19,34,16,130,28,0,34,76,4,0,79,16,10,9,43,19,27,62,139,83,90,123,49,34,163,64,67,60,131,53,23,40,0,0,0,0,0,0,0,9,17,16,20,18,35,83,0,0,46,0,0,9,15,61,6,122,29,44,8,7,36,6,15,6,4,35,5,3,27,32,77,5,6,26,3,2,82,23,1,84,21,9,5,40,19,0,53,131,72,117,66,3,4,0,2,7,14,16,3,6,8,10,1,35,80,12,55,176,34,59,48,25,3,4,37,8,4,13,2,5,10,1,20,9,19,58,4,16,39,29,84,43,107,36,10,9,6,0,0,3,1,24,20,0,77,53,3,10,39,2,4,24,43,31,4,38,45,19,3,14,0,27,38,28,93,86,73,9,13,21,52,28,0,78,61,51,5,35,145,29,102,41,91,19,77,153,118,30,24,141,58,0,0,69,104,1,144,30,18,0,16,22,6,0,39,30,1,3,47,23,0,4,16,12,8,9,71,85,112,106,101,126,106,85,3,59,52,156,8,1,72,106,2,20,163,42,26,111,34,3,15,66,146,88,39,31,113,103,0,78,79,7,17,151,68,25,12,45,106,0,116,103,168,131,10,52,54,50,0,65,102,7,49,28,102,112,97,28,123,14,108,38,142,49,13,17,21,12,104,26,0,28,81,3,1,77,17,8,9,44,20,26,66,142,82,90,120,56,31,160,66,61,56,129,50,20,41,0,0,0,1,0,0,0,12,18,16,19,19,31,87,0,2,44,0,0,6,17,58,6,124,35,45,8,0,29,3,16,4,6,41,2,2,24,30,82,12,0,20,1,0,57,15,0,67,30,1,5,29,16,0,59,130,75,114,69,3,4,0,2,3,12,17,3,8,8,5,1,34,81,6,46,178,30,66,45,5,1,5,34,6,2,14,1,5,6,2,18,9,16,61,4,19,41,32,97,43,109,37,12,10,6,0,0,2,1,22,17,0,80,67,6,13,34,3,3,19,43,32,3,33,41,22,2,14,0,24,39,37,86,89,77,5,14,21,51,26,0,77,64,49,6,32,147,34,94,42,115,20,77,153,117,34,24,142,55,0,0,69,99,1,147,36,23,1,18,26,9,0,40,25,0,3,45,36,0,4,20,14,14,19,100,112,108,108,97,124,112,89,6,64,49,144,9,0,64,106,2,18,161,43,24,108,27,3,28,62,149,95,46,35,112,104,1,80,80,8,20,150,66,28,16,49,111,0,114,118,169,132,24,72,54,44,4,68,88,11,68,40,109,109,106,31,124,16,110,30,136,54,7,20,23,16,104,25,0,28,66,2,1,79,32,9,10,43,20,26,66,140,83,89,121,53,34,164,65,65,60,132,54,22,40,0,0,0,0,0,0,1,16,20,16,19,18,32,90,0,1,39,0,0,10,16,58,6,125,31,41,11,4,31,5,15,6,9,23,6,3,24,58,84,2,0,26,2,0,53,19,3,84,22,6,5,42,16,0,60,114,58,125,64,3,4,0,1,9,13,18,4,6,6,9,2,34,81,19,60,177,31,79,63,10,2,4,33,8,2,13,2,5,11,1,16,11,16,60,2,16,37,31,84,44,106,34,9,9,5,0,0,2,1,18,18,0,75,66,3,11,39,2,3,19,39,33,4,38,54,19,1,14,0,26,42,31,96,88,71,6,14,22,49,31,0,76,64,49,5,32,146,33,112,42,102,20,78,152,118,35,24,142,58,0,0,69,104,1,146,37,26,1,18,22,10,0,38,30,0,4,54,44,0,8,17,20,15,14,74,112,104,87,93,116,99,114,6,71,46,152,8,0,71,109,1,22,163,72,31,117,39,6,38,98,143,89,50,31,113,105,0,76,80,8,20,155,68,30,15,44,105,0,111,155,117,85,113,27,74,32,132,36,29,22,20,63,114,56,5,23,74,4,1,77,12,9,11,48,17,26,56,143,72,101,120,64,31,166,64,60,63,132,55,19,47,0,0,0,1,0,0,2,64,26,19,35,24,39,105,8,1,98,0,1,4,15,48,1,114,15,52,26,49,64,27,34,11,106,95,8,98,40,187,122,28,1,45,6,0,59,71,3,72,105,28,5,42,110,0,74,140,69,149,60,3,4,0,4,6,37,82,2,28,68,12,0,36,77,26,67,177,46,120,62,34,30,7,30,7,15,9,1,2,7,1,15,8,15,62,2,15,36,25,83,47,110,37,9,10,5,0,0,1,0,37,59,0,72,88,2,9,42,2,2,28,43,38,2,44,85,30,31,54,6,36,51,31,88,84,70,4,11,21,52,33,0,77,87,60,8,47,150,54,118,44,117,21,77,152,117,36,24,142,56,0,0,68,100,0,145,30,26,10,21,61,18,0,40,60,0,3,132,54,0,53,105,25,17,79,173,139,86,156,102,116,106,115,6,65,42,145,16,0,56,119,3,14,163,80,32,187,40,119,66,91,147,79,53,32,113,104,0,77,79,7,40,153,68,35,43,83,62,47,13,51,11,58,43

Nearest PDB structures (foldseek):
  6bmf-assembly1_B  TM=9.809E-01  e=4.076E-52  Saccharomyces cerevisiae
  6ap1-assembly1_C  TM=9.830E-01  e=1.378E-50  Saccharomyces cerevisiae S288C
  6oo2-assembly1_D  TM=9.774E-01  e=2.243E-48  Saccharomyces cerevisiae
  6bmf-assembly1_E  TM=9.536E-01  e=1.225E-47  Saccharomyces cerevisiae
  6ap1-assembly1_E  TM=9.535E-01  e=1.254E-46  Saccharomyces cerevisiae S288C

InterPro domains:
  IPR003593 AAA+ ATPase domain [SM00382] (165-300)
  IPR003959 ATPase, AAA-type, core [PF00004] (169-298)
  IPR003960 ATPase, AAA-type, conserved site [PS00674] (270-289)
  IPR007330 MIT domain [PF04212] (7-72)
  IPR007330 MIT domain [SM00745] (3-80)
  IPR015415 Spastin/Vps4, C-terminal [PF09336] (373-433)
  IPR027417 P-loop containing nucleoside triphosphate hydrolase [G3DSA:3.40.50.300] (128-425)
  IPR027417 P-loop containing nucleoside triphosphate hydrolase [SSF52540] (128-427)
  IPR036181 MIT domain superfamily [SSF116846] (1-90)
  IPR041569 AAA ATPase, AAA+ lid domain [PF17862] (322-364)
  IPR045253 Vacuolar protein sorting-associated protein 4, MIT domain [cd02678] (5-79)
  IPR050304 Microtubule-severing AAA ATPase [PTHR23074] (25-434)

Radius of gyration: 39.26 Å; Cα contacts (8 Å, |Δi|>4): 2254; chains: 6; bounding box: 108×70×119 Å

Organism: Saccharomyces cerevisiae (strain ATCC 204508 / S288c) (NCBI:txid559292)

Sequence (1407 aa):
RGALSSAILSEKPNVKWEDVAGLEGAKEALKEAVILPVKFPHLFKGNRKPTSGILLYGPPGTGKSYLAKAVATEANSTFFSVSSSDLVSKWMGESEKLVKQLFAMARENKPSIIFIDEVDALTGTRGEGESEASRRIKTELLVQMNGVGNDSQGVLVLGATNIPWQLDSAIRRRFERRIYIPLPDLAARTTMFEINVGDTPCVLTKEDYRTLGAMTEGYSGSDIAVVVKDALMQPIRKIQSAPDLTIKDFLKAIKSTRPTVNEDDLLKQEQFTRDFGNKKLRGALSSAILSEKPNVKWEDVAGLEGAKEALKEAVILPVKFPHLFKGNRKPTSGILLYGPPGTGKSYLAKAVATEANSTFFSVSSSDLVSKWMGESEKLVKQLFAMARENKPSIIFIDEVDALTGTRGEGESEASRRIKTELLVQMNGVGNDSQGVLVLGATNIPWQLDSAIRRRFERRIYIPLPDLAARTTMFEINVGDTPCVLTKEDYRTLGAMTEGYSGSDIAVVVKDALMQPIRKIQSAPDLTIKDFLKAIKSTRPTVNEDDLLKQEQFTRDFGQEGNNKKLRGALSSAILSEKPNVKWEDVAGLEGAKEALKEAVILPVKFPHLFKGNRKPTSGILLYGPPGTGKSYLAKAVATEANSTFFSVSSSDLVSKWMGESEKLVKQLFAMARENKPSIIFIDEVDALTGTRGEGESEASRRIKTELLVQMNGVGNDSQGVLVLGATNIPWQLDSAIRRRFERRIYIPLPDLAARTTMFEINVGDTPCVLTKEDYRTLGAMTEGYSGSDIAVVVKDALMQPIRKIQSAPDLTIKDFLKAIKSTRPTVNEDDLLKQEQFTRDFGQEGNNKKLRGALSSAILSEKPNVKWEDVAGLEGAKEALKEAVILPVKFPHLFKGNRKPTSGILLYGPPGTGKSYLAKAVATEANSTFFSVSSSDLVSKWMGESEKLVKQLFAMARENKPSIIFIDEVDALTGTRGEGESEASRRIKTELLVQMNGVGNDSQGVLVLGATNIPWQLDSAIRRRFERRIYIPLPDLAARTTMFEINVGDTPCVLTKEDYRTLGAMTEGYSGSDIAVVVKDALMQPIRKIQSAPDLTIKDFLKAIKSTRPTVNEDDLLKQEQFTRDFGQEGNEKPNVKWEDVAGLEGAKEALKEAVILPVKFPHLFKGNRKPTSGILLYGPPGTGKSYLAKAVATEANSTFFSVSSSDLVSKWMGESEKLVKQLFAMARENKPSIIFIDEVDALTGTRGEGESEASRRIKTELLVQMNGVGNDSQGVLVLGATNIPWQLDSAIRRRFERRIYIPLPDLAARTTMFEINVGDTPCVLTKEDYRTLGAMTEGYSGSDIAVVVKDALMQPIRKIQSAPDLTIKDFLKAIKSTRPTVNEDDLLKQEQFTRDFGDEIVNKVL